Protein AF-A0A933G389-F1 (afdb_monomer)

Solvent-accessible surface area (backbone atoms only — not comparable to full-atom values): 40658 Å² total; per-residue (Å²): 133,81,90,82,90,87,88,85,88,89,84,88,90,89,75,87,87,78,83,89,74,92,72,95,72,83,91,70,92,76,85,82,88,78,95,64,100,68,88,75,91,66,86,73,88,53,104,41,64,61,39,32,35,48,42,64,64,62,65,82,58,52,45,58,38,74,41,59,24,79,37,99,69,60,72,39,26,31,33,21,84,17,33,44,44,40,86,39,92,82,59,18,8,39,34,32,70,53,48,78,32,38,23,35,37,29,73,51,33,32,95,42,89,76,48,58,38,71,46,37,22,26,40,37,32,34,39,28,34,70,34,56,62,51,63,57,20,13,56,30,23,35,29,12,31,73,92,70,70,45,53,47,37,37,37,23,34,22,90,50,95,34,32,31,31,40,37,30,49,73,49,74,43,75,46,81,34,52,49,64,74,57,65,57,30,49,85,30,75,55,78,38,42,40,38,42,34,35,42,48,94,73,27,31,42,34,30,31,52,58,27,41,72,48,28,79,43,72,48,98,57,64,54,44,37,63,69,83,66,64,40,19,31,39,15,42,34,7,36,78,82,2,74,31,35,27,31,24,33,40,26,43,37,40,34,26,66,33,71,85,69,93,64,71,50,77,62,74,95,64,88,62,74,77,88,63,52,44,75,41,65,63,40,44,50,66,44,72,62,62,89,59,52,65,46,76,44,67,57,46,82,46,79,45,57,56,51,63,57,94,62,60,50,41,49,32,70,72,54,50,82,92,39,69,32,38,60,47,22,33,32,63,48,71,40,77,93,78,50,37,26,39,36,45,34,26,37,30,45,56,80,46,62,83,49,53,24,27,35,33,33,44,35,40,18,74,76,74,52,63,69,43,70,52,68,65,48,76,47,78,56,94,94,37,36,88,35,30,50,53,45,29,14,72,80,63,43,34,40,66,49,33,28,27,59,44,75,59,53,94,80,25,95,48,57,66,50,16,19,36,37,53,44,24,41,61,56,67,87,44,92,78,48,29,21,43,28,44,31,29,8,58,77,74,53,62,68,46,70,49,89,75,51,39,53,41,64,38,44,56,58,90,77,69,45,93,59,18,68,64,18,56,48,69,25,37,27,46,47,75,39,78,90,82,58,28,34,39,38,25,25,18,26,36,46,44,69,74,77,74,70,73,56,78,87,63,67,42,73,68,52,75,75,71,48,80,51,71,67,21,50,44,39,22,33,30,36,35,39,17,77,77,78,54,61,64,53,76,74,39,77,46,51,73,89,52,73,88,45,62,88,66,56,27,34,57,41,48,44,74,46,75,47,48,68,36,36,43,32,39,38,31,38,28,30,65,63,38,64,64,92,35,30,5,31,27,25,26,24,40,25,39,24,73,80,86,61,61,59,52,75,43,86,60,77,35,41,69,38,42,88,53,86,88,29,61,29,34,18,21,45,50,64,31,67,66,42,78,56,91,71,26,34,36,35,42,22,40,18,16,38,43,11,75,79,40,66,65,25,28,35,34,43,24,38,37,56,43,77,48,55,19,25,43,30,14,69,67,92,54,68,10,37,40,27,36,39,56,22,24,47,78,46,45,87,51,20,32,45,25,30,24,35,41,29,44,94,93,26,29,38,33,44,24,35,22,36,84,83,70,44,66,39,90,74,32,34,56,88,37,22,51,70,36,67,50,74,42,71,68,39,72,56,37,23,76,91,41,75,55,50,28,92,47,36,74,39,54,28,24,51,36,39,39,26,27,33,21,32,42,18,30,41,30,38,44,69,67,129

Foldseek 3Di:
DDDDDDDDDDDDDDDDDDDDDDDDDDDDDDDDDDPDDDPPPFPDPPPWFQFKFQLQPDQPQDAQDWRFTPDPNTQTWGAHPQWGWDQDLQHIWIFGNQDFIFGTKGWQCPPPPNQDFLFKKKKKWKKFAQAAAAAFFFQKWKAADPPRPHWIFGKTAHHDAQWIWGDAVVFPDTDIFGHDGPRRHNPGRDIWMKMWIADSVQRWIWIDIQQATGGTDRTPDTTGGHPRPSTMMMGGQGRRRRHRGRRMIIGMIIMTRHPPDDHGDHDDSHPDTPPPAAAFFFFWDFPQDCQFFPDWDQWDKDFAAFFWDQDFLFFLCNQDHPFNKFWAAKAWDADVVQLKIKMWTKIARRVDDPPQRIFIFIWIDNPVRHIDGAQDQCDQDPNDRRGRTQGTCVRAQFDAHYHFKDQCPPVPPDLQQRIKGKGAGPCCPDQPQAAIWMWGGNPVRHIDTDPPPPLGHADDLVVVDPCQQQGFDRYKHWDADPVVLKIKIKGKGWFHQPPADADPVLPDPCVVPPDPCLSGGAIFIWMWIGNPVRHIDGIATADDDDNVDRSQKHFHYWYWDDGRQKIKIKTWIKNQQDDDPRNIATFIWIWIDRPVRYIDTDPPGRGGFDCDQQRQQNGGWAWHHWDDDPQKIKTWTWGHRHHNHDHTIGIIITMDGVLQRMWIFNEDDDKIKTKTGWHAYAAAPQKFKFFQKAADVVKWKFKFKAAPVRHTDPQRDRVQWDTFHHHGGGTGTAGPVGRHDNVRHGGTMMMMMIIHRMITGTMGIDGDD

Nearest PDB structures (foldseek):
  6er4-assembly1_B  TM=7.076E-01  e=1.497E-05  Mediterraneibacter gnavus ATCC 29149
  6er2-assembly1_B  TM=7.429E-01  e=6.134E-05  Mediterraneibacter gnavus ATCC 29149
  6er3-assembly1_B  TM=6.971E-01  e=3.422E-05  Mediterraneibacter gnavus ATCC 29149
  6er3-assembly1_A  TM=6.963E-01  e=3.422E-05  Mediterraneibacter gnavus ATCC 29149
  4yw5-assembly1_A  TM=2.944E-01  e=2.214E-08  Streptococcus pneumoniae TIGR4

Radius of gyration: 30.18 Å; Cα contacts (8 Å, |Δi|>4): 1996; chains: 1; bounding box: 72×68×94 Å

pLDDT: mean 82.84, std 18.57, range [21.31, 98.69]

Structure (mmCIF, N/CA/C/O backbone):
data_AF-A0A933G389-F1
#
_entry.id   AF-A0A933G389-F1
#
loop_
_atom_site.group_PDB
_atom_site.id
_atom_site.type_symbol
_atom_site.label_atom_id
_atom_site.label_alt_id
_atom_site.label_comp_id
_atom_site.label_asym_id
_atom_site.label_entity_id
_atom_site.label_seq_id
_atom_site.pdbx_PDB_ins_code
_atom_site.Cartn_x
_atom_site.Cartn_y
_atom_site.Cartn_z
_atom_site.occupancy
_atom_site.B_iso_or_equiv
_atom_site.auth_seq_id
_atom_site.auth_comp_id
_atom_site.auth_asym_id
_atom_site.auth_atom_id
_atom_site.pdbx_PDB_model_num
ATOM 1 N N . MET A 1 1 ? -36.309 31.238 -51.021 1.00 30.86 1 MET A N 1
ATOM 2 C CA . MET A 1 1 ? -37.409 30.848 -51.928 1.00 30.86 1 MET A CA 1
ATOM 3 C C . MET A 1 1 ? -37.224 29.379 -52.294 1.00 30.86 1 MET A C 1
ATOM 5 O O . MET A 1 1 ? -36.113 29.039 -52.668 1.00 30.86 1 MET A O 1
ATOM 9 N N . THR A 1 2 ? -38.283 28.572 -52.104 1.00 27.52 2 THR A N 1
ATOM 10 C CA . THR A 1 2 ? -38.640 27.297 -52.793 1.00 27.52 2 THR A CA 1
ATOM 11 C C . THR A 1 2 ? -37.604 26.144 -52.838 1.00 27.52 2 THR A C 1
ATOM 13 O O . THR A 1 2 ? -36.559 26.283 -53.451 1.00 27.52 2 THR A O 1
ATOM 16 N N . GLN A 1 3 ? -37.767 25.005 -52.128 1.00 23.98 3 GLN A N 1
ATOM 17 C CA . GLN A 1 3 ? -38.638 23.824 -52.421 1.00 23.98 3 GLN A CA 1
ATOM 18 C C . GLN A 1 3 ? -38.520 23.371 -53.905 1.00 23.98 3 GLN A C 1
ATOM 20 O O . GLN A 1 3 ? -38.711 24.203 -54.778 1.00 23.98 3 GLN A O 1
ATOM 25 N N . VAL A 1 4 ? -38.185 22.129 -54.306 1.00 25.48 4 VAL A N 1
ATOM 26 C CA . VAL A 1 4 ? -38.896 20.842 -54.111 1.00 25.48 4 VAL A CA 1
ATOM 27 C C . VAL A 1 4 ? -38.033 19.645 -54.605 1.00 25.48 4 VAL A C 1
ATOM 29 O O . VAL A 1 4 ? -37.611 19.609 -55.752 1.00 25.48 4 VAL A O 1
ATOM 32 N N . ALA A 1 5 ? -37.820 18.662 -53.724 1.00 26.64 5 ALA A N 1
ATOM 33 C CA . ALA A 1 5 ? -38.012 17.201 -53.848 1.00 26.64 5 ALA A CA 1
ATOM 34 C C . ALA A 1 5 ? -37.908 16.434 -55.197 1.00 26.64 5 ALA A C 1
ATOM 36 O O . ALA A 1 5 ? -38.628 16.706 -56.151 1.00 26.64 5 ALA A O 1
ATOM 37 N N . SER A 1 6 ? -37.262 15.255 -55.146 1.00 22.75 6 SER A N 1
ATOM 38 C CA . SER A 1 6 ? -37.888 14.010 -55.630 1.00 22.75 6 SER A CA 1
ATOM 39 C C . SER A 1 6 ? -37.426 12.786 -54.818 1.00 22.75 6 SER A C 1
ATOM 41 O O . SER A 1 6 ? -36.254 12.617 -54.499 1.00 22.75 6 SER A O 1
ATOM 43 N N . ARG A 1 7 ? -38.407 11.966 -54.419 1.00 23.56 7 ARG A N 1
ATOM 44 C CA . ARG A 1 7 ? -38.285 10.687 -53.702 1.00 23.56 7 ARG A CA 1
ATOM 45 C C . ARG A 1 7 ? -38.210 9.537 -54.710 1.00 23.56 7 ARG A C 1
ATOM 47 O O . ARG A 1 7 ? -38.975 9.560 -55.669 1.00 23.56 7 ARG A O 1
ATOM 54 N N . ARG A 1 8 ? -37.524 8.442 -54.362 1.00 22.92 8 ARG A N 1
ATOM 55 C CA . ARG A 1 8 ? -38.041 7.070 -54.559 1.00 22.92 8 ARG A CA 1
ATOM 56 C C . ARG A 1 8 ? -37.573 6.153 -53.421 1.00 22.92 8 ARG A C 1
ATOM 58 O O . ARG A 1 8 ? -36.399 6.128 -53.080 1.00 22.92 8 ARG A O 1
ATOM 65 N N . LYS A 1 9 ? -38.548 5.463 -52.818 1.00 22.97 9 LYS A N 1
ATOM 66 C CA . LYS A 1 9 ? -38.440 4.457 -51.747 1.00 22.97 9 LYS A CA 1
ATOM 67 C C . LYS A 1 9 ? -38.218 3.064 -52.345 1.00 22.97 9 LYS A C 1
ATOM 69 O O . LYS A 1 9 ? -38.838 2.775 -53.362 1.00 22.97 9 LYS A O 1
ATOM 74 N N . LEU A 1 10 ? -37.522 2.195 -51.610 1.00 23.16 10 LEU A N 1
ATOM 75 C CA . LEU A 1 10 ? -37.810 0.758 -51.457 1.00 23.16 10 LEU A CA 1
ATOM 76 C C . LEU A 1 10 ? -37.422 0.353 -50.014 1.00 23.16 10 LEU A C 1
ATOM 78 O O . LEU A 1 10 ? -36.453 0.868 -49.468 1.00 23.16 10 LEU A O 1
ATOM 82 N N . VAL A 1 11 ? -38.253 -0.473 -49.378 1.00 25.75 11 VAL A N 1
ATOM 83 C CA . VAL A 1 11 ? -38.311 -0.886 -47.950 1.00 25.75 11 VAL A CA 1
ATOM 84 C C . VAL A 1 11 ? -38.812 -2.355 -47.967 1.00 25.75 11 VAL A C 1
ATOM 86 O O . VAL A 1 11 ? -39.546 -2.650 -48.914 1.00 25.75 11 VAL A O 1
ATOM 89 N N . PRO A 1 12 ? -38.690 -3.226 -46.932 1.00 42.78 12 PRO A N 1
ATOM 90 C CA . PRO A 1 12 ? -37.591 -3.700 -46.053 1.00 42.78 12 PRO A CA 1
ATOM 91 C C . PRO A 1 12 ? -37.501 -5.278 -46.133 1.00 42.78 12 PRO A C 1
ATOM 93 O O . PRO A 1 12 ? -37.944 -5.770 -47.172 1.00 42.78 12 PRO A O 1
ATOM 96 N N . PRO A 1 13 ? -36.996 -6.120 -45.174 1.00 27.61 13 PRO A N 1
ATOM 97 C CA . PRO A 1 13 ? -37.514 -6.263 -43.788 1.00 27.61 13 PRO A CA 1
ATOM 98 C C . PRO A 1 13 ? -36.494 -6.653 -42.685 1.00 27.61 13 PRO A C 1
ATOM 100 O O . PRO A 1 13 ? -35.494 -7.314 -42.935 1.00 27.61 13 PRO A O 1
ATOM 103 N N . GLY A 1 14 ? -36.824 -6.328 -41.427 1.00 26.42 14 GLY A N 1
ATOM 104 C CA . GLY A 1 14 ? -36.270 -7.033 -40.259 1.00 26.42 14 GLY A CA 1
ATOM 105 C C . GLY A 1 14 ? -35.747 -6.161 -39.118 1.00 26.42 14 GLY A C 1
ATOM 106 O O . GLY A 1 14 ? -34.617 -6.344 -38.692 1.00 26.42 14 GLY A O 1
ATOM 107 N N . GLY A 1 15 ? -36.550 -5.229 -38.604 1.00 26.48 15 GLY A N 1
ATOM 108 C CA . GLY A 1 15 ? -36.229 -4.500 -37.376 1.00 26.48 15 GLY A CA 1
ATOM 109 C C . GLY A 1 15 ? -37.506 -4.000 -36.717 1.00 26.48 15 GLY A C 1
ATOM 110 O O . GLY A 1 15 ? -38.201 -3.151 -37.272 1.00 26.48 15 GLY A O 1
ATOM 111 N N . VAL A 1 16 ? -37.846 -4.583 -35.570 1.00 26.97 16 VAL A N 1
ATOM 112 C CA . VAL A 1 16 ? -38.925 -4.123 -34.687 1.00 26.97 16 VAL A CA 1
ATOM 113 C C . VAL A 1 16 ? -38.569 -2.709 -34.192 1.00 26.97 16 VAL A C 1
ATOM 115 O O . VAL A 1 16 ? -37.411 -2.478 -33.844 1.00 26.97 16 VAL A O 1
ATOM 118 N N . PRO A 1 17 ? -39.504 -1.742 -34.182 1.00 22.28 17 PRO A N 1
ATOM 119 C CA . PRO A 1 17 ? -39.198 -0.362 -33.832 1.00 22.28 17 PRO A CA 1
ATOM 120 C C . PRO A 1 17 ? -39.175 -0.190 -32.310 1.00 22.28 17 PRO A C 1
ATOM 122 O O . PRO A 1 17 ? -40.122 -0.585 -31.632 1.00 22.28 17 PRO A O 1
ATOM 125 N N . VAL A 1 18 ? -38.148 0.473 -31.779 1.00 24.19 18 VAL A N 1
ATOM 126 C CA . VAL A 1 18 ? -38.246 1.128 -30.469 1.00 24.19 18 VAL A CA 1
ATOM 127 C C . VAL A 1 18 ? -38.058 2.624 -30.675 1.00 24.19 18 VAL A C 1
ATOM 129 O O . VAL A 1 18 ? -37.029 3.104 -31.144 1.00 24.19 18 VAL A O 1
ATOM 132 N N . THR A 1 19 ? -39.132 3.340 -30.374 1.00 22.20 19 THR A N 1
ATOM 133 C CA . THR A 1 19 ? -39.267 4.790 -30.362 1.00 22.20 19 THR A CA 1
ATOM 134 C C . THR A 1 19 ? -38.269 5.405 -29.379 1.00 22.20 19 THR A C 1
ATOM 136 O O . THR A 1 19 ? -38.311 5.103 -28.190 1.00 22.20 19 THR A O 1
ATOM 139 N N . ILE A 1 20 ? -37.403 6.303 -29.857 1.00 23.69 20 ILE A N 1
ATOM 140 C CA . ILE A 1 20 ? -36.607 7.185 -28.994 1.00 23.69 20 ILE A CA 1
ATOM 141 C C . ILE A 1 20 ? -37.563 8.227 -28.408 1.00 23.69 20 ILE A C 1
ATOM 143 O O . ILE A 1 20 ? -37.988 9.153 -29.099 1.00 23.69 20 ILE A O 1
ATOM 147 N N . ALA A 1 21 ? -37.918 8.052 -27.138 1.00 22.69 21 ALA A N 1
ATOM 148 C CA . ALA A 1 21 ? -38.519 9.087 -26.315 1.00 22.69 21 ALA A CA 1
ATOM 149 C C . ALA A 1 21 ? -37.416 9.685 -25.434 1.00 22.69 21 ALA A C 1
ATOM 151 O O . ALA A 1 21 ? -36.861 9.012 -24.570 1.00 22.69 21 ALA A O 1
ATOM 152 N N . ILE A 1 22 ? -37.089 10.951 -25.684 1.00 25.12 22 ILE A N 1
ATOM 153 C CA . ILE A 1 22 ? -36.250 11.765 -24.806 1.00 25.12 22 ILE A CA 1
ATOM 154 C C . ILE A 1 22 ? -37.084 12.060 -23.555 1.00 25.12 22 ILE A C 1
ATOM 156 O O . ILE A 1 22 ? -38.080 12.775 -23.641 1.00 25.12 22 ILE A O 1
ATOM 160 N N . TRP A 1 23 ? -36.684 11.502 -22.412 1.00 21.31 23 TRP A N 1
ATOM 161 C CA . TRP A 1 23 ? -37.209 11.858 -21.096 1.00 21.31 23 TRP A CA 1
ATOM 162 C C . TRP A 1 23 ? -36.062 12.298 -20.188 1.00 21.31 23 TRP A C 1
ATOM 164 O O . TRP A 1 23 ? -35.153 11.533 -19.882 1.00 21.31 23 TRP A O 1
ATOM 174 N N . LEU A 1 24 ? -36.138 13.559 -19.765 1.00 28.59 24 LEU A N 1
ATOM 175 C CA . LEU A 1 24 ? -35.509 14.065 -18.553 1.00 28.59 24 LEU A CA 1
ATOM 176 C C . LEU A 1 24 ? -36.215 13.409 -17.355 1.00 28.59 24 LEU A C 1
ATOM 178 O O . LEU A 1 24 ? -37.414 13.612 -17.177 1.00 28.59 24 LEU A O 1
ATOM 182 N N . ALA A 1 25 ? -35.488 12.634 -16.551 1.00 22.27 25 ALA A N 1
ATOM 183 C CA . ALA A 1 25 ? -35.925 12.150 -15.238 1.00 22.27 25 ALA A CA 1
ATOM 184 C C . ALA A 1 25 ? -34.671 11.955 -14.362 1.00 22.27 25 ALA A C 1
ATOM 186 O O . ALA A 1 25 ? -33.777 11.196 -14.719 1.00 22.27 25 ALA A O 1
ATOM 187 N N . SER A 1 26 ? -34.437 12.807 -13.357 1.00 25.47 26 SER A N 1
ATOM 188 C CA . SER A 1 26 ? -34.757 12.539 -11.942 1.00 25.47 26 SER A CA 1
ATOM 189 C C . SER A 1 26 ? -34.383 11.116 -11.509 1.00 25.47 26 SER A C 1
ATOM 191 O O . SER A 1 26 ? -35.158 10.178 -11.694 1.00 25.47 26 SER A O 1
ATOM 193 N N . ALA A 1 27 ? -33.191 10.977 -10.924 1.00 23.53 27 ALA A N 1
ATOM 194 C CA . ALA A 1 27 ? -32.689 9.730 -10.365 1.00 23.53 27 ALA A CA 1
ATOM 195 C C . ALA A 1 27 ? -33.583 9.269 -9.201 1.00 23.53 27 ALA A C 1
ATOM 197 O O . ALA A 1 27 ? -33.601 9.875 -8.134 1.00 23.53 27 ALA A O 1
ATOM 198 N N . SER A 1 28 ? -34.341 8.201 -9.438 1.00 23.08 28 SER A N 1
ATOM 199 C CA . SER A 1 28 ? -34.958 7.369 -8.407 1.00 23.08 28 SER A CA 1
ATOM 200 C C . SER A 1 28 ? -34.190 6.051 -8.383 1.00 23.08 28 SER A C 1
ATOM 202 O O . SER A 1 28 ? -34.003 5.425 -9.425 1.00 23.08 28 SER A O 1
ATOM 204 N N . VAL A 1 29 ? -33.708 5.668 -7.205 1.00 25.23 29 VAL A N 1
ATOM 205 C CA . VAL A 1 29 ? -32.978 4.422 -6.947 1.00 25.23 29 VAL A CA 1
ATOM 206 C C . VAL A 1 29 ? -33.900 3.231 -7.223 1.00 25.23 29 VAL A C 1
ATOM 208 O O . VAL A 1 29 ? -34.951 3.109 -6.597 1.00 25.23 29 VAL A O 1
ATOM 211 N N . ALA A 1 30 ? -33.512 2.351 -8.147 1.00 23.80 30 ALA A N 1
ATOM 212 C CA . ALA A 1 30 ? -34.154 1.058 -8.363 1.00 23.80 30 ALA A CA 1
ATOM 213 C C . ALA A 1 30 ? -33.174 -0.058 -7.979 1.00 23.80 30 ALA A C 1
ATOM 215 O O . ALA A 1 30 ? -32.105 -0.197 -8.572 1.00 23.80 30 ALA A O 1
ATOM 216 N N . LEU A 1 31 ? -33.556 -0.829 -6.960 1.00 26.34 31 LEU A N 1
ATOM 217 C CA . LEU A 1 31 ? -32.895 -2.051 -6.511 1.00 26.34 31 LEU A CA 1
ATOM 218 C C . LEU A 1 31 ? -33.036 -3.136 -7.590 1.00 26.34 31 LEU A C 1
ATOM 220 O O . LEU A 1 31 ? -34.153 -3.497 -7.960 1.00 26.34 31 LEU A O 1
ATOM 224 N N . ALA A 1 32 ? -31.915 -3.676 -8.067 1.00 25.97 32 ALA A N 1
ATOM 225 C CA . ALA A 1 32 ? -31.894 -4.922 -8.823 1.00 25.97 32 ALA A CA 1
ATOM 226 C C . ALA A 1 32 ? -31.962 -6.104 -7.838 1.00 25.97 32 ALA A C 1
ATOM 228 O O . ALA A 1 32 ? -31.141 -6.203 -6.929 1.00 25.97 32 ALA A O 1
ATOM 229 N N . GLN A 1 33 ? -32.954 -6.983 -8.001 1.00 25.03 33 GLN A N 1
ATOM 230 C CA . GLN A 1 33 ? -33.014 -8.274 -7.313 1.00 25.03 33 GLN A CA 1
ATOM 231 C C . GLN A 1 33 ? -32.144 -9.284 -8.076 1.00 25.03 33 GLN A C 1
ATOM 233 O O . GLN A 1 33 ? -32.407 -9.555 -9.246 1.00 25.03 33 GLN A O 1
ATOM 238 N N . ASP A 1 34 ? -31.116 -9.825 -7.418 1.00 27.39 34 ASP A N 1
ATOM 239 C CA . ASP A 1 34 ? -30.319 -10.964 -7.893 1.00 27.39 34 ASP A CA 1
ATOM 240 C C . ASP A 1 34 ? -30.934 -12.269 -7.353 1.00 27.39 34 ASP A C 1
ATOM 242 O O . ASP A 1 34 ? -31.047 -12.470 -6.142 1.00 27.39 34 ASP A O 1
ATOM 246 N N . GLU A 1 35 ? -31.358 -13.157 -8.253 1.00 28.14 35 GLU A N 1
ATOM 247 C CA . GLU A 1 35 ? -31.820 -14.513 -7.945 1.00 28.14 35 GLU A CA 1
ATOM 248 C C . GLU A 1 35 ? -30.630 -15.482 -7.865 1.00 28.14 35 GLU A C 1
ATOM 250 O O . GLU A 1 35 ? -30.496 -16.388 -8.686 1.00 28.14 35 GLU A O 1
ATOM 255 N N . ARG A 1 36 ? -29.760 -15.342 -6.860 1.00 27.62 36 ARG A N 1
ATOM 256 C CA . ARG A 1 36 ? -28.819 -16.404 -6.460 1.00 27.62 36 ARG A CA 1
ATOM 257 C C . ARG A 1 36 ? -28.670 -16.427 -4.943 1.00 27.62 36 ARG A C 1
ATOM 259 O O . ARG A 1 36 ? -28.145 -15.505 -4.335 1.00 27.62 36 ARG A O 1
ATOM 266 N N . GLY A 1 37 ? -29.159 -17.507 -4.333 1.00 30.00 37 GLY A N 1
ATOM 267 C CA . GLY A 1 37 ? -29.123 -17.743 -2.891 1.00 30.00 37 GLY A CA 1
ATOM 268 C C . GLY A 1 37 ? -27.705 -17.880 -2.337 1.00 30.00 37 GLY A C 1
ATOM 269 O O . GLY A 1 37 ? -27.200 -18.989 -2.184 1.00 30.00 37 GLY A O 1
ATOM 270 N N . LEU A 1 38 ? -27.106 -16.745 -1.988 1.00 25.92 38 LEU A N 1
ATOM 271 C CA . LEU A 1 38 ? -25.975 -16.604 -1.078 1.00 25.92 38 LEU A CA 1
ATOM 272 C C . LEU A 1 38 ? -26.425 -15.646 0.026 1.00 25.92 38 LEU A C 1
ATOM 274 O O . LEU A 1 38 ? -26.501 -14.437 -0.167 1.00 25.92 38 LEU A O 1
ATOM 278 N N . THR A 1 39 ? -26.790 -16.189 1.184 1.00 24.17 39 THR A N 1
ATOM 279 C CA . THR A 1 39 ? -27.093 -15.382 2.366 1.00 24.17 39 THR A CA 1
ATOM 280 C C . THR A 1 39 ? -25.786 -14.806 2.903 1.00 24.17 39 THR A C 1
ATOM 282 O O . THR A 1 39 ? -25.076 -15.477 3.651 1.00 24.17 39 THR A O 1
ATOM 285 N N . SER A 1 40 ? -25.455 -13.578 2.503 1.00 26.89 40 SER A N 1
ATOM 286 C CA . SER A 1 40 ? -24.414 -12.780 3.145 1.00 26.89 40 SER A CA 1
ATOM 287 C C . SER A 1 40 ? -24.868 -12.440 4.564 1.00 26.89 40 SER A C 1
ATOM 289 O O . SER A 1 40 ? -25.805 -11.662 4.756 1.00 26.89 40 SER A O 1
ATOM 291 N N . SER A 1 41 ? -24.227 -13.015 5.574 1.00 27.02 41 SER A N 1
ATOM 292 C CA . SER A 1 41 ? -24.379 -12.568 6.955 1.00 27.02 41 SER A CA 1
ATOM 293 C C . SER A 1 41 ? -23.462 -11.369 7.202 1.00 27.02 41 SER A C 1
ATOM 295 O O . SER A 1 41 ? -22.427 -11.506 7.837 1.00 27.02 41 SER A O 1
ATOM 297 N N . ALA A 1 42 ? -23.840 -10.202 6.683 1.00 26.03 42 ALA A N 1
ATOM 298 C CA . ALA A 1 42 ? -23.311 -8.921 7.141 1.00 26.03 42 ALA A CA 1
ATOM 299 C C . ALA A 1 42 ? -24.324 -8.314 8.128 1.00 26.03 42 ALA A C 1
ATOM 301 O O . ALA A 1 42 ? -25.514 -8.264 7.796 1.00 26.03 42 ALA A O 1
ATOM 302 N N . PRO A 1 43 ? -23.931 -7.830 9.320 1.00 28.28 43 PRO A N 1
ATOM 303 C CA . PRO A 1 43 ? -24.773 -6.884 10.025 1.00 28.28 43 PRO A CA 1
ATOM 304 C C . PRO A 1 43 ? -24.749 -5.568 9.239 1.00 28.28 43 PRO A C 1
ATOM 306 O O . PRO A 1 43 ? -23.699 -4.996 8.963 1.00 28.28 43 PRO A O 1
ATOM 309 N N . ALA A 1 44 ? -25.934 -5.145 8.815 1.00 30.17 44 ALA A N 1
ATOM 310 C CA . ALA A 1 44 ? -26.161 -4.024 7.924 1.00 30.17 44 ALA A CA 1
ATOM 311 C C . ALA A 1 44 ? -25.647 -2.691 8.497 1.00 30.17 44 ALA A C 1
ATOM 313 O O . ALA A 1 44 ? -26.170 -2.200 9.499 1.00 30.17 44 ALA A O 1
ATOM 314 N N . ALA A 1 45 ? -24.746 -2.025 7.771 1.00 38.34 45 ALA A N 1
ATOM 315 C CA . ALA A 1 45 ? -24.832 -0.575 7.644 1.00 38.34 45 ALA A CA 1
ATOM 316 C C . ALA A 1 45 ? -26.148 -0.286 6.901 1.00 38.34 45 ALA A C 1
ATOM 318 O O . ALA A 1 45 ? -26.225 -0.342 5.674 1.00 38.34 45 ALA A O 1
ATOM 319 N N . GLY A 1 46 ? -27.238 -0.126 7.653 1.00 30.98 46 GLY A N 1
ATOM 320 C CA . GLY A 1 46 ? -28.525 0.254 7.083 1.00 30.98 46 GLY A CA 1
ATOM 321 C C . GLY A 1 46 ? -28.450 1.649 6.436 1.00 30.98 46 GLY A C 1
ATOM 322 O O . GLY A 1 46 ? -27.524 2.403 6.733 1.00 30.98 46 GLY A O 1
ATOM 323 N N . PRO A 1 47 ? -29.440 2.039 5.613 1.00 43.91 47 PRO A N 1
ATOM 324 C CA . PRO A 1 47 ? -29.528 3.333 4.906 1.00 43.91 47 PRO A CA 1
ATOM 325 C C . PRO A 1 47 ? -29.673 4.581 5.818 1.00 43.91 47 PRO A C 1
ATOM 327 O O . PRO A 1 47 ? -30.237 5.592 5.415 1.00 43.91 47 PRO A O 1
ATOM 330 N N . VAL A 1 48 ? -29.202 4.501 7.065 1.00 76.25 48 VAL A N 1
ATOM 331 C CA . VAL A 1 48 ? -29.426 5.442 8.169 1.00 76.25 48 VAL A CA 1
ATOM 332 C C . VAL A 1 48 ? -28.119 6.075 8.670 1.00 76.25 48 VAL A C 1
ATOM 334 O O . VAL A 1 48 ? -28.155 7.186 9.192 1.00 76.25 48 VAL A O 1
ATOM 337 N N . THR A 1 49 ? -26.967 5.409 8.515 1.00 84.88 49 THR A N 1
ATOM 338 C CA . THR A 1 49 ? -25.658 5.941 8.934 1.00 84.88 49 THR A CA 1
ATOM 339 C C . THR A 1 49 ? -25.049 6.811 7.836 1.00 84.88 49 THR A C 1
ATOM 341 O O . THR A 1 49 ? -24.883 6.368 6.704 1.00 84.88 49 THR A O 1
ATOM 344 N N . VAL A 1 50 ? -24.722 8.053 8.188 1.00 88.19 50 VAL A N 1
ATOM 345 C CA . VAL A 1 50 ? -24.169 9.072 7.284 1.00 88.19 50 VAL A CA 1
ATOM 346 C C . VAL A 1 50 ? -22.652 9.128 7.342 1.00 88.19 50 VAL A C 1
ATOM 348 O O . VAL A 1 50 ? -22.033 9.352 6.311 1.00 88.19 50 VAL A O 1
ATOM 351 N N . ALA A 1 51 ? -22.073 8.948 8.526 1.00 90.25 51 ALA A N 1
ATOM 352 C CA . ALA A 1 51 ? -20.630 8.886 8.708 1.00 90.25 51 ALA A CA 1
ATOM 353 C C . ALA A 1 51 ? -20.283 7.911 9.834 1.00 90.25 51 ALA A C 1
ATOM 355 O O . ALA A 1 51 ? -21.014 7.829 10.832 1.00 90.25 51 ALA A O 1
ATOM 356 N N . LEU A 1 52 ? -19.175 7.195 9.668 1.00 92.44 52 LEU A N 1
ATOM 357 C CA . LEU A 1 52 ? -18.624 6.262 10.642 1.00 92.44 52 LEU A CA 1
ATOM 358 C C . LEU A 1 52 ? -17.097 6.371 10.650 1.00 92.44 52 LEU A C 1
ATOM 360 O O . LEU A 1 52 ? -16.445 5.894 9.733 1.00 92.44 52 LEU A O 1
ATOM 364 N N . TRP A 1 53 ? -16.526 6.936 11.708 1.00 95.25 53 TRP A N 1
ATOM 365 C CA . TRP A 1 53 ? -15.075 7.004 11.893 1.00 95.25 53 TRP A CA 1
ATOM 366 C C . TRP A 1 53 ? -14.655 6.006 12.961 1.00 95.25 53 TRP A C 1
ATOM 368 O O . TRP A 1 53 ? -15.009 6.179 14.123 1.00 95.25 53 TRP A O 1
ATOM 378 N N . LEU A 1 54 ? -13.913 4.964 12.587 1.00 90.12 54 LEU A N 1
ATOM 379 C CA . LEU A 1 54 ? -13.413 3.974 13.550 1.00 90.12 54 LEU A CA 1
ATOM 380 C C . LEU A 1 54 ? -12.145 4.445 14.275 1.00 90.12 54 LEU A C 1
ATOM 382 O O . LEU A 1 54 ? -11.894 3.990 15.381 1.00 90.12 54 LEU A O 1
ATOM 386 N N . PHE A 1 55 ? -11.392 5.383 13.683 1.00 93.12 55 PHE A N 1
ATOM 387 C CA . PHE A 1 55 ? -10.072 5.833 14.159 1.00 93.12 55 PHE A CA 1
ATOM 388 C C . PHE A 1 55 ? -9.018 4.718 14.202 1.00 93.12 55 PHE A C 1
ATOM 390 O O . PHE A 1 55 ? -8.114 4.742 15.036 1.00 93.12 55 PHE A O 1
ATOM 397 N N . ASP A 1 56 ? -9.157 3.739 13.306 1.00 83.94 56 ASP A N 1
ATOM 398 C CA . ASP A 1 56 ? -8.368 2.507 13.243 1.00 83.94 56 ASP A CA 1
ATOM 399 C C . ASP A 1 56 ? -7.125 2.614 12.336 1.00 83.94 56 ASP A C 1
ATOM 401 O O . ASP A 1 56 ? -6.448 1.616 12.075 1.00 83.94 56 ASP A O 1
ATOM 405 N N . GLU A 1 57 ? -6.786 3.814 11.859 1.00 80.56 57 GLU A N 1
ATOM 406 C CA . GLU A 1 57 ? -5.579 4.039 11.064 1.00 80.56 57 GLU A CA 1
ATOM 407 C C . GLU A 1 57 ? -4.308 3.759 11.900 1.00 80.56 57 GLU A C 1
ATOM 409 O O . GLU A 1 57 ? -4.355 3.763 13.135 1.00 80.56 57 GLU A O 1
ATOM 414 N N . PRO A 1 58 ? -3.144 3.494 11.275 1.00 75.69 58 PRO A N 1
ATOM 415 C CA . PRO A 1 58 ? -1.907 3.166 11.989 1.00 75.69 58 PRO A CA 1
ATOM 416 C C . PRO A 1 58 ? -1.517 4.182 13.074 1.00 75.69 58 PRO A C 1
ATOM 418 O O . PRO A 1 58 ? -1.734 5.384 12.937 1.00 75.69 58 PRO A O 1
ATOM 421 N N . LEU A 1 59 ? -0.879 3.725 14.155 1.00 67.94 59 LEU A N 1
ATOM 422 C CA . LEU A 1 59 ? -0.511 4.586 15.292 1.00 67.94 59 LEU A CA 1
ATOM 423 C C . LEU A 1 59 ? 0.494 5.697 14.943 1.00 67.94 59 LEU A C 1
ATOM 425 O O . LEU A 1 59 ? 0.594 6.692 15.658 1.00 67.94 59 LEU A O 1
ATOM 429 N N . ASP A 1 60 ? 1.243 5.532 13.856 1.00 62.94 60 ASP A N 1
ATOM 430 C CA . ASP A 1 60 ? 2.175 6.516 13.309 1.00 62.94 60 ASP A CA 1
ATOM 431 C C . ASP A 1 60 ? 1.529 7.448 12.265 1.00 62.94 60 ASP A C 1
ATOM 433 O O . ASP A 1 60 ? 2.236 8.211 11.599 1.00 62.94 60 ASP A O 1
ATOM 437 N N . THR A 1 61 ? 0.194 7.433 12.148 1.00 65.75 61 THR A N 1
ATOM 438 C CA . THR A 1 61 ? -0.572 8.332 11.276 1.00 65.75 61 THR A CA 1
ATOM 439 C C . THR A 1 61 ? -0.242 9.799 11.597 1.00 65.75 61 THR A C 1
ATOM 441 O O . THR A 1 61 ? -0.471 10.263 12.720 1.00 65.75 61 THR A O 1
ATOM 444 N N . PRO A 1 62 ? 0.313 10.559 10.636 1.00 60.66 62 PRO A N 1
ATOM 445 C CA . PRO A 1 62 ? 0.785 11.916 10.876 1.00 60.66 62 PRO A CA 1
ATOM 446 C C . PRO A 1 62 ? -0.355 12.941 10.869 1.00 60.66 62 PRO A C 1
ATOM 448 O O . PRO A 1 62 ? -1.441 12.720 10.336 1.00 60.66 62 PRO A O 1
ATOM 451 N N . SER A 1 63 ? -0.074 14.135 11.396 1.00 69.50 63 SER A N 1
ATOM 452 C CA . SER A 1 63 ? -0.947 15.298 11.203 1.00 69.50 63 SER A CA 1
ATOM 453 C C . SER A 1 63 ? -1.178 15.559 9.705 1.00 69.50 63 SER A C 1
ATOM 455 O O . SER A 1 63 ? -0.269 15.460 8.886 1.00 69.50 63 SER A O 1
ATOM 457 N N . ARG A 1 64 ? -2.400 15.965 9.379 1.00 64.69 64 ARG A N 1
ATOM 458 C CA . ARG A 1 64 ? -3.033 16.121 8.060 1.00 64.69 64 ARG A CA 1
ATOM 459 C C . ARG A 1 64 ? -3.336 14.842 7.285 1.00 64.69 64 ARG A C 1
ATOM 461 O O . ARG A 1 64 ? -3.858 14.948 6.178 1.00 64.69 64 ARG A O 1
ATOM 468 N N . ALA A 1 65 ? -3.090 13.667 7.856 1.00 59.78 65 ALA A N 1
ATOM 469 C CA . ALA A 1 65 ? -3.654 12.441 7.312 1.00 59.78 65 ALA A CA 1
ATOM 470 C C . ALA A 1 65 ? -5.187 12.445 7.411 1.00 59.78 65 ALA A C 1
ATOM 472 O O . ALA A 1 65 ? -5.772 13.139 8.250 1.00 59.78 65 ALA A O 1
ATOM 473 N N . LEU A 1 66 ? -5.823 11.668 6.539 1.00 76.88 66 LEU A N 1
ATOM 474 C CA . LEU A 1 66 ? -7.256 11.420 6.592 1.00 76.88 66 LEU A CA 1
ATOM 475 C C . LEU A 1 66 ? -7.541 10.311 7.614 1.00 76.88 66 LEU A C 1
ATOM 477 O O . LEU A 1 66 ? -6.843 9.301 7.629 1.00 76.88 66 LEU A O 1
ATOM 481 N N . LEU A 1 67 ? -8.539 10.539 8.462 1.00 81.25 67 LEU A N 1
ATOM 482 C CA . LEU A 1 67 ? -9.206 9.544 9.291 1.00 81.25 67 LEU A CA 1
ATOM 483 C C . LEU A 1 67 ? -10.489 9.168 8.553 1.00 81.25 67 LEU A C 1
ATOM 485 O O . LEU A 1 67 ? -11.336 10.033 8.294 1.00 81.25 67 LEU A O 1
ATOM 489 N N . GLU A 1 68 ? -10.579 7.908 8.170 1.00 78.81 68 GLU A N 1
ATOM 490 C CA . GLU A 1 68 ? -11.482 7.407 7.146 1.00 78.81 68 GLU A CA 1
ATOM 491 C C . GLU A 1 68 ? -12.928 7.347 7.641 1.00 78.81 68 GLU A C 1
ATOM 493 O O . GLU A 1 68 ? -13.220 6.863 8.741 1.00 78.81 68 GLU A O 1
ATOM 498 N N . ASP A 1 69 ? -13.847 7.828 6.805 1.00 82.12 69 ASP A N 1
ATOM 499 C CA . ASP A 1 69 ? -15.265 7.517 6.930 1.00 82.12 69 ASP A CA 1
ATOM 500 C C . ASP A 1 69 ? -15.562 6.162 6.273 1.00 82.12 69 ASP A C 1
ATOM 502 O O . ASP A 1 69 ? -15.545 6.025 5.055 1.00 82.12 69 ASP A O 1
ATOM 506 N N . TRP A 1 70 ? -15.915 5.170 7.087 1.00 79.44 70 TRP A N 1
ATOM 507 C CA . TRP A 1 70 ? -16.246 3.803 6.673 1.00 79.44 70 TRP A CA 1
ATOM 508 C C . TRP A 1 70 ? -17.591 3.669 5.941 1.00 79.44 70 TRP A C 1
ATOM 510 O O . TRP A 1 70 ? -18.042 2.557 5.645 1.00 79.44 70 TRP A O 1
ATOM 520 N N . THR A 1 71 ? -18.276 4.778 5.664 1.00 71.38 71 THR A N 1
ATOM 521 C CA . THR A 1 71 ? -19.460 4.788 4.803 1.00 71.38 71 THR A CA 1
ATOM 522 C C . THR A 1 71 ? -19.100 5.095 3.351 1.00 71.38 71 THR A C 1
ATOM 524 O O . THR A 1 71 ? -18.059 5.657 3.034 1.00 71.38 71 THR A O 1
ATOM 527 N N . ILE A 1 72 ? -20.026 4.810 2.432 1.00 62.28 72 ILE A N 1
ATOM 528 C CA . ILE A 1 72 ? -19.876 5.162 1.010 1.00 62.28 72 ILE A CA 1
ATOM 529 C C . ILE A 1 72 ? -19.804 6.682 0.756 1.00 62.28 72 ILE A C 1
ATOM 531 O O . ILE A 1 72 ? -19.555 7.106 -0.372 1.00 62.28 72 ILE A O 1
ATOM 535 N N . ASN A 1 73 ? -20.059 7.513 1.772 1.00 64.19 73 ASN A N 1
ATOM 536 C CA . ASN A 1 73 ? -20.117 8.961 1.617 1.00 64.19 73 ASN A CA 1
ATOM 537 C C . ASN A 1 73 ? -18.736 9.637 1.658 1.00 64.19 73 ASN A C 1
ATOM 539 O O . ASN A 1 73 ? -18.615 10.750 1.138 1.00 64.19 73 ASN A O 1
ATOM 543 N N . GLY A 1 74 ? -17.715 8.986 2.233 1.00 68.56 74 GLY A N 1
ATOM 544 C CA . GLY A 1 74 ? -16.327 9.462 2.226 1.00 68.56 74 GLY A CA 1
ATOM 545 C C . GLY A 1 74 ? -16.126 10.804 2.938 1.00 68.56 74 GLY A C 1
ATOM 546 O O . GLY A 1 74 ? -15.419 11.685 2.441 1.00 68.56 74 GLY A O 1
ATOM 547 N N . TYR A 1 75 ? -16.794 11.022 4.073 1.00 81.44 75 TYR A N 1
ATOM 548 C CA . TYR A 1 75 ? -16.652 12.239 4.874 1.00 81.44 75 TYR A CA 1
ATOM 549 C C . TYR A 1 75 ? -15.429 12.213 5.799 1.00 81.44 75 TYR A C 1
ATOM 551 O O . TYR A 1 75 ? -15.537 12.479 6.995 1.00 81.44 75 TYR A O 1
ATOM 559 N N . ASP A 1 76 ? -14.252 11.949 5.242 1.00 82.75 76 ASP A N 1
ATOM 560 C CA . ASP A 1 76 ? -13.015 11.793 6.009 1.00 82.75 76 ASP A CA 1
ATOM 561 C C . ASP A 1 76 ? -12.679 13.027 6.860 1.00 82.75 76 ASP A C 1
ATOM 563 O O . ASP A 1 76 ? -12.755 14.180 6.408 1.00 82.75 76 ASP A O 1
ATOM 567 N N . LEU A 1 77 ? -12.250 12.792 8.099 1.00 87.75 77 LEU A N 1
ATOM 568 C CA . LEU A 1 77 ? -11.704 13.841 8.956 1.00 87.75 77 LEU A CA 1
ATOM 569 C C . LEU A 1 77 ? -10.221 14.022 8.639 1.00 87.75 77 LEU A C 1
ATOM 571 O O . LEU A 1 77 ? -9.494 13.072 8.419 1.00 87.75 77 LEU A O 1
ATOM 575 N N . THR A 1 78 ? -9.721 15.245 8.664 1.00 84.12 78 THR A N 1
ATOM 576 C CA . THR A 1 78 ? -8.284 15.521 8.644 1.00 84.12 78 THR A CA 1
ATOM 577 C C . THR A 1 78 ? -7.767 15.527 10.079 1.00 84.12 78 THR A C 1
ATOM 579 O O . THR A 1 78 ? -8.204 16.352 10.884 1.00 84.12 78 THR A O 1
ATOM 582 N N . LEU A 1 79 ? -6.840 14.630 10.415 1.00 84.94 79 LEU A N 1
ATOM 583 C CA . LEU A 1 79 ? -6.117 14.661 11.686 1.00 84.94 79 LEU A CA 1
ATOM 584 C C . LEU A 1 79 ? -5.239 15.920 11.741 1.00 84.94 79 LEU A C 1
ATOM 586 O O . LEU A 1 79 ? -4.637 16.303 10.749 1.00 84.94 79 LEU A O 1
ATOM 590 N N . HIS A 1 80 ? -5.111 16.579 12.882 1.00 86.81 80 HIS A N 1
ATOM 591 C CA . HIS A 1 80 ? -4.239 17.738 13.077 1.00 86.81 80 HIS A CA 1
ATOM 592 C C . HIS A 1 80 ? -3.440 17.597 14.376 1.00 86.81 80 HIS A C 1
ATOM 594 O O . HIS A 1 80 ? -3.753 16.777 15.232 1.00 86.81 80 HIS A O 1
ATOM 600 N N . ALA A 1 81 ? -2.413 18.434 14.539 1.00 84.62 81 ALA A N 1
ATOM 601 C CA . ALA A 1 81 ? -1.425 18.353 15.620 1.00 84.62 81 ALA A CA 1
ATOM 602 C C . ALA A 1 81 ? -1.972 18.422 17.064 1.00 84.62 81 ALA A C 1
ATOM 604 O O . ALA A 1 81 ? -1.235 18.123 18.001 1.00 84.62 81 ALA A O 1
ATOM 605 N N . GLY A 1 82 ? -3.227 18.829 17.274 1.00 90.56 82 GLY A N 1
ATOM 606 C CA . GLY A 1 82 ? -3.899 18.778 18.577 1.00 90.56 82 GLY A CA 1
ATOM 607 C C . GLY A 1 82 ? -4.389 17.379 18.970 1.00 90.56 82 GLY A C 1
ATOM 608 O O . GLY A 1 82 ? -4.837 17.194 20.104 1.00 90.56 82 GLY A O 1
ATOM 609 N N . ALA A 1 83 ? -4.295 16.399 18.070 1.00 95.19 83 ALA A N 1
ATOM 610 C CA . ALA A 1 83 ? -4.689 15.017 18.299 1.00 95.19 83 ALA A CA 1
ATOM 611 C C . ALA A 1 83 ? -3.690 14.017 17.688 1.00 95.19 83 ALA A C 1
ATOM 613 O O . ALA A 1 83 ? -2.826 14.381 16.890 1.00 95.19 83 ALA A O 1
ATOM 614 N N . ARG A 1 84 ? -3.800 12.745 18.080 1.00 91.38 84 ARG A N 1
ATOM 615 C CA . ARG A 1 84 ? -3.059 11.613 17.494 1.00 91.38 84 ARG A CA 1
ATOM 616 C C . ARG A 1 84 ? -3.826 10.307 17.681 1.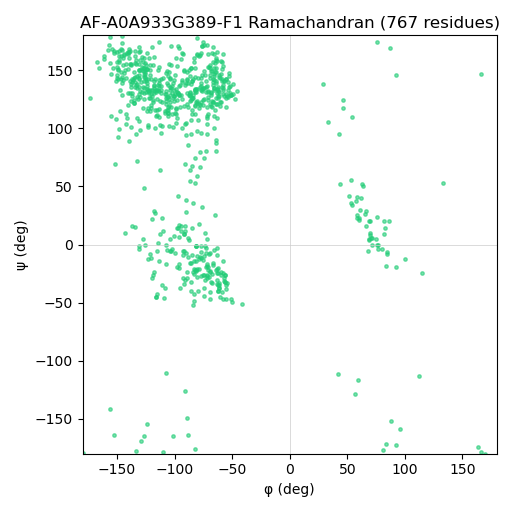00 91.38 84 ARG A C 1
ATOM 618 O O . ARG A 1 84 ? -4.746 10.266 18.494 1.00 91.38 84 ARG A O 1
ATOM 625 N N . LEU A 1 85 ? -3.402 9.242 17.008 1.00 91.19 85 LEU A N 1
ATOM 626 C CA . LEU A 1 85 ? -3.936 7.902 17.245 1.00 91.19 85 LEU A CA 1
ATOM 627 C C . LEU A 1 85 ? -3.157 7.168 18.342 1.00 91.19 85 LEU A C 1
ATOM 629 O O . LEU A 1 85 ? -1.940 7.307 18.474 1.00 91.19 85 LEU A O 1
ATOM 633 N N . VAL A 1 86 ? -3.880 6.409 19.158 1.00 89.06 86 VAL A N 1
ATOM 634 C CA . VAL A 1 86 ? -3.359 5.544 20.228 1.00 89.06 86 VAL A CA 1
ATOM 635 C C . VAL A 1 86 ? -4.159 4.244 20.279 1.00 89.06 86 VAL A C 1
ATOM 637 O O . VAL A 1 86 ? -5.261 4.218 19.748 1.00 89.06 86 VAL A O 1
ATOM 640 N N . PRO A 1 87 ? -3.687 3.185 20.958 1.00 85.69 87 PRO A N 1
ATOM 641 C CA . PRO A 1 87 ? -4.525 2.018 21.217 1.00 85.69 87 PRO A CA 1
ATOM 642 C C . PRO A 1 87 ? -5.828 2.400 21.940 1.00 85.69 87 PRO A C 1
ATOM 644 O O . PRO A 1 87 ? -5.809 3.061 22.986 1.00 85.69 87 PRO A O 1
ATOM 647 N N . GLY A 1 88 ? -6.946 1.984 21.358 1.00 87.31 88 GLY A N 1
ATOM 648 C CA . GLY A 1 88 ? -8.312 2.289 21.761 1.00 87.31 88 GLY A CA 1
ATOM 649 C C . GLY A 1 88 ? -9.006 1.163 22.522 1.00 87.31 88 GLY A C 1
ATOM 650 O O . GLY A 1 88 ? -8.387 0.226 23.031 1.00 87.31 88 GLY A O 1
ATOM 651 N N . ARG A 1 89 ? -10.330 1.272 22.621 1.00 85.94 89 ARG A N 1
ATOM 652 C CA . ARG A 1 89 ? -11.229 0.200 23.058 1.00 85.94 89 ARG A CA 1
ATOM 653 C C . ARG A 1 89 ? -11.409 -0.857 21.965 1.00 85.94 89 ARG A C 1
ATOM 655 O O . ARG A 1 89 ? -11.482 -2.038 22.302 1.00 85.94 89 ARG A O 1
ATOM 662 N N . PHE A 1 90 ? -11.468 -0.444 20.699 1.00 81.00 90 PHE A N 1
ATOM 663 C CA . PHE A 1 90 ? -11.780 -1.279 19.539 1.00 81.00 90 PHE A CA 1
ATOM 664 C C . PHE A 1 90 ? -10.731 -1.186 18.431 1.00 81.00 90 PHE A C 1
ATOM 666 O O . PHE A 1 90 ? -11.053 -1.146 17.255 1.00 81.00 90 PHE A O 1
ATOM 673 N N . GLY A 1 91 ? -9.454 -1.310 18.786 1.00 80.94 91 GLY A N 1
ATOM 674 C CA . GLY A 1 91 ? -8.342 -1.122 17.855 1.00 80.94 91 GLY A CA 1
ATOM 675 C C . GLY A 1 91 ? -7.582 0.128 18.248 1.00 80.94 91 GLY A C 1
ATOM 676 O O . GLY A 1 91 ? -6.986 0.116 19.326 1.00 80.94 91 GLY A O 1
ATOM 677 N N . ASN A 1 92 ? -7.614 1.173 17.427 1.00 89.56 92 ASN A N 1
ATOM 678 C CA . ASN A 1 92 ? -7.038 2.475 17.758 1.00 89.56 92 ASN A CA 1
ATOM 679 C C . ASN A 1 92 ? -8.131 3.486 18.152 1.00 89.56 92 ASN A C 1
ATOM 681 O O . ASN A 1 92 ? -9.316 3.195 18.129 1.00 89.56 92 ASN A O 1
ATOM 685 N N . ALA A 1 93 ? -7.717 4.644 18.652 1.00 94.56 93 ALA A N 1
ATOM 686 C CA . ALA A 1 93 ? -8.575 5.709 19.145 1.00 94.56 93 ALA A CA 1
ATOM 687 C C . ALA A 1 93 ? -7.908 7.066 18.925 1.00 94.56 93 ALA A C 1
ATOM 689 O O . ALA A 1 93 ? -6.683 7.200 19.005 1.00 94.56 93 ALA A O 1
ATOM 690 N N . LEU A 1 94 ? -8.725 8.097 18.743 1.00 97.56 94 LEU A N 1
ATOM 691 C CA . LEU A 1 94 ? -8.303 9.485 18.651 1.00 97.56 94 LEU A CA 1
ATOM 692 C C . LEU A 1 94 ? -8.040 10.059 20.051 1.00 97.56 94 LEU A C 1
ATOM 694 O O . LEU A 1 94 ? -8.965 10.355 20.807 1.00 97.56 94 LEU A O 1
ATOM 698 N N . GLU A 1 95 ? -6.772 10.258 20.402 1.00 96.56 95 GLU A N 1
ATOM 699 C CA . GLU A 1 95 ? -6.357 10.997 21.595 1.00 96.56 95 GLU A CA 1
ATOM 700 C C . GLU A 1 95 ? -6.321 12.499 21.325 1.00 96.56 95 GLU A C 1
ATOM 702 O O . GLU A 1 95 ? -5.604 12.960 20.437 1.00 96.56 95 GLU A O 1
ATOM 707 N N . ILE A 1 96 ? -6.979 13.277 22.182 1.00 96.19 96 ILE A N 1
ATOM 708 C CA . ILE A 1 96 ? -6.858 14.734 22.209 1.00 96.19 96 ILE A CA 1
ATOM 709 C C . ILE A 1 96 ? -5.780 15.150 23.218 1.00 96.19 96 ILE A C 1
ATOM 711 O O . ILE A 1 96 ? -5.818 14.795 24.400 1.00 96.19 96 ILE A O 1
ATOM 715 N N . LEU A 1 97 ? -4.796 15.934 22.769 1.00 87.75 97 LEU A N 1
ATOM 716 C CA . LEU A 1 97 ? -3.582 16.221 23.542 1.00 87.75 97 LEU A CA 1
ATOM 717 C C . LEU A 1 97 ? -3.756 17.320 24.612 1.00 87.75 97 LEU A C 1
ATOM 719 O O . LEU A 1 97 ? -2.885 17.476 25.466 1.00 87.75 97 LEU A O 1
ATOM 723 N N . GLY A 1 98 ? -4.883 18.041 24.615 1.00 74.94 98 GLY A N 1
ATOM 724 C CA . GLY A 1 98 ? -5.265 19.015 25.653 1.00 74.94 98 GLY A CA 1
ATOM 725 C C . GLY A 1 98 ? -4.615 20.407 25.547 1.00 74.94 98 GLY A C 1
ATOM 726 O O . GLY A 1 98 ? -4.947 21.292 26.335 1.00 74.94 98 GLY A O 1
ATOM 727 N N . GLY A 1 99 ? -3.707 20.623 24.586 1.00 76.12 99 GLY A N 1
ATOM 728 C CA . GLY A 1 99 ? -3.129 21.934 24.246 1.00 76.12 99 GLY A CA 1
ATOM 729 C C . GLY A 1 99 ? -3.885 22.649 23.117 1.00 76.12 99 GLY A C 1
ATOM 730 O O . GLY A 1 99 ? -4.660 22.018 22.406 1.00 76.12 99 GLY A O 1
ATOM 731 N N . SER A 1 100 ? -3.650 23.956 22.925 1.00 72.94 100 SER A N 1
ATOM 732 C CA . SER A 1 100 ? -4.273 24.710 21.825 1.00 72.94 100 SER A CA 1
ATOM 733 C C . SER A 1 100 ? -3.804 24.181 20.465 1.00 72.94 100 SER A C 1
ATOM 735 O O . SER A 1 100 ? -2.608 24.221 20.169 1.00 72.94 100 SER A O 1
ATOM 737 N N . GLY A 1 101 ? -4.733 23.724 19.634 1.00 80.88 101 GLY A N 1
ATOM 738 C CA . GLY A 1 101 ? -4.459 23.184 18.308 1.00 80.88 101 GLY A CA 1
ATOM 739 C C . GLY A 1 101 ? -5.667 22.442 17.753 1.00 80.88 101 GLY A C 1
ATOM 740 O O . GLY A 1 101 ? -6.431 21.838 18.501 1.00 80.88 101 GLY A O 1
ATOM 741 N N . ARG A 1 102 ? -5.856 22.497 16.431 1.00 87.00 102 ARG A N 1
ATOM 742 C CA . ARG A 1 102 ? -6.910 21.721 15.762 1.00 87.00 102 ARG A CA 1
ATOM 743 C C . ARG A 1 102 ? -6.695 20.230 16.001 1.00 87.00 102 ARG A C 1
ATOM 745 O O . ARG A 1 102 ? -5.551 19.784 16.064 1.00 87.00 102 ARG A O 1
ATOM 752 N N . THR A 1 103 ? -7.786 19.485 16.094 1.00 91.75 103 THR A N 1
ATOM 753 C CA . THR A 1 103 ? -7.823 18.052 16.418 1.00 91.75 103 THR A CA 1
ATOM 754 C C . THR A 1 103 ? -8.173 17.237 15.172 1.00 91.75 103 THR A C 1
ATOM 756 O O . THR A 1 103 ? -7.370 17.199 14.255 1.00 91.75 103 THR A O 1
ATOM 759 N N . ALA A 1 104 ? -9.345 16.614 15.075 1.00 89.31 104 ALA A N 1
ATOM 760 C CA . ALA A 1 104 ? -9.843 16.039 13.827 1.00 89.31 104 ALA A CA 1
ATOM 761 C C . ALA A 1 104 ? -10.851 17.012 13.197 1.00 89.31 104 ALA A C 1
ATOM 763 O O . ALA A 1 104 ? -11.739 17.505 13.900 1.00 89.31 104 ALA A O 1
ATOM 764 N N . LEU A 1 105 ? -10.691 17.336 11.909 1.00 91.25 105 LEU A N 1
ATOM 765 C CA . LEU A 1 105 ? -11.468 18.372 11.220 1.00 91.25 105 LEU A CA 1
ATOM 766 C C . LEU A 1 105 ? -11.914 17.937 9.820 1.00 91.25 105 LEU A C 1
ATOM 768 O O . LEU A 1 105 ? -11.087 17.589 8.988 1.00 91.25 105 LEU A O 1
ATOM 772 N N . ARG A 1 106 ? -13.193 18.098 9.491 1.00 86.44 106 ARG A N 1
ATOM 773 C CA . ARG A 1 106 ? -13.714 18.028 8.118 1.00 86.44 106 ARG A CA 1
ATOM 774 C C . ARG A 1 106 ? -14.114 19.426 7.655 1.00 86.44 106 ARG A C 1
ATOM 776 O O . ARG A 1 106 ? -14.873 20.107 8.337 1.00 86.44 106 ARG A O 1
ATOM 783 N N . ARG A 1 107 ? -13.648 19.847 6.477 1.00 84.12 107 ARG A N 1
ATOM 784 C CA . ARG A 1 107 ? -14.158 21.043 5.779 1.00 84.12 107 ARG A CA 1
ATOM 785 C C . ARG A 1 107 ? -15.242 20.660 4.781 1.00 84.12 107 ARG A C 1
ATOM 787 O O . ARG A 1 107 ? -15.267 19.524 4.319 1.00 84.12 107 ARG A O 1
ATOM 794 N N . TYR A 1 108 ? -16.072 21.625 4.398 1.00 80.44 108 TYR A N 1
ATOM 795 C CA . TYR A 1 108 ? -17.096 21.465 3.364 1.00 80.44 108 TYR A CA 1
ATOM 796 C C . TYR A 1 108 ? -18.173 20.439 3.752 1.00 80.44 108 TYR A C 1
ATOM 798 O O . TYR A 1 108 ? -18.475 19.512 3.000 1.00 80.44 108 TYR A O 1
ATOM 806 N N . ILE A 1 109 ? -18.738 20.587 4.957 1.00 83.75 109 ILE A N 1
ATOM 807 C CA . ILE A 1 109 ? -19.846 19.738 5.441 1.00 83.75 109 ILE A CA 1
ATOM 808 C C . ILE A 1 109 ? -21.219 20.179 4.917 1.00 83.75 109 ILE A C 1
ATOM 810 O O . ILE A 1 109 ? -22.230 19.563 5.226 1.00 83.75 109 ILE A O 1
ATOM 814 N N . ASP A 1 110 ? -21.291 21.249 4.131 1.00 80.56 110 ASP A N 1
ATOM 815 C CA . ASP A 1 110 ? -22.498 21.677 3.437 1.00 80.56 110 ASP A CA 1
ATOM 816 C C . ASP A 1 110 ? -22.267 21.632 1.915 1.00 80.56 110 ASP A C 1
ATOM 818 O O . ASP A 1 110 ? -21.192 22.016 1.452 1.00 80.56 110 ASP A O 1
ATOM 822 N N . PRO A 1 111 ? -23.233 21.135 1.120 1.00 70.00 111 PRO A N 1
ATOM 823 C CA . PRO A 1 111 ? -24.612 20.766 1.468 1.00 70.00 111 PRO A CA 1
ATOM 824 C C . PRO A 1 111 ? -24.789 19.293 1.911 1.00 70.00 111 PRO A C 1
ATOM 826 O O . PRO A 1 111 ? -25.774 18.657 1.535 1.00 70.00 111 PRO A O 1
ATOM 829 N N . THR A 1 112 ? -23.848 18.707 2.660 1.00 83.62 112 THR A N 1
ATOM 830 C CA . THR A 1 112 ? -23.914 17.283 3.028 1.00 83.62 112 THR A CA 1
ATOM 831 C C . THR A 1 112 ? -24.881 17.020 4.196 1.00 83.62 112 THR A C 1
ATOM 833 O O . THR A 1 112 ? -25.211 17.943 4.948 1.00 83.62 112 THR A O 1
ATOM 836 N N . PRO A 1 113 ? -25.322 15.763 4.407 1.00 85.62 113 PRO A N 1
ATOM 837 C CA . PRO A 1 113 ? -26.161 15.396 5.550 1.00 85.62 113 PRO A CA 1
ATOM 838 C C . PRO A 1 113 ? -25.465 15.529 6.917 1.00 85.62 113 PRO A C 1
ATOM 840 O O . PRO A 1 113 ? -26.119 15.351 7.941 1.00 85.62 113 PRO A O 1
ATOM 843 N N . LEU A 1 114 ? -24.165 15.858 6.961 1.00 88.38 114 LEU A N 1
ATOM 844 C CA . LEU A 1 114 ? -23.482 16.218 8.207 1.00 88.38 114 LEU A CA 1
ATOM 845 C C . LEU A 1 114 ? -23.889 17.604 8.723 1.00 88.38 114 LEU A C 1
ATOM 847 O O . LEU A 1 114 ? -23.707 17.867 9.904 1.00 88.38 114 LEU A O 1
ATOM 851 N N . ASN A 1 115 ? -24.454 18.492 7.898 1.00 90.81 115 ASN A N 1
ATOM 852 C CA . ASN A 1 115 ? -24.990 19.771 8.371 1.00 90.81 115 ASN A CA 1
ATOM 853 C C . ASN A 1 115 ? -26.364 19.570 9.045 1.00 90.81 115 ASN A C 1
ATOM 855 O O . ASN A 1 115 ? -27.412 19.779 8.429 1.00 90.81 115 ASN A O 1
ATOM 859 N N . LEU A 1 116 ? -26.343 19.119 10.303 1.00 92.81 116 LEU A N 1
ATOM 860 C CA . LEU A 1 116 ? -27.527 18.727 11.078 1.00 92.81 116 LEU A CA 1
ATOM 861 C C . LEU A 1 116 ? -28.516 19.886 11.271 1.00 92.81 116 LEU A C 1
ATOM 863 O O . LEU A 1 116 ? -28.119 21.027 11.487 1.00 92.81 116 LEU A O 1
ATOM 867 N N . GLY A 1 117 ? -29.818 19.591 11.251 1.00 92.56 117 GLY A N 1
ATOM 868 C CA . GLY A 1 117 ? -30.880 20.597 11.327 1.00 92.56 117 GLY A CA 1
ATOM 869 C C . GLY A 1 117 ? -32.203 20.045 11.854 1.00 92.56 117 GLY A C 1
ATOM 870 O O . GLY A 1 117 ? -32.210 19.231 12.777 1.00 92.56 117 GLY A O 1
ATOM 871 N N . ASP A 1 118 ? -33.319 20.504 11.276 1.00 95.75 118 ASP A N 1
ATOM 872 C CA . ASP A 1 118 ? -34.682 20.065 11.627 1.00 95.75 118 ASP A CA 1
ATOM 873 C C . ASP A 1 118 ? -35.051 18.725 10.969 1.00 95.75 118 ASP A C 1
ATOM 875 O O . ASP A 1 118 ? -35.970 18.624 10.158 1.00 95.75 118 ASP A O 1
ATOM 879 N N . SER A 1 119 ? -34.273 17.695 11.269 1.00 94.06 119 SER A N 1
ATOM 880 C CA . SER A 1 119 ? -34.531 16.315 10.866 1.00 94.06 119 SER A CA 1
ATOM 881 C C . SER A 1 119 ? -34.167 15.393 12.014 1.00 94.06 119 SER A C 1
ATOM 883 O O . SER A 1 119 ? -33.443 15.794 12.923 1.00 94.06 119 SER A O 1
ATOM 885 N N . ASP A 1 120 ? -34.625 14.150 11.967 1.00 95.88 120 ASP A N 1
ATOM 886 C CA . ASP A 1 120 ? -34.187 13.170 12.951 1.00 95.88 120 ASP A CA 1
ATOM 887 C C . ASP A 1 120 ? -32.696 12.872 12.770 1.00 95.88 120 ASP A C 1
ATOM 889 O O . ASP A 1 120 ? -32.208 12.730 11.645 1.00 95.88 120 ASP A O 1
ATOM 893 N N . TRP A 1 121 ? -31.962 12.786 13.876 1.00 96.12 121 TRP A N 1
ATOM 894 C CA . TRP A 1 121 ? -30.563 12.371 13.850 1.00 96.12 121 TRP A CA 1
ATOM 895 C C . TRP A 1 121 ? -30.105 11.791 15.184 1.00 96.12 121 TRP A C 1
ATOM 897 O O . TRP A 1 121 ? -30.650 12.108 16.241 1.00 96.12 121 TRP A O 1
ATOM 907 N N . THR A 1 122 ? -29.066 10.959 15.120 1.00 97.06 122 THR A N 1
ATOM 908 C CA . THR A 1 122 ? -28.337 10.430 16.278 1.00 97.06 122 THR A CA 1
ATOM 909 C C . THR A 1 122 ? -26.839 10.569 16.043 1.00 97.06 122 THR A C 1
ATOM 911 O O . THR A 1 122 ? -26.344 10.212 14.976 1.00 97.06 122 THR A O 1
ATOM 914 N N . TRP A 1 123 ? -26.119 11.044 17.052 1.00 96.75 123 TRP A N 1
ATOM 915 C CA . TRP A 1 123 ? -24.664 11.078 17.101 1.00 96.75 123 TRP A CA 1
ATOM 916 C C . TRP A 1 123 ? -24.187 10.318 18.327 1.00 96.75 123 TRP A C 1
ATOM 9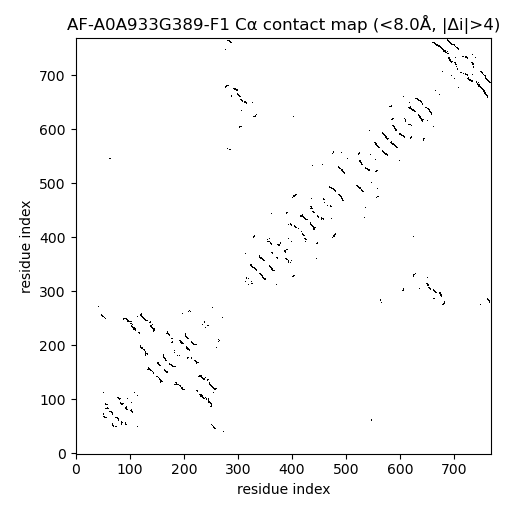18 O O . TRP A 1 123 ? -24.613 10.608 19.445 1.00 96.75 123 TRP A O 1
ATOM 928 N N . GLU A 1 124 ? -23.307 9.349 18.128 1.00 96.88 124 GLU A N 1
ATOM 929 C CA . GLU A 1 124 ? -22.770 8.531 19.206 1.00 96.88 124 GLU A CA 1
ATOM 930 C C . GLU A 1 124 ? -21.291 8.197 19.018 1.00 96.88 124 GLU A C 1
ATOM 932 O O . GLU A 1 124 ? -20.773 8.232 17.902 1.00 96.88 124 GLU A O 1
ATOM 937 N N . PHE A 1 125 ? -20.609 7.925 20.127 1.00 97.38 125 PHE A N 1
ATOM 938 C CA . PHE A 1 125 ? -19.185 7.594 20.170 1.00 97.38 125 PHE A CA 1
ATOM 939 C C . PHE A 1 125 ? -18.818 6.899 21.486 1.00 97.38 125 PHE A C 1
ATOM 941 O O . PHE A 1 125 ? -19.545 7.002 22.483 1.00 97.38 125 PHE A O 1
ATOM 948 N N . TRP A 1 126 ? -17.667 6.229 21.510 1.00 96.50 126 TRP A N 1
ATOM 949 C CA . TRP A 1 126 ? -17.014 5.829 22.753 1.00 96.50 126 TRP A CA 1
ATOM 950 C C . TRP A 1 126 ? -16.046 6.905 23.219 1.00 96.50 126 TRP A C 1
ATOM 952 O O . TRP A 1 126 ? -15.288 7.466 22.433 1.00 96.50 126 TRP A O 1
ATOM 962 N N . LEU A 1 127 ? -16.060 7.186 24.520 1.00 94.25 127 LEU A N 1
ATOM 963 C CA . LEU A 1 127 ? -15.201 8.189 25.134 1.00 94.25 127 LEU A CA 1
ATOM 964 C C . LEU A 1 127 ? -14.535 7.639 26.394 1.00 94.25 127 LEU A C 1
ATOM 966 O O . LEU A 1 127 ? -15.194 7.005 27.218 1.00 94.25 127 LEU A O 1
ATOM 970 N N . ARG A 1 128 ? -13.253 7.939 26.590 1.00 92.94 128 ARG A N 1
ATOM 971 C CA . ARG A 1 128 ? -12.551 7.743 27.866 1.00 92.94 128 ARG A CA 1
ATOM 972 C C . ARG A 1 128 ? -11.811 9.011 28.255 1.00 92.94 128 ARG A C 1
ATOM 974 O O . ARG A 1 128 ? -11.076 9.573 27.447 1.00 92.94 128 ARG A O 1
ATOM 981 N N . MET A 1 129 ? -11.953 9.445 29.502 1.00 91.06 129 MET A N 1
ATOM 982 C CA . MET A 1 129 ? -11.294 10.660 29.978 1.00 91.06 129 MET A CA 1
ATOM 983 C C . MET A 1 129 ? -9.811 10.415 30.268 1.00 91.06 129 MET A C 1
ATOM 985 O O . MET A 1 129 ? -9.437 9.458 30.946 1.00 91.06 129 MET A O 1
ATOM 989 N N . LYS A 1 130 ? -8.948 11.314 29.790 1.00 88.38 130 LYS A N 1
ATOM 990 C CA . LYS A 1 130 ? -7.514 11.328 30.123 1.00 88.38 130 LYS A CA 1
ATOM 991 C C . LYS A 1 130 ? -7.233 12.222 31.331 1.00 88.38 130 LYS A C 1
ATOM 993 O O . LYS A 1 130 ? -6.345 11.936 32.129 1.00 88.38 130 LYS A O 1
ATOM 998 N N . ALA A 1 131 ? -7.991 13.305 31.461 1.00 87.56 131 ALA A N 1
ATOM 999 C CA . ALA A 1 131 ? -7.972 14.209 32.603 1.00 87.56 131 ALA A CA 1
ATOM 1000 C C . ALA A 1 131 ? -9.384 14.753 32.860 1.00 87.56 131 ALA A C 1
ATOM 1002 O O . ALA A 1 131 ? -10.300 14.506 32.081 1.00 87.56 131 ALA A O 1
ATOM 1003 N N . ALA A 1 132 ? -9.569 15.492 33.957 1.00 86.62 132 ALA A N 1
ATOM 1004 C CA . ALA A 1 132 ? -10.848 16.138 34.233 1.00 86.62 132 ALA A CA 1
ATOM 1005 C C . ALA A 1 132 ? -11.169 17.157 33.134 1.00 86.62 132 ALA A C 1
ATOM 1007 O O . ALA A 1 132 ? -10.324 17.991 32.801 1.00 86.62 132 ALA A O 1
ATOM 1008 N N . ALA A 1 133 ? -12.393 17.096 32.620 1.00 88.88 133 ALA A N 1
ATOM 1009 C CA . ALA A 1 133 ? -12.895 18.095 31.694 1.00 88.88 133 ALA A CA 1
ATOM 1010 C C . ALA A 1 133 ? -13.097 19.450 32.387 1.00 88.88 133 ALA A C 1
ATOM 1012 O O . ALA A 1 133 ? -13.435 19.519 33.574 1.00 88.88 133 ALA A O 1
ATOM 1013 N N . ARG A 1 134 ? -12.928 20.535 31.633 1.00 90.75 134 ARG A N 1
ATOM 1014 C CA . ARG A 1 134 ? -13.246 21.903 32.056 1.00 90.75 134 ARG A CA 1
ATOM 1015 C C . ARG A 1 134 ? -14.550 22.350 31.408 1.00 90.75 134 ARG A C 1
ATOM 1017 O O . ARG A 1 134 ? -14.896 21.876 30.328 1.00 90.75 134 ARG A O 1
ATOM 1024 N N . SER A 1 135 ? -15.242 23.297 32.044 1.00 92.12 135 SER A N 1
ATOM 1025 C CA . SER A 1 135 ? -16.380 23.958 31.393 1.00 92.12 135 SER A CA 1
ATOM 1026 C C . SER A 1 135 ? -15.944 24.522 30.038 1.00 92.12 135 SER A C 1
ATOM 1028 O O . SER A 1 135 ? -14.890 25.156 29.932 1.00 92.12 135 SER A O 1
ATOM 1030 N N . GLY A 1 136 ? -16.753 24.258 29.013 1.00 92.94 136 GLY A N 1
ATOM 1031 C CA . GLY A 1 136 ? -16.518 24.711 27.649 1.00 92.94 136 GLY A CA 1
ATOM 1032 C C . GLY A 1 136 ? -15.596 23.826 26.812 1.00 92.94 136 GLY A C 1
ATOM 1033 O O . GLY A 1 136 ? -15.537 24.056 25.609 1.00 92.94 136 GLY A O 1
ATOM 1034 N N . ASP A 1 137 ? -14.925 22.812 27.378 1.00 94.88 137 ASP A N 1
ATOM 1035 C CA . ASP A 1 137 ? -14.198 21.828 26.564 1.00 94.88 137 ASP A CA 1
ATOM 1036 C C . ASP A 1 137 ? -15.189 21.133 25.601 1.00 94.88 137 ASP A C 1
ATOM 1038 O O . ASP A 1 137 ? -16.309 20.780 25.982 1.00 94.88 137 ASP A O 1
ATOM 1042 N N . VAL A 1 138 ? -14.806 20.970 24.334 1.00 96.44 138 VAL A N 1
ATOM 1043 C CA . VAL A 1 138 ? -15.738 20.618 23.250 1.00 96.44 138 VAL A CA 1
ATOM 1044 C C . VAL A 1 138 ? -15.669 19.133 22.900 1.00 96.44 138 VAL A C 1
ATOM 1046 O O . VAL A 1 138 ? -14.590 18.586 22.684 1.00 96.44 138 VAL A O 1
ATOM 1049 N N . LEU A 1 139 ? -16.834 18.486 22.788 1.00 96.19 139 LEU A N 1
ATOM 1050 C CA . LEU A 1 139 ? -16.949 17.117 22.278 1.00 96.19 139 LEU A CA 1
ATOM 1051 C C . LEU A 1 139 ? -16.973 17.127 20.746 1.00 96.19 139 LEU A C 1
ATOM 1053 O O . LEU A 1 139 ? -16.215 16.398 20.112 1.00 96.19 139 LEU A O 1
ATOM 1057 N N . PHE A 1 140 ? -17.810 17.982 20.155 1.00 97.12 140 PHE A N 1
ATOM 1058 C CA . PHE A 1 140 ? -17.785 18.298 18.728 1.00 97.12 140 PHE A CA 1
ATOM 1059 C C . PHE A 1 140 ? -18.345 19.701 18.467 1.00 97.12 140 PHE A C 1
ATOM 1061 O O . PHE A 1 140 ? -19.221 20.183 19.194 1.00 97.12 140 PHE A O 1
ATOM 1068 N N . GLU A 1 141 ? -17.883 20.330 17.390 1.00 97.12 141 GLU A N 1
ATOM 1069 C CA . GLU A 1 141 ? -18.403 21.604 16.896 1.00 97.12 141 GLU A CA 1
ATOM 1070 C C . GLU A 1 141 ? -18.501 21.591 15.371 1.00 97.12 141 GLU A C 1
ATOM 1072 O O . GLU A 1 141 ? -17.535 21.306 14.671 1.00 97.12 141 GLU A O 1
ATOM 1077 N N . MET A 1 142 ? -19.656 21.992 14.855 1.00 95.94 142 MET A N 1
ATOM 1078 C CA . MET A 1 142 ? -19.826 22.472 13.494 1.00 95.94 142 MET A CA 1
ATOM 1079 C C . MET A 1 142 ? -19.835 24.000 13.499 1.00 95.94 142 MET A C 1
ATOM 1081 O O . MET A 1 142 ? -20.530 24.630 14.304 1.00 95.94 142 MET A O 1
ATOM 1085 N N . ARG A 1 143 ? -19.092 24.607 12.576 1.00 94.44 143 ARG A N 1
ATOM 1086 C CA . ARG A 1 143 ? -18.948 26.059 12.453 1.00 94.44 143 ARG A CA 1
ATOM 1087 C C . ARG A 1 143 ? -19.289 26.507 11.040 1.00 94.44 143 ARG A C 1
ATOM 1089 O O . ARG A 1 143 ? -18.791 25.941 10.066 1.00 94.44 143 ARG A O 1
ATOM 1096 N N . GLY A 1 144 ? -20.143 27.523 10.942 1.00 89.12 144 GLY A N 1
ATOM 1097 C CA . GLY A 1 144 ? -20.562 28.085 9.664 1.00 89.12 144 GLY A CA 1
ATOM 1098 C C . GLY A 1 144 ? -19.567 29.090 9.081 1.00 89.12 144 GLY A C 1
ATOM 1099 O O . GLY A 1 144 ? -18.907 29.815 9.826 1.00 89.12 144 GLY A O 1
ATOM 1100 N N . GLY A 1 145 ? -19.549 29.214 7.754 1.00 78.25 145 GLY A N 1
ATOM 1101 C CA . GLY A 1 145 ? -18.919 30.332 7.051 1.00 78.25 145 GLY A CA 1
ATOM 1102 C C . GLY A 1 145 ? -17.384 30.313 6.961 1.00 78.25 145 GLY A C 1
ATOM 1103 O O . GLY A 1 145 ? -16.709 29.478 7.563 1.00 78.25 145 GLY A O 1
ATOM 1104 N N . PRO A 1 146 ? -16.817 31.277 6.213 1.00 66.44 146 PRO A N 1
ATOM 1105 C CA . PRO A 1 146 ? -15.389 31.340 5.942 1.00 66.44 146 PRO A CA 1
ATOM 1106 C C . PRO A 1 146 ? -14.580 31.626 7.210 1.00 66.44 146 PRO A C 1
ATOM 1108 O O . PRO A 1 146 ? -14.958 32.454 8.046 1.00 66.44 146 PRO A O 1
ATOM 1111 N N . TRP A 1 147 ? -13.414 30.986 7.313 1.00 62.75 147 TRP A N 1
ATOM 1112 C CA . TRP A 1 147 ? -12.440 31.182 8.400 1.00 62.75 147 TRP A CA 1
ATOM 1113 C C . TRP A 1 147 ? -12.969 30.899 9.810 1.00 62.75 147 TRP A C 1
ATOM 1115 O O . TRP A 1 147 ? -12.442 31.455 10.774 1.00 62.75 147 TRP A O 1
ATOM 1125 N N . ASP A 1 148 ? -13.986 30.047 9.936 1.00 68.50 148 ASP A N 1
ATOM 1126 C CA . ASP A 1 148 ? -14.468 29.535 11.222 1.00 68.50 148 ASP A CA 1
ATOM 1127 C C . ASP A 1 148 ? -15.098 30.627 12.123 1.00 68.50 148 ASP A C 1
ATOM 1129 O O . ASP A 1 148 ? -15.059 30.544 13.350 1.00 68.50 148 ASP A O 1
ATOM 1133 N N . ARG A 1 149 ? -15.679 31.679 11.519 1.00 75.62 149 ARG A N 1
ATOM 1134 C CA . ARG A 1 149 ? -16.242 32.855 12.228 1.00 75.62 149 ARG A CA 1
ATOM 1135 C C . ARG A 1 149 ? -17.767 32.951 12.250 1.00 75.62 149 ARG A C 1
ATOM 1137 O O . ARG A 1 149 ? -18.300 33.933 12.765 1.00 75.62 149 ARG A O 1
ATOM 1144 N N . GLY A 1 150 ? -18.471 32.008 11.640 1.00 86.88 150 GLY A N 1
ATOM 1145 C CA . GLY A 1 150 ? -19.929 32.013 11.605 1.00 86.88 150 GLY A CA 1
ATOM 1146 C C . GLY A 1 150 ? -20.565 31.293 12.796 1.00 86.88 150 GLY A C 1
ATOM 1147 O O . GLY A 1 150 ? -19.908 31.061 13.818 1.00 86.88 150 GLY A O 1
ATOM 1148 N N . PRO A 1 151 ? -21.862 30.962 12.678 1.00 94.44 151 PRO A N 1
ATOM 1149 C CA . PRO A 1 151 ? -22.610 30.400 13.786 1.00 94.44 151 PRO A CA 1
ATOM 1150 C C . PRO A 1 151 ? -22.099 29.013 14.191 1.00 94.44 151 PRO A C 1
ATOM 1152 O O . PRO A 1 151 ? -21.571 28.277 13.355 1.00 94.44 151 PRO A O 1
ATOM 1155 N N . SER A 1 152 ? -22.268 28.662 15.465 1.00 95.31 152 SER A N 1
ATOM 1156 C CA . SER A 1 152 ? -21.915 27.351 16.023 1.00 95.31 152 SER A CA 1
ATOM 1157 C C . SER A 1 152 ? -23.116 26.409 16.163 1.00 95.31 152 SER A C 1
ATOM 1159 O O . SER A 1 152 ? -24.246 26.813 16.468 1.00 95.31 152 SER A O 1
ATOM 1161 N N . PHE A 1 153 ? -22.850 25.122 15.959 1.00 97.44 153 PHE A N 1
ATOM 1162 C CA . PHE A 1 153 ? -23.718 24.003 16.307 1.00 97.44 153 PHE A CA 1
ATOM 1163 C C . PHE A 1 153 ? -22.840 22.942 16.972 1.00 97.44 153 PHE A C 1
ATOM 1165 O O . PHE A 1 153 ? -21.883 22.485 16.358 1.00 97.44 153 PHE A O 1
ATOM 1172 N N . GLY A 1 154 ? -23.107 22.530 18.207 1.00 97.06 154 GLY A N 1
ATOM 1173 C CA . GLY A 1 154 ? -22.183 21.620 18.881 1.00 97.06 154 GLY A CA 1
ATOM 1174 C C . GLY A 1 154 ? -22.576 21.201 20.284 1.00 97.06 154 GLY A C 1
ATOM 1175 O O . GLY A 1 154 ? -23.607 21.611 20.824 1.00 97.06 154 GLY A O 1
ATOM 1176 N N . LEU A 1 155 ? -21.706 20.384 20.870 1.00 97.56 155 LEU A N 1
ATOM 1177 C CA . LEU A 1 155 ? -21.837 19.848 22.216 1.00 97.56 155 LEU A CA 1
ATOM 1178 C C . LEU A 1 155 ? -20.530 20.064 22.981 1.00 97.56 155 LEU A C 1
ATOM 1180 O O . LEU A 1 155 ? -19.457 19.663 22.528 1.00 97.56 155 LEU A O 1
ATOM 1184 N N . ALA A 1 156 ? -20.633 20.674 24.154 1.00 97.12 156 ALA A N 1
ATOM 1185 C CA . ALA A 1 156 ? -19.509 20.961 25.035 1.00 97.12 156 ALA A CA 1
ATOM 1186 C C . ALA A 1 156 ? -19.805 20.516 26.470 1.00 97.12 156 ALA A C 1
ATOM 1188 O O . ALA A 1 156 ? -20.936 20.174 26.820 1.00 97.12 156 ALA A O 1
ATOM 1189 N N . ILE A 1 157 ? -18.783 20.538 27.311 1.00 94.88 157 ILE A N 1
ATOM 1190 C CA . ILE A 1 157 ? -18.900 20.313 28.748 1.00 94.88 157 ILE A CA 1
ATOM 1191 C C . ILE A 1 157 ? -19.597 21.521 29.382 1.00 94.88 157 ILE A C 1
ATOM 1193 O O . ILE A 1 157 ? -19.264 22.670 29.080 1.00 94.88 157 ILE A O 1
ATOM 1197 N N . GLY A 1 158 ? -20.594 21.258 30.229 1.00 92.19 158 GLY A N 1
ATOM 1198 C CA . GLY A 1 158 ? -21.363 22.294 30.913 1.00 92.19 158 GLY A CA 1
ATOM 1199 C C . GLY A 1 158 ? -20.582 23.009 32.018 1.00 92.19 158 GLY A C 1
ATOM 1200 O O . GLY A 1 158 ? -19.487 22.605 32.407 1.00 92.19 158 GLY A O 1
ATOM 1201 N N . ASP A 1 159 ? -21.182 24.073 32.551 1.00 87.75 159 ASP A N 1
ATOM 1202 C CA . ASP A 1 159 ? -20.587 24.880 33.622 1.00 87.75 159 ASP A CA 1
ATOM 1203 C C . ASP A 1 159 ? -20.539 24.143 34.969 1.00 87.75 159 ASP A C 1
ATOM 1205 O O . ASP A 1 159 ? -19.648 24.393 35.786 1.00 87.75 159 ASP A O 1
ATOM 1209 N N . THR A 1 160 ? -21.471 23.212 35.193 1.00 84.69 160 THR A N 1
ATOM 1210 C CA . THR A 1 160 ? -21.550 22.402 36.413 1.00 84.69 160 THR A CA 1
ATOM 1211 C C . THR A 1 160 ? -21.046 20.977 36.154 1.00 84.69 160 THR A C 1
ATOM 1213 O O . THR A 1 160 ? -21.332 20.398 35.102 1.00 84.69 160 THR A O 1
ATOM 1216 N N . PRO A 1 161 ? -20.339 20.342 37.111 1.00 80.69 161 PRO A N 1
ATOM 1217 C CA . PRO A 1 161 ? -19.978 18.933 36.999 1.00 80.69 161 PRO A CA 1
ATOM 1218 C C . PRO A 1 161 ? -21.200 18.041 36.753 1.00 80.69 161 PRO A C 1
ATOM 1220 O O . PRO A 1 161 ? -22.164 18.072 37.515 1.00 80.69 161 PRO A O 1
ATOM 1223 N N . GLY A 1 162 ? -21.132 17.200 35.720 1.00 83.25 162 GLY A N 1
ATOM 1224 C CA . GLY A 1 162 ? -22.247 16.327 35.343 1.00 83.25 162 GLY A CA 1
ATOM 1225 C C . GLY A 1 162 ? -23.266 16.977 34.400 1.00 83.25 162 GLY A C 1
ATOM 1226 O O . GLY A 1 162 ? -24.385 16.480 34.284 1.00 83.25 162 GLY A O 1
ATOM 1227 N N . GLU A 1 163 ? -22.885 18.042 33.697 1.00 91.31 163 GLU A N 1
ATOM 1228 C CA . GLU A 1 163 ? -23.703 18.664 32.657 1.00 91.31 163 GLU A CA 1
ATOM 1229 C C . GLU A 1 163 ? -22.986 18.683 31.304 1.00 91.31 163 GLU A C 1
ATOM 1231 O O . GLU A 1 163 ? -21.758 18.767 31.222 1.00 91.31 163 GLU A O 1
ATOM 1236 N N . LEU A 1 164 ? -23.775 18.632 30.234 1.00 95.44 164 LEU A N 1
ATOM 1237 C CA . LEU A 1 164 ? -23.359 18.964 28.876 1.00 95.44 164 LEU A CA 1
ATOM 1238 C C . LEU A 1 164 ? -24.114 20.205 28.405 1.00 95.44 164 LEU A C 1
ATOM 1240 O O . LEU A 1 164 ? -25.258 20.440 28.792 1.00 95.44 164 LEU A O 1
ATOM 1244 N N . LEU A 1 165 ? -23.483 20.981 27.538 1.00 97.19 165 LEU A N 1
ATOM 1245 C CA . LEU A 1 165 ? -24.042 22.169 26.922 1.00 97.19 165 LEU A CA 1
ATOM 1246 C C . LEU A 1 165 ? -24.213 21.932 25.423 1.00 97.19 165 LEU A C 1
ATOM 1248 O O . LEU A 1 165 ? -23.238 21.887 24.676 1.00 97.19 165 LEU A O 1
ATOM 1252 N N . PHE A 1 166 ? -25.460 21.824 24.979 1.00 98.19 166 PHE A N 1
ATOM 1253 C CA . PHE A 1 166 ? -25.798 21.802 23.563 1.00 98.19 166 PHE A CA 1
ATOM 1254 C C . PHE A 1 166 ? -26.038 23.226 23.054 1.00 98.19 166 PHE A C 1
ATOM 1256 O O . PHE A 1 166 ? -26.813 23.980 23.647 1.00 98.19 166 PHE A O 1
ATOM 1263 N N . THR A 1 167 ? -25.403 23.593 21.942 1.00 98.12 167 THR A N 1
ATOM 1264 C CA . THR A 1 167 ? -25.553 24.909 21.306 1.00 98.12 167 THR A CA 1
ATOM 1265 C C . THR A 1 167 ? -25.988 24.748 19.853 1.00 98.12 167 THR A C 1
ATOM 1267 O O . THR A 1 167 ? -25.415 23.956 19.115 1.00 98.12 167 THR A O 1
ATOM 1270 N N . CYS A 1 168 ? -26.987 25.522 19.433 1.00 98.12 168 CYS A N 1
ATOM 1271 C CA . CYS A 1 168 ? -27.388 25.698 18.038 1.00 98.12 168 CYS A CA 1
ATOM 1272 C C . CYS A 1 168 ? -27.729 27.179 17.825 1.00 98.12 168 CYS A C 1
ATOM 1274 O O . CYS A 1 168 ? -28.871 27.619 18.004 1.00 98.12 168 CYS A O 1
ATOM 1276 N N . GLU A 1 169 ? -26.721 27.968 17.455 1.00 97.62 169 GLU A N 1
ATOM 1277 C CA . GLU A 1 169 ? -26.855 29.412 17.242 1.00 97.62 169 GLU A CA 1
ATOM 1278 C C . GLU A 1 169 ? -27.843 29.795 16.130 1.00 97.62 169 GLU A C 1
ATOM 1280 O O . GLU A 1 169 ? -28.598 30.745 16.348 1.00 97.62 169 GLU A O 1
ATOM 1285 N N . PRO A 1 170 ? -27.957 29.067 14.994 1.00 96.62 170 PRO A N 1
ATOM 1286 C CA . PRO A 1 170 ? -28.978 29.363 13.983 1.00 96.62 170 PRO A CA 1
ATOM 1287 C C . PRO A 1 170 ? -30.415 29.356 14.530 1.00 96.62 170 PRO A C 1
ATOM 1289 O O . PRO A 1 170 ? -31.294 30.037 13.994 1.00 96.62 170 PRO A O 1
ATOM 1292 N N . SER A 1 171 ? -30.651 28.610 15.612 1.00 97.44 171 SER A N 1
ATOM 1293 C CA . SER A 1 171 ? -31.952 28.494 16.285 1.00 97.44 171 SER A CA 1
ATOM 1294 C C . SER A 1 171 ? -32.054 29.328 17.561 1.00 97.44 171 SER A C 1
ATOM 1296 O O . SER A 1 171 ? -33.118 29.349 18.181 1.00 97.44 171 SER A O 1
ATOM 1298 N N . GLY A 1 172 ? -30.967 29.992 17.972 1.00 97.12 172 GLY A N 1
ATOM 1299 C CA . GLY A 1 172 ? -30.868 30.682 19.259 1.00 97.12 172 GLY A CA 1
ATOM 1300 C C . GLY A 1 172 ? -30.935 29.741 20.467 1.00 97.12 172 GLY A C 1
ATOM 1301 O O . GLY A 1 172 ? -31.379 30.158 21.535 1.00 97.12 172 GLY A O 1
ATOM 1302 N N . ILE A 1 173 ? -30.547 28.471 20.307 1.00 97.88 173 ILE A N 1
ATOM 1303 C CA . ILE A 1 173 ? -30.645 27.453 21.359 1.00 97.88 173 ILE A CA 1
ATOM 1304 C C . ILE A 1 173 ? -29.306 27.304 22.076 1.00 97.88 173 ILE A C 1
ATOM 1306 O O . ILE A 1 173 ? -28.265 27.096 21.455 1.00 97.88 173 ILE A O 1
ATOM 1310 N N . ARG A 1 174 ? -29.372 27.342 23.406 1.00 97.25 174 ARG A N 1
ATOM 1311 C CA . ARG A 1 174 ? -28.298 26.974 24.327 1.00 97.25 174 ARG A CA 1
ATOM 1312 C C . ARG A 1 174 ? -28.934 26.180 25.468 1.00 97.25 174 ARG A C 1
ATOM 1314 O O . ARG A 1 174 ? -29.601 26.762 26.318 1.00 97.25 174 ARG A O 1
ATOM 1321 N N . GLN A 1 175 ? -28.805 24.858 25.428 1.00 97.44 175 GLN A N 1
ATOM 1322 C CA . GLN A 1 175 ? -29.529 23.927 26.292 1.00 97.44 175 GLN A CA 1
ATOM 1323 C C . GLN A 1 175 ? -28.560 23.121 27.156 1.00 97.44 175 GLN A C 1
ATOM 1325 O O . GLN A 1 175 ? -27.713 22.395 26.639 1.00 97.44 175 GLN A O 1
ATOM 1330 N N . THR A 1 176 ? -28.732 23.198 28.474 1.00 96.56 176 THR A N 1
ATOM 1331 C CA . THR A 1 176 ? -28.021 22.334 29.424 1.00 96.56 176 THR A CA 1
ATOM 1332 C C . THR A 1 176 ? -28.705 20.972 29.506 1.00 96.56 176 THR A C 1
ATOM 1334 O O . THR A 1 176 ? -29.931 20.888 29.622 1.00 96.56 176 THR A O 1
ATOM 1337 N N . LEU A 1 177 ? -27.916 19.904 29.450 1.00 96.00 177 LEU A N 1
ATOM 1338 C CA . LEU A 1 177 ? -28.351 18.518 29.543 1.00 96.00 177 LEU A CA 1
ATOM 1339 C C . LEU A 1 177 ? -27.702 17.877 30.767 1.00 96.00 177 LEU A C 1
ATOM 1341 O O . LEU A 1 177 ? -26.478 17.867 30.892 1.00 96.00 177 LEU A O 1
ATOM 1345 N N . ALA A 1 178 ? -28.522 17.319 31.657 1.00 93.25 178 ALA A N 1
ATOM 1346 C CA . ALA A 1 178 ? -28.016 16.507 32.753 1.00 93.25 178 ALA A CA 1
ATOM 1347 C C . ALA A 1 178 ? -27.340 15.245 32.199 1.00 93.25 178 ALA A C 1
ATOM 1349 O O . ALA A 1 178 ? -27.826 14.628 31.248 1.00 93.25 178 ALA A O 1
ATOM 1350 N N . THR A 1 179 ? -26.232 14.845 32.814 1.00 91.12 179 THR A N 1
ATOM 1351 C CA . THR A 1 179 ? -25.532 13.600 32.493 1.00 91.12 179 THR A CA 1
ATOM 1352 C C . THR A 1 179 ? -25.263 12.779 33.758 1.00 91.12 179 THR A C 1
ATOM 1354 O O . THR A 1 179 ? -25.790 13.068 34.833 1.00 91.12 179 THR A O 1
ATOM 1357 N N . ARG A 1 180 ? -24.441 11.732 33.654 1.00 84.00 180 ARG A N 1
ATOM 1358 C CA . ARG A 1 180 ? -24.006 10.936 34.804 1.00 84.00 180 ARG A CA 1
ATOM 1359 C C . ARG A 1 180 ? -22.906 11.677 35.591 1.00 84.00 180 ARG A C 1
ATOM 1361 O O . ARG A 1 180 ? -21.848 11.961 35.027 1.00 84.00 180 ARG A O 1
ATOM 1368 N N . PRO A 1 181 ? -23.097 11.952 36.895 1.00 76.75 181 PRO A N 1
ATOM 1369 C CA . PRO A 1 181 ? -22.052 12.549 37.724 1.00 76.75 181 PRO A CA 1
ATOM 1370 C C . PRO A 1 181 ? -20.785 11.685 37.740 1.00 76.75 181 PRO A C 1
ATOM 1372 O O . PRO A 1 181 ? -20.864 10.470 37.913 1.00 76.75 181 PRO A O 1
ATOM 1375 N N . GLY A 1 182 ? -19.621 12.318 37.580 1.00 76.44 182 GLY A N 1
ATOM 1376 C CA . GLY A 1 182 ? -18.313 11.655 37.640 1.00 76.44 182 GLY A CA 1
ATOM 1377 C C . GLY A 1 182 ? -17.744 11.171 36.302 1.00 76.44 182 GLY A C 1
ATOM 1378 O O . GLY A 1 182 ? -16.529 11.057 36.217 1.00 76.44 182 GLY A O 1
ATOM 1379 N N . VAL A 1 183 ? -18.561 11.009 35.253 1.00 79.44 183 VAL A N 1
ATOM 1380 C CA . VAL A 1 183 ? -18.110 10.486 33.938 1.00 79.44 183 VAL A CA 1
ATOM 1381 C C . VAL A 1 183 ? -17.079 11.384 33.246 1.00 79.44 183 VAL A C 1
ATOM 1383 O O . VAL A 1 183 ? -16.265 10.918 32.458 1.00 79.44 183 VAL A O 1
ATOM 1386 N N . TRP A 1 184 ? -17.062 12.676 33.577 1.00 81.75 184 TRP A N 1
ATOM 1387 C CA . TRP A 1 184 ? -16.095 13.643 33.039 1.00 81.75 184 TRP A CA 1
ATOM 1388 C C . TRP A 1 184 ? -14.938 13.958 34.003 1.00 81.75 184 TRP A C 1
ATOM 1390 O O . TRP A 1 184 ? -14.170 14.897 33.774 1.00 81.75 184 TRP A O 1
ATOM 1400 N N . ALA A 1 185 ? -14.835 13.244 35.129 1.00 74.69 185 ALA A N 1
ATOM 1401 C CA . ALA A 1 185 ? -13.822 13.494 36.150 1.00 74.69 185 ALA A CA 1
ATOM 1402 C C . ALA A 1 185 ? -12.509 12.760 35.838 1.00 74.69 185 ALA A C 1
ATOM 1404 O O . ALA A 1 185 ? -12.509 11.672 35.276 1.00 74.69 185 ALA A O 1
ATOM 1405 N N . ALA A 1 186 ? -11.374 13.306 36.292 1.00 62.03 186 ALA A N 1
ATOM 1406 C CA . ALA A 1 186 ? -10.046 12.722 36.044 1.00 62.03 186 ALA A CA 1
ATOM 1407 C C . ALA A 1 186 ? -9.893 11.265 36.528 1.00 62.03 186 ALA A C 1
ATOM 1409 O O . ALA A 1 186 ? -9.087 10.515 35.984 1.00 62.03 186 ALA A O 1
ATOM 1410 N N . GLY A 1 187 ? -10.634 10.878 37.572 1.00 63.62 187 GLY A N 1
ATOM 1411 C CA . GLY A 1 187 ? -10.562 9.542 38.167 1.00 63.62 187 GLY A CA 1
ATOM 1412 C C . GLY A 1 187 ? -11.322 8.460 37.399 1.00 63.62 187 GLY A C 1
ATOM 1413 O O . GLY A 1 187 ? -11.124 7.284 37.696 1.00 63.62 187 GLY A O 1
ATOM 1414 N N . ASP A 1 188 ? -12.169 8.833 36.436 1.00 71.50 188 ASP A N 1
ATOM 1415 C CA . ASP A 1 188 ? -12.930 7.877 35.636 1.00 71.50 188 ASP A CA 1
ATOM 1416 C C . ASP A 1 188 ? -12.130 7.483 34.390 1.00 71.50 188 ASP A C 1
ATOM 1418 O O . ASP A 1 188 ? -12.091 8.184 33.382 1.00 71.50 188 ASP A O 1
ATOM 1422 N N . GLN A 1 189 ? -11.403 6.373 34.508 1.00 75.81 189 GLN A N 1
ATOM 1423 C CA . GLN A 1 189 ? -10.588 5.802 33.433 1.00 75.81 189 GLN A CA 1
ATOM 1424 C C . GLN A 1 189 ? -11.359 4.728 32.649 1.00 75.81 189 GLN A C 1
ATOM 1426 O O . GLN A 1 189 ? -10.752 3.917 31.947 1.00 75.81 189 GLN A O 1
ATOM 1431 N N . ALA A 1 190 ? -12.687 4.672 32.786 1.00 88.19 190 ALA A N 1
ATOM 1432 C CA . ALA A 1 190 ? -13.522 3.761 32.022 1.00 88.19 190 ALA A CA 1
ATOM 1433 C C . ALA A 1 190 ? -13.905 4.358 30.661 1.00 88.19 190 ALA A C 1
ATOM 1435 O O . ALA A 1 190 ? -13.984 5.567 30.460 1.00 88.19 190 ALA A O 1
ATOM 1436 N N . TRP A 1 191 ? -14.136 3.468 29.702 1.00 92.44 191 TRP A N 1
ATOM 1437 C CA . TRP A 1 191 ? -14.736 3.821 28.425 1.00 92.44 191 TRP A CA 1
ATOM 1438 C C . TRP A 1 191 ? -16.258 3.848 28.559 1.00 92.44 191 TRP A C 1
ATOM 1440 O O . TRP A 1 191 ? -16.849 2.827 28.926 1.00 92.44 191 TRP A O 1
ATOM 1450 N N . HIS A 1 192 ? -16.866 4.962 28.170 1.00 94.31 192 HIS A N 1
ATOM 1451 C CA . HIS A 1 192 ? -18.305 5.184 28.186 1.00 94.31 192 HIS A CA 1
ATOM 1452 C C . HIS A 1 192 ? -18.866 5.318 26.778 1.00 94.31 192 HIS A C 1
ATOM 1454 O O . HIS A 1 192 ? -18.250 5.946 25.917 1.00 94.31 192 HIS A O 1
ATOM 1460 N N . HIS A 1 193 ? -20.053 4.761 26.556 1.00 95.94 193 HIS A N 1
ATOM 1461 C CA . HIS A 1 193 ? -20.829 5.040 25.347 1.00 95.94 193 HIS A CA 1
ATOM 1462 C C . HIS A 1 193 ? -21.634 6.318 25.566 1.00 95.94 193 HIS A C 1
ATOM 1464 O O . HIS A 1 193 ? -22.361 6.428 26.555 1.00 95.94 193 HIS A O 1
ATOM 1470 N N . VAL A 1 194 ? -21.495 7.286 24.665 1.00 96.25 194 VAL A N 1
ATOM 1471 C CA . VAL A 1 194 ? -22.195 8.571 24.720 1.00 96.25 194 VAL A CA 1
ATOM 1472 C C . VAL A 1 194 ? -23.030 8.716 23.459 1.00 96.25 194 VAL A C 1
ATOM 1474 O O . VAL A 1 194 ? -22.510 8.559 22.359 1.00 96.25 194 VAL A O 1
ATOM 1477 N N . ALA A 1 195 ? -24.313 9.048 23.614 1.00 97.06 195 ALA A N 1
ATOM 1478 C CA . ALA A 1 195 ? -25.203 9.328 22.489 1.00 97.06 195 ALA A CA 1
ATOM 1479 C C . ALA A 1 195 ? -26.003 10.617 22.705 1.00 97.06 195 ALA A C 1
ATOM 1481 O O . ALA A 1 195 ? -26.402 10.932 23.831 1.00 97.06 195 ALA A O 1
ATOM 1482 N N . LEU A 1 196 ? -26.255 11.339 21.615 1.00 97.69 196 LEU A N 1
ATOM 1483 C CA . LEU A 1 196 ? -27.126 12.506 21.514 1.00 97.69 196 LEU A CA 1
ATOM 1484 C C . LEU A 1 196 ? -28.056 12.304 20.312 1.00 97.69 196 LEU A C 1
ATOM 1486 O O . LEU A 1 196 ? -27.580 12.006 19.222 1.00 97.69 196 LEU A O 1
ATOM 1490 N N . ALA A 1 197 ? -29.361 12.483 20.487 1.00 97.25 197 ALA A N 1
ATOM 1491 C CA . ALA A 1 197 ? -30.326 12.370 19.397 1.00 97.25 197 ALA A CA 1
ATOM 1492 C C . ALA A 1 197 ? -31.341 13.508 19.426 1.00 97.25 197 ALA A C 1
ATOM 1494 O O . ALA A 1 197 ? -31.718 13.981 20.500 1.00 97.25 197 ALA A O 1
ATOM 1495 N N . TYR A 1 198 ? -31.813 13.913 18.252 1.00 97.88 198 TYR A N 1
ATOM 1496 C CA . TYR A 1 198 ? -32.889 14.883 18.098 1.00 97.88 198 TYR A CA 1
ATOM 1497 C C . TYR A 1 198 ? -34.041 14.268 17.316 1.00 97.88 198 TYR A C 1
ATOM 1499 O O . TYR A 1 198 ? -33.836 13.758 16.218 1.00 97.88 198 TYR A O 1
ATOM 1507 N N . ALA A 1 199 ? -35.242 14.332 17.887 1.00 97.38 199 ALA A N 1
ATOM 1508 C CA . ALA A 1 199 ? -36.489 13.988 17.221 1.00 97.38 199 ALA A CA 1
ATOM 1509 C C . ALA A 1 199 ? -37.158 15.277 16.734 1.00 97.38 199 ALA A C 1
ATOM 1511 O O . ALA A 1 199 ? -37.608 16.108 17.532 1.00 97.38 199 ALA A O 1
ATOM 1512 N N . SER A 1 200 ? -37.226 15.444 15.418 1.00 96.69 200 SER A N 1
ATOM 1513 C CA . SER A 1 200 ? -37.802 16.629 14.774 1.00 96.69 200 SER A CA 1
ATOM 1514 C C . SER A 1 200 ? -39.313 16.735 15.001 1.00 96.69 200 SER A C 1
ATOM 1516 O O . SER A 1 200 ? -39.838 17.832 15.197 1.00 96.69 200 SER A O 1
ATOM 1518 N N . SER A 1 201 ? -40.009 15.595 15.086 1.00 95.56 201 SER A N 1
ATOM 1519 C CA . SER A 1 201 ? -41.471 15.515 15.222 1.00 95.56 201 SER A CA 1
ATOM 1520 C C . SER A 1 201 ? -42.040 16.307 16.400 1.00 95.56 201 SER A C 1
ATOM 1522 O O . SER A 1 201 ? -43.155 16.822 16.325 1.00 95.56 201 SER A O 1
ATOM 1524 N N . ASP A 1 202 ? -41.291 16.398 17.497 1.00 96.25 202 ASP A N 1
ATOM 1525 C CA . ASP A 1 202 ? -41.699 17.110 18.707 1.00 96.25 202 ASP A CA 1
ATOM 1526 C C . ASP A 1 202 ? -40.578 17.964 19.323 1.00 96.25 202 ASP A C 1
ATOM 1528 O O . ASP A 1 202 ? -40.715 18.461 20.443 1.00 96.25 202 ASP A O 1
ATOM 1532 N N . ARG A 1 203 ? -39.515 18.217 18.547 1.00 97.69 203 ARG A N 1
ATOM 1533 C CA . ARG A 1 203 ? -38.357 19.055 18.893 1.00 97.69 203 ARG A CA 1
ATOM 1534 C C . ARG A 1 203 ? -37.627 18.574 20.142 1.00 97.69 203 ARG A C 1
ATOM 1536 O O . ARG A 1 203 ? -37.230 19.375 20.990 1.00 97.69 203 ARG A O 1
ATOM 1543 N N . ARG A 1 204 ? -37.467 17.267 20.278 1.00 97.56 204 ARG A N 1
ATOM 1544 C CA . ARG A 1 204 ? -36.956 16.643 21.495 1.00 97.56 204 ARG A CA 1
ATOM 1545 C C . ARG A 1 204 ? -35.489 16.274 21.349 1.00 97.56 204 ARG A C 1
ATOM 1547 O O . ARG A 1 204 ? -35.129 15.527 20.450 1.00 97.56 204 ARG A O 1
ATOM 1554 N N . LEU A 1 205 ? -34.656 16.774 22.254 1.00 98.00 205 LEU A N 1
ATOM 1555 C CA . LEU A 1 205 ? -33.238 16.445 22.364 1.00 98.00 205 LEU A CA 1
ATOM 1556 C C . LEU A 1 205 ? -33.034 15.441 23.502 1.00 98.00 205 LEU A C 1
ATOM 1558 O O . LEU A 1 205 ? -33.457 15.676 24.637 1.00 98.00 205 LEU A O 1
ATOM 1562 N N . MET A 1 206 ? -32.385 14.325 23.202 1.00 97.94 206 MET A N 1
ATOM 1563 C CA . MET A 1 206 ? -32.171 13.216 24.125 1.00 97.94 206 MET A CA 1
ATOM 1564 C C . MET A 1 206 ? -30.687 12.884 24.223 1.00 97.94 206 MET A C 1
ATOM 1566 O O . MET A 1 206 ? -29.966 12.966 23.233 1.00 97.94 206 MET A O 1
ATOM 1570 N N . HIS A 1 207 ? -30.228 12.508 25.414 1.00 97.31 207 HIS A N 1
ATOM 1571 C CA . HIS A 1 207 ? -28.834 12.155 25.672 1.00 97.31 207 HIS A CA 1
ATOM 1572 C C . HIS A 1 207 ? -28.741 10.928 26.577 1.00 97.31 207 HIS A C 1
ATOM 1574 O O . HIS A 1 207 ? -29.465 10.832 27.572 1.00 97.31 207 HIS A O 1
ATOM 1580 N N . TRP A 1 208 ? -27.815 10.026 26.254 1.00 97.38 208 TRP A N 1
ATOM 1581 C CA . TRP A 1 208 ? -27.539 8.800 26.996 1.00 97.38 208 TRP A CA 1
ATOM 1582 C C . TRP A 1 208 ? -26.067 8.683 27.374 1.00 97.38 208 TRP A C 1
ATOM 1584 O O . TRP A 1 208 ? -25.186 9.150 26.647 1.00 97.38 208 TRP A O 1
ATOM 1594 N N . VAL A 1 209 ? -25.826 7.985 28.485 1.00 96.06 209 VAL A N 1
ATOM 1595 C CA . VAL A 1 209 ? -24.503 7.487 28.877 1.00 96.06 209 VAL A CA 1
ATOM 1596 C C . VAL A 1 209 ? -24.625 6.022 29.260 1.00 96.06 209 VAL A C 1
ATOM 1598 O O . VAL A 1 209 ? -25.438 5.682 30.123 1.00 96.06 209 VAL A O 1
ATOM 1601 N N . ASP A 1 210 ? -23.818 5.172 28.630 1.00 94.75 210 ASP A N 1
ATOM 1602 C CA . ASP A 1 210 ? -23.832 3.714 28.780 1.00 94.75 210 ASP A CA 1
ATOM 1603 C C . ASP A 1 210 ? -25.224 3.108 28.544 1.00 94.75 210 ASP A C 1
ATOM 1605 O O . ASP A 1 210 ? -25.631 2.149 29.197 1.00 94.75 210 ASP A O 1
ATOM 1609 N N . GLY A 1 211 ? -25.965 3.693 27.598 1.00 92.62 211 GLY A N 1
ATOM 1610 C CA . GLY A 1 211 ? -27.308 3.259 27.223 1.00 92.62 211 GLY A CA 1
ATOM 1611 C C . GLY A 1 211 ? -28.414 3.671 28.196 1.00 92.62 211 GLY A C 1
ATOM 1612 O O . GLY A 1 211 ? -29.589 3.469 27.896 1.00 92.62 211 GLY A O 1
ATOM 1613 N N . GLU A 1 212 ? -28.088 4.314 29.320 1.00 96.81 212 GLU A N 1
ATOM 1614 C CA . GLU A 1 212 ? -29.073 4.913 30.224 1.00 96.81 212 GLU A CA 1
ATOM 1615 C C . GLU A 1 212 ? -29.426 6.338 29.786 1.00 96.81 212 GLU A C 1
ATOM 1617 O O . GLU A 1 212 ? -28.544 7.184 29.623 1.00 96.81 212 GLU A O 1
ATOM 1622 N N . LEU A 1 213 ? -30.724 6.619 29.637 1.00 96.50 213 LEU A N 1
ATOM 1623 C CA . LEU A 1 213 ? -31.226 7.948 29.285 1.00 96.50 213 LEU A CA 1
ATOM 1624 C C . LEU A 1 213 ? -30.947 8.940 30.425 1.00 96.50 213 LEU A C 1
ATOM 1626 O O . LEU A 1 213 ? -31.381 8.731 31.559 1.00 96.50 213 LEU A O 1
ATOM 1630 N N . ARG A 1 214 ? -30.227 10.025 30.127 1.00 96.50 214 ARG A N 1
ATOM 1631 C CA . ARG A 1 214 ? -29.829 11.060 31.097 1.00 96.50 214 ARG A CA 1
ATOM 1632 C C . ARG A 1 214 ? -30.563 12.378 30.917 1.00 96.50 214 ARG A C 1
ATOM 1634 O O . ARG A 1 214 ? -30.925 13.005 31.909 1.00 96.50 214 ARG A O 1
ATOM 1641 N N . ALA A 1 215 ? -30.825 12.770 29.675 1.00 96.12 215 ALA A N 1
ATOM 1642 C CA . ALA A 1 215 ? -31.620 13.951 29.372 1.00 96.12 215 ALA A CA 1
ATOM 1643 C C . ALA A 1 215 ? -32.647 13.645 28.285 1.00 96.12 215 ALA A C 1
ATOM 1645 O O . ALA A 1 215 ? -32.378 12.881 27.362 1.00 96.12 215 ALA A O 1
ATOM 1646 N N . ASN A 1 216 ? -33.821 14.256 28.410 1.00 97.12 216 ASN A N 1
ATOM 1647 C CA . ASN A 1 216 ? -34.914 14.178 27.451 1.00 97.12 216 ASN A CA 1
ATOM 1648 C C . ASN A 1 216 ? -35.685 15.501 27.518 1.00 97.12 216 ASN A C 1
ATOM 1650 O O . ASN A 1 216 ? -36.523 15.695 28.400 1.00 97.12 216 ASN A O 1
ATOM 1654 N N . VAL A 1 217 ? -35.307 16.452 26.666 1.00 97.50 217 VAL A N 1
ATOM 1655 C CA . VAL A 1 217 ? -35.722 17.855 26.761 1.00 97.50 217 VAL A CA 1
ATOM 1656 C C . VAL A 1 217 ? -36.426 18.277 25.480 1.00 97.50 217 VAL A C 1
ATOM 1658 O O . VAL A 1 217 ? -35.897 18.100 24.388 1.00 97.50 217 VAL A O 1
ATOM 1661 N N . VAL A 1 218 ? -37.602 18.889 25.609 1.00 98.06 218 VAL A N 1
ATOM 1662 C CA . VAL A 1 218 ? -38.285 19.544 24.486 1.00 98.06 218 VAL A CA 1
ATOM 1663 C C . VAL A 1 218 ? -37.691 20.937 24.296 1.00 98.06 218 VAL A C 1
ATOM 1665 O O . VAL A 1 218 ? -37.745 21.769 25.203 1.00 98.06 218 VAL A O 1
ATOM 1668 N N . LEU A 1 219 ? -37.125 21.194 23.120 1.00 97.75 219 LEU A N 1
ATOM 1669 C CA . LEU A 1 219 ? -36.509 22.469 22.776 1.00 97.75 219 LEU A CA 1
ATOM 1670 C C . LEU A 1 219 ? -37.574 23.551 22.511 1.00 97.75 219 LEU A C 1
ATOM 1672 O O . LEU A 1 219 ? -38.670 23.260 22.015 1.00 97.75 219 LEU A O 1
ATOM 1676 N N . PRO A 1 220 ? -37.267 24.828 22.806 1.00 96.00 220 PRO A N 1
ATOM 1677 C CA . PRO A 1 220 ? -38.220 25.927 22.644 1.00 96.00 220 PRO A CA 1
ATOM 1678 C C . PRO A 1 220 ? -38.570 26.210 21.175 1.00 96.00 220 PRO A C 1
ATOM 1680 O O . PRO A 1 220 ? -39.665 26.699 20.888 1.00 96.00 220 PRO A O 1
ATOM 1683 N N . THR A 1 221 ? -37.677 25.874 20.243 1.00 97.12 221 THR A N 1
ATOM 1684 C CA . THR A 1 221 ? -37.804 26.051 18.788 1.00 97.12 221 THR A CA 1
ATOM 1685 C C . THR A 1 221 ? -37.244 24.825 18.058 1.00 97.12 221 THR A C 1
ATOM 1687 O O . THR A 1 221 ? -36.521 24.025 18.652 1.00 97.12 221 THR A O 1
ATOM 1690 N N . SER A 1 222 ? -37.631 24.630 16.793 1.00 97.75 222 SER A N 1
ATOM 1691 C CA . SER A 1 222 ? -37.001 23.613 15.941 1.00 97.75 222 SER A CA 1
ATOM 1692 C C . SER A 1 222 ? -35.540 23.965 15.680 1.00 97.75 222 SER A C 1
ATOM 1694 O O . SER A 1 222 ? -35.201 25.153 15.617 1.00 97.75 222 SER A O 1
ATOM 1696 N N . LEU A 1 223 ? -34.694 22.947 15.512 1.00 97.88 223 LEU A N 1
ATOM 1697 C CA . LEU A 1 223 ? -33.306 23.162 15.113 1.00 97.88 223 LEU A CA 1
ATOM 1698 C C . LEU A 1 223 ? -33.235 23.719 13.689 1.00 97.88 223 LEU A C 1
ATOM 1700 O O . LEU A 1 223 ? -34.144 23.566 12.884 1.00 97.88 223 LEU A O 1
ATOM 1704 N N . LYS A 1 224 ? -32.133 24.381 13.362 1.00 96.81 224 LYS A N 1
ATOM 1705 C CA . LYS A 1 224 ? -31.831 24.882 12.026 1.00 96.81 224 LYS A CA 1
ATOM 1706 C C . LYS A 1 224 ? -30.394 24.506 11.702 1.00 96.81 224 LYS A C 1
ATOM 1708 O O . LYS A 1 224 ? -29.539 24.672 12.578 1.00 96.81 224 LYS A O 1
ATOM 1713 N N . PRO A 1 225 ? -30.128 24.047 10.470 1.00 95.19 225 PRO A N 1
ATOM 1714 C CA . PRO A 1 225 ? -28.767 23.798 10.040 1.00 95.19 225 PRO A CA 1
ATOM 1715 C C . PRO A 1 225 ? -27.975 25.098 9.958 1.00 95.19 225 PRO A C 1
ATOM 1717 O O . PRO A 1 225 ? -28.537 26.202 9.931 1.00 95.19 225 PRO A O 1
ATOM 1720 N N . LEU A 1 226 ? -26.652 24.967 9.895 1.00 94.75 226 LEU A N 1
ATOM 1721 C CA . LEU A 1 226 ? -25.792 26.100 9.587 1.00 94.75 226 LEU A CA 1
ATOM 1722 C C . LEU A 1 226 ? -26.133 26.629 8.182 1.00 94.75 226 LEU A C 1
ATOM 1724 O O . LEU A 1 226 ? -26.443 25.829 7.292 1.00 94.75 226 LEU A O 1
ATOM 1728 N N . PRO A 1 227 ? -26.068 27.955 7.949 1.00 91.19 227 PRO A N 1
ATOM 1729 C CA . PRO A 1 227 ? -26.256 28.521 6.616 1.00 91.19 227 PRO A CA 1
ATOM 1730 C C . PRO A 1 227 ? -25.333 27.849 5.594 1.00 91.19 227 PRO A C 1
ATOM 1732 O O . PRO A 1 227 ? -24.154 27.644 5.876 1.00 91.19 227 PRO A O 1
ATOM 1735 N N . ALA A 1 228 ? -25.863 27.505 4.420 1.00 85.75 228 ALA A N 1
ATOM 1736 C CA . ALA A 1 228 ? -25.087 26.850 3.371 1.00 85.75 228 ALA A CA 1
ATOM 1737 C C . ALA A 1 228 ? -24.187 27.873 2.659 1.00 85.75 228 ALA A C 1
ATOM 1739 O O . ALA A 1 228 ? -24.650 28.614 1.788 1.00 85.75 228 ALA A O 1
ATOM 1740 N N . THR A 1 229 ? -22.924 27.964 3.073 1.00 79.88 229 THR A N 1
ATOM 1741 C CA . THR A 1 229 ? -21.927 28.870 2.481 1.00 79.88 229 THR A CA 1
ATOM 1742 C C . THR A 1 229 ? -20.934 28.151 1.571 1.00 79.88 229 THR A C 1
ATOM 1744 O O . THR A 1 229 ? -20.104 28.812 0.957 1.00 79.88 229 THR A O 1
ATOM 1747 N N . GLY A 1 230 ? -20.991 26.820 1.500 1.00 76.94 230 GLY A N 1
ATOM 1748 C CA . GLY A 1 230 ? -20.006 25.967 0.845 1.00 76.94 230 GLY A CA 1
ATOM 1749 C C . GLY A 1 230 ? -18.662 25.929 1.570 1.00 76.94 230 GLY A C 1
ATOM 1750 O O . GLY A 1 230 ? -17.661 25.622 0.939 1.00 76.94 230 GLY A O 1
ATOM 1751 N N . GLU A 1 231 ? -18.612 26.292 2.857 1.00 78.44 231 GLU A N 1
ATOM 1752 C CA . GLU A 1 231 ? -17.370 26.401 3.646 1.00 78.44 231 GLU A CA 1
ATOM 1753 C C . GLU A 1 231 ? -17.535 25.940 5.106 1.00 78.44 231 GLU A C 1
ATOM 1755 O O . GLU A 1 231 ? -16.628 26.120 5.921 1.00 78.44 231 GLU A O 1
ATOM 1760 N N . ASN A 1 232 ? -18.667 25.326 5.463 1.00 86.00 232 ASN A N 1
ATOM 1761 C CA . ASN A 1 232 ? -18.898 24.893 6.837 1.00 86.00 232 ASN A CA 1
ATOM 1762 C C . ASN A 1 232 ? -17.917 23.780 7.219 1.00 86.00 232 ASN A C 1
ATOM 1764 O O . ASN A 1 232 ? -17.544 22.944 6.389 1.00 86.00 232 ASN A O 1
ATOM 1768 N N . SER A 1 233 ? -17.516 23.751 8.487 1.00 91.00 233 SER A N 1
ATOM 1769 C CA . SER A 1 233 ? -16.536 22.789 9.000 1.00 91.00 233 SER A CA 1
ATOM 1770 C C . SER A 1 233 ? -17.054 22.057 10.233 1.00 91.00 233 SER A C 1
ATOM 1772 O O . SER A 1 233 ? -17.844 22.615 10.987 1.00 91.00 233 SER A O 1
ATOM 1774 N N . LEU A 1 234 ? -16.586 20.829 10.444 1.00 94.38 234 LEU A N 1
ATOM 1775 C CA . LEU A 1 234 ? -16.827 19.986 11.614 1.00 94.38 234 LEU A CA 1
ATOM 1776 C C . LEU A 1 234 ? -15.493 19.695 12.304 1.00 94.38 234 LEU A C 1
ATOM 1778 O O . LEU A 1 234 ? -14.571 19.240 11.63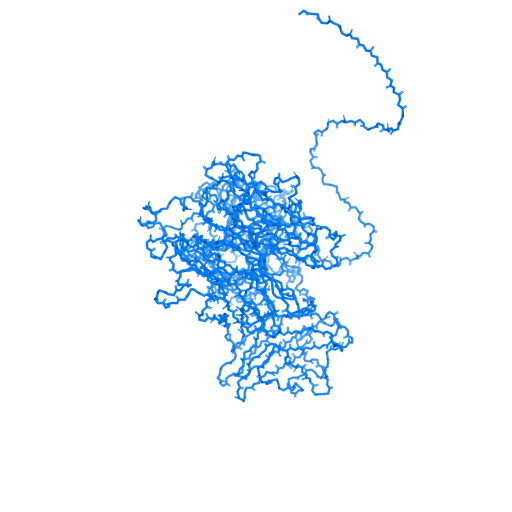6 1.00 94.38 234 LEU A O 1
ATOM 1782 N N . SER A 1 235 ? -15.406 19.885 13.620 1.00 95.88 235 SER A N 1
ATOM 1783 C CA . SER A 1 235 ? -14.301 19.424 14.461 1.00 95.88 235 SER A CA 1
ATOM 1784 C C . SER A 1 235 ? -14.771 18.492 15.579 1.00 95.88 235 SER A C 1
ATOM 1786 O O . SER A 1 235 ? -15.866 18.659 16.117 1.00 95.88 235 SER A O 1
ATOM 1788 N N . VAL A 1 236 ? -13.928 17.517 15.928 1.00 97.06 236 VAL A N 1
ATOM 1789 C CA . VAL A 1 236 ? -14.149 16.541 17.005 1.00 97.06 236 VAL A CA 1
ATOM 1790 C C . VAL A 1 236 ? -13.097 16.718 18.099 1.00 97.06 236 VAL A C 1
ATOM 1792 O O . VAL A 1 236 ? -11.904 16.806 17.812 1.00 97.06 236 VAL A O 1
ATOM 1795 N N . GLY A 1 237 ? -13.524 16.752 19.361 1.00 95.19 237 GLY A N 1
ATOM 1796 C CA . GLY A 1 237 ? -12.655 16.839 20.539 1.00 95.19 237 GLY A CA 1
ATOM 1797 C C . GLY A 1 237 ? -12.070 18.225 20.833 1.00 95.19 237 GLY A C 1
ATOM 1798 O O . GLY A 1 237 ? -11.330 18.372 21.802 1.00 95.19 237 GLY A O 1
ATOM 1799 N N . ALA A 1 238 ? -12.379 19.232 20.015 1.00 95.81 238 ALA A N 1
ATOM 1800 C CA . ALA A 1 238 ? -12.100 20.645 20.251 1.00 95.81 238 ALA A CA 1
ATOM 1801 C C . ALA A 1 238 ? -13.067 21.510 19.423 1.00 95.81 238 ALA A C 1
ATOM 1803 O O . ALA A 1 238 ? -13.800 20.999 18.573 1.00 95.81 238 ALA A O 1
ATOM 1804 N N . ASP A 1 239 ? -13.059 22.824 19.656 1.00 93.94 239 ASP A N 1
ATOM 1805 C CA . ASP A 1 239 ? -13.665 23.760 18.707 1.00 93.94 239 ASP A CA 1
ATOM 1806 C C . ASP A 1 239 ? -12.868 23.808 17.389 1.00 93.94 239 ASP A C 1
ATOM 1808 O O . ASP A 1 239 ? -11.707 23.393 17.320 1.00 93.94 239 ASP A O 1
ATOM 1812 N N . VAL A 1 240 ? -13.464 24.366 16.332 1.00 90.25 240 VAL A N 1
ATOM 1813 C CA . VAL A 1 240 ? -12.834 24.414 14.997 1.00 90.25 240 VAL A CA 1
ATOM 1814 C C . VAL A 1 240 ? -11.524 25.235 14.983 1.00 90.25 240 VAL A C 1
ATOM 1816 O O . VAL A 1 240 ? -10.655 25.062 14.117 1.00 90.25 240 VAL A O 1
ATOM 1819 N N . SER A 1 241 ? -11.333 26.112 15.972 1.00 87.50 241 SER A N 1
ATOM 1820 C CA . SER A 1 241 ? -10.104 26.892 16.151 1.00 87.50 241 SER A CA 1
ATOM 1821 C C . SER A 1 241 ? -9.013 26.149 16.938 1.00 87.50 241 SER A C 1
ATOM 1823 O O . SER A 1 241 ? -7.849 26.544 16.871 1.00 87.50 241 SER A O 1
ATOM 1825 N N . GLY A 1 242 ? -9.358 25.070 17.642 1.00 88.44 242 GLY A N 1
ATOM 1826 C CA . GLY A 1 242 ? -8.483 24.292 18.510 1.00 88.44 242 GLY A CA 1
ATOM 1827 C C . GLY A 1 242 ? -8.292 24.835 19.933 1.00 88.44 242 GLY A C 1
ATOM 1828 O O . GLY A 1 242 ? -7.342 24.417 20.591 1.00 88.44 242 GLY A O 1
ATOM 1829 N N . TRP A 1 243 ? -9.102 25.780 20.425 1.00 88.12 243 TRP A N 1
ATOM 1830 C CA . TRP A 1 243 ? -8.852 26.441 21.724 1.00 88.12 243 TRP A CA 1
ATOM 1831 C C . TRP A 1 243 ? -9.403 25.697 22.939 1.00 88.12 243 TRP A C 1
ATOM 1833 O O . TRP A 1 243 ? -8.793 25.763 24.008 1.00 88.12 243 TRP A O 1
ATOM 1843 N N . HIS A 1 244 ? -10.519 24.986 22.781 1.00 93.38 244 HIS A N 1
ATOM 1844 C CA . HIS A 1 244 ? -11.212 24.292 23.871 1.00 93.38 244 HIS A CA 1
ATOM 1845 C C . HIS A 1 244 ? -11.141 22.758 23.719 1.00 93.38 244 HIS A C 1
ATOM 1847 O O . HIS A 1 244 ? -12.171 22.116 23.493 1.00 93.38 244 HIS A O 1
ATOM 1853 N N . PRO A 1 245 ? -9.938 22.150 23.782 1.00 95.62 245 PRO A N 1
ATOM 1854 C CA . PRO A 1 245 ? -9.772 20.714 23.614 1.00 95.62 245 PRO A CA 1
ATOM 1855 C C . PRO A 1 245 ? -10.274 19.947 24.839 1.00 95.62 245 PRO A C 1
ATOM 1857 O O . PRO A 1 245 ? -9.925 20.278 25.973 1.00 95.62 245 PRO A O 1
ATOM 1860 N N . LEU A 1 246 ? -11.013 18.867 24.606 1.00 93.88 246 LEU A N 1
ATOM 1861 C CA . LEU A 1 246 ? -11.401 17.920 25.643 1.00 93.88 246 LEU A CA 1
ATOM 1862 C C . LEU A 1 246 ? -10.286 16.884 25.844 1.00 93.88 246 LEU A C 1
ATOM 1864 O O . LEU A 1 246 ? -10.041 16.113 24.922 1.00 93.88 246 LEU A O 1
ATOM 1868 N N . PRO A 1 247 ? -9.619 16.800 27.011 1.00 92.25 247 PRO A N 1
ATOM 1869 C CA . PRO A 1 247 ? -8.550 15.828 27.249 1.00 92.25 247 PRO A CA 1
ATOM 1870 C C . PRO A 1 247 ? -9.118 14.407 27.403 1.00 92.25 247 PRO A C 1
ATOM 1872 O O . PRO A 1 247 ? -9.291 13.894 28.514 1.00 92.25 247 PRO A O 1
ATOM 1875 N N . ALA A 1 248 ? -9.412 13.770 26.274 1.00 93.19 248 ALA A N 1
ATOM 1876 C CA . ALA A 1 248 ? -10.066 12.475 26.188 1.00 93.19 248 ALA A CA 1
ATOM 1877 C C . ALA A 1 248 ? -9.563 11.654 24.994 1.00 93.19 248 ALA A C 1
ATOM 1879 O O . ALA A 1 248 ? -8.888 12.158 24.093 1.00 93.19 248 ALA A O 1
ATOM 1880 N N . TRP A 1 249 ? -9.918 10.376 25.018 1.00 95.06 249 TRP A N 1
ATOM 1881 C CA . TRP A 1 249 ? -9.831 9.461 23.894 1.00 95.06 249 TRP A CA 1
ATOM 1882 C C . TRP A 1 249 ? -11.228 9.246 23.321 1.00 95.06 249 TRP A C 1
ATOM 1884 O O . TRP A 1 249 ? -12.140 8.911 24.078 1.00 95.06 249 TRP A O 1
ATOM 1894 N N . PHE A 1 250 ? -11.375 9.424 22.012 1.00 96.94 250 PHE A N 1
ATOM 1895 C CA . PHE A 1 250 ? -12.563 9.049 21.252 1.00 96.94 250 PHE A CA 1
ATOM 1896 C C . PHE A 1 250 ? -12.269 7.768 20.485 1.00 96.94 250 PHE A C 1
ATOM 1898 O O . PHE A 1 250 ? -11.217 7.649 19.866 1.00 96.94 250 PHE A O 1
ATOM 1905 N N . ASP A 1 251 ? -13.194 6.827 20.513 1.00 95.06 251 ASP A N 1
ATOM 1906 C CA . ASP A 1 251 ? -13.116 5.594 19.739 1.00 95.06 251 ASP A CA 1
ATOM 1907 C C . ASP A 1 251 ? -14.476 5.348 19.095 1.00 95.06 251 ASP A C 1
ATOM 1909 O O . ASP A 1 251 ? -15.487 5.706 19.699 1.00 95.06 251 ASP A O 1
ATOM 1913 N N . GLU A 1 252 ? -14.470 4.824 17.871 1.00 94.06 252 GLU A N 1
ATOM 1914 C CA . GLU A 1 252 ? -15.610 4.628 16.972 1.00 94.06 252 GLU A CA 1
ATOM 1915 C C . GLU A 1 252 ? -16.712 5.704 17.098 1.00 94.06 252 GLU A C 1
ATOM 1917 O O . GLU A 1 252 ? -17.519 5.697 18.022 1.00 94.06 252 GLU A O 1
ATOM 1922 N N . MET A 1 253 ? -16.822 6.626 16.146 1.00 97.00 253 MET A N 1
ATOM 1923 C CA . MET A 1 253 ? -17.840 7.679 16.125 1.00 97.00 253 MET A CA 1
ATOM 1924 C C . MET A 1 253 ? -18.807 7.492 14.960 1.00 97.00 253 MET A C 1
ATOM 1926 O O . MET A 1 253 ? -18.386 7.335 13.818 1.00 97.00 253 MET A O 1
ATOM 1930 N N . ARG A 1 254 ? -20.113 7.581 15.230 1.00 95.19 254 ARG A N 1
ATOM 1931 C CA . ARG A 1 254 ? -21.176 7.399 14.238 1.00 95.19 254 ARG A CA 1
ATOM 1932 C C . ARG A 1 254 ? -22.163 8.562 14.230 1.00 95.19 254 ARG A C 1
ATOM 1934 O O . ARG A 1 254 ? -22.657 8.969 15.281 1.00 95.19 254 ARG A O 1
ATOM 1941 N N . VAL A 1 255 ? -22.520 9.026 13.032 1.00 96.12 255 VAL A N 1
ATOM 1942 C CA . VAL A 1 255 ? -23.609 9.987 12.789 1.00 96.12 255 VAL A CA 1
ATOM 1943 C C . VAL A 1 255 ? -24.670 9.335 11.912 1.00 96.12 255 VAL A C 1
ATOM 1945 O O . VAL A 1 255 ? -24.357 8.727 10.890 1.00 96.12 255 VAL A O 1
ATOM 1948 N N . SER A 1 256 ? -25.935 9.450 12.306 1.00 94.06 256 SER A N 1
ATOM 1949 C CA . SER A 1 256 ? -27.082 8.854 11.619 1.00 94.06 256 SER A CA 1
ATOM 1950 C C . SER A 1 256 ? -28.199 9.872 11.399 1.00 94.06 256 SER A C 1
ATOM 1952 O O . SER A 1 256 ? -28.445 10.699 12.271 1.00 94.06 256 SER A O 1
ATOM 1954 N N . THR A 1 257 ? -28.927 9.773 10.285 1.00 91.19 257 THR A N 1
ATOM 1955 C CA . THR A 1 257 ? -30.100 10.614 9.942 1.00 91.19 257 THR A CA 1
ATOM 1956 C C . THR A 1 257 ? -31.424 10.032 10.437 1.00 91.19 257 THR A C 1
ATOM 1958 O O . THR A 1 257 ? -32.472 10.214 9.820 1.00 91.19 257 THR A O 1
ATOM 1961 N N . ALA A 1 258 ? -31.383 9.266 11.524 1.00 90.38 258 ALA A N 1
ATOM 1962 C CA . ALA A 1 258 ? -32.575 8.776 12.197 1.00 90.38 258 ALA A CA 1
ATOM 1963 C C . ALA A 1 258 ? -32.337 8.676 13.703 1.00 90.38 258 ALA A C 1
ATOM 1965 O O . ALA A 1 258 ? -31.197 8.730 14.183 1.00 90.38 258 ALA A O 1
ATOM 1966 N N . LEU A 1 259 ? -33.427 8.474 14.438 1.00 92.81 259 LEU A N 1
ATOM 1967 C CA . LEU A 1 259 ? -33.392 8.055 15.831 1.00 92.81 259 LEU A CA 1
ATOM 1968 C C . LEU A 1 259 ? -32.960 6.587 15.902 1.00 92.81 259 LEU A C 1
ATOM 1970 O O . LEU A 1 259 ? -33.694 5.692 15.491 1.00 92.81 259 LEU A O 1
ATOM 1974 N N . VAL A 1 260 ? -31.756 6.335 16.413 1.00 90.12 260 VAL A N 1
ATOM 1975 C CA . VAL A 1 260 ? -31.264 4.966 16.655 1.00 90.12 260 VAL A CA 1
ATOM 1976 C C . VAL A 1 260 ? -31.839 4.416 17.965 1.00 90.12 260 VAL A C 1
ATOM 1978 O O . VAL A 1 260 ? -32.034 3.209 18.107 1.00 90.12 260 VAL A O 1
ATOM 1981 N N . TYR A 1 261 ? -32.144 5.306 18.915 1.00 90.44 261 TYR A N 1
ATOM 1982 C CA . TYR A 1 261 ? -32.626 4.968 20.250 1.00 90.44 261 TYR A CA 1
ATOM 1983 C C . TYR A 1 261 ? -33.787 5.878 20.663 1.00 90.44 261 TYR A C 1
ATOM 1985 O O . TYR A 1 261 ? -33.751 7.086 20.438 1.00 90.44 261 TYR A O 1
ATOM 1993 N N . GLU A 1 262 ? -34.783 5.305 21.340 1.00 85.69 262 GLU A N 1
ATOM 1994 C CA . GLU A 1 262 ? -35.939 6.041 21.887 1.00 85.69 262 GLU A CA 1
ATOM 1995 C C . GLU A 1 262 ? -36.073 5.895 23.418 1.00 85.69 262 GLU A C 1
ATOM 1997 O O . GLU A 1 262 ? -36.831 6.618 24.064 1.00 85.69 262 GLU A O 1
ATOM 2002 N N . GLY A 1 263 ? -35.319 4.975 24.028 1.00 89.88 263 GLY A N 1
ATOM 2003 C CA . GLY A 1 263 ? -35.359 4.660 25.459 1.00 89.88 263 GLY A CA 1
ATOM 2004 C C . GLY A 1 263 ? -34.020 4.126 25.960 1.00 89.88 263 GLY A C 1
ATOM 2005 O O . GLY A 1 263 ? -33.006 4.295 25.293 1.00 89.88 263 GLY A O 1
ATOM 2006 N N . THR A 1 264 ? -33.986 3.503 27.138 1.00 92.44 264 THR A N 1
ATOM 2007 C CA . THR A 1 264 ? -32.769 2.840 27.643 1.00 92.44 264 THR A CA 1
ATOM 2008 C C . THR A 1 264 ? -32.420 1.629 26.778 1.00 92.44 264 THR A C 1
ATOM 2010 O O . THR A 1 264 ? -33.304 0.859 26.401 1.00 92.44 264 THR A O 1
ATOM 2013 N N . PHE A 1 265 ? -31.136 1.428 26.500 1.00 91.62 265 PHE A N 1
ATOM 2014 C CA . PHE A 1 265 ? -30.633 0.325 25.684 1.00 91.62 265 PHE A CA 1
ATOM 2015 C C . PHE A 1 265 ? -29.351 -0.258 26.278 1.00 91.62 265 PHE A C 1
ATOM 2017 O O . PHE A 1 265 ? -28.746 0.303 27.187 1.00 91.62 265 PHE A O 1
ATOM 2024 N N . LYS A 1 266 ? -28.928 -1.412 25.762 1.00 87.25 266 LYS A N 1
ATOM 2025 C CA . LYS A 1 266 ? -27.578 -1.919 26.003 1.00 87.25 266 LYS A CA 1
ATOM 2026 C C . LYS A 1 266 ? -26.663 -1.302 24.946 1.00 87.25 266 LYS A C 1
ATOM 2028 O O . LYS A 1 266 ? -26.962 -1.512 23.768 1.00 87.25 266 LYS A O 1
ATOM 2033 N N . PRO A 1 267 ? -25.578 -0.597 25.321 1.00 86.81 267 PRO A N 1
ATOM 2034 C CA . PRO A 1 267 ? -24.628 -0.081 24.346 1.00 86.81 267 PRO A CA 1
ATOM 2035 C C . PRO A 1 267 ? -24.201 -1.170 23.355 1.00 86.81 267 PRO A C 1
ATOM 2037 O O . PRO A 1 267 ? -23.985 -2.316 23.781 1.00 86.81 267 PRO A O 1
ATOM 2040 N N . PRO A 1 268 ? -24.100 -0.850 22.053 1.00 77.19 268 PRO A N 1
ATOM 2041 C CA . PRO A 1 268 ? -23.586 -1.798 21.070 1.00 77.19 268 PRO A CA 1
ATOM 2042 C C . PRO A 1 268 ? -22.169 -2.225 21.452 1.00 77.19 268 PRO A C 1
ATOM 2044 O O . PRO A 1 268 ? -21.499 -1.537 22.202 1.00 77.19 268 PRO A O 1
ATOM 2047 N N . SER A 1 269 ? -21.696 -3.383 20.998 1.00 74.56 269 SER A N 1
ATOM 2048 C CA . SER A 1 269 ? -20.329 -3.806 21.326 1.00 74.56 269 SER A CA 1
ATOM 2049 C C . SER A 1 269 ? -19.269 -3.084 20.505 1.00 74.56 269 SER A C 1
ATOM 2051 O O . SER A 1 269 ? -18.157 -3.015 20.982 1.00 74.56 269 SER A O 1
ATOM 2053 N N . SER A 1 270 ? -19.596 -2.624 19.299 1.00 83.25 270 SER A N 1
ATOM 2054 C CA . SER A 1 270 ? -18.783 -1.825 18.371 1.00 83.25 270 SER A CA 1
ATOM 2055 C C . SER A 1 270 ? -19.750 -1.274 17.305 1.00 83.25 270 SER A C 1
ATOM 2057 O O . SER A 1 270 ? -20.816 -1.865 17.084 1.00 83.25 270 SER A O 1
ATOM 2059 N N . PHE A 1 271 ? -19.449 -0.120 16.714 1.00 83.69 271 PHE A N 1
ATOM 2060 C CA . PHE A 1 271 ? -20.144 0.437 15.549 1.00 83.69 271 PHE A CA 1
ATOM 2061 C C . PHE A 1 271 ? -19.543 -0.034 14.232 1.00 83.69 271 PHE A C 1
ATOM 2063 O O . PHE A 1 271 ? -20.236 -0.005 13.213 1.00 83.69 271 PHE A O 1
ATOM 2070 N N . GLY A 1 272 ? -18.275 -0.443 14.257 1.00 68.62 272 GLY A N 1
ATOM 2071 C CA . GLY A 1 272 ? -17.655 -1.122 13.139 1.00 68.62 272 GLY A CA 1
ATOM 2072 C C . GLY A 1 272 ? -18.330 -2.469 12.880 1.00 68.62 272 GLY A C 1
ATOM 2073 O O . GLY A 1 272 ? -19.012 -3.024 13.754 1.00 68.62 272 GLY A O 1
ATOM 2074 N N . PRO A 1 273 ? -18.156 -3.038 11.677 1.00 58.22 273 PRO A N 1
ATOM 2075 C CA . PRO A 1 273 ? -18.435 -4.455 11.508 1.00 58.22 273 PRO A CA 1
ATOM 2076 C C . PRO A 1 273 ? -17.659 -5.228 12.591 1.00 58.22 273 PRO A C 1
ATOM 2078 O O . PRO A 1 273 ? -16.545 -4.818 12.938 1.00 58.22 273 PRO A O 1
ATOM 2081 N N . PRO A 1 274 ? -18.202 -6.334 13.147 1.00 53.12 274 PRO A N 1
ATOM 2082 C CA . PRO A 1 274 ? -17.396 -7.226 13.971 1.00 53.12 274 PRO A CA 1
ATOM 2083 C C . PRO A 1 274 ? -16.077 -7.451 13.238 1.00 53.12 274 PRO A C 1
ATOM 2085 O O . PRO A 1 274 ? -16.123 -7.705 12.033 1.00 53.12 274 PRO A O 1
ATOM 2088 N N . LYS A 1 275 ? -14.927 -7.325 13.919 1.00 61.72 275 LYS A N 1
ATOM 2089 C CA . LYS A 1 275 ? -13.633 -7.719 13.343 1.00 61.72 275 LYS A CA 1
ATOM 2090 C C . LYS A 1 275 ? -13.701 -9.224 13.122 1.00 61.72 275 LYS A C 1
ATOM 2092 O O . LYS A 1 275 ? -13.311 -10.016 13.982 1.00 61.72 275 LYS A O 1
ATOM 2097 N N . GLU A 1 276 ? -14.342 -9.612 12.025 1.00 65.88 276 GLU A N 1
ATOM 2098 C CA . GLU A 1 276 ? -14.470 -10.990 11.631 1.00 65.88 276 GLU A CA 1
ATOM 2099 C C . GLU A 1 276 ? -13.052 -11.534 11.521 1.00 65.88 276 GLU A C 1
ATOM 2101 O O . GLU A 1 276 ? -12.147 -10.816 11.083 1.00 65.88 276 GLU A O 1
ATOM 2106 N N . PRO A 1 277 ? -12.829 -12.778 11.960 1.00 79.69 277 PRO A N 1
ATOM 2107 C CA . PRO A 1 277 ? -11.557 -13.425 11.736 1.00 79.69 277 PRO A CA 1
ATOM 2108 C C . PRO A 1 277 ? -11.153 -13.257 10.275 1.00 79.69 277 PRO A C 1
ATOM 2110 O O . PRO A 1 277 ? -11.928 -13.603 9.386 1.00 79.69 277 PRO A O 1
ATOM 2113 N N . LEU A 1 278 ? -9.957 -12.722 10.045 1.00 84.38 278 LEU A N 1
ATOM 2114 C CA . LEU A 1 278 ? -9.448 -12.510 8.703 1.00 84.38 278 LEU A CA 1
ATOM 2115 C C . LEU A 1 278 ? -9.350 -13.862 7.993 1.00 84.38 278 LEU A C 1
ATOM 2117 O O . LEU A 1 278 ? -8.627 -14.752 8.445 1.00 84.38 278 LEU A O 1
ATOM 2121 N N . ASP A 1 279 ? -10.071 -14.023 6.889 1.00 85.50 279 ASP A N 1
ATOM 2122 C CA . ASP A 1 279 ? -9.877 -15.168 6.008 1.00 85.50 279 ASP A CA 1
ATOM 2123 C C . ASP A 1 279 ? -8.556 -14.985 5.266 1.00 85.50 279 ASP A C 1
ATOM 2125 O O . ASP A 1 279 ? -8.427 -14.107 4.414 1.00 85.50 279 ASP A O 1
ATOM 2129 N N . LEU A 1 280 ? -7.557 -15.792 5.622 1.00 86.69 280 LEU A N 1
ATOM 2130 C CA . LEU A 1 280 ? -6.275 -15.773 4.933 1.00 86.69 280 LEU A CA 1
ATOM 2131 C C . LEU A 1 280 ? -6.401 -16.484 3.588 1.00 86.69 280 LEU A C 1
ATOM 2133 O O . LEU A 1 280 ? -6.909 -17.603 3.525 1.00 86.69 280 LEU A O 1
ATOM 2137 N N . GLY A 1 281 ? -5.897 -15.871 2.521 1.00 84.94 281 GLY A N 1
ATOM 2138 C CA . GLY A 1 281 ? -5.635 -16.550 1.258 1.00 84.94 281 GLY A CA 1
ATOM 2139 C C . GLY A 1 281 ? -4.389 -17.448 1.322 1.00 84.94 281 GLY A C 1
ATOM 2140 O O . GLY A 1 281 ? -3.653 -17.436 2.307 1.00 84.94 281 GLY A O 1
ATOM 2141 N N . PRO A 1 282 ? -4.125 -18.265 0.287 1.00 87.81 282 PRO A N 1
ATOM 2142 C CA . PRO A 1 282 ? -2.827 -18.915 0.130 1.00 87.81 282 PRO A CA 1
ATOM 2143 C C . PRO A 1 282 ? -1.663 -17.936 0.005 1.00 87.81 282 PRO A C 1
ATOM 2145 O O . PRO A 1 282 ? -1.795 -16.841 -0.543 1.00 87.81 282 PRO A O 1
ATOM 2148 N N . GLY A 1 283 ? -0.476 -18.447 0.318 1.00 92.00 283 GLY A N 1
ATOM 2149 C CA . GLY A 1 283 ? 0.791 -17.809 0.006 1.00 92.00 283 GLY A CA 1
ATOM 2150 C C . GLY A 1 283 ? 1.341 -16.995 1.175 1.00 92.00 283 GLY A C 1
ATOM 2151 O O . GLY A 1 283 ? 1.032 -17.281 2.335 1.00 92.00 283 GLY A O 1
ATOM 2152 N N . PRO A 1 284 ? 2.237 -16.036 0.892 1.00 94.88 284 PRO A N 1
ATOM 2153 C CA . PRO A 1 284 ? 2.949 -15.316 1.934 1.00 94.88 284 PRO A CA 1
ATOM 2154 C C . PRO A 1 284 ? 2.077 -14.232 2.581 1.00 94.88 284 PRO A C 1
ATOM 2156 O O . PRO A 1 284 ? 1.455 -13.418 1.900 1.00 94.88 284 PRO A O 1
ATOM 2159 N N . HIS A 1 285 ? 2.122 -14.164 3.908 1.00 95.19 285 HIS A N 1
ATOM 2160 C CA . HIS A 1 285 ? 1.555 -13.110 4.743 1.00 95.19 285 HIS A CA 1
ATOM 2161 C C . HIS A 1 285 ? 2.698 -12.319 5.382 1.00 95.19 285 HIS A C 1
ATOM 2163 O O . HIS A 1 285 ? 3.363 -12.772 6.320 1.00 95.19 285 HIS A O 1
ATOM 2169 N N . LEU A 1 286 ? 2.965 -11.145 4.811 1.00 96.31 286 LEU A N 1
ATOM 2170 C CA . LEU A 1 286 ? 4.124 -10.323 5.154 1.00 96.31 286 LEU A CA 1
ATOM 2171 C C . LEU A 1 286 ? 3.831 -9.409 6.344 1.00 96.31 286 LEU A C 1
ATOM 2173 O O . LEU A 1 286 ? 2.735 -8.864 6.456 1.00 96.31 286 LEU A O 1
ATOM 2177 N N . LEU A 1 287 ? 4.839 -9.185 7.187 1.00 94.75 287 LEU A N 1
ATOM 2178 C CA . LEU A 1 287 ? 4.763 -8.305 8.360 1.00 94.75 287 LEU A CA 1
ATOM 2179 C C . LEU A 1 287 ? 5.316 -6.902 8.048 1.00 94.75 287 LEU A C 1
ATOM 2181 O O . LEU A 1 287 ? 6.074 -6.324 8.830 1.00 94.75 287 LEU A O 1
ATOM 2185 N N . ILE A 1 288 ? 4.992 -6.362 6.869 1.00 94.38 288 ILE A N 1
ATOM 2186 C CA . ILE A 1 288 ? 5.428 -5.013 6.463 1.00 94.38 288 ILE A CA 1
ATOM 2187 C C . ILE A 1 288 ? 4.719 -3.950 7.308 1.00 94.38 288 ILE A C 1
ATOM 2189 O O . ILE A 1 288 ? 5.378 -3.070 7.872 1.00 94.38 288 ILE A O 1
ATOM 2193 N N . ASP A 1 289 ? 3.404 -4.092 7.457 1.00 85.31 289 ASP A N 1
ATOM 2194 C CA . ASP A 1 289 ? 2.551 -3.293 8.336 1.00 85.31 289 ASP A CA 1
ATOM 2195 C C . ASP A 1 289 ? 2.040 -4.115 9.532 1.00 85.31 289 ASP A C 1
ATOM 2197 O O . ASP A 1 289 ? 2.402 -5.282 9.709 1.00 85.31 289 ASP A O 1
ATOM 2201 N N . ASP A 1 290 ? 1.222 -3.477 10.367 1.00 83.50 290 ASP A N 1
ATOM 2202 C CA . ASP A 1 290 ? 0.699 -4.059 11.602 1.00 83.50 290 ASP A CA 1
ATOM 2203 C C . ASP A 1 290 ? -0.704 -4.665 11.437 1.00 83.50 290 ASP A C 1
ATOM 2205 O O . ASP A 1 290 ? -1.279 -5.147 12.406 1.00 83.50 290 ASP A O 1
ATOM 2209 N N . SER A 1 291 ? -1.254 -4.729 10.218 1.00 79.75 291 SER A N 1
ATOM 2210 C CA . SER A 1 291 ? -2.634 -5.194 9.983 1.00 79.75 291 SER A CA 1
ATOM 2211 C C . SER A 1 291 ? -2.887 -6.648 10.402 1.00 79.75 291 SER A C 1
ATOM 2213 O O . SER A 1 291 ? -4.020 -7.031 10.684 1.00 79.75 291 SER A O 1
ATOM 2215 N N . LEU A 1 292 ? -1.836 -7.474 10.448 1.00 86.38 292 LEU A N 1
ATOM 2216 C CA . LEU A 1 292 ? -1.910 -8.853 10.937 1.00 86.38 292 LEU A CA 1
ATOM 2217 C C . LEU A 1 292 ? -1.586 -8.982 12.421 1.00 86.38 292 LEU A C 1
ATOM 2219 O O . LEU A 1 292 ? -1.688 -10.090 12.937 1.00 86.38 292 LEU A O 1
ATOM 2223 N N . ILE A 1 293 ? -1.171 -7.915 13.102 1.00 87.19 293 ILE A N 1
ATOM 2224 C CA . ILE A 1 293 ? -0.594 -7.948 14.446 1.00 87.19 293 ILE A CA 1
ATOM 2225 C C . ILE A 1 293 ? -1.621 -7.406 15.443 1.00 87.19 293 ILE A C 1
ATOM 2227 O O . ILE A 1 293 ? -1.978 -6.237 15.409 1.00 87.19 293 ILE A O 1
ATOM 2231 N N . ALA A 1 294 ? -2.075 -8.255 16.363 1.00 83.31 294 ALA A N 1
ATOM 2232 C CA . ALA A 1 294 ? -2.930 -7.836 17.473 1.00 83.31 294 ALA A CA 1
ATOM 2233 C C . ALA A 1 294 ? -2.113 -7.328 18.668 1.00 83.31 294 ALA A C 1
ATOM 2235 O O . ALA A 1 294 ? -2.491 -6.363 19.321 1.00 83.31 294 ALA A O 1
ATOM 2236 N N . GLU A 1 295 ? -0.990 -7.986 18.968 1.00 84.00 295 GLU A N 1
ATOM 2237 C CA . GLU A 1 295 ? -0.090 -7.598 20.056 1.00 84.00 295 GLU A CA 1
ATOM 2238 C C . GLU A 1 295 ? 1.361 -7.815 19.626 1.00 84.00 295 GLU A C 1
ATOM 2240 O O . GLU A 1 295 ? 1.688 -8.814 18.979 1.00 84.00 295 GLU A O 1
ATOM 2245 N N . SER A 1 296 ? 2.260 -6.928 20.050 1.00 90.50 296 SER A N 1
ATOM 2246 C CA . SER A 1 296 ? 3.700 -7.165 19.952 1.00 90.50 296 SER A CA 1
ATOM 2247 C C . SER A 1 296 ? 4.448 -6.586 21.153 1.00 90.50 296 SER A C 1
ATOM 2249 O O . SER A 1 296 ? 4.031 -5.584 21.734 1.00 90.50 296 SER A O 1
ATOM 2251 N N . SER A 1 297 ? 5.544 -7.231 21.554 1.00 90.31 297 SER A N 1
ATOM 2252 C CA . SER A 1 297 ? 6.432 -6.750 22.616 1.00 90.31 297 SER A CA 1
ATOM 2253 C C . SER A 1 297 ? 7.872 -7.202 22.381 1.00 90.31 297 SER A C 1
ATOM 2255 O O . SER A 1 297 ? 8.109 -8.292 21.862 1.00 90.31 297 SER A O 1
ATOM 2257 N N . HIS A 1 298 ? 8.838 -6.362 22.769 1.00 93.50 298 HIS A N 1
ATOM 2258 C CA . HIS A 1 298 ? 10.284 -6.604 22.603 1.00 93.50 298 HIS A CA 1
ATOM 2259 C C . HIS A 1 298 ? 10.700 -6.936 21.156 1.00 93.50 298 HIS A C 1
ATOM 2261 O O . HIS A 1 298 ? 11.613 -7.727 20.922 1.00 93.50 298 HIS A O 1
ATOM 2267 N N . LEU A 1 299 ? 10.019 -6.333 20.178 1.00 94.75 299 LEU A N 1
ATOM 2268 C CA . LEU A 1 299 ? 10.334 -6.453 18.758 1.00 94.75 299 LEU A CA 1
ATOM 2269 C C . LEU A 1 299 ? 10.546 -5.069 18.152 1.00 94.75 299 LEU A C 1
ATOM 2271 O O . LEU A 1 299 ? 9.755 -4.159 18.393 1.00 94.75 299 LEU A O 1
ATOM 2275 N N . SER A 1 300 ? 11.580 -4.921 17.328 1.00 93.81 300 SER A N 1
ATOM 2276 C CA . SER A 1 300 ? 11.762 -3.741 16.481 1.00 93.81 300 SER A CA 1
ATOM 2277 C C . SER A 1 300 ? 11.332 -4.035 15.047 1.00 93.81 300 SER A C 1
ATOM 2279 O O . SER A 1 300 ? 11.583 -5.118 14.523 1.00 93.81 300 SER A O 1
ATOM 2281 N N . ARG A 1 301 ? 10.705 -3.062 14.385 1.00 94.06 301 ARG A N 1
ATOM 2282 C CA . ARG A 1 301 ? 10.450 -3.101 12.940 1.00 94.06 301 ARG A CA 1
ATOM 2283 C C . ARG A 1 301 ? 11.704 -2.638 12.198 1.00 94.06 301 ARG A C 1
ATOM 2285 O O . ARG A 1 301 ? 12.297 -1.633 12.576 1.00 94.06 301 ARG A O 1
ATOM 2292 N N . THR A 1 302 ? 12.130 -3.357 11.163 1.00 94.94 302 THR A N 1
ATOM 2293 C CA . THR A 1 302 ? 13.309 -2.983 10.361 1.00 94.94 302 THR A CA 1
ATOM 2294 C C . THR A 1 302 ? 13.020 -3.131 8.877 1.00 94.94 302 THR A C 1
ATOM 2296 O O . THR A 1 302 ? 12.631 -4.205 8.428 1.00 94.94 302 THR A O 1
ATOM 2299 N N . THR A 1 303 ? 13.215 -2.044 8.130 1.00 95.69 303 THR A N 1
ATOM 2300 C CA . THR A 1 303 ? 13.112 -1.995 6.666 1.00 95.69 303 THR A CA 1
ATOM 2301 C C . THR A 1 303 ? 14.457 -2.377 6.049 1.00 95.69 303 THR A C 1
ATOM 2303 O O . THR A 1 303 ? 15.494 -1.847 6.448 1.00 95.69 303 THR A O 1
ATOM 2306 N N . HIS A 1 304 ? 14.454 -3.291 5.077 1.00 95.19 304 HIS A N 1
ATOM 2307 C CA . HIS A 1 304 ? 15.674 -3.810 4.452 1.00 95.19 304 HIS A CA 1
ATOM 2308 C C . HIS A 1 304 ? 15.794 -3.330 3.015 1.00 95.19 304 HIS A C 1
ATOM 2310 O O . HIS A 1 304 ? 14.937 -3.611 2.180 1.00 95.19 304 HIS A O 1
ATOM 2316 N N . ALA A 1 305 ? 16.896 -2.651 2.713 1.00 91.50 305 ALA A N 1
ATOM 2317 C CA . ALA A 1 305 ? 17.178 -2.204 1.360 1.00 91.50 305 ALA A CA 1
ATOM 2318 C C . ALA A 1 305 ? 17.688 -3.341 0.470 1.00 91.50 305 ALA A C 1
ATOM 2320 O O . ALA A 1 305 ? 18.493 -4.177 0.892 1.00 91.50 305 ALA A O 1
ATOM 2321 N N . ALA A 1 306 ? 17.280 -3.323 -0.800 1.00 92.44 306 ALA A N 1
ATOM 2322 C CA . ALA A 1 306 ? 17.863 -4.199 -1.808 1.00 92.44 306 ALA A CA 1
ATOM 2323 C C . ALA A 1 306 ? 19.352 -3.874 -2.028 1.00 92.44 306 ALA A C 1
ATOM 2325 O O . ALA A 1 306 ? 19.769 -2.713 -2.088 1.00 92.44 306 ALA A O 1
ATOM 2326 N N . GLN A 1 307 ? 20.170 -4.913 -2.179 1.00 95.00 307 GLN A N 1
ATOM 2327 C CA . GLN A 1 307 ? 21.604 -4.791 -2.409 1.00 95.00 307 GLN A CA 1
ATOM 2328 C C . GLN A 1 307 ? 21.877 -4.595 -3.899 1.00 95.00 307 GLN A C 1
ATOM 2330 O O . GLN A 1 307 ? 21.648 -5.494 -4.708 1.00 95.00 307 GLN A O 1
ATOM 2335 N N . ARG A 1 308 ? 22.360 -3.405 -4.270 1.00 95.81 308 ARG A N 1
ATOM 2336 C CA . ARG A 1 308 ? 22.714 -3.073 -5.657 1.00 95.81 308 ARG A CA 1
ATOM 2337 C C . ARG A 1 308 ? 24.009 -3.749 -6.098 1.00 95.81 308 ARG A C 1
ATOM 2339 O O . ARG A 1 308 ? 24.956 -3.846 -5.315 1.00 95.81 308 ARG A O 1
ATOM 2346 N N . LEU A 1 309 ? 24.084 -4.127 -7.371 1.00 96.50 309 LEU A N 1
ATOM 2347 C CA . LEU A 1 309 ? 25.360 -4.439 -8.007 1.00 96.50 309 LEU A CA 1
ATOM 2348 C C . LEU A 1 309 ? 26.184 -3.161 -8.225 1.00 96.50 309 LEU A C 1
ATOM 2350 O O . LEU A 1 309 ? 25.647 -2.061 -8.348 1.00 96.50 309 LEU A O 1
ATOM 2354 N N . ALA A 1 310 ? 27.510 -3.309 -8.251 1.00 93.12 310 ALA A N 1
ATOM 2355 C CA . ALA A 1 310 ? 28.425 -2.177 -8.394 1.00 93.12 310 ALA A CA 1
ATOM 2356 C C . ALA A 1 310 ? 28.356 -1.533 -9.790 1.00 93.12 310 ALA A C 1
ATOM 2358 O O . ALA A 1 310 ? 28.390 -0.306 -9.917 1.00 93.12 310 ALA A O 1
ATOM 2359 N N . ASP A 1 311 ? 28.255 -2.365 -10.825 1.00 94.88 311 ASP A N 1
ATOM 2360 C CA . ASP A 1 311 ? 28.209 -1.946 -12.220 1.00 94.88 311 ASP A CA 1
ATOM 2361 C C . ASP A 1 311 ? 26.788 -2.050 -12.792 1.00 94.88 311 ASP A C 1
ATOM 2363 O O . ASP A 1 311 ? 26.037 -2.953 -12.410 1.00 94.88 311 ASP A O 1
ATOM 2367 N N . PRO A 1 312 ? 26.419 -1.171 -13.743 1.00 95.31 312 PRO A N 1
ATOM 2368 C CA . PRO A 1 312 ? 25.186 -1.334 -14.500 1.00 95.31 312 PRO A CA 1
ATOM 2369 C C . PRO A 1 312 ? 25.183 -2.634 -15.305 1.00 95.31 312 PRO A C 1
ATOM 2371 O O . PRO A 1 312 ? 26.212 -3.012 -15.868 1.00 95.31 312 PRO A O 1
ATOM 2374 N N . VAL A 1 313 ? 24.005 -3.247 -15.436 1.00 96.19 313 VAL A N 1
ATOM 2375 C CA . VAL A 1 313 ? 23.773 -4.423 -16.294 1.00 96.19 313 VAL A CA 1
ATOM 2376 C C . VAL A 1 313 ? 23.540 -4.044 -17.759 1.00 96.19 313 VAL A C 1
ATOM 2378 O O . VAL A 1 313 ? 23.768 -4.861 -18.643 1.00 96.19 313 VAL A O 1
ATOM 2381 N N . ILE A 1 314 ? 23.120 -2.800 -18.029 1.00 92.75 314 ILE A N 1
ATOM 2382 C CA . ILE A 1 314 ? 23.123 -2.198 -19.371 1.00 92.75 314 ILE A CA 1
ATOM 2383 C C . ILE A 1 314 ? 23.611 -0.759 -19.240 1.00 92.75 314 ILE A C 1
ATOM 2385 O O . ILE A 1 314 ? 23.032 0.047 -18.503 1.00 92.75 314 ILE A O 1
ATOM 2389 N N . ARG A 1 315 ? 24.676 -0.403 -19.961 1.00 89.69 315 ARG A N 1
ATOM 2390 C CA . ARG A 1 315 ? 25.171 0.981 -19.990 1.00 89.69 315 ARG A CA 1
ATOM 2391 C C . ARG A 1 315 ? 24.544 1.757 -21.138 1.00 89.69 315 ARG A C 1
ATOM 2393 O O . ARG A 1 315 ? 24.345 1.208 -22.210 1.00 89.69 315 ARG A O 1
ATOM 2400 N N . GLU A 1 316 ? 24.369 3.064 -20.947 1.00 84.88 316 GLU A N 1
ATOM 2401 C CA . GLU A 1 316 ? 23.918 4.003 -21.984 1.00 84.88 316 GLU A CA 1
ATOM 2402 C C . GLU A 1 316 ? 24.566 3.742 -23.360 1.00 84.88 316 GLU A C 1
ATOM 2404 O O . GLU A 1 316 ? 23.879 3.539 -24.352 1.00 84.88 316 GLU A O 1
ATOM 2409 N N . ARG A 1 317 ? 25.901 3.637 -23.405 1.00 79.31 317 ARG A N 1
ATOM 2410 C CA . ARG A 1 317 ? 26.680 3.404 -24.637 1.00 79.31 317 ARG A CA 1
ATOM 2411 C C . ARG A 1 317 ? 26.425 2.063 -25.338 1.00 79.31 317 ARG A C 1
ATOM 2413 O O . ARG A 1 317 ? 26.777 1.914 -26.504 1.00 79.31 317 ARG A O 1
ATOM 2420 N N . GLU A 1 318 ? 25.909 1.070 -24.618 1.00 80.06 318 GLU A N 1
ATOM 2421 C CA . GLU A 1 318 ? 25.564 -0.245 -25.178 1.00 80.06 318 GLU A CA 1
ATOM 2422 C C . GLU A 1 318 ? 24.226 -0.181 -25.919 1.00 80.06 318 GLU A C 1
ATOM 2424 O O . GLU A 1 318 ? 23.976 -0.968 -26.833 1.00 80.06 318 GLU A O 1
ATOM 2429 N N . ILE A 1 319 ? 23.408 0.828 -25.607 1.00 73.94 319 ILE A N 1
ATOM 2430 C CA . ILE A 1 319 ? 22.219 1.211 -26.356 1.00 73.94 319 ILE A CA 1
ATOM 2431 C C . ILE A 1 319 ? 22.692 1.920 -27.646 1.00 73.94 319 ILE A C 1
ATOM 2433 O O . ILE A 1 319 ? 22.686 3.137 -27.761 1.00 73.94 319 ILE A O 1
ATOM 2437 N N . ARG A 1 320 ? 23.194 1.114 -28.594 1.00 69.06 320 ARG A N 1
ATOM 2438 C CA . ARG A 1 320 ? 23.840 1.432 -29.892 1.00 69.06 320 ARG A CA 1
ATOM 2439 C C . ARG A 1 320 ? 24.924 2.536 -29.908 1.00 69.06 320 ARG A C 1
ATOM 2441 O O . ARG A 1 320 ? 24.615 3.718 -29.780 1.00 69.06 320 ARG A O 1
ATOM 2448 N N . PRO A 1 321 ? 26.177 2.190 -30.266 1.00 55.81 321 PRO A N 1
ATOM 2449 C CA . PRO A 1 321 ? 27.253 3.164 -30.458 1.00 55.81 321 PRO A CA 1
ATOM 2450 C C . PRO A 1 321 ? 26.934 4.233 -31.519 1.00 55.81 321 PRO A C 1
ATOM 2452 O O . PRO A 1 321 ? 26.582 3.900 -32.650 1.00 55.81 321 PRO A O 1
ATOM 2455 N N . GLY A 1 322 ? 27.118 5.511 -31.169 1.00 57.97 322 GLY A N 1
ATOM 2456 C CA . GLY A 1 322 ? 26.944 6.663 -32.070 1.00 57.97 322 GLY A CA 1
ATOM 2457 C C . GLY A 1 322 ? 25.613 7.405 -31.921 1.00 57.97 322 GLY A C 1
ATOM 2458 O O . GLY A 1 322 ? 25.494 8.524 -32.410 1.00 57.97 322 GLY A O 1
ATOM 2459 N N . TRP A 1 323 ? 24.643 6.829 -31.211 1.00 64.81 323 TRP A N 1
ATOM 2460 C CA . TRP A 1 323 ? 23.431 7.529 -30.785 1.00 64.81 323 TRP A CA 1
ATOM 2461 C C . TRP A 1 323 ? 23.647 8.082 -29.367 1.00 64.81 323 TRP A C 1
ATOM 2463 O O . TRP A 1 323 ? 24.263 7.427 -28.528 1.00 64.81 323 TRP A O 1
ATOM 2473 N N . THR A 1 324 ? 23.145 9.280 -29.069 1.00 56.84 324 THR A N 1
ATOM 2474 C CA . THR A 1 324 ? 23.183 9.877 -27.719 1.00 56.84 324 THR A CA 1
ATOM 2475 C C . THR A 1 324 ? 21.974 9.408 -26.897 1.00 56.84 324 THR A C 1
ATOM 2477 O O . THR A 1 324 ? 21.180 10.214 -26.408 1.00 56.84 324 THR A O 1
ATOM 2480 N N . GLN A 1 325 ? 21.790 8.085 -26.789 1.00 62.84 325 GLN A N 1
ATOM 2481 C CA . GLN A 1 325 ? 20.552 7.499 -26.266 1.00 62.84 325 GLN A CA 1
ATOM 2482 C C . GLN A 1 325 ? 20.429 7.626 -24.755 1.00 62.84 325 GLN A C 1
ATOM 2484 O O . GLN A 1 325 ? 21.231 7.077 -24.015 1.00 62.84 325 GLN A O 1
ATOM 2489 N N . GLN A 1 326 ? 19.337 8.221 -24.288 1.00 70.19 326 GLN A N 1
ATOM 2490 C CA . GLN A 1 326 ? 18.956 8.166 -22.881 1.00 70.19 326 GLN A CA 1
ATOM 2491 C C . GLN A 1 326 ? 17.906 7.067 -22.677 1.00 70.19 326 GLN A C 1
ATOM 2493 O O . GLN A 1 326 ? 16.842 7.104 -23.297 1.00 70.19 326 GLN A O 1
ATOM 2498 N N . CYS A 1 327 ? 18.175 6.116 -21.777 1.00 67.81 327 CYS A N 1
ATOM 2499 C CA . CYS A 1 327 ? 17.186 5.126 -21.340 1.00 67.81 327 CYS A CA 1
ATOM 2500 C C . CYS A 1 327 ? 15.983 5.809 -20.644 1.00 67.81 327 CYS A C 1
ATOM 2502 O O . CYS A 1 327 ? 16.131 6.668 -19.768 1.00 67.81 327 CYS A O 1
ATOM 2504 N N . GLY A 1 328 ? 14.772 5.492 -21.093 1.00 73.44 328 GLY A N 1
ATOM 2505 C CA . GLY A 1 328 ? 13.508 5.927 -20.505 1.00 73.44 328 GLY A CA 1
ATOM 2506 C C . GLY A 1 328 ? 13.009 4.960 -19.428 1.00 73.44 328 GLY A C 1
ATOM 2507 O O . GLY A 1 328 ? 13.796 4.324 -18.734 1.00 73.44 328 GLY A O 1
ATOM 2508 N N . GLY A 1 329 ? 11.684 4.865 -19.284 1.00 81.06 329 GLY A N 1
ATOM 2509 C CA . GLY A 1 329 ? 11.062 3.770 -18.534 1.00 81.06 329 GLY A CA 1
ATOM 2510 C C . GLY A 1 329 ? 11.212 2.438 -19.274 1.00 81.06 329 GLY A C 1
ATOM 2511 O O . GLY A 1 329 ? 11.370 2.415 -20.500 1.00 81.06 329 GLY A O 1
ATOM 2512 N N . PHE A 1 330 ? 11.182 1.336 -18.530 1.00 89.19 330 PHE A N 1
ATOM 2513 C CA . PHE A 1 330 ? 11.290 -0.009 -19.083 1.00 89.19 330 PHE A CA 1
ATOM 2514 C C . PHE A 1 330 ? 10.504 -1.021 -18.249 1.00 89.19 330 PHE A C 1
ATOM 2516 O O . PHE A 1 330 ? 10.275 -0.810 -17.059 1.00 89.19 330 PHE A O 1
ATOM 2523 N N . SER A 1 331 ? 10.146 -2.130 -18.889 1.00 91.62 331 SER A N 1
ATOM 2524 C CA . SER A 1 331 ? 9.484 -3.283 -18.282 1.00 91.62 331 SER A CA 1
ATOM 2525 C C . SER A 1 331 ? 10.412 -4.485 -18.331 1.00 91.62 331 SER A C 1
ATOM 2527 O O . SER A 1 331 ? 10.975 -4.780 -19.389 1.00 91.62 331 SER A O 1
ATOM 2529 N N . VAL A 1 332 ? 10.549 -5.200 -17.212 1.00 93.56 332 VAL A N 1
ATOM 2530 C CA . VAL A 1 332 ? 11.325 -6.447 -17.141 1.00 93.56 332 VAL A CA 1
ATOM 2531 C C . VAL A 1 332 ? 10.398 -7.621 -16.875 1.00 93.56 332 VAL A C 1
ATOM 2533 O O . VAL A 1 332 ? 9.518 -7.552 -16.019 1.00 93.56 332 VAL A O 1
ATOM 2536 N N . ARG A 1 333 ? 10.609 -8.724 -17.592 1.00 92.75 333 ARG A N 1
ATOM 2537 C CA . ARG A 1 333 ? 9.928 -9.995 -17.339 1.00 92.75 333 ARG A CA 1
ATOM 2538 C C . ARG A 1 333 ? 10.944 -11.109 -17.173 1.00 92.75 333 ARG A C 1
ATOM 2540 O O . ARG A 1 333 ? 11.935 -11.156 -17.894 1.00 92.75 333 ARG A O 1
ATOM 2547 N N . TYR A 1 334 ? 10.656 -11.999 -16.234 1.00 94.06 334 TYR A N 1
ATOM 2548 C CA . TYR A 1 334 ? 11.336 -13.272 -16.061 1.00 94.06 334 TYR A CA 1
ATOM 2549 C C . TYR A 1 334 ? 10.322 -14.380 -16.319 1.00 94.06 334 TYR A C 1
ATOM 2551 O O . TYR A 1 334 ? 9.197 -14.310 -15.827 1.00 94.06 334 TYR A O 1
ATOM 2559 N N . ASP A 1 335 ? 10.721 -15.359 -17.117 1.00 90.88 335 ASP A N 1
ATOM 2560 C CA . ASP A 1 335 ? 9.918 -16.506 -17.518 1.00 90.88 335 ASP A CA 1
ATOM 2561 C C . ASP A 1 335 ? 10.523 -17.764 -16.874 1.00 90.88 335 ASP A C 1
ATOM 2563 O O . ASP A 1 335 ? 11.498 -18.309 -17.402 1.00 90.88 335 ASP A O 1
ATOM 2567 N N . PRO A 1 336 ? 10.014 -18.212 -15.708 1.00 88.31 336 PRO A N 1
ATOM 2568 C CA . PRO A 1 336 ? 10.645 -19.287 -14.946 1.00 88.31 336 PRO A CA 1
ATOM 2569 C C . PRO A 1 336 ? 10.791 -20.616 -15.708 1.00 88.31 336 PRO A C 1
ATOM 2571 O O . PRO A 1 336 ? 11.861 -21.214 -15.606 1.00 88.31 336 PRO A O 1
ATOM 2574 N N . PRO A 1 337 ? 9.800 -21.083 -16.503 1.00 88.69 337 PRO A N 1
ATOM 2575 C CA . PRO A 1 337 ? 9.949 -22.286 -17.326 1.00 88.69 337 PRO A CA 1
ATOM 2576 C C . PRO A 1 337 ? 11.141 -22.269 -18.288 1.00 88.69 337 PRO A C 1
ATOM 2578 O O . PRO A 1 337 ? 11.768 -23.306 -18.491 1.00 88.69 337 PRO A O 1
ATOM 2581 N N . SER A 1 338 ? 11.447 -21.121 -18.901 1.00 89.50 338 SER A N 1
ATOM 2582 C CA . SER A 1 338 ? 12.557 -21.007 -19.857 1.00 89.50 338 SER A CA 1
ATOM 2583 C C . SER A 1 338 ? 13.850 -20.496 -19.224 1.00 89.50 338 SER A C 1
ATOM 2585 O O . SER A 1 338 ? 14.914 -20.610 -19.828 1.00 89.50 338 SER A O 1
ATOM 2587 N N . GLY A 1 339 ? 13.765 -19.905 -18.029 1.00 91.88 339 GLY A N 1
ATOM 2588 C CA . GLY A 1 339 ? 14.860 -19.185 -17.385 1.00 91.88 339 GLY A CA 1
ATOM 2589 C C . GLY A 1 339 ? 15.218 -17.863 -18.074 1.00 91.88 339 GLY A C 1
ATOM 2590 O O . GLY A 1 339 ? 16.220 -17.248 -17.716 1.00 91.88 339 GLY A O 1
ATOM 2591 N N . MET A 1 340 ? 14.431 -17.419 -19.059 1.00 95.12 340 MET A N 1
ATOM 2592 C CA . MET A 1 340 ? 14.746 -16.240 -19.860 1.00 95.12 340 MET A CA 1
ATOM 2593 C C . MET A 1 340 ? 14.216 -14.958 -19.227 1.00 95.12 340 MET A C 1
ATOM 2595 O O . MET A 1 340 ? 13.077 -14.875 -18.762 1.00 95.12 340 MET A O 1
ATOM 2599 N N . PHE A 1 341 ? 15.037 -13.919 -19.299 1.00 97.38 341 PHE A N 1
ATOM 2600 C CA . PHE A 1 341 ? 14.680 -12.550 -18.983 1.00 97.38 341 PHE A CA 1
ATOM 2601 C C . PHE A 1 341 ? 14.493 -11.742 -20.267 1.00 97.38 341 PHE A C 1
ATOM 2603 O O . PHE A 1 341 ? 15.224 -11.922 -21.246 1.00 97.38 341 PHE A O 1
ATOM 2610 N N . ARG A 1 342 ? 13.525 -10.826 -20.251 1.00 95.56 342 ARG A N 1
ATOM 2611 C CA . ARG A 1 342 ? 13.203 -9.929 -21.367 1.00 95.56 342 ARG A CA 1
ATOM 2612 C C . ARG A 1 342 ? 13.022 -8.503 -20.865 1.00 95.56 342 ARG A C 1
ATOM 2614 O O . ARG A 1 342 ? 12.418 -8.302 -19.810 1.00 95.56 342 ARG A O 1
ATOM 2621 N N . ILE A 1 343 ? 13.523 -7.532 -21.624 1.00 93.88 343 ILE A N 1
ATOM 2622 C CA . ILE A 1 343 ? 13.326 -6.102 -21.365 1.00 93.88 343 ILE A CA 1
ATOM 2623 C C . ILE A 1 343 ? 12.693 -5.437 -22.581 1.00 93.88 343 ILE A C 1
ATOM 2625 O O . ILE A 1 343 ? 13.196 -5.562 -23.698 1.00 93.88 343 ILE A O 1
ATOM 2629 N N . TRP A 1 344 ? 11.645 -4.658 -22.322 1.00 92.88 344 TRP A N 1
ATOM 2630 C CA . TRP A 1 344 ? 11.091 -3.676 -23.248 1.00 92.88 344 TRP A CA 1
ATOM 2631 C C . TRP A 1 344 ? 11.438 -2.295 -22.723 1.00 92.88 344 TRP A C 1
ATOM 2633 O O . TRP A 1 344 ? 11.007 -1.915 -21.636 1.00 92.88 344 TRP A O 1
ATOM 2643 N N . MET A 1 345 ? 12.255 -1.561 -23.466 1.00 89.00 345 MET A N 1
ATOM 2644 C CA . MET A 1 345 ? 12.855 -0.319 -22.995 1.00 89.00 345 MET A CA 1
ATOM 2645 C C . MET A 1 345 ? 12.576 0.813 -23.964 1.00 89.00 345 MET A C 1
ATOM 2647 O O . MET A 1 345 ? 12.941 0.735 -25.142 1.00 89.00 345 MET A O 1
ATOM 2651 N N . CYS A 1 346 ? 11.993 1.892 -23.445 1.00 86.38 346 CYS A N 1
ATOM 2652 C CA . CYS A 1 346 ? 11.934 3.142 -24.177 1.00 86.38 346 CYS A CA 1
ATOM 2653 C C . CYS A 1 346 ? 13.320 3.778 -24.223 1.00 86.38 346 CYS A C 1
ATOM 2655 O O . CYS A 1 346 ? 14.012 3.888 -23.213 1.00 86.38 346 CYS A O 1
ATOM 2657 N N . VAL A 1 347 ? 13.687 4.277 -25.390 1.00 84.25 347 VAL A N 1
ATOM 2658 C CA . VAL A 1 347 ? 14.900 5.047 -25.633 1.00 84.25 347 VAL A CA 1
ATOM 2659 C C . VAL A 1 347 ? 14.516 6.375 -26.271 1.00 84.25 347 VAL A C 1
ATOM 2661 O O . VAL A 1 347 ? 13.569 6.451 -27.057 1.00 84.25 347 VAL A O 1
ATOM 2664 N N . LYS A 1 348 ? 15.224 7.440 -25.900 1.00 80.56 348 LYS A N 1
ATOM 2665 C CA . LYS A 1 348 ? 15.028 8.777 -26.469 1.00 80.56 348 LYS A CA 1
ATOM 2666 C C . LYS A 1 348 ? 16.351 9.383 -26.913 1.00 80.56 348 LYS A C 1
ATOM 2668 O O . LYS A 1 348 ? 17.407 8.923 -26.475 1.00 80.56 348 LYS A O 1
ATOM 2673 N N . ASN A 1 349 ? 16.272 10.465 -27.688 1.00 75.94 349 ASN A N 1
ATOM 2674 C CA . ASN A 1 349 ? 17.431 11.191 -28.206 1.00 75.94 349 ASN A CA 1
ATOM 2675 C C . ASN A 1 349 ? 18.286 10.315 -29.139 1.00 75.94 349 ASN A C 1
ATOM 2677 O O . ASN A 1 349 ? 19.493 10.167 -28.976 1.00 75.94 349 ASN A O 1
ATOM 2681 N N . LEU A 1 350 ? 17.636 9.711 -30.137 1.00 75.00 350 LEU A N 1
ATOM 2682 C CA . LEU A 1 350 ? 18.275 8.811 -31.107 1.00 75.00 350 LEU A CA 1
ATOM 2683 C C . LEU A 1 350 ? 19.146 9.547 -32.146 1.00 75.00 350 LEU A C 1
ATOM 2685 O O . LEU A 1 350 ? 19.575 8.939 -33.118 1.00 75.00 350 LEU A O 1
ATOM 2689 N N . GLY A 1 351 ? 19.409 10.846 -31.955 1.00 76.25 351 GLY A N 1
ATOM 2690 C CA . GLY A 1 351 ? 20.096 11.701 -32.929 1.00 76.25 351 GLY A CA 1
ATOM 2691 C C . GLY A 1 351 ? 19.191 12.255 -34.037 1.00 76.25 351 GLY A C 1
ATOM 2692 O O . GLY A 1 351 ? 19.699 12.855 -34.980 1.00 76.25 351 GLY A O 1
ATOM 2693 N N . PHE A 1 352 ? 17.872 12.083 -33.914 1.00 80.75 352 PHE A N 1
ATOM 2694 C CA . PHE A 1 352 ? 16.860 12.556 -34.861 1.00 80.75 352 PHE A CA 1
ATOM 2695 C C . PHE A 1 352 ? 15.866 13.506 -34.177 1.00 80.75 352 PHE A C 1
ATOM 2697 O O . PHE A 1 352 ? 15.656 13.427 -32.964 1.00 80.75 352 PHE A O 1
ATOM 2704 N N . GLU A 1 353 ? 15.249 14.395 -34.956 1.00 82.19 353 GLU A N 1
ATOM 2705 C CA . GLU A 1 353 ? 14.102 15.192 -34.508 1.00 82.19 353 GLU A CA 1
ATOM 2706 C C . GLU A 1 353 ? 12.817 14.349 -34.473 1.00 82.19 353 GLU A C 1
ATOM 2708 O O . GLU A 1 353 ? 12.768 13.210 -34.948 1.00 82.19 353 GLU A O 1
ATOM 2713 N N . GLU A 1 354 ? 11.751 14.916 -33.909 1.00 78.44 354 GLU A N 1
ATOM 2714 C CA . GLU A 1 354 ? 10.429 14.298 -33.971 1.00 78.44 354 GLU A CA 1
ATOM 2715 C C . GLU A 1 354 ? 10.004 14.058 -35.431 1.00 78.44 354 GLU A C 1
ATOM 2717 O O . GLU A 1 354 ? 10.253 14.902 -36.296 1.00 78.44 354 GLU A O 1
ATOM 2722 N N . PRO A 1 355 ? 9.350 12.925 -35.745 1.00 77.94 355 PRO A N 1
ATOM 2723 C CA . PRO A 1 355 ? 8.813 11.907 -34.832 1.00 77.94 355 PRO A CA 1
ATOM 2724 C C . PRO A 1 355 ? 9.773 10.742 -34.504 1.00 77.94 355 PRO A C 1
ATOM 2726 O O . PRO A 1 355 ? 9.344 9.743 -33.932 1.00 77.94 355 PRO A O 1
ATOM 2729 N N . ASP A 1 356 ? 11.051 10.803 -34.885 1.00 81.06 356 ASP A N 1
ATOM 2730 C CA . ASP A 1 356 ? 12.022 9.711 -34.670 1.00 81.06 356 ASP A CA 1
ATOM 2731 C C . ASP A 1 356 ? 12.888 9.919 -33.413 1.00 81.06 356 ASP A C 1
ATOM 2733 O O . ASP A 1 356 ? 13.890 9.234 -33.206 1.00 81.06 356 ASP A O 1
ATOM 2737 N N . TYR A 1 357 ? 12.487 10.842 -32.536 1.00 80.69 357 TYR A N 1
ATOM 2738 C CA . TYR A 1 357 ? 13.188 11.126 -31.285 1.00 80.69 357 TYR A CA 1
ATOM 2739 C C . TYR A 1 357 ? 13.031 10.001 -30.241 1.00 80.69 357 TYR A C 1
ATOM 2741 O O . TYR A 1 357 ? 13.919 9.828 -29.400 1.00 80.69 357 TYR A O 1
ATOM 2749 N N . TYR A 1 358 ? 11.937 9.226 -30.304 1.00 84.12 358 TYR A N 1
ATOM 2750 C CA . TYR A 1 358 ? 11.596 8.132 -29.383 1.00 84.12 358 TYR A CA 1
ATOM 2751 C C . TYR A 1 358 ? 11.461 6.774 -30.094 1.00 84.12 358 TYR A C 1
ATOM 2753 O O . TYR A 1 358 ? 10.862 6.669 -31.170 1.00 84.12 358 TYR A O 1
ATOM 2761 N N . ALA A 1 359 ? 11.916 5.708 -29.431 1.00 87.56 359 ALA A N 1
ATOM 2762 C CA . ALA A 1 359 ? 11.655 4.326 -29.834 1.00 87.56 359 ALA A CA 1
ATOM 2763 C C . ALA A 1 359 ? 11.497 3.386 -28.630 1.00 87.56 359 ALA A C 1
ATOM 2765 O O . ALA A 1 359 ? 11.953 3.681 -27.529 1.00 87.56 359 ALA A O 1
ATOM 2766 N N . SER A 1 360 ? 10.873 2.231 -28.856 1.00 89.50 360 SER A N 1
ATOM 2767 C CA . SER A 1 360 ? 10.885 1.091 -27.936 1.00 89.50 360 SER A CA 1
ATOM 2768 C C . SER A 1 360 ? 11.795 -0.003 -28.487 1.00 89.50 360 SER A C 1
ATOM 2770 O O . SER A 1 360 ? 11.776 -0.291 -29.689 1.00 89.50 360 SER A O 1
ATOM 2772 N N . THR A 1 361 ? 12.595 -0.603 -27.611 1.00 89.69 361 THR A N 1
ATOM 2773 C CA . THR A 1 361 ? 13.584 -1.636 -27.935 1.00 89.69 361 THR A CA 1
ATOM 2774 C C . THR A 1 361 ? 13.356 -2.900 -27.120 1.00 89.69 361 THR A C 1
ATOM 2776 O O . THR A 1 361 ? 12.879 -2.829 -25.989 1.00 89.69 361 THR A O 1
ATOM 2779 N N . TYR A 1 362 ? 13.735 -4.046 -27.683 1.00 93.31 362 TYR A N 1
ATOM 2780 C CA . TYR A 1 362 ? 13.627 -5.357 -27.044 1.00 93.31 362 TYR A CA 1
ATOM 2781 C C . TYR A 1 362 ? 15.007 -5.962 -26.753 1.00 93.31 362 TYR A C 1
ATOM 2783 O O . TYR A 1 362 ? 15.926 -5.855 -27.571 1.00 93.31 362 TYR A O 1
ATOM 2791 N N . TRP A 1 363 ? 15.161 -6.586 -25.587 1.00 94.25 363 TRP A N 1
ATOM 2792 C CA . TRP A 1 363 ? 16.413 -7.188 -25.121 1.00 94.25 363 TRP A CA 1
ATOM 2793 C C . TRP A 1 363 ? 16.150 -8.510 -24.408 1.00 94.25 363 TRP A C 1
ATOM 2795 O O . TRP A 1 363 ? 15.110 -8.680 -23.774 1.00 94.25 363 TRP A O 1
ATOM 2805 N N . GLU A 1 364 ? 17.122 -9.418 -24.464 1.00 96.44 364 GLU A N 1
ATOM 2806 C CA . GLU A 1 364 ? 17.034 -10.753 -23.868 1.00 96.44 364 GLU A CA 1
ATOM 2807 C C . GLU A 1 364 ? 18.262 -11.071 -23.021 1.00 96.44 364 GLU A C 1
ATOM 2809 O O . GLU A 1 364 ? 19.372 -10.619 -23.317 1.00 96.44 364 GLU A O 1
ATOM 2814 N N . SER A 1 365 ? 18.071 -11.892 -21.992 1.00 97.81 365 SER A N 1
ATOM 2815 C CA . SER A 1 365 ? 19.153 -12.434 -21.177 1.00 97.81 365 SER A CA 1
ATOM 2816 C C . SER A 1 365 ? 18.783 -13.810 -20.627 1.00 97.81 365 SER A C 1
ATOM 2818 O O . SER A 1 365 ? 17.633 -14.048 -20.271 1.00 97.81 365 SER A O 1
ATOM 2820 N N . SER A 1 366 ? 19.751 -14.722 -20.547 1.00 97.00 366 SER A N 1
ATOM 2821 C CA . SER A 1 366 ? 19.579 -16.051 -19.938 1.00 97.00 366 SER A CA 1
ATOM 2822 C C . SER A 1 366 ? 19.966 -16.096 -18.457 1.00 97.00 366 SER A C 1
ATOM 2824 O O . SER A 1 366 ? 19.772 -17.115 -17.804 1.00 97.00 366 SER A O 1
ATOM 2826 N N . ASP A 1 367 ? 20.569 -15.027 -17.934 1.00 96.06 367 ASP A N 1
ATOM 2827 C CA . ASP A 1 367 ? 21.036 -14.928 -16.544 1.00 96.06 367 ASP A CA 1
ATOM 2828 C C . ASP A 1 367 ? 20.577 -13.638 -15.838 1.00 96.06 367 ASP A C 1
ATOM 2830 O O . ASP A 1 367 ? 20.844 -13.440 -14.652 1.00 96.06 367 ASP A O 1
ATOM 2834 N N . GLY A 1 368 ? 19.902 -12.750 -16.573 1.00 96.31 368 GLY A N 1
ATOM 2835 C CA . GLY A 1 368 ? 19.428 -11.449 -16.116 1.00 96.31 368 GLY A CA 1
ATOM 2836 C C . GLY A 1 368 ? 20.544 -10.432 -15.846 1.00 96.31 368 GLY A C 1
ATOM 2837 O O . GLY A 1 368 ? 20.261 -9.324 -15.380 1.00 96.31 368 GLY A O 1
ATOM 2838 N N . LEU A 1 369 ? 21.800 -10.778 -16.128 1.00 96.06 369 LEU A N 1
ATOM 2839 C CA . LEU A 1 369 ? 22.986 -9.953 -15.903 1.00 96.06 369 LEU A CA 1
ATOM 2840 C C . LEU A 1 369 ? 23.578 -9.457 -17.217 1.00 96.06 369 LEU A C 1
ATOM 2842 O O . LEU A 1 369 ? 23.893 -8.276 -17.341 1.00 96.06 369 LEU A O 1
ATOM 2846 N N . HIS A 1 370 ? 23.706 -10.351 -18.193 1.00 95.44 370 HIS A N 1
ATOM 2847 C CA . HIS A 1 370 ? 24.284 -10.060 -19.494 1.00 95.44 370 HIS A CA 1
ATOM 2848 C C . HIS A 1 370 ? 23.171 -9.990 -20.532 1.00 95.44 370 HIS A C 1
ATOM 2850 O O . HIS A 1 370 ? 22.486 -10.980 -20.800 1.00 95.44 370 HIS A O 1
ATOM 2856 N N . TRP A 1 371 ? 22.989 -8.809 -21.115 1.00 95.25 371 TRP A N 1
ATOM 2857 C CA . TRP A 1 371 ? 21.871 -8.519 -22.005 1.00 95.25 371 TRP A CA 1
ATOM 2858 C C . TRP A 1 371 ? 22.306 -8.441 -23.463 1.00 95.25 371 TRP A C 1
ATOM 2860 O O . TRP A 1 371 ? 23.333 -7.854 -23.803 1.00 95.25 371 TRP A O 1
ATOM 2870 N N . ARG A 1 372 ? 21.483 -9.009 -24.344 1.00 92.94 372 ARG A N 1
ATOM 2871 C CA . ARG A 1 372 ? 21.667 -8.978 -25.794 1.00 92.94 372 ARG A CA 1
ATOM 2872 C C . ARG A 1 372 ? 20.499 -8.255 -26.458 1.00 92.94 372 ARG A C 1
ATOM 2874 O O . ARG A 1 372 ? 19.342 -8.552 -26.180 1.00 92.94 372 ARG A O 1
ATOM 2881 N N . ALA A 1 373 ? 20.817 -7.367 -27.396 1.00 90.62 373 ALA A N 1
ATOM 2882 C CA . ALA A 1 373 ? 19.866 -6.773 -28.332 1.00 90.62 373 ALA A CA 1
ATOM 2883 C C . ALA A 1 373 ? 19.788 -7.627 -29.616 1.00 90.62 373 ALA A C 1
ATOM 2885 O O . ALA A 1 373 ? 20.716 -7.567 -30.428 1.00 90.62 373 ALA A O 1
ATOM 2886 N N . PRO A 1 374 ? 18.738 -8.441 -29.826 1.00 92.31 374 PRO A N 1
ATOM 2887 C CA . PRO A 1 374 ? 18.597 -9.228 -31.051 1.00 92.31 374 PRO A CA 1
ATOM 2888 C C . PRO A 1 374 ? 18.300 -8.344 -32.275 1.00 92.31 374 PRO A C 1
ATOM 2890 O O . PRO A 1 374 ? 17.598 -7.343 -32.188 1.00 92.31 374 PRO A O 1
ATOM 2893 N N . GLU A 1 375 ? 18.802 -8.719 -33.452 1.00 91.88 375 GLU A N 1
ATOM 2894 C CA . GLU A 1 375 ? 18.447 -8.049 -34.709 1.00 91.88 375 GLU A CA 1
ATOM 2895 C C . GLU A 1 375 ? 17.092 -8.575 -35.204 1.00 91.88 375 GLU A C 1
ATOM 2897 O O . GLU A 1 375 ? 17.022 -9.648 -35.796 1.00 91.88 375 GLU A O 1
ATOM 2902 N N . LEU A 1 376 ? 16.011 -7.845 -34.918 1.00 92.44 376 LEU A N 1
ATOM 2903 C CA . LEU A 1 376 ? 14.638 -8.313 -35.136 1.00 92.44 376 LEU A CA 1
ATOM 2904 C C . LEU A 1 376 ? 14.081 -7.990 -36.529 1.00 92.44 376 LEU A C 1
ATOM 2906 O O . LEU A 1 376 ? 13.220 -8.711 -37.018 1.00 92.44 376 LEU A O 1
ATOM 2910 N N . GLY A 1 377 ? 14.520 -6.906 -37.178 1.00 90.25 377 GLY A N 1
ATOM 2911 C CA . GLY A 1 377 ? 14.076 -6.585 -38.544 1.00 90.25 377 GLY A CA 1
ATOM 2912 C C . GLY A 1 377 ? 12.634 -6.097 -38.708 1.00 90.25 377 GLY A C 1
ATOM 2913 O O . GLY A 1 377 ? 12.210 -5.895 -39.849 1.00 90.25 377 GLY A O 1
ATOM 2914 N N . VAL A 1 378 ? 11.905 -5.886 -37.604 1.00 91.62 378 VAL A N 1
ATOM 2915 C CA . VAL A 1 378 ? 10.460 -5.573 -37.584 1.00 91.62 378 VAL A CA 1
ATOM 2916 C C . VAL A 1 378 ? 10.137 -4.309 -38.381 1.00 91.62 378 VAL A C 1
ATOM 2918 O O . VAL A 1 378 ? 9.232 -4.297 -39.212 1.00 91.62 378 VAL A O 1
ATOM 2921 N N . LEU A 1 379 ? 10.908 -3.247 -38.159 1.00 89.81 379 LEU A N 1
ATOM 2922 C CA . LEU A 1 379 ? 10.725 -1.940 -38.786 1.00 89.81 379 LEU A CA 1
ATOM 2923 C C . LEU A 1 379 ? 11.990 -1.546 -39.548 1.00 89.81 379 LEU A C 1
ATOM 2925 O O . LEU A 1 379 ? 13.060 -2.098 -39.311 1.00 89.81 379 LEU A O 1
ATOM 2929 N N . GLU A 1 380 ? 11.855 -0.604 -40.475 1.00 88.31 380 GLU A N 1
ATOM 2930 C CA . GLU A 1 380 ? 13.000 0.092 -41.056 1.00 88.31 380 GLU A CA 1
ATOM 2931 C C . GLU A 1 380 ? 13.229 1.394 -40.287 1.00 88.31 380 GLU A C 1
ATOM 2933 O O . GLU A 1 380 ? 12.295 2.176 -40.103 1.00 88.31 380 GLU A O 1
ATOM 2938 N N . PHE A 1 381 ? 14.460 1.619 -39.834 1.00 85.19 381 PHE A N 1
ATOM 2939 C CA . PHE A 1 381 ? 14.869 2.819 -39.112 1.00 85.19 381 PHE A CA 1
ATOM 2940 C C . PHE A 1 381 ? 16.263 3.244 -39.577 1.00 85.19 381 PHE A C 1
ATOM 2942 O O . PHE A 1 381 ? 17.168 2.412 -39.647 1.00 85.19 381 PHE A O 1
ATOM 2949 N N . ASP A 1 382 ? 16.432 4.523 -39.928 1.00 83.62 382 ASP A N 1
ATOM 2950 C CA . ASP A 1 382 ? 17.685 5.062 -40.487 1.00 83.62 382 ASP A CA 1
ATOM 2951 C C . ASP A 1 382 ? 18.214 4.242 -41.692 1.00 83.62 382 ASP A C 1
ATOM 2953 O O . ASP A 1 382 ? 19.393 3.900 -41.796 1.00 83.62 382 ASP A O 1
ATOM 2957 N N . GLY A 1 383 ? 17.300 3.824 -42.581 1.00 85.62 383 GLY A N 1
ATOM 2958 C CA . GLY A 1 383 ? 17.607 3.013 -43.768 1.00 85.62 383 GLY A CA 1
ATOM 2959 C C . GLY A 1 383 ? 18.106 1.591 -43.470 1.00 85.62 383 GLY A C 1
ATOM 2960 O O . GLY A 1 383 ? 18.702 0.949 -44.337 1.00 85.62 383 GLY A O 1
ATOM 2961 N N . ARG A 1 384 ? 17.913 1.092 -42.243 1.00 85.62 384 ARG A N 1
ATOM 2962 C CA . ARG A 1 384 ? 18.389 -0.220 -41.782 1.00 85.62 384 ARG A CA 1
ATOM 2963 C C . ARG A 1 384 ? 17.273 -1.019 -41.119 1.00 85.62 384 ARG A C 1
ATOM 2965 O O . ARG A 1 384 ? 16.301 -0.462 -40.628 1.00 85.62 384 ARG A O 1
ATOM 2972 N N . ARG A 1 385 ? 17.453 -2.342 -41.072 1.00 89.44 385 ARG A N 1
ATOM 2973 C CA . ARG A 1 385 ? 16.564 -3.291 -40.369 1.00 89.44 385 ARG A CA 1
ATOM 2974 C C . ARG A 1 385 ? 17.285 -4.138 -39.321 1.00 89.44 385 ARG A C 1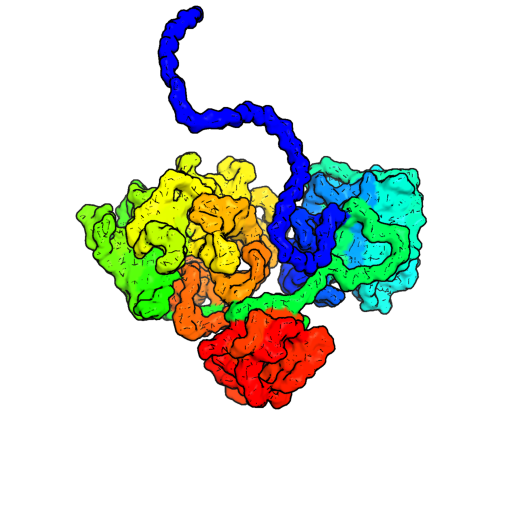
ATOM 2976 O O . ARG A 1 385 ? 16.652 -4.780 -38.494 1.00 89.44 385 ARG A O 1
ATOM 2983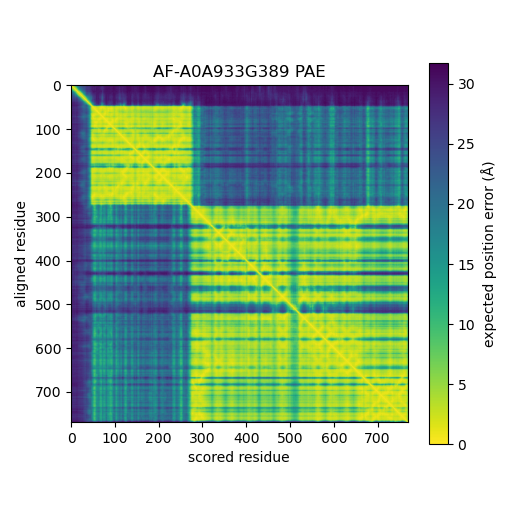 N N . ASN A 1 386 ? 18.615 -4.148 -39.315 1.00 88.12 386 ASN A N 1
ATOM 2984 C CA . ASN A 1 386 ? 19.410 -4.938 -38.377 1.00 88.12 386 ASN A CA 1
ATOM 2985 C C . ASN A 1 386 ? 19.456 -4.270 -36.991 1.00 88.12 386 ASN A C 1
ATOM 2987 O O . ASN A 1 386 ? 20.489 -3.755 -36.561 1.00 88.12 386 ASN A O 1
ATOM 2991 N N . HIS A 1 387 ? 18.307 -4.219 -36.314 1.00 87.69 387 HIS A N 1
ATOM 2992 C CA . HIS A 1 387 ? 18.111 -3.587 -35.011 1.00 87.69 387 HIS A CA 1
ATOM 2993 C C . HIS A 1 387 ? 17.015 -4.255 -34.178 1.00 87.69 387 HIS A C 1
ATOM 2995 O O . HIS A 1 387 ? 16.185 -4.996 -34.697 1.00 87.69 387 HIS A O 1
ATOM 3001 N N . ASN A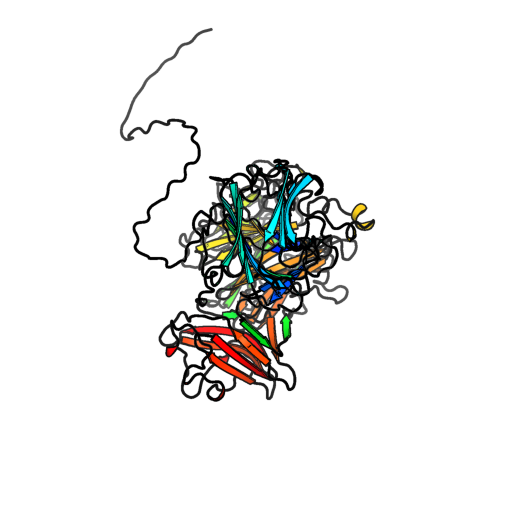 1 388 ? 16.990 -3.933 -32.886 1.00 90.81 388 ASN A N 1
ATOM 3002 C CA . ASN A 1 388 ? 16.032 -4.431 -31.899 1.00 90.81 388 ASN A CA 1
ATOM 3003 C C . ASN A 1 388 ? 14.862 -3.464 -31.624 1.00 90.81 388 ASN A C 1
ATOM 3005 O O . ASN A 1 388 ? 14.180 -3.603 -30.610 1.00 90.81 388 ASN A O 1
ATOM 3009 N N . ILE A 1 389 ? 14.660 -2.457 -32.479 1.00 90.12 389 ILE A N 1
ATOM 3010 C CA . ILE A 1 389 ? 13.532 -1.521 -32.384 1.00 90.12 389 ILE A CA 1
ATOM 3011 C C . ILE A 1 389 ? 12.240 -2.223 -32.809 1.00 90.12 389 ILE A C 1
ATOM 3013 O O . ILE A 1 389 ? 12.192 -2.834 -33.878 1.00 90.12 389 ILE A O 1
ATOM 3017 N N . ILE A 1 390 ? 11.207 -2.083 -31.980 1.00 92.38 390 ILE A N 1
ATOM 3018 C CA . ILE A 1 390 ? 9.889 -2.714 -32.159 1.00 92.38 390 ILE A CA 1
ATOM 3019 C C . ILE A 1 390 ? 8.752 -1.697 -32.330 1.00 92.38 390 ILE A C 1
ATOM 3021 O O . ILE A 1 390 ? 7.732 -2.010 -32.931 1.00 92.38 390 ILE A O 1
ATOM 3025 N N . MET A 1 391 ? 8.926 -0.464 -31.843 1.00 90.56 391 MET A N 1
ATOM 3026 C CA . MET A 1 391 ? 7.975 0.642 -32.011 1.00 90.56 391 MET A CA 1
ATOM 3027 C C . MET A 1 391 ? 8.745 1.961 -32.114 1.00 90.56 391 MET A C 1
ATOM 3029 O O . MET A 1 391 ? 9.782 2.115 -31.469 1.00 90.56 391 MET A O 1
ATOM 3033 N N . THR A 1 392 ? 8.236 2.935 -32.870 1.00 88.81 392 THR A N 1
ATOM 3034 C CA . THR A 1 392 ? 8.816 4.288 -32.954 1.00 88.81 392 THR A CA 1
ATOM 3035 C C . THR A 1 392 ? 7.749 5.359 -32.849 1.00 88.81 392 THR A C 1
ATOM 3037 O O . THR A 1 392 ? 6.566 5.099 -33.088 1.00 88.81 392 THR A O 1
ATOM 3040 N N . GLY A 1 393 ? 8.181 6.584 -32.552 1.00 84.81 393 GLY A N 1
ATOM 3041 C CA . GLY A 1 393 ? 7.326 7.757 -32.633 1.00 84.81 393 GLY A CA 1
ATOM 3042 C C . GLY A 1 393 ? 6.606 7.864 -33.986 1.00 84.81 393 GLY A C 1
ATOM 3043 O O . GLY A 1 393 ? 5.384 7.976 -34.032 1.00 84.81 393 GLY A O 1
ATOM 3044 N N . ARG A 1 394 ? 7.330 7.683 -35.095 1.00 85.62 394 ARG A N 1
ATOM 3045 C CA . ARG A 1 394 ? 6.782 7.713 -36.463 1.00 85.62 394 ARG A CA 1
ATOM 3046 C C . ARG A 1 394 ? 5.741 6.634 -36.763 1.00 85.62 394 ARG A C 1
ATOM 3048 O O . ARG A 1 394 ? 4.784 6.899 -37.481 1.00 85.62 394 ARG A O 1
ATOM 3055 N N . THR A 1 395 ? 5.957 5.414 -36.282 1.00 83.56 395 THR A N 1
ATOM 3056 C CA . THR A 1 395 ? 5.144 4.245 -36.671 1.00 83.56 395 THR A CA 1
ATOM 3057 C C . THR A 1 395 ? 3.973 3.993 -35.728 1.00 83.56 395 THR A C 1
ATOM 3059 O O . THR A 1 395 ? 2.954 3.467 -36.157 1.00 83.56 395 THR A O 1
ATOM 3062 N N . HIS A 1 396 ? 4.109 4.377 -34.458 1.00 87.50 396 HIS A N 1
ATOM 3063 C CA . HIS A 1 396 ? 3.144 4.051 -33.406 1.00 87.50 396 HIS A CA 1
ATOM 3064 C C . HIS A 1 396 ? 2.662 5.280 -32.622 1.00 87.50 396 HIS A C 1
ATOM 3066 O O . HIS A 1 396 ? 1.907 5.120 -31.662 1.00 87.50 396 HIS A O 1
ATOM 3072 N N . ASN A 1 397 ? 3.078 6.492 -33.019 1.00 83.94 397 ASN A N 1
ATOM 3073 C CA . ASN A 1 397 ? 2.824 7.738 -32.291 1.00 83.94 397 ASN A CA 1
ATOM 3074 C C . ASN A 1 397 ? 3.286 7.618 -30.832 1.00 83.94 397 ASN A C 1
ATOM 3076 O O . ASN A 1 397 ? 2.489 7.740 -29.919 1.00 83.94 397 ASN A O 1
ATOM 3080 N N . LEU A 1 398 ? 4.552 7.266 -30.621 1.00 81.06 398 LEU A N 1
ATOM 3081 C CA . LEU A 1 398 ? 5.115 6.825 -29.344 1.00 81.06 398 LEU A CA 1
ATOM 3082 C C . LEU A 1 398 ? 5.904 7.903 -28.578 1.00 81.06 398 LEU A C 1
ATOM 3084 O O . LEU A 1 398 ? 6.894 8.403 -29.098 1.00 81.06 398 LEU A O 1
ATOM 3088 N N . ARG A 1 399 ? 5.575 8.138 -27.301 1.00 76.38 399 ARG A N 1
ATOM 3089 C CA . ARG A 1 399 ? 6.345 8.943 -26.335 1.00 76.38 399 ARG A CA 1
ATOM 3090 C C . ARG A 1 399 ? 6.276 8.303 -24.940 1.00 76.38 399 ARG A C 1
ATOM 3092 O O . ARG A 1 399 ? 5.256 8.381 -24.265 1.00 76.38 399 ARG A O 1
ATOM 3099 N N . PHE A 1 400 ? 7.338 7.632 -24.496 1.00 68.69 400 PHE A N 1
ATOM 3100 C CA . PHE A 1 400 ? 7.283 6.784 -23.293 1.00 68.69 400 PHE A CA 1
ATOM 3101 C C . PHE A 1 400 ? 8.140 7.284 -22.124 1.00 68.69 400 PHE A C 1
ATOM 3103 O O . PHE A 1 400 ? 9.312 7.623 -22.298 1.00 68.69 400 PHE A O 1
ATOM 3110 N N . HIS A 1 401 ? 7.582 7.217 -20.907 1.00 63.22 401 HIS A N 1
ATOM 3111 C CA . HIS A 1 401 ? 8.295 7.497 -19.656 1.00 63.22 401 HIS A CA 1
ATOM 3112 C C . HIS A 1 401 ? 8.068 6.469 -18.521 1.00 63.22 401 HIS A C 1
ATOM 3114 O O . HIS A 1 401 ? 8.459 6.753 -17.389 1.00 63.22 401 HIS A O 1
ATOM 3120 N N . SER A 1 402 ? 7.527 5.262 -18.772 1.00 61.59 402 SER A N 1
ATOM 3121 C CA . SER A 1 402 ? 7.183 4.336 -17.670 1.00 61.59 402 SER A CA 1
ATOM 3122 C C . SER A 1 402 ? 7.101 2.822 -17.993 1.00 61.59 402 SER A C 1
ATOM 3124 O O . SER A 1 402 ? 7.353 2.424 -19.129 1.00 61.59 402 SER A O 1
ATOM 3126 N N . ASP A 1 403 ? 6.820 1.995 -16.966 1.00 66.06 403 ASP A N 1
ATOM 3127 C CA . ASP A 1 403 ? 6.711 0.517 -16.986 1.00 66.06 403 ASP A CA 1
ATOM 3128 C C . ASP A 1 403 ? 5.271 0.093 -17.334 1.00 66.06 403 ASP A C 1
ATOM 3130 O O . ASP A 1 403 ? 4.410 -0.078 -16.468 1.00 66.06 403 ASP A O 1
ATOM 3134 N N . GLY A 1 404 ? 4.990 0.024 -18.636 1.00 78.62 404 GLY A N 1
ATOM 3135 C CA . GLY A 1 404 ? 3.628 -0.070 -19.161 1.00 78.62 404 GLY A CA 1
ATOM 3136 C C . GLY A 1 404 ? 3.245 -1.410 -19.784 1.00 78.62 404 GLY A C 1
ATOM 3137 O O . GLY A 1 404 ? 2.231 -1.443 -20.473 1.00 78.62 404 GLY A O 1
ATOM 3138 N N . LEU A 1 405 ? 4.033 -2.484 -19.634 1.00 90.06 405 LEU A N 1
ATOM 3139 C CA . LEU A 1 405 ? 3.794 -3.757 -20.331 1.00 90.06 405 LEU A CA 1
ATOM 3140 C C . LEU A 1 405 ? 3.190 -4.843 -19.434 1.00 90.06 405 LEU A C 1
ATOM 3142 O O . LEU A 1 405 ? 3.715 -5.157 -18.364 1.00 90.06 405 LEU A O 1
ATOM 3146 N N . ILE A 1 406 ? 2.153 -5.511 -19.938 1.00 92.06 406 ILE A N 1
ATOM 3147 C CA . ILE A 1 406 ? 1.529 -6.703 -19.353 1.00 92.06 406 ILE A CA 1
ATOM 3148 C C . ILE A 1 406 ? 1.676 -7.886 -20.321 1.00 92.06 406 ILE A C 1
ATOM 3150 O O . ILE A 1 406 ? 1.561 -7.715 -21.533 1.00 92.06 406 ILE A O 1
ATOM 3154 N N . ASP A 1 407 ? 1.949 -9.069 -19.771 1.00 91.75 407 ASP A N 1
ATOM 3155 C CA . ASP A 1 407 ? 1.859 -10.365 -20.454 1.00 91.75 407 ASP A CA 1
ATOM 3156 C C . ASP A 1 407 ? 0.752 -11.158 -19.748 1.00 91.75 407 ASP A C 1
ATOM 3158 O O . ASP A 1 407 ? 0.923 -11.523 -18.584 1.00 91.75 407 ASP A O 1
ATOM 3162 N N . ASP A 1 408 ? -0.372 -11.383 -20.430 1.00 89.75 408 ASP A N 1
ATOM 3163 C CA . ASP A 1 408 ? -1.512 -12.167 -19.929 1.00 89.75 408 ASP A CA 1
ATOM 3164 C C . ASP A 1 408 ? -1.217 -13.687 -19.920 1.00 89.75 408 ASP A C 1
ATOM 3166 O O . ASP A 1 408 ? -2.052 -14.491 -19.510 1.00 89.75 408 ASP A O 1
ATOM 3170 N N . GLY A 1 409 ? -0.026 -14.100 -20.368 1.00 87.81 409 GLY A N 1
ATOM 3171 C CA . GLY A 1 409 ? 0.400 -15.492 -20.422 1.00 87.81 409 GLY A CA 1
ATOM 3172 C C . GLY A 1 409 ? -0.138 -16.250 -21.637 1.00 87.81 409 GLY A C 1
ATOM 3173 O O . GLY A 1 409 ? -0.776 -15.700 -22.533 1.00 87.81 409 GLY A O 1
ATOM 3174 N N . LEU A 1 410 ? 0.161 -17.549 -21.696 1.00 85.81 410 LEU A N 1
ATOM 3175 C CA . LEU A 1 410 ? -0.266 -18.412 -22.808 1.00 85.81 410 LEU A CA 1
ATOM 3176 C C . LEU A 1 410 ? -1.779 -18.668 -22.823 1.00 85.81 410 LEU A C 1
ATOM 3178 O O . LEU A 1 410 ? -2.329 -18.947 -23.884 1.00 85.81 410 LEU A O 1
ATOM 3182 N N . ASP A 1 411 ? -2.435 -18.514 -21.673 1.00 84.88 411 ASP A N 1
ATOM 3183 C CA . ASP A 1 411 ? -3.880 -18.689 -21.503 1.00 84.88 411 ASP A CA 1
ATOM 3184 C C . ASP A 1 411 ? -4.662 -17.378 -21.704 1.00 84.88 411 ASP A C 1
ATOM 3186 O O . ASP A 1 411 ? -5.826 -17.272 -21.310 1.00 84.88 411 ASP A O 1
ATOM 3190 N N . ALA A 1 412 ? -4.031 -16.366 -22.315 1.00 87.25 412 ALA A N 1
ATOM 3191 C CA . ALA A 1 412 ? -4.678 -15.103 -22.642 1.00 87.25 412 ALA A CA 1
ATOM 3192 C C . ALA A 1 412 ? -5.992 -15.349 -23.419 1.00 87.25 412 ALA A C 1
ATOM 3194 O O . ALA A 1 412 ? -5.972 -16.060 -24.429 1.00 87.25 412 ALA A O 1
ATOM 3195 N N . PRO A 1 413 ? -7.128 -14.735 -23.016 1.00 87.62 413 PRO A N 1
ATOM 3196 C CA . PRO A 1 413 ? -8.422 -14.958 -23.673 1.00 87.62 413 PRO A CA 1
ATOM 3197 C C . PRO A 1 413 ? -8.417 -14.651 -25.175 1.00 87.62 413 PRO A C 1
ATOM 3199 O O . PRO A 1 413 ? -9.146 -15.271 -25.946 1.00 87.62 413 PRO A O 1
ATOM 3202 N N . ASP A 1 414 ? -7.589 -13.688 -25.579 1.00 92.94 414 ASP A N 1
ATOM 3203 C CA . ASP A 1 414 ? -7.304 -13.355 -26.968 1.00 92.94 414 ASP A CA 1
ATOM 3204 C C . ASP A 1 414 ? -5.786 -13.460 -27.194 1.00 92.94 414 ASP A C 1
ATOM 3206 O O . ASP A 1 414 ? -5.048 -12.551 -26.801 1.00 92.94 414 ASP A O 1
ATOM 3210 N N . PRO A 1 415 ? -5.294 -14.540 -27.833 1.00 93.69 415 PRO A N 1
ATOM 3211 C CA . PRO A 1 415 ? -3.869 -14.719 -28.099 1.00 93.69 415 PRO A CA 1
ATOM 3212 C C . PRO A 1 415 ? -3.253 -13.606 -28.954 1.00 93.69 415 PRO A C 1
ATOM 3214 O O . PRO A 1 415 ? -2.052 -13.367 -28.859 1.00 93.69 415 PRO A O 1
ATOM 3217 N N . ALA A 1 416 ? -4.047 -12.888 -29.762 1.00 94.44 416 ALA A N 1
ATOM 3218 C CA . ALA A 1 416 ? -3.560 -11.734 -30.522 1.00 94.44 416 ALA A CA 1
ATOM 3219 C C . ALA A 1 416 ? -3.277 -10.512 -29.627 1.00 94.44 416 ALA A C 1
ATOM 3221 O O . ALA A 1 416 ? -2.576 -9.589 -30.043 1.00 94.44 416 ALA A O 1
ATOM 3222 N N . LYS A 1 417 ? -3.807 -10.515 -28.397 1.00 94.56 417 LYS A N 1
ATOM 3223 C CA . LYS A 1 417 ? -3.656 -9.466 -27.381 1.00 94.56 417 LYS A CA 1
ATOM 3224 C C . LYS A 1 417 ? -2.993 -9.969 -26.100 1.00 94.56 417 LYS A C 1
ATOM 3226 O O . LYS A 1 417 ? -3.157 -9.343 -25.055 1.00 94.56 417 LYS A O 1
ATOM 3231 N N . ARG A 1 418 ? -2.246 -11.077 -26.179 1.00 94.25 418 ARG A N 1
ATOM 3232 C CA . ARG A 1 418 ? -1.494 -11.638 -25.049 1.00 94.25 418 ARG A CA 1
ATOM 3233 C C . ARG A 1 418 ? -0.647 -10.575 -24.354 1.00 94.25 418 ARG A C 1
ATOM 3235 O O . ARG A 1 418 ? -0.674 -10.450 -23.134 1.00 94.25 418 ARG A O 1
ATOM 3242 N N . TYR A 1 419 ? 0.118 -9.827 -25.139 1.00 95.31 419 TYR A N 1
ATOM 3243 C CA . TYR A 1 419 ? 0.896 -8.704 -24.655 1.00 95.31 419 TYR A CA 1
ATOM 3244 C C . TYR A 1 419 ? 0.113 -7.416 -24.844 1.00 95.31 419 TYR A C 1
ATOM 3246 O O . TYR A 1 419 ? -0.486 -7.167 -25.896 1.00 95.31 419 TYR A O 1
ATOM 3254 N N . ARG A 1 420 ? 0.164 -6.565 -23.824 1.00 94.44 420 ARG A N 1
ATOM 3255 C CA . ARG A 1 420 ? -0.489 -5.259 -23.809 1.00 94.44 420 ARG A CA 1
ATOM 3256 C C . ARG A 1 420 ? 0.503 -4.219 -23.356 1.00 94.44 420 ARG A C 1
ATOM 3258 O O . ARG A 1 420 ? 1.313 -4.488 -22.471 1.00 94.44 420 ARG A O 1
ATOM 3265 N N . ILE A 1 421 ? 0.428 -3.035 -23.943 1.00 92.00 421 ILE A N 1
ATOM 3266 C CA . ILE A 1 421 ? 1.258 -1.921 -23.517 1.00 92.00 421 ILE A CA 1
ATOM 3267 C C . ILE A 1 421 ? 0.448 -0.633 -23.472 1.00 92.00 421 ILE A C 1
ATOM 3269 O O . ILE A 1 421 ? -0.330 -0.357 -24.385 1.00 92.00 421 ILE A O 1
ATOM 3273 N N . GLY A 1 422 ? 0.621 0.139 -22.405 1.00 90.00 422 GLY A N 1
ATOM 3274 C CA . GLY A 1 422 ? 0.047 1.473 -22.248 1.00 90.00 422 GLY A CA 1
ATOM 3275 C C . GLY A 1 422 ? 1.096 2.561 -22.449 1.00 90.00 422 GLY A C 1
ATOM 3276 O O . GLY A 1 422 ? 2.195 2.419 -21.930 1.00 90.00 422 GLY A O 1
ATOM 3277 N N . TYR A 1 423 ? 0.796 3.629 -23.192 1.00 87.12 423 TYR A N 1
ATOM 3278 C CA . TYR A 1 423 ? 1.777 4.643 -23.602 1.00 87.12 423 TYR A CA 1
ATOM 3279 C C . TYR A 1 423 ? 1.173 6.026 -23.836 1.00 87.12 423 TYR A C 1
ATOM 3281 O O . TYR A 1 423 ? -0.039 6.170 -23.934 1.00 87.12 423 TYR A O 1
ATOM 3289 N N . PHE A 1 424 ? 2.016 7.055 -23.946 1.00 83.06 424 PHE A N 1
ATOM 3290 C CA . PHE A 1 424 ? 1.582 8.409 -24.307 1.00 83.06 424 PHE A CA 1
ATOM 3291 C C . PHE A 1 424 ? 2.006 8.764 -25.737 1.00 83.06 424 PHE A C 1
ATOM 3293 O O . PHE A 1 424 ? 3.052 8.290 -26.188 1.00 83.06 424 PHE A O 1
ATOM 3300 N N . PRO A 1 425 ? 1.224 9.574 -26.474 1.00 78.81 425 PRO A N 1
ATOM 3301 C CA . PRO A 1 425 ? 1.559 9.926 -27.842 1.00 78.81 425 PRO A CA 1
ATOM 3302 C C . PRO A 1 425 ? 2.555 11.077 -27.993 1.00 78.81 425 PRO A C 1
ATOM 3304 O O . PRO A 1 425 ? 2.745 11.881 -27.077 1.00 78.81 425 PRO A O 1
ATOM 3307 N N . LEU A 1 426 ? 3.183 11.165 -29.174 1.00 68.12 426 LEU A N 1
ATOM 3308 C CA . LEU A 1 426 ? 4.115 12.244 -29.530 1.00 68.12 426 LEU A CA 1
ATOM 3309 C C . LEU A 1 426 ? 3.442 13.615 -29.487 1.00 68.12 426 LEU A C 1
ATOM 3311 O O . LEU A 1 426 ? 3.998 14.563 -28.935 1.00 68.12 426 LEU A O 1
ATOM 3315 N N . ASP A 1 427 ? 2.241 13.716 -30.058 1.00 64.50 427 ASP A N 1
ATOM 3316 C CA . ASP A 1 427 ? 1.544 14.987 -30.239 1.00 64.50 427 ASP A CA 1
ATOM 3317 C C . ASP A 1 427 ? 0.627 15.302 -29.045 1.00 64.50 427 ASP A C 1
ATOM 3319 O O . ASP A 1 427 ? -0.602 15.254 -29.103 1.00 64.50 427 ASP A O 1
ATOM 3323 N N . TRP A 1 428 ? 1.255 15.592 -27.904 1.00 58.69 428 TRP A N 1
ATOM 3324 C CA . TRP A 1 428 ? 0.583 15.943 -26.644 1.00 58.69 428 TRP A CA 1
ATOM 3325 C C . TRP A 1 428 ? -0.037 17.354 -26.649 1.00 58.69 428 TRP A C 1
ATOM 3327 O O . TRP A 1 428 ? -0.673 17.756 -25.674 1.00 58.69 428 TRP A O 1
ATOM 3337 N N . ARG A 1 429 ? 0.142 18.122 -27.733 1.00 49.66 429 ARG A N 1
ATOM 3338 C CA . ARG A 1 429 ? -0.389 19.485 -27.907 1.00 49.66 429 ARG A CA 1
ATOM 3339 C C . ARG A 1 429 ? -1.616 19.565 -28.826 1.00 49.66 429 ARG A C 1
ATOM 3341 O O . ARG A 1 429 ? -2.188 20.643 -28.922 1.00 49.66 429 ARG A O 1
ATOM 3348 N N . GLN A 1 430 ? -2.029 18.471 -29.473 1.00 48.00 430 GLN A N 1
ATOM 3349 C CA . GLN A 1 430 ? -3.227 18.440 -30.326 1.00 48.00 430 GLN A CA 1
ATOM 3350 C C . GLN A 1 430 ? -4.421 17.767 -29.624 1.00 48.00 430 GLN A C 1
ATOM 3352 O O . GLN A 1 430 ? -4.290 16.711 -29.004 1.00 48.00 430 GLN A O 1
ATOM 3357 N N . ASP A 1 431 ? -5.609 18.367 -29.746 1.00 53.47 431 ASP A N 1
ATOM 3358 C CA . ASP A 1 431 ? -6.796 18.071 -28.921 1.00 53.47 431 ASP A CA 1
ATOM 3359 C C . ASP A 1 431 ? -7.413 16.671 -29.098 1.00 53.47 431 ASP A C 1
ATOM 3361 O O . ASP A 1 431 ? -8.212 16.234 -28.267 1.00 53.47 431 ASP A O 1
ATOM 3365 N N . HIS A 1 432 ? -7.082 15.941 -30.165 1.00 48.06 432 HIS A N 1
ATOM 3366 C CA . HIS A 1 432 ? -7.741 14.665 -30.489 1.00 48.06 432 HIS A CA 1
ATOM 3367 C C . HIS A 1 432 ? -6.948 13.437 -30.016 1.00 48.06 432 HIS A C 1
ATOM 3369 O O . HIS A 1 432 ? -7.527 12.366 -29.865 1.00 48.06 432 HIS A O 1
ATOM 3375 N N . THR A 1 433 ? -5.647 13.596 -29.748 1.00 56.28 433 THR A N 1
ATOM 3376 C CA . THR A 1 433 ? -4.726 12.520 -29.337 1.00 56.28 433 THR A CA 1
ATOM 3377 C C . THR A 1 433 ? -4.201 12.688 -27.911 1.00 56.28 433 THR A C 1
ATOM 3379 O O . THR A 1 433 ? -3.401 11.878 -27.461 1.00 56.28 433 THR A O 1
ATOM 3382 N N . ARG A 1 434 ? -4.621 13.723 -27.172 1.00 73.88 434 ARG A N 1
ATOM 3383 C CA . ARG A 1 434 ? -4.194 13.976 -25.784 1.00 73.88 434 ARG A CA 1
ATOM 3384 C C . ARG A 1 434 ? -4.689 12.871 -24.841 1.00 73.88 434 ARG A C 1
ATOM 3386 O O . ARG A 1 434 ? -5.844 12.898 -24.414 1.00 73.88 434 ARG A O 1
ATOM 3393 N N . GLY A 1 435 ? -3.825 11.921 -24.477 1.00 81.44 435 GLY A N 1
ATOM 3394 C CA . GLY A 1 435 ? -4.206 10.889 -23.517 1.00 81.44 435 GLY A CA 1
ATOM 3395 C C . GLY A 1 435 ? -3.323 9.651 -23.440 1.00 81.44 435 GLY A C 1
ATOM 3396 O O . GLY A 1 435 ? -2.280 9.560 -24.079 1.00 81.44 435 GLY A O 1
ATOM 3397 N N . PHE A 1 436 ? -3.782 8.700 -22.635 1.00 87.88 436 PHE A N 1
ATOM 3398 C CA . PHE A 1 436 ? -3.204 7.372 -22.507 1.00 87.88 436 PHE A CA 1
ATOM 3399 C C . PHE A 1 436 ? -3.701 6.484 -23.653 1.00 87.88 436 PHE A C 1
ATOM 3401 O O . PHE A 1 436 ? -4.907 6.307 -23.835 1.00 87.88 436 PHE A O 1
ATOM 3408 N N . ASN A 1 437 ? -2.761 5.945 -24.421 1.00 89.62 437 ASN A N 1
ATOM 3409 C CA . ASN A 1 437 ? -2.981 5.041 -25.541 1.00 89.62 437 ASN A CA 1
ATOM 3410 C C . ASN A 1 437 ? -2.626 3.610 -25.149 1.00 89.62 437 ASN A C 1
ATOM 3412 O O . ASN A 1 437 ? -1.771 3.386 -24.295 1.00 89.62 437 ASN A O 1
ATOM 3416 N N . VAL A 1 438 ? -3.218 2.641 -25.841 1.00 92.81 438 VAL A N 1
ATOM 3417 C CA . VAL A 1 438 ? -2.867 1.226 -25.702 1.00 92.81 438 VAL A CA 1
ATOM 3418 C C . VAL A 1 438 ? -2.533 0.584 -27.045 1.00 92.81 438 VAL A C 1
ATOM 3420 O O . VAL A 1 438 ? -3.056 0.971 -28.096 1.00 92.81 438 VAL A O 1
ATOM 3423 N N . ALA A 1 439 ? -1.645 -0.404 -27.013 1.00 93.50 439 ALA A N 1
ATOM 3424 C CA . ALA A 1 439 ? -1.346 -1.289 -28.132 1.00 93.50 439 ALA A CA 1
ATOM 3425 C C . ALA A 1 439 ? -1.286 -2.744 -27.655 1.00 93.50 439 ALA A C 1
ATOM 3427 O O . ALA A 1 439 ? -1.035 -3.025 -26.481 1.00 93.50 439 ALA A O 1
ATOM 3428 N N . PHE A 1 440 ? -1.505 -3.659 -28.592 1.00 95.94 440 PHE A N 1
ATOM 3429 C CA . PHE A 1 440 ? -1.573 -5.094 -28.340 1.00 95.94 440 PHE A CA 1
ATOM 3430 C C . PHE A 1 440 ? -0.574 -5.849 -29.209 1.00 95.94 440 PHE A C 1
ATOM 3432 O O . PHE A 1 440 ? -0.241 -5.398 -30.308 1.00 95.94 440 PHE A O 1
ATOM 3439 N N . SER A 1 441 ? -0.102 -6.992 -28.725 1.00 96.25 441 SER A N 1
ATOM 3440 C CA . SER A 1 441 ? 0.818 -7.851 -29.460 1.00 96.25 441 SER A CA 1
ATOM 3441 C C . SER A 1 441 ? 0.622 -9.331 -29.102 1.00 96.25 441 SER A C 1
ATOM 3443 O O . SER A 1 441 ? 0.396 -9.651 -27.934 1.00 96.25 441 SER A O 1
ATOM 3445 N N . PRO A 1 442 ? 0.742 -10.258 -30.069 1.00 96.50 442 PRO A N 1
ATOM 3446 C CA . PRO A 1 442 ? 0.742 -11.693 -29.785 1.00 96.50 442 PRO A CA 1
ATOM 3447 C C . PRO A 1 442 ? 2.058 -12.195 -29.171 1.00 96.50 442 PRO A C 1
ATOM 3449 O O . PRO A 1 442 ? 2.069 -13.207 -28.472 1.00 96.50 442 PRO A O 1
ATOM 3452 N N . ASP A 1 443 ? 3.173 -11.509 -29.432 1.00 94.00 443 ASP A N 1
ATOM 3453 C CA . ASP A 1 443 ? 4.531 -11.988 -29.139 1.00 94.00 443 ASP A CA 1
ATOM 3454 C C . ASP A 1 443 ? 5.413 -10.968 -28.399 1.00 94.00 443 ASP A C 1
ATOM 3456 O O . ASP A 1 443 ? 6.568 -11.252 -28.083 1.00 94.00 443 ASP A O 1
ATOM 3460 N N . GLY A 1 444 ? 4.884 -9.775 -28.122 1.00 93.69 444 GLY A N 1
ATOM 3461 C CA . GLY A 1 444 ? 5.612 -8.679 -27.491 1.00 93.69 444 GLY A CA 1
ATOM 3462 C C . GLY A 1 444 ? 6.592 -7.979 -28.438 1.00 93.69 444 GLY A C 1
ATOM 3463 O O . GLY A 1 444 ? 7.325 -7.089 -28.006 1.00 93.69 444 GLY A O 1
ATOM 3464 N N . ILE A 1 445 ? 6.617 -8.341 -29.722 1.00 94.94 445 ILE A N 1
ATOM 3465 C CA . ILE A 1 445 ? 7.538 -7.813 -30.736 1.00 94.94 445 ILE A CA 1
ATOM 3466 C C . ILE A 1 445 ? 6.760 -7.059 -31.820 1.00 94.94 445 ILE A C 1
ATOM 3468 O O . ILE A 1 445 ? 7.143 -5.949 -32.188 1.00 94.94 445 ILE A O 1
ATOM 3472 N N . HIS A 1 446 ? 5.653 -7.624 -32.302 1.00 95.38 446 HIS A N 1
ATOM 3473 C CA . HIS A 1 446 ? 4.804 -7.026 -33.330 1.00 95.38 446 HIS A CA 1
ATOM 3474 C C . HIS A 1 446 ? 3.599 -6.348 -32.681 1.00 95.38 446 HIS A C 1
ATOM 3476 O O . HIS A 1 446 ? 2.665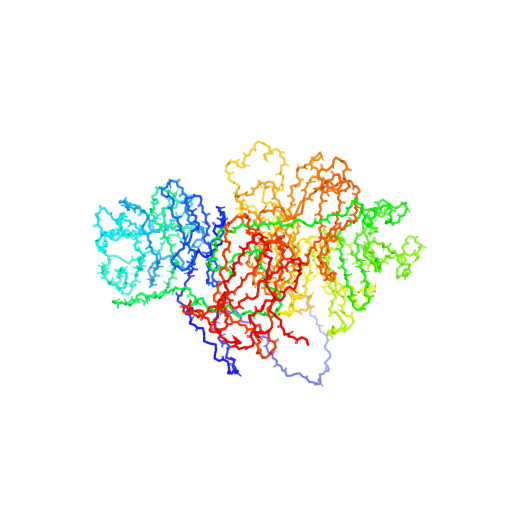 -7.019 -32.239 1.00 95.38 446 HIS A O 1
ATOM 3482 N N . TRP A 1 447 ? 3.623 -5.019 -32.608 1.00 94.50 447 TRP A N 1
ATOM 3483 C CA . TRP A 1 447 ? 2.619 -4.229 -31.898 1.00 94.50 447 TRP A CA 1
ATOM 3484 C C . TRP A 1 447 ? 1.602 -3.601 -32.846 1.00 94.50 447 TRP A C 1
ATOM 3486 O O . TRP A 1 447 ? 1.950 -3.079 -33.900 1.00 94.50 447 TRP A O 1
ATOM 3496 N N . THR A 1 448 ? 0.332 -3.625 -32.445 1.00 94.94 448 THR A N 1
ATOM 3497 C CA . THR A 1 448 ? -0.773 -2.972 -33.156 1.00 94.94 448 THR A CA 1
ATOM 3498 C C . THR A 1 448 ? -1.453 -1.969 -32.220 1.00 94.94 448 THR A C 1
ATOM 3500 O O . THR A 1 448 ? -2.030 -2.389 -31.210 1.00 94.94 448 THR A O 1
ATOM 3503 N N . PRO A 1 449 ? -1.393 -0.653 -32.505 1.00 92.62 449 PRO A N 1
ATOM 3504 C CA . PRO A 1 449 ? -2.143 0.354 -31.758 1.00 92.62 449 PRO A CA 1
ATOM 3505 C C . PRO A 1 449 ? -3.650 0.102 -31.814 1.00 92.62 449 PRO A C 1
ATOM 3507 O O . PRO A 1 449 ? -4.184 -0.286 -32.852 1.00 92.62 449 PRO A O 1
ATOM 3510 N N . PHE A 1 450 ? -4.350 0.360 -30.712 1.00 93.62 450 PHE A N 1
ATOM 3511 C CA . PHE A 1 450 ? -5.808 0.337 -30.709 1.00 93.62 450 PHE A CA 1
ATOM 3512 C C . PHE A 1 450 ? -6.376 1.502 -31.534 1.00 93.62 450 PHE A C 1
ATOM 3514 O O . PHE A 1 450 ? -5.988 2.654 -31.343 1.00 93.62 450 PHE A O 1
ATOM 3521 N N . GLU A 1 451 ? -7.314 1.210 -32.438 1.00 91.31 451 GLU A N 1
ATOM 3522 C CA . GLU A 1 451 ? -7.923 2.213 -33.325 1.00 91.31 451 GLU A CA 1
ATOM 3523 C C . GLU A 1 451 ? -8.699 3.293 -32.548 1.00 91.31 451 GLU A C 1
ATOM 3525 O O . GLU A 1 451 ? -8.734 4.446 -32.965 1.00 91.31 451 GLU A O 1
ATOM 3530 N N . GLY A 1 452 ? -9.265 2.946 -31.384 1.00 90.56 452 GLY A N 1
ATOM 3531 C CA . GLY A 1 452 ? -10.031 3.864 -30.532 1.00 90.56 452 GLY A CA 1
ATOM 3532 C C . GLY A 1 452 ? -9.200 4.714 -29.564 1.00 90.56 452 GLY A C 1
ATOM 3533 O O . GLY A 1 452 ? -9.762 5.263 -28.621 1.00 90.56 452 GLY A O 1
ATOM 3534 N N . ASN A 1 453 ? -7.880 4.796 -29.740 1.00 90.25 453 ASN A N 1
ATOM 3535 C CA . ASN A 1 453 ? -7.020 5.627 -28.893 1.00 90.25 453 ASN A CA 1
ATOM 3536 C C . ASN A 1 453 ? -7.334 7.141 -29.021 1.00 90.25 453 ASN A C 1
ATOM 3538 O O . ASN A 1 453 ? -7.669 7.597 -30.117 1.00 90.25 453 ASN A O 1
ATOM 3542 N N . PRO A 1 454 ? -7.144 7.947 -27.951 1.00 88.44 454 PRO A N 1
ATOM 3543 C CA . PRO A 1 454 ? -6.724 7.544 -26.603 1.00 88.44 454 PRO A CA 1
ATOM 3544 C C . PRO A 1 454 ? -7.858 6.899 -25.793 1.00 88.44 454 PRO A C 1
ATOM 3546 O O . PRO A 1 454 ? -9.011 7.314 -25.891 1.00 88.44 454 PRO A O 1
ATOM 3549 N N . VAL A 1 455 ? -7.517 5.929 -24.938 1.00 90.19 455 VAL A N 1
ATOM 3550 C CA . VAL A 1 455 ? -8.479 5.245 -24.049 1.00 90.19 455 VAL A CA 1
ATOM 3551 C C . VAL A 1 455 ? -8.792 6.035 -22.773 1.00 90.19 455 VAL A C 1
ATOM 3553 O O . VAL A 1 455 ? -9.854 5.866 -22.182 1.00 90.19 455 VAL A O 1
ATOM 3556 N N . MET A 1 456 ? -7.908 6.951 -22.368 1.00 85.50 456 MET A N 1
ATOM 3557 C CA . MET A 1 456 ? -8.179 7.959 -21.334 1.00 85.50 456 MET A CA 1
ATOM 3558 C C . MET A 1 456 ? -7.623 9.307 -21.766 1.00 85.50 456 MET A C 1
ATOM 3560 O O . MET A 1 456 ? -6.519 9.376 -22.299 1.00 85.50 456 MET A O 1
ATOM 3564 N N . ARG A 1 457 ? -8.361 10.391 -21.514 1.00 78.19 457 ARG A N 1
ATOM 3565 C CA . ARG A 1 457 ? -7.957 11.744 -21.924 1.00 78.19 457 ARG A CA 1
ATOM 3566 C C . ARG A 1 457 ? -6.981 12.375 -20.934 1.00 78.19 457 ARG A C 1
ATOM 3568 O O . ARG A 1 457 ? -7.119 12.220 -19.724 1.00 78.19 457 ARG A O 1
ATOM 3575 N N . HIS A 1 458 ? -6.041 13.145 -21.468 1.00 76.69 458 HIS A N 1
ATOM 3576 C CA . HIS A 1 458 ? -5.192 14.045 -20.695 1.00 76.69 458 HIS A CA 1
ATOM 3577 C C . HIS A 1 458 ? -5.773 15.462 -20.730 1.00 76.69 458 HIS A C 1
ATOM 3579 O O . HIS A 1 458 ? -6.024 16.005 -21.806 1.00 76.69 458 HIS A O 1
ATOM 3585 N N . TRP A 1 459 ? -5.937 16.068 -19.557 1.00 70.62 459 TRP A N 1
ATOM 3586 C CA . TRP A 1 459 ? -6.272 17.482 -19.390 1.00 70.62 459 TRP A CA 1
ATOM 3587 C C . TRP A 1 459 ? -5.044 18.224 -18.867 1.00 70.62 459 TRP A C 1
ATOM 3589 O O . TRP A 1 459 ? -4.504 17.846 -17.824 1.00 70.62 459 TRP A O 1
ATOM 3599 N N . ASP A 1 460 ? -4.588 19.256 -19.574 1.00 62.28 460 ASP A N 1
ATOM 3600 C CA . ASP A 1 460 ? -3.458 20.049 -19.094 1.00 62.28 460 ASP A CA 1
ATOM 3601 C C . ASP A 1 460 ? -3.904 20.884 -17.887 1.00 62.28 460 ASP A C 1
ATOM 3603 O O . ASP A 1 460 ? -4.910 21.598 -17.923 1.00 62.28 460 ASP A O 1
ATOM 3607 N N . VAL A 1 461 ? -3.156 20.766 -16.794 1.00 59.34 461 VAL A N 1
ATOM 3608 C CA . VAL A 1 461 ? -3.420 21.504 -15.558 1.00 59.34 461 VAL A CA 1
ATOM 3609 C C . VAL A 1 461 ? -3.060 22.981 -15.740 1.00 59.34 461 VAL A C 1
ATOM 3611 O O . VAL A 1 461 ? -3.702 23.842 -15.143 1.00 59.34 461 VAL A O 1
ATOM 3614 N N . MET A 1 462 ? -2.094 23.281 -16.615 1.00 56.31 462 MET A N 1
ATOM 3615 C CA . MET A 1 462 ? -1.656 24.646 -16.924 1.00 56.31 462 MET A CA 1
ATOM 3616 C C . MET A 1 462 ? -2.694 25.436 -17.730 1.00 56.31 462 MET A C 1
ATOM 3618 O O . MET A 1 462 ? -2.706 26.664 -17.671 1.00 56.31 462 MET A O 1
ATOM 3622 N N . ASP A 1 463 ? -3.600 24.742 -18.423 1.00 55.94 463 ASP A N 1
ATOM 3623 C CA . ASP A 1 463 ? -4.686 25.355 -19.195 1.00 55.94 463 ASP A CA 1
ATOM 3624 C C . ASP A 1 463 ? -5.891 25.742 -18.300 1.00 55.94 463 ASP A C 1
ATOM 3626 O O . ASP A 1 463 ? -6.880 26.293 -18.785 1.00 55.94 463 ASP A O 1
ATOM 3630 N N . GLY A 1 464 ? -5.836 25.463 -16.986 1.00 53.91 464 GLY A N 1
ATOM 3631 C CA . GLY A 1 464 ? -6.892 25.812 -16.025 1.00 53.91 464 GLY A CA 1
ATOM 3632 C C . GLY A 1 464 ? -8.187 25.007 -16.193 1.00 53.91 464 GLY A C 1
ATOM 3633 O O . GLY A 1 464 ? -9.252 25.442 -15.752 1.00 53.91 464 GLY A O 1
ATOM 3634 N N . HIS A 1 465 ? -8.118 23.847 -16.851 1.00 58.62 465 HIS A N 1
ATOM 3635 C CA . HIS A 1 465 ? -9.291 23.038 -17.161 1.00 58.62 465 HIS A CA 1
ATOM 3636 C C . HIS A 1 465 ? -9.949 22.479 -15.878 1.00 58.62 465 HIS A C 1
ATOM 3638 O O . HIS A 1 465 ? -9.248 21.901 -15.046 1.00 58.62 465 HIS A O 1
ATOM 3644 N N . PRO A 1 466 ? -11.289 22.535 -15.716 1.00 54.06 466 PRO A N 1
ATOM 3645 C CA . PRO A 1 466 ? -11.973 22.035 -14.512 1.00 54.06 466 PRO A CA 1
ATOM 3646 C C . PRO A 1 466 ? -11.723 20.546 -14.209 1.00 54.06 466 PRO A C 1
ATOM 3648 O O . PRO A 1 466 ? -11.821 20.117 -13.066 1.00 54.06 466 PRO A O 1
ATOM 3651 N N . GLY A 1 467 ? -11.383 19.752 -15.232 1.00 56.88 467 GLY A N 1
ATOM 3652 C CA . GLY A 1 467 ? -11.035 18.327 -15.114 1.00 56.88 467 GLY A CA 1
ATOM 3653 C C . GLY A 1 467 ? -9.556 18.028 -14.826 1.00 56.88 467 GLY A C 1
ATOM 3654 O O . GLY A 1 467 ? -9.168 16.864 -14.810 1.00 56.88 467 GLY A O 1
ATOM 3655 N N . ALA A 1 468 ? -8.714 19.045 -14.628 1.00 59.88 468 ALA A N 1
ATOM 3656 C CA . ALA A 1 468 ? -7.265 18.895 -14.485 1.00 59.88 468 ALA A CA 1
ATOM 3657 C C . ALA A 1 468 ? -6.832 18.035 -13.281 1.00 59.88 468 ALA A C 1
ATOM 3659 O O . ALA A 1 468 ? -5.882 17.262 -13.390 1.00 59.88 468 ALA A O 1
ATOM 3660 N N . GLY A 1 469 ? -7.566 18.099 -12.164 1.00 58.12 469 GLY A N 1
ATOM 3661 C CA . GLY A 1 469 ? -7.296 17.295 -10.963 1.00 58.12 469 GLY A CA 1
ATOM 3662 C C . GLY A 1 469 ? -7.566 15.794 -11.134 1.00 58.12 469 GLY A C 1
ATOM 3663 O O . GLY A 1 469 ? -7.240 15.016 -10.238 1.00 58.12 469 GLY A O 1
ATOM 3664 N N . LEU A 1 470 ? -8.150 15.407 -12.275 1.00 60.50 470 LEU A N 1
ATOM 3665 C CA . LEU A 1 470 ? -8.463 14.038 -12.688 1.00 60.50 470 LEU A CA 1
ATOM 3666 C C . LEU A 1 470 ? -7.616 13.601 -13.900 1.00 60.50 470 LEU A C 1
ATOM 3668 O O . LEU A 1 470 ? -7.888 12.574 -14.507 1.00 60.50 470 LEU A O 1
ATOM 3672 N N . SER A 1 471 ? -6.611 14.384 -14.298 1.00 70.75 471 SER A N 1
ATOM 3673 C CA . SER A 1 471 ? -5.824 14.121 -15.505 1.00 70.75 471 SER A CA 1
ATOM 3674 C C . SER A 1 471 ? -4.821 12.976 -15.315 1.00 70.75 471 SER A C 1
ATOM 3676 O O . SER A 1 471 ? -4.089 12.945 -14.319 1.00 70.75 471 SER A O 1
ATOM 3678 N N . VAL A 1 472 ? -4.747 12.070 -16.296 1.00 78.38 472 VAL A N 1
ATOM 3679 C CA . VAL A 1 472 ? -3.681 11.058 -16.418 1.00 78.38 472 VAL A CA 1
ATOM 3680 C C . VAL A 1 472 ? -2.456 11.697 -17.068 1.00 78.38 472 VAL A C 1
ATOM 3682 O O . VAL A 1 472 ? -2.598 12.369 -18.088 1.00 78.38 472 VAL A O 1
ATOM 3685 N N . ALA A 1 473 ? -1.252 11.485 -16.529 1.00 77.88 473 ALA A N 1
ATOM 3686 C CA . ALA A 1 473 ? -0.005 11.997 -17.108 1.00 77.88 473 ALA A CA 1
ATOM 3687 C C . ALA A 1 473 ? 0.933 10.888 -17.624 1.00 77.88 473 ALA A C 1
ATOM 3689 O O . ALA A 1 473 ? 0.713 9.698 -17.417 1.00 77.88 473 ALA A O 1
ATOM 3690 N N . ASP A 1 474 ? 2.022 11.308 -18.271 1.00 76.12 474 ASP A N 1
ATOM 3691 C CA . ASP A 1 474 ? 2.988 10.504 -19.036 1.00 76.12 474 ASP A CA 1
ATOM 3692 C C . ASP A 1 474 ? 3.790 9.453 -18.244 1.00 76.12 474 ASP A C 1
ATOM 3694 O O . ASP A 1 474 ? 4.551 8.687 -18.835 1.00 76.12 474 ASP A O 1
ATOM 3698 N N . VAL A 1 475 ? 3.611 9.382 -16.922 1.00 83.94 475 VAL A N 1
ATOM 3699 C CA . VAL A 1 475 ? 4.263 8.401 -16.044 1.00 83.94 475 VAL A CA 1
ATOM 3700 C C . VAL A 1 475 ? 3.197 7.495 -15.440 1.00 83.94 475 VAL A C 1
ATOM 3702 O O . VAL A 1 475 ? 2.335 7.977 -14.705 1.00 83.94 475 VAL A O 1
ATOM 3705 N N . ASN A 1 476 ? 3.248 6.204 -15.769 1.00 85.62 476 ASN A N 1
ATOM 3706 C CA . ASN A 1 476 ? 2.267 5.207 -15.345 1.00 85.62 476 ASN A CA 1
ATOM 3707 C C . ASN A 1 476 ? 2.877 3.814 -15.110 1.00 85.62 476 ASN A C 1
ATOM 3709 O O . ASN A 1 476 ? 3.735 3.379 -15.870 1.00 85.62 476 ASN A O 1
ATOM 3713 N N . ASP A 1 477 ? 2.419 3.088 -14.099 1.00 89.75 477 ASP A N 1
ATOM 3714 C CA . ASP A 1 477 ? 2.758 1.677 -13.906 1.00 89.75 477 ASP A CA 1
ATOM 3715 C C . ASP A 1 477 ? 1.502 0.822 -14.132 1.00 89.75 477 ASP A C 1
ATOM 3717 O O . ASP A 1 477 ? 0.392 1.213 -13.762 1.00 89.75 477 ASP A O 1
ATOM 3721 N N . LEU A 1 478 ? 1.672 -0.349 -14.750 1.00 91.12 478 LEU A N 1
ATOM 3722 C CA . LEU A 1 478 ? 0.578 -1.257 -15.096 1.00 91.12 478 LEU A CA 1
ATOM 3723 C C . LEU A 1 478 ? 0.792 -2.659 -14.515 1.00 91.12 478 LEU A C 1
ATOM 3725 O O . LEU A 1 478 ? 1.896 -3.206 -14.549 1.00 91.12 478 LEU A O 1
ATOM 3729 N N . PHE A 1 479 ? -0.280 -3.286 -14.031 1.00 91.56 479 PHE A N 1
ATOM 3730 C CA . PHE A 1 479 ? -0.290 -4.720 -13.730 1.00 91.56 479 PHE A CA 1
ATOM 3731 C C . PHE A 1 479 ? -1.696 -5.318 -13.837 1.00 91.56 479 PHE A C 1
ATOM 3733 O O . PHE A 1 479 ? -2.687 -4.594 -13.870 1.00 91.56 479 PHE A O 1
ATOM 3740 N N . TYR A 1 480 ? -1.777 -6.647 -13.898 1.00 91.62 480 TYR A N 1
ATOM 3741 C CA . TYR A 1 480 ? -3.040 -7.379 -13.818 1.00 91.62 480 TYR A CA 1
ATOM 3742 C C . TYR A 1 480 ? -3.228 -7.942 -12.408 1.00 91.62 480 TYR A C 1
ATOM 3744 O O . TYR A 1 480 ? -2.330 -8.596 -11.871 1.00 91.62 480 TYR A O 1
ATOM 3752 N N . ASP A 1 481 ? -4.376 -7.667 -11.797 1.00 91.12 481 ASP A N 1
ATOM 3753 C CA . ASP A 1 481 ? -4.776 -8.237 -10.517 1.00 91.12 481 ASP A CA 1
ATOM 3754 C C . ASP A 1 481 ? -5.618 -9.488 -10.749 1.00 91.12 481 ASP A C 1
ATOM 3756 O O . ASP A 1 481 ? -6.815 -9.408 -11.019 1.00 91.12 481 ASP A O 1
ATOM 3760 N N . GLU A 1 482 ? -4.996 -10.654 -10.610 1.00 86.12 482 GLU A N 1
ATOM 3761 C CA . GLU A 1 482 ? -5.635 -11.945 -10.878 1.00 86.12 482 GLU A CA 1
ATOM 3762 C C . GLU A 1 482 ? -6.845 -12.230 -9.975 1.00 86.12 482 GLU A C 1
ATOM 3764 O O . GLU A 1 482 ? -7.809 -12.849 -10.420 1.00 86.12 482 GLU A O 1
ATOM 3769 N N . GLN A 1 483 ? -6.839 -11.758 -8.721 1.00 81.50 483 GLN A N 1
ATOM 3770 C CA . GLN A 1 483 ? -7.938 -12.023 -7.780 1.00 81.50 483 GLN A CA 1
ATOM 3771 C C . GLN A 1 483 ? -9.167 -11.183 -8.120 1.00 81.50 483 GLN A C 1
ATOM 3773 O O . GLN A 1 483 ? -10.289 -11.683 -8.095 1.00 81.50 483 GLN A O 1
ATOM 3778 N N . ARG A 1 484 ? -8.949 -9.899 -8.420 1.00 85.69 484 ARG A N 1
ATOM 3779 C CA . ARG A 1 484 ? -10.023 -8.977 -8.813 1.00 85.69 484 ARG A CA 1
ATOM 3780 C C . ARG A 1 484 ? -10.387 -9.115 -10.292 1.00 85.69 484 ARG A C 1
ATOM 3782 O O . ARG A 1 484 ? -11.444 -8.649 -10.693 1.00 85.69 484 ARG A O 1
ATOM 3789 N N . ARG A 1 485 ? -9.537 -9.785 -11.078 1.00 89.50 485 ARG A N 1
ATOM 3790 C CA . ARG A 1 485 ? -9.637 -9.977 -12.530 1.00 89.50 485 ARG A CA 1
ATOM 3791 C C . ARG A 1 485 ? -9.698 -8.667 -13.314 1.00 89.50 485 ARG A C 1
ATOM 3793 O O . ARG A 1 485 ? -10.378 -8.587 -14.333 1.00 89.50 485 ARG A O 1
ATOM 3800 N N . VAL A 1 486 ? -8.948 -7.668 -12.859 1.00 92.44 486 VAL A N 1
ATOM 3801 C CA . VAL A 1 486 ? -8.879 -6.338 -13.478 1.00 92.44 486 VAL A CA 1
ATOM 3802 C C . VAL A 1 486 ? -7.438 -5.947 -13.772 1.00 92.44 486 VAL A C 1
ATOM 3804 O O . VAL A 1 486 ? -6.514 -6.261 -13.023 1.00 92.44 486 VAL A O 1
ATOM 3807 N N . TYR A 1 487 ? -7.246 -5.215 -14.859 1.00 94.56 487 TYR A N 1
ATOM 3808 C CA . TYR A 1 487 ? -6.053 -4.422 -15.097 1.00 94.56 487 TYR A CA 1
ATOM 3809 C C . TYR A 1 487 ? -6.065 -3.205 -14.181 1.00 94.56 487 TYR A C 1
ATOM 3811 O O . TYR A 1 487 ? -7.102 -2.576 -13.977 1.00 94.56 487 TYR A O 1
ATOM 3819 N N . VAL A 1 488 ? -4.903 -2.858 -13.650 1.00 93.94 488 VAL A N 1
ATOM 3820 C CA . VAL A 1 488 ? -4.716 -1.718 -12.760 1.00 93.94 488 VAL A CA 1
ATOM 3821 C C . VAL A 1 488 ? -3.658 -0.812 -13.357 1.00 93.94 488 VAL A C 1
ATOM 3823 O O . VAL A 1 488 ? -2.581 -1.275 -13.745 1.00 93.94 488 VAL A O 1
ATOM 3826 N N . GLN A 1 489 ? -3.963 0.480 -13.390 1.00 92.62 489 GLN A N 1
ATOM 3827 C CA . GLN A 1 489 ? -3.013 1.526 -13.711 1.00 92.62 489 GLN A CA 1
ATOM 3828 C C . GLN A 1 489 ? -2.838 2.426 -12.502 1.00 92.62 489 GLN A C 1
ATOM 3830 O O . GLN A 1 489 ? -3.811 2.929 -11.944 1.00 92.62 489 GLN A O 1
ATOM 3835 N N . THR A 1 490 ? -1.588 2.694 -12.157 1.00 92.25 490 THR A N 1
ATOM 3836 C CA . THR A 1 490 ? -1.233 3.859 -11.354 1.00 92.25 490 THR A CA 1
ATOM 3837 C C . THR A 1 490 ? -0.575 4.881 -12.252 1.00 92.25 490 THR A C 1
ATOM 3839 O O . THR A 1 490 ? 0.117 4.540 -13.211 1.00 92.25 490 THR A O 1
ATOM 3842 N N . TYR A 1 491 ? -0.816 6.154 -11.988 1.00 87.81 491 TYR A N 1
ATOM 3843 C CA . TYR A 1 491 ? -0.298 7.219 -12.830 1.00 87.81 491 TYR A CA 1
ATOM 3844 C C . TYR A 1 491 ? -0.024 8.470 -12.016 1.00 87.81 491 TYR A C 1
ATOM 3846 O O . TYR A 1 491 ? -0.670 8.762 -11.008 1.00 87.81 491 TYR A O 1
ATOM 3854 N N . LYS A 1 492 ? 0.945 9.241 -12.492 1.00 86.12 492 LYS A N 1
ATOM 3855 C CA . LYS A 1 492 ? 1.205 10.583 -11.993 1.00 86.12 492 LYS A CA 1
ATOM 3856 C C . LYS A 1 492 ? 0.017 11.485 -12.325 1.00 86.12 492 LYS A C 1
ATOM 3858 O O . LYS A 1 492 ? -0.417 11.552 -13.473 1.00 86.12 492 LYS A O 1
ATOM 3863 N N . THR A 1 493 ? -0.443 12.240 -11.340 1.00 80.31 493 THR A N 1
ATOM 3864 C CA . THR A 1 493 ? -1.385 13.352 -11.508 1.00 80.31 493 THR A CA 1
ATOM 3865 C C . THR A 1 493 ? -0.896 14.564 -10.712 1.00 80.31 493 THR A C 1
ATOM 3867 O O . THR A 1 493 ? 0.190 14.519 -10.129 1.00 80.31 493 THR A O 1
ATOM 3870 N N . TYR A 1 494 ? -1.644 15.663 -10.708 1.00 76.00 494 TYR A N 1
ATOM 3871 C CA . TYR A 1 494 ? -1.261 16.895 -10.018 1.00 76.00 494 TYR A CA 1
ATOM 3872 C C . TYR A 1 494 ? -2.361 17.340 -9.057 1.00 76.00 494 TYR A C 1
ATOM 3874 O O . TYR A 1 494 ? -3.548 17.159 -9.333 1.00 76.00 494 TYR A O 1
ATOM 3882 N N . ALA A 1 495 ? -1.964 17.943 -7.938 1.00 70.31 495 ALA A N 1
ATOM 3883 C CA . ALA A 1 495 ? -2.901 18.697 -7.115 1.00 70.31 495 ALA A CA 1
ATOM 3884 C C . ALA A 1 495 ? -3.437 19.923 -7.884 1.00 70.31 495 ALA A C 1
ATOM 3886 O O . ALA A 1 495 ? -2.778 20.476 -8.769 1.00 70.31 495 ALA A O 1
ATOM 3887 N N . LEU A 1 496 ? -4.653 20.351 -7.550 1.00 63.25 496 LEU A N 1
ATOM 3888 C CA . LEU A 1 496 ? -5.176 21.644 -7.982 1.00 63.25 496 LEU A CA 1
ATOM 3889 C C . LEU A 1 496 ? -4.680 22.757 -7.043 1.00 63.25 496 LEU A C 1
ATOM 3891 O O . LEU A 1 496 ? -4.363 22.498 -5.873 1.00 63.25 496 LEU A O 1
ATOM 3895 N N . PRO A 1 497 ? -4.640 24.020 -7.511 1.00 53.00 497 PRO A N 1
ATOM 3896 C CA . PRO A 1 497 ? -4.390 25.159 -6.637 1.00 53.00 497 PRO A CA 1
ATOM 3897 C C . PRO A 1 497 ? -5.337 25.133 -5.424 1.00 53.00 497 PRO A C 1
ATOM 3899 O O . PRO A 1 497 ? -6.550 25.034 -5.588 1.00 53.00 497 PRO A O 1
ATOM 3902 N N . ASN A 1 498 ? -4.780 25.251 -4.214 1.00 56.09 498 ASN A N 1
ATOM 3903 C CA . ASN A 1 498 ? -5.479 25.260 -2.915 1.00 56.09 498 ASN A CA 1
ATOM 3904 C C . ASN A 1 498 ? -5.994 23.917 -2.360 1.00 56.09 498 ASN A C 1
ATOM 3906 O O . ASN A 1 498 ? -6.524 23.928 -1.253 1.00 56.09 498 ASN A O 1
ATOM 3910 N N . GLU A 1 499 ? -5.819 22.775 -3.034 1.00 55.75 499 GLU A N 1
ATOM 3911 C CA . GLU A 1 499 ? -6.201 21.474 -2.439 1.00 55.75 499 GLU A CA 1
ATOM 3912 C C . GLU A 1 499 ? -5.302 21.082 -1.257 1.00 55.75 499 GLU A C 1
ATOM 3914 O O . GLU A 1 499 ? -5.767 20.480 -0.293 1.00 55.75 499 GLU A O 1
ATOM 3919 N N . TYR A 1 500 ? -4.027 21.478 -1.300 1.00 59.91 500 TYR A N 1
ATOM 3920 C CA . TYR A 1 500 ? -3.044 21.210 -0.246 1.00 59.91 500 TYR A CA 1
ATOM 3921 C C . TYR A 1 500 ? -2.271 22.490 0.092 1.00 59.91 500 TYR A C 1
ATOM 3923 O O . TYR A 1 500 ? -1.108 22.636 -0.297 1.00 59.91 500 TYR A O 1
ATOM 3931 N N . PRO A 1 501 ? -2.907 23.470 0.763 1.00 52.69 501 PRO A N 1
ATOM 3932 C CA . PRO A 1 501 ? -2.225 24.695 1.143 1.00 52.69 501 PRO A CA 1
ATOM 3933 C C . PRO A 1 501 ? -1.082 24.352 2.104 1.00 52.69 501 PRO A C 1
ATOM 3935 O O . PRO A 1 501 ? -1.280 23.679 3.118 1.00 52.69 501 PRO A O 1
ATOM 3938 N N . LEU A 1 502 ? 0.128 24.799 1.766 1.00 51.91 502 LEU A N 1
ATOM 3939 C CA . LEU A 1 502 ? 1.304 24.589 2.603 1.00 51.91 502 LEU A CA 1
ATOM 3940 C C . LEU A 1 502 ? 1.162 25.343 3.927 1.00 51.91 502 LEU A C 1
ATOM 3942 O O . LEU A 1 502 ? 0.609 26.445 3.981 1.00 51.91 502 LEU A O 1
ATOM 3946 N N . SER A 1 503 ? 1.690 24.754 5.001 1.00 49.62 503 SER A N 1
ATOM 3947 C CA . SER A 1 503 ? 1.759 25.430 6.296 1.00 49.62 503 SER A CA 1
ATOM 3948 C C . SER A 1 503 ? 2.569 26.736 6.170 1.00 49.62 503 SER A C 1
ATOM 3950 O O . SER A 1 503 ? 3.499 26.807 5.362 1.00 49.62 503 SER A O 1
ATOM 3952 N N . PRO A 1 504 ? 2.298 27.770 6.989 1.00 52.97 504 PRO A N 1
ATOM 3953 C CA . PRO A 1 504 ? 3.100 28.995 6.985 1.00 52.97 504 PRO A CA 1
ATOM 3954 C C . PRO A 1 504 ? 4.599 28.761 7.225 1.00 52.97 504 PRO A C 1
ATOM 3956 O O . PRO A 1 504 ? 5.422 29.539 6.756 1.00 52.97 504 PRO A O 1
ATOM 3959 N N . GLN A 1 505 ? 4.958 27.673 7.916 1.00 48.19 505 GLN A N 1
ATOM 3960 C CA . GLN A 1 505 ? 6.346 27.273 8.180 1.00 48.19 505 GLN A CA 1
ATOM 3961 C C . GLN A 1 505 ? 7.067 26.805 6.905 1.00 48.19 505 GLN A C 1
ATOM 3963 O O . GLN A 1 505 ? 8.287 26.892 6.813 1.00 48.19 505 GLN A O 1
ATOM 3968 N N . HIS A 1 506 ? 6.308 26.356 5.906 1.00 52.03 506 HIS A N 1
ATOM 3969 C CA . HIS A 1 506 ? 6.801 25.902 4.609 1.00 52.03 506 HIS A CA 1
ATOM 3970 C C . HIS A 1 506 ? 6.840 27.024 3.550 1.00 52.03 506 HIS A C 1
ATOM 3972 O O . HIS A 1 506 ? 7.388 26.829 2.466 1.00 52.03 506 HIS A O 1
ATOM 3978 N N . LEU A 1 507 ? 6.330 28.224 3.863 1.00 57.53 507 LEU A N 1
ATOM 3979 C CA . LEU A 1 507 ? 6.376 29.414 2.999 1.00 57.53 507 LEU A CA 1
ATOM 3980 C C . LEU A 1 507 ? 7.688 30.200 3.189 1.00 57.53 507 LEU A C 1
ATOM 3982 O O . LEU A 1 507 ? 7.685 31.342 3.650 1.00 57.53 507 LEU A O 1
ATOM 3986 N N . THR A 1 508 ? 8.819 29.579 2.849 1.00 56.31 508 THR A N 1
ATOM 3987 C CA . THR A 1 508 ? 10.154 30.205 2.933 1.00 56.31 508 THR A CA 1
ATOM 3988 C C . THR A 1 508 ? 10.418 31.181 1.775 1.00 56.31 508 THR A C 1
ATOM 3990 O O . THR A 1 508 ? 9.739 31.145 0.749 1.00 56.31 508 THR A O 1
ATOM 3993 N N . ASP A 1 509 ? 11.432 32.045 1.880 1.00 54.44 509 ASP A N 1
ATOM 3994 C CA . ASP A 1 509 ? 11.811 32.930 0.761 1.00 54.44 509 ASP A CA 1
ATOM 3995 C C . ASP A 1 509 ? 12.297 32.129 -0.462 1.00 54.44 509 ASP A C 1
ATOM 3997 O O . ASP A 1 509 ? 11.941 32.443 -1.596 1.00 54.44 509 ASP A O 1
ATOM 4001 N N . ARG A 1 510 ? 12.965 30.990 -0.227 1.00 50.28 510 ARG A N 1
ATOM 4002 C CA . ARG A 1 510 ? 13.321 30.009 -1.266 1.00 50.28 510 ARG A CA 1
ATOM 4003 C C . ARG A 1 510 ? 12.089 29.420 -1.965 1.00 50.28 510 ARG A C 1
ATOM 4005 O O . ARG A 1 510 ? 12.118 29.207 -3.173 1.00 50.28 510 ARG A O 1
ATOM 4012 N N . TRP A 1 511 ? 10.993 29.183 -1.240 1.00 51.28 511 TRP A N 1
ATOM 4013 C CA . TRP A 1 511 ? 9.725 28.732 -1.829 1.00 51.28 511 TRP A CA 1
ATOM 4014 C C . TRP A 1 511 ? 9.148 29.768 -2.808 1.00 51.28 511 TRP A C 1
ATOM 4016 O O . TRP A 1 511 ? 8.654 29.404 -3.875 1.00 51.28 511 TRP A O 1
ATOM 4026 N N . ARG A 1 512 ? 9.253 31.060 -2.466 1.00 52.91 512 ARG A N 1
ATOM 4027 C CA . ARG A 1 512 ? 8.740 32.181 -3.274 1.00 52.91 512 ARG A CA 1
ATOM 4028 C C . ARG A 1 512 ? 9.579 32.463 -4.521 1.00 52.91 512 ARG A C 1
ATOM 4030 O O . ARG A 1 512 ? 9.022 32.914 -5.518 1.00 52.91 512 ARG A O 1
ATOM 4037 N N . GLU A 1 513 ? 10.884 32.204 -4.472 1.00 49.69 513 GLU A N 1
ATOM 4038 C CA . GLU A 1 513 ? 11.812 32.463 -5.583 1.00 49.69 513 GLU A CA 1
ATOM 4039 C C . GLU A 1 513 ? 11.846 31.351 -6.647 1.00 49.69 513 GLU A C 1
ATOM 4041 O O . GLU A 1 513 ? 12.181 31.634 -7.796 1.00 49.69 513 GLU A O 1
ATOM 4046 N N . VAL A 1 514 ? 11.513 30.098 -6.300 1.00 48.66 514 VAL A N 1
ATOM 4047 C CA . VAL A 1 514 ? 11.959 28.927 -7.090 1.00 48.66 514 VAL A CA 1
ATOM 4048 C C . VAL A 1 514 ? 10.843 28.135 -7.801 1.00 48.66 514 VAL A C 1
ATOM 4050 O O . VAL A 1 514 ? 11.156 27.351 -8.694 1.00 48.66 514 VAL A O 1
ATOM 4053 N N . ASN A 1 515 ? 9.546 28.296 -7.492 1.00 47.88 515 ASN A N 1
ATOM 4054 C CA . ASN A 1 515 ? 8.555 27.283 -7.905 1.00 47.88 515 ASN A CA 1
ATOM 4055 C C . ASN A 1 515 ? 7.252 27.786 -8.563 1.00 47.88 515 ASN A C 1
ATOM 4057 O O . ASN A 1 515 ? 6.315 28.201 -7.883 1.00 47.88 515 ASN A O 1
ATOM 4061 N N . ASP A 1 516 ? 7.116 27.549 -9.875 1.00 46.88 516 ASP A N 1
ATOM 4062 C CA . ASP A 1 516 ? 5.808 27.436 -10.556 1.00 46.88 516 ASP A CA 1
ATOM 4063 C C . ASP A 1 516 ? 5.113 26.090 -10.250 1.00 46.88 516 ASP A C 1
ATOM 4065 O O . ASP A 1 516 ? 3.887 26.012 -10.213 1.00 46.88 516 ASP A O 1
ATOM 4069 N N . VAL A 1 517 ? 5.876 25.036 -9.922 1.00 48.84 517 VAL A N 1
ATOM 4070 C CA . VAL A 1 517 ? 5.357 23.679 -9.632 1.00 48.84 517 VAL A CA 1
ATOM 4071 C C . VAL A 1 517 ? 4.621 23.603 -8.282 1.00 48.84 517 VAL A C 1
ATOM 4073 O O . VAL A 1 517 ? 3.809 22.714 -8.059 1.00 48.84 517 VAL A O 1
ATOM 4076 N N . VAL A 1 518 ? 4.833 24.564 -7.377 1.00 49.69 518 VAL A N 1
ATOM 4077 C CA . VAL A 1 518 ? 4.242 24.549 -6.021 1.00 49.69 518 VAL A CA 1
ATOM 4078 C C . VAL A 1 518 ? 3.061 25.526 -5.879 1.00 49.69 518 VAL A C 1
ATOM 4080 O O . VAL A 1 518 ? 2.413 25.590 -4.838 1.00 49.69 518 VAL A O 1
ATOM 4083 N N . ARG A 1 519 ? 2.644 26.185 -6.970 1.00 50.28 519 ARG A N 1
ATOM 4084 C CA . ARG A 1 519 ? 1.347 26.889 -7.067 1.00 50.28 519 ARG A CA 1
ATOM 4085 C C . ARG A 1 519 ? 0.156 25.924 -7.250 1.00 50.28 519 ARG A C 1
ATOM 4087 O O . ARG A 1 519 ? -0.803 26.252 -7.939 1.00 50.28 519 ARG A O 1
ATOM 4094 N N . GLY A 1 520 ? 0.234 24.723 -6.672 1.00 51.25 520 GLY A N 1
ATOM 4095 C CA . GLY A 1 520 ? -0.752 23.644 -6.815 1.00 51.25 520 GLY A CA 1
ATOM 4096 C C . GLY A 1 520 ? -0.232 22.388 -7.522 1.00 51.25 520 GLY A C 1
ATOM 4097 O O . GLY A 1 520 ? -0.703 21.312 -7.216 1.00 51.25 520 GLY A O 1
ATOM 4098 N N . TYR A 1 521 ? 0.801 22.454 -8.364 1.00 57.03 521 TYR A N 1
ATOM 4099 C CA . TYR A 1 521 ? 1.205 21.350 -9.261 1.00 57.03 521 TYR A CA 1
ATOM 4100 C C . TYR A 1 521 ? 2.118 20.273 -8.637 1.00 57.03 521 TYR A C 1
ATOM 4102 O O . TYR A 1 521 ? 2.992 19.713 -9.307 1.00 57.03 521 TYR A O 1
ATOM 4110 N N . ARG A 1 522 ? 1.932 19.942 -7.355 1.00 74.88 522 ARG A N 1
ATOM 4111 C CA . ARG A 1 522 ? 2.656 18.833 -6.712 1.00 74.88 522 ARG A CA 1
ATOM 4112 C C . ARG A 1 522 ? 2.271 17.518 -7.397 1.00 74.88 522 ARG A C 1
ATOM 4114 O O . ARG A 1 522 ? 1.081 17.256 -7.563 1.00 74.88 522 ARG A O 1
ATOM 4121 N N . ARG A 1 523 ? 3.252 16.697 -7.798 1.00 81.56 523 ARG A N 1
ATOM 4122 C CA . ARG A 1 523 ? 2.982 15.377 -8.400 1.00 81.56 523 ARG A CA 1
ATOM 4123 C C . ARG A 1 523 ? 2.452 14.416 -7.333 1.00 81.56 523 ARG A C 1
ATOM 4125 O O . ARG A 1 523 ? 3.102 14.225 -6.303 1.00 81.56 523 ARG A O 1
ATOM 4132 N N . LEU A 1 524 ? 1.284 13.845 -7.605 1.00 83.06 524 LEU A N 1
ATOM 4133 C CA . LEU A 1 524 ? 0.548 12.887 -6.780 1.00 83.06 524 LEU A CA 1
ATOM 4134 C C . LEU A 1 524 ? 0.355 11.574 -7.544 1.00 83.06 524 LEU A C 1
ATOM 4136 O O . LEU A 1 524 ? 0.570 11.523 -8.757 1.00 83.06 524 LEU A O 1
ATOM 4140 N N . ILE A 1 525 ? -0.122 10.539 -6.853 1.00 88.81 525 ILE A N 1
ATOM 4141 C CA . ILE A 1 525 ? -0.429 9.243 -7.462 1.00 88.81 525 ILE A CA 1
ATOM 4142 C C . ILE A 1 525 ? -1.939 9.036 -7.546 1.00 88.81 525 ILE A C 1
ATOM 4144 O O . ILE A 1 525 ? -2.639 9.028 -6.530 1.00 88.81 525 ILE A O 1
ATOM 4148 N N . GLY A 1 526 ? -2.416 8.841 -8.773 1.00 86.12 526 GLY A N 1
ATOM 4149 C CA . GLY A 1 526 ? -3.746 8.338 -9.081 1.00 86.12 526 GLY A CA 1
ATOM 4150 C C . GLY A 1 526 ? -3.739 6.843 -9.407 1.00 86.12 526 GLY A C 1
ATOM 4151 O O . GLY A 1 526 ? -2.699 6.280 -9.755 1.00 86.12 526 GLY A O 1
ATOM 4152 N N . LEU A 1 527 ? -4.910 6.221 -9.311 1.00 90.06 527 LEU A N 1
ATOM 4153 C CA . LEU A 1 527 ? -5.196 4.839 -9.664 1.00 90.06 527 LEU A CA 1
ATOM 4154 C C . LEU A 1 527 ? -6.525 4.755 -10.424 1.00 90.06 527 LEU A C 1
ATOM 4156 O O . LEU A 1 527 ? -7.485 5.461 -10.107 1.00 90.06 527 LEU A O 1
ATOM 4160 N N . CYS A 1 528 ? -6.574 3.874 -11.419 1.00 88.38 528 CYS A N 1
ATOM 4161 C CA . CYS A 1 528 ? -7.797 3.426 -12.077 1.00 88.38 528 CYS A CA 1
ATOM 4162 C C . CYS A 1 528 ? -7.682 1.940 -12.454 1.00 88.38 528 CYS A C 1
ATOM 4164 O O . CYS A 1 528 ? -6.591 1.360 -12.466 1.00 88.38 528 CYS A O 1
ATOM 4166 N N . THR A 1 529 ? -8.819 1.311 -12.746 1.00 92.50 529 THR A N 1
ATOM 4167 C CA . THR A 1 529 ? -8.888 -0.107 -13.121 1.00 92.50 529 THR A CA 1
ATOM 4168 C C . THR A 1 529 ? -9.659 -0.303 -14.422 1.00 92.50 529 THR A C 1
ATOM 4170 O O . THR A 1 529 ? -10.383 0.590 -14.860 1.00 92.50 529 THR A O 1
ATOM 4173 N N . SER A 1 530 ? -9.480 -1.452 -15.068 1.00 93.62 530 SER A N 1
ATOM 4174 C CA . SER A 1 530 ? -10.173 -1.824 -16.302 1.00 93.62 530 SER A CA 1
ATOM 4175 C C . SER A 1 530 ? -10.336 -3.338 -16.392 1.00 93.62 530 SER A C 1
ATOM 4177 O O . SER A 1 530 ? -9.413 -4.078 -16.071 1.00 93.62 530 SER A O 1
ATOM 4179 N N . GLU A 1 531 ? -11.479 -3.822 -16.869 1.00 93.62 531 GLU A N 1
ATOM 4180 C CA . GLU A 1 531 ? -11.691 -5.257 -17.118 1.00 93.62 531 GLU A CA 1
ATOM 4181 C C . GLU A 1 531 ? -11.150 -5.707 -18.487 1.00 93.62 531 GLU A C 1
ATOM 4183 O O . GLU A 1 531 ? -10.830 -6.879 -18.674 1.00 93.62 531 GLU A O 1
ATOM 4188 N N . ASP A 1 532 ? -11.020 -4.788 -19.450 1.00 91.50 532 ASP A N 1
ATOM 4189 C CA . ASP A 1 532 ? -10.713 -5.103 -20.854 1.00 91.50 532 ASP A CA 1
ATOM 4190 C C . ASP A 1 532 ? -9.490 -4.361 -21.425 1.00 91.50 532 ASP A C 1
ATOM 4192 O O . ASP A 1 532 ? -9.104 -4.596 -22.576 1.00 91.50 532 ASP A O 1
ATOM 4196 N N . PHE A 1 533 ? -8.851 -3.520 -20.605 1.00 94.19 533 PHE A N 1
ATOM 4197 C CA . PHE A 1 533 ? -7.719 -2.648 -20.936 1.00 94.19 533 PHE A CA 1
ATOM 4198 C C . PHE A 1 533 ? -8.070 -1.455 -21.847 1.00 94.19 533 PHE A C 1
ATOM 4200 O O . PHE A 1 533 ? -7.181 -0.718 -22.277 1.00 94.19 533 PHE A O 1
ATOM 4207 N N . ILE A 1 534 ? -9.355 -1.252 -22.150 1.00 93.75 534 ILE A N 1
ATOM 4208 C CA . ILE A 1 534 ? -9.862 -0.213 -23.056 1.00 93.75 534 ILE A CA 1
ATOM 4209 C C . ILE A 1 534 ? -10.745 0.773 -22.289 1.00 93.75 534 ILE A C 1
ATOM 4211 O O . ILE A 1 534 ? -10.586 1.981 -22.439 1.00 93.75 534 ILE A O 1
ATOM 4215 N N . HIS A 1 535 ? -11.648 0.283 -21.444 1.00 90.38 535 HIS A N 1
ATOM 4216 C CA . HIS A 1 535 ? -12.546 1.109 -20.646 1.00 90.38 535 HIS A CA 1
ATOM 4217 C C . HIS A 1 535 ? -12.048 1.159 -19.206 1.00 90.38 535 HIS A C 1
ATOM 4219 O O . HIS A 1 535 ? -11.956 0.129 -18.539 1.00 90.38 535 HIS A O 1
ATOM 4225 N N . TRP A 1 536 ? -11.717 2.358 -18.736 1.00 88.31 536 TRP A N 1
ATOM 4226 C CA . TRP A 1 536 ? -11.113 2.575 -17.424 1.00 88.31 536 TRP A CA 1
ATOM 4227 C C . TRP A 1 536 ? -12.089 3.268 -16.471 1.00 88.31 536 TRP A C 1
ATOM 4229 O O . TRP A 1 536 ? -12.875 4.124 -16.883 1.00 88.31 536 TRP A O 1
ATOM 4239 N N . THR A 1 537 ? -12.042 2.890 -15.194 1.00 82.50 537 THR A N 1
ATOM 4240 C CA . THR A 1 537 ? -12.852 3.494 -14.128 1.00 82.50 537 THR A CA 1
ATOM 4241 C C . THR A 1 537 ? -12.462 4.949 -13.863 1.00 82.50 537 THR A C 1
ATOM 4243 O O . THR A 1 537 ? -11.428 5.437 -14.323 1.00 82.50 537 THR A O 1
ATOM 4246 N N . HIS A 1 538 ? -13.271 5.641 -13.056 1.00 72.69 538 HIS A N 1
ATOM 4247 C CA . HIS A 1 538 ? -12.933 6.973 -12.561 1.00 72.69 538 HIS A CA 1
ATOM 4248 C C . HIS A 1 538 ? -11.608 6.996 -11.780 1.00 72.69 538 HIS A C 1
ATOM 4250 O O . HIS A 1 538 ? -11.182 6.000 -11.195 1.00 72.69 538 HIS A O 1
ATOM 4256 N N . HIS A 1 539 ? -10.982 8.171 -11.793 1.00 74.25 539 HIS A N 1
ATOM 4257 C CA . HIS A 1 539 ? -9.689 8.469 -11.190 1.00 74.25 539 HIS A CA 1
ATOM 4258 C C . HIS A 1 539 ? -9.786 8.566 -9.664 1.00 74.25 539 HIS A C 1
ATOM 4260 O O . HIS A 1 539 ? -10.542 9.393 -9.155 1.00 74.25 539 HIS A O 1
ATOM 4266 N N . GLN A 1 540 ? -8.969 7.796 -8.944 1.00 75.94 540 GLN A N 1
ATOM 4267 C CA . GLN A 1 540 ? -8.851 7.878 -7.486 1.00 75.94 540 GLN A CA 1
ATOM 4268 C C . GLN A 1 540 ? -7.424 8.235 -7.082 1.00 75.94 540 GLN A C 1
ATOM 4270 O O . GLN A 1 540 ? -6.474 7.641 -7.577 1.00 75.94 540 GLN A O 1
ATOM 4275 N N . ARG A 1 541 ? -7.243 9.197 -6.174 1.00 80.50 541 ARG A N 1
ATOM 4276 C CA . ARG A 1 541 ? -5.926 9.480 -5.583 1.00 80.50 541 ARG A CA 1
ATOM 4277 C C . ARG A 1 541 ? -5.663 8.479 -4.467 1.00 80.50 541 ARG A C 1
ATOM 4279 O O . ARG A 1 541 ? -6.531 8.291 -3.625 1.00 80.50 541 ARG A O 1
ATOM 4286 N N . ILE A 1 542 ? -4.483 7.865 -4.471 1.00 80.88 542 ILE A N 1
ATOM 4287 C CA . ILE A 1 542 ? -4.161 6.774 -3.536 1.00 80.88 542 ILE A CA 1
ATOM 4288 C C . ILE A 1 542 ? -2.977 7.078 -2.619 1.00 80.88 542 ILE A C 1
ATOM 4290 O O . ILE A 1 542 ? -2.931 6.587 -1.500 1.00 80.88 542 ILE A O 1
ATOM 4294 N N . VAL A 1 543 ? -2.029 7.910 -3.059 1.00 81.81 543 VAL A N 1
ATOM 4295 C CA . VAL A 1 543 ? -0.897 8.345 -2.232 1.00 81.81 543 VAL A CA 1
ATOM 4296 C C . VAL A 1 543 ? -0.625 9.816 -2.514 1.00 81.81 543 VAL A C 1
ATOM 4298 O O . VAL A 1 543 ? -0.331 10.209 -3.650 1.00 81.81 543 VAL A O 1
ATOM 4301 N N . VAL A 1 544 ? -0.733 10.633 -1.467 1.00 80.50 544 VAL A N 1
ATOM 4302 C CA . VAL A 1 544 ? -0.522 12.083 -1.512 1.00 80.50 544 VAL A CA 1
ATOM 4303 C C . VAL A 1 544 ? 0.422 12.501 -0.388 1.00 80.50 544 VAL A C 1
ATOM 4305 O O . VAL A 1 544 ? 0.383 11.898 0.684 1.00 80.50 544 VAL A O 1
ATOM 4308 N N . PRO A 1 545 ? 1.318 13.469 -0.618 1.00 76.00 545 PRO A N 1
ATOM 4309 C CA . PRO A 1 545 ? 2.175 13.952 0.451 1.00 76.00 545 PRO A CA 1
ATOM 4310 C C . PRO A 1 545 ? 1.393 14.749 1.505 1.00 76.00 545 PRO A C 1
ATOM 4312 O O . PRO A 1 545 ? 0.413 15.418 1.168 1.00 76.00 545 PRO A O 1
ATOM 4315 N N . ASP A 1 546 ? 1.878 14.759 2.743 1.00 69.56 546 ASP A N 1
ATOM 4316 C CA . ASP A 1 546 ? 1.254 15.457 3.873 1.00 69.56 546 ASP A CA 1
ATOM 4317 C C . ASP A 1 546 ? 2.225 16.411 4.592 1.00 69.56 546 ASP A C 1
ATOM 4319 O O . ASP A 1 546 ? 3.253 16.813 4.045 1.00 69.56 546 ASP A O 1
ATOM 4323 N N . ASP A 1 547 ? 1.862 16.857 5.797 1.00 62.47 547 ASP A N 1
ATOM 4324 C CA . ASP A 1 547 ? 2.642 17.821 6.581 1.00 62.47 547 ASP A CA 1
ATOM 4325 C C . ASP A 1 547 ? 3.941 17.264 7.153 1.00 62.47 547 ASP A C 1
ATOM 4327 O O . ASP A 1 547 ? 4.816 18.047 7.524 1.00 62.47 547 ASP A O 1
ATOM 4331 N N . ALA A 1 548 ? 4.063 15.939 7.253 1.00 70.38 548 ALA A N 1
ATOM 4332 C CA . ALA A 1 548 ? 5.307 15.311 7.671 1.00 70.38 548 ALA A CA 1
ATOM 4333 C C . ALA A 1 548 ? 6.342 15.293 6.535 1.00 70.38 548 ALA A C 1
ATOM 4335 O O . ALA A 1 548 ? 7.512 14.996 6.777 1.00 70.38 548 ALA A O 1
ATOM 4336 N N . ASP A 1 549 ? 5.929 15.605 5.305 1.00 78.31 549 ASP A N 1
ATOM 4337 C CA . ASP A 1 549 ? 6.805 15.643 4.146 1.00 78.31 549 ASP A CA 1
ATOM 4338 C C . ASP A 1 549 ? 7.442 17.011 3.930 1.00 78.31 549 ASP A C 1
ATOM 4340 O O . ASP A 1 549 ? 6.833 18.063 4.141 1.00 78.31 549 ASP A O 1
ATOM 4344 N N . ALA A 1 550 ? 8.662 16.989 3.388 1.00 77.44 550 ALA A N 1
ATOM 4345 C CA . ALA A 1 550 ? 9.290 18.197 2.878 1.00 77.44 550 ALA A CA 1
ATOM 4346 C C . ALA A 1 550 ? 8.379 18.870 1.825 1.00 77.44 550 ALA A C 1
ATOM 4348 O O . ALA A 1 550 ? 7.761 18.166 1.012 1.00 77.44 550 ALA A O 1
ATOM 4349 N N . PRO A 1 551 ? 8.303 20.212 1.786 1.00 72.12 551 PRO A N 1
ATOM 4350 C CA . PRO A 1 551 ? 7.450 20.939 0.840 1.00 72.12 551 PRO A CA 1
ATOM 4351 C C . PRO A 1 551 ? 7.722 20.598 -0.629 1.00 72.12 551 PRO A C 1
ATOM 4353 O O . PRO A 1 551 ? 6.811 20.611 -1.456 1.00 72.12 551 PRO A O 1
ATOM 4356 N N . GLU A 1 552 ? 8.977 20.289 -0.949 1.00 75.44 552 GLU A N 1
ATOM 4357 C CA . GLU A 1 552 ? 9.463 19.994 -2.294 1.00 75.44 552 GLU A CA 1
ATOM 4358 C C . GLU A 1 552 ? 9.235 18.534 -2.717 1.00 75.44 552 GLU A C 1
ATOM 4360 O O . GLU A 1 552 ? 9.335 18.231 -3.912 1.00 75.44 552 GLU A O 1
ATOM 4365 N N . LEU A 1 553 ? 8.907 17.640 -1.768 1.00 84.94 553 LEU A N 1
ATOM 4366 C CA . LEU A 1 553 ? 8.729 16.213 -2.036 1.00 84.94 553 LEU A CA 1
ATOM 4367 C C . LEU A 1 553 ? 7.564 15.989 -2.995 1.00 84.94 553 LEU A C 1
ATOM 4369 O O . LEU A 1 553 ? 6.469 16.507 -2.806 1.00 84.94 553 LEU A O 1
ATOM 4373 N N . GLN A 1 554 ? 7.772 15.158 -3.998 1.00 87.44 554 GLN A N 1
ATOM 4374 C CA . GLN A 1 554 ? 6.797 14.796 -5.013 1.00 87.44 554 GLN A CA 1
ATOM 4375 C C . GLN A 1 554 ? 6.793 13.283 -5.205 1.00 87.44 554 GLN A C 1
ATOM 4377 O O . GLN A 1 554 ? 7.809 12.624 -4.988 1.00 87.44 554 GLN A O 1
ATOM 4382 N N . PHE A 1 555 ? 5.676 12.733 -5.679 1.00 90.31 555 PHE A N 1
ATOM 4383 C CA . PHE A 1 555 ? 5.597 11.322 -6.049 1.00 90.31 555 PHE A CA 1
ATOM 4384 C C . PHE A 1 555 ? 5.592 11.188 -7.568 1.00 90.31 555 PHE A C 1
ATOM 4386 O O . PHE A 1 555 ? 4.663 11.616 -8.250 1.00 90.31 555 PHE A O 1
ATOM 4393 N N . TYR A 1 556 ? 6.685 10.649 -8.108 1.00 89.00 556 TYR A N 1
ATOM 4394 C CA . TYR A 1 556 ? 6.914 10.570 -9.548 1.00 89.00 556 TYR A CA 1
ATOM 4395 C C . TYR A 1 556 ? 6.158 9.405 -10.199 1.00 89.00 556 TYR A C 1
ATOM 4397 O O . TYR A 1 556 ? 5.635 9.564 -11.297 1.00 89.00 556 TYR A O 1
ATOM 4405 N N . SER A 1 557 ? 6.116 8.250 -9.528 1.00 89.38 557 SER A N 1
ATOM 4406 C CA . SER A 1 557 ? 5.487 6.998 -9.980 1.00 89.38 557 SER A CA 1
ATOM 4407 C C . SER A 1 557 ? 5.175 6.112 -8.775 1.00 89.38 557 SER A C 1
ATOM 4409 O O . SER A 1 557 ? 5.706 6.351 -7.684 1.00 89.38 557 SER A O 1
ATOM 4411 N N . PHE A 1 558 ? 4.377 5.062 -8.975 1.00 92.81 558 PHE A N 1
ATOM 4412 C CA . PHE A 1 558 ? 3.993 4.149 -7.903 1.00 92.81 558 PHE A CA 1
ATOM 4413 C C . PHE A 1 558 ? 3.795 2.728 -8.423 1.00 92.81 558 PHE A C 1
ATOM 4415 O O . PHE A 1 558 ? 2.746 2.386 -8.967 1.00 92.81 558 PHE A O 1
ATOM 4422 N N . THR A 1 559 ? 4.798 1.877 -8.234 1.00 92.56 559 THR A N 1
ATOM 4423 C CA . THR A 1 559 ? 4.744 0.496 -8.718 1.00 92.56 559 THR A CA 1
ATOM 4424 C C . THR A 1 559 ? 4.127 -0.415 -7.663 1.00 92.56 559 THR A C 1
ATOM 4426 O O . THR A 1 559 ? 4.681 -0.566 -6.574 1.00 92.56 559 THR A O 1
ATOM 4429 N N . ILE A 1 560 ? 3.026 -1.084 -7.996 1.00 93.56 560 ILE A N 1
ATOM 4430 C CA . ILE A 1 560 ? 2.352 -2.036 -7.104 1.00 93.56 560 ILE A CA 1
ATOM 4431 C C . ILE A 1 560 ? 2.805 -3.454 -7.426 1.00 93.56 560 ILE A C 1
ATOM 4433 O O . ILE A 1 560 ? 2.822 -3.834 -8.591 1.00 93.56 560 ILE A O 1
ATOM 4437 N N . VAL A 1 561 ? 3.096 -4.266 -6.411 1.00 92.94 561 VAL A N 1
ATOM 4438 C CA . VAL A 1 561 ? 3.172 -5.730 -6.513 1.00 92.94 561 VAL A CA 1
ATOM 4439 C C . VAL A 1 561 ? 2.263 -6.375 -5.484 1.00 92.94 561 VAL A C 1
ATOM 4441 O O . VAL A 1 561 ? 2.070 -5.836 -4.403 1.00 92.94 561 VAL A O 1
ATOM 4444 N N . LYS A 1 562 ? 1.709 -7.540 -5.808 1.00 91.31 562 LYS A N 1
ATOM 4445 C CA . LYS A 1 562 ? 0.847 -8.286 -4.894 1.00 91.31 562 LYS A CA 1
ATOM 4446 C C . LYS A 1 562 ? 1.581 -9.512 -4.368 1.00 91.31 562 LYS A C 1
ATOM 4448 O O . LYS A 1 562 ? 2.155 -10.260 -5.162 1.00 91.31 562 LYS A O 1
ATOM 4453 N N . ARG A 1 563 ? 1.581 -9.696 -3.048 1.00 92.44 563 ARG A N 1
ATOM 4454 C CA . ARG A 1 563 ? 2.195 -10.818 -2.325 1.00 92.44 563 ARG A CA 1
ATOM 4455 C C . ARG A 1 563 ? 1.160 -11.374 -1.345 1.00 92.44 563 ARG A C 1
ATOM 4457 O O . ARG A 1 563 ? 0.839 -10.715 -0.360 1.00 92.44 563 ARG A O 1
ATOM 4464 N N . GLY A 1 564 ? 0.601 -12.545 -1.661 1.00 89.00 564 GLY A N 1
ATOM 4465 C CA . GLY A 1 564 ? -0.588 -13.055 -0.968 1.00 89.00 564 GLY A CA 1
ATOM 4466 C C . GLY A 1 564 ? -1.737 -12.045 -1.058 1.00 89.00 564 GLY A C 1
ATOM 4467 O O . GLY A 1 564 ? -2.025 -11.520 -2.137 1.00 89.00 564 GLY A O 1
ATOM 4468 N N . ASP A 1 565 ? -2.322 -11.709 0.088 1.00 84.81 565 ASP A N 1
ATOM 4469 C CA . ASP A 1 565 ? -3.410 -10.724 0.201 1.00 84.81 565 ASP A CA 1
ATOM 4470 C C . ASP A 1 565 ? -2.921 -9.275 0.389 1.00 84.81 565 ASP A C 1
ATOM 4472 O O . ASP A 1 565 ? -3.725 -8.376 0.635 1.00 84.81 565 ASP A O 1
ATOM 4476 N N . LEU A 1 566 ? -1.606 -9.031 0.324 1.00 91.50 566 LEU A N 1
ATOM 4477 C CA . LEU A 1 566 ? -1.016 -7.710 0.529 1.00 91.50 566 LEU A CA 1
ATOM 4478 C C . LEU A 1 566 ? -0.556 -7.101 -0.798 1.00 91.50 566 LEU A C 1
ATOM 4480 O O . LEU A 1 566 ? 0.243 -7.690 -1.533 1.00 91.50 566 LEU A O 1
ATOM 4484 N N . TYR A 1 567 ? -1.001 -5.881 -1.077 1.00 94.19 567 TYR A N 1
ATOM 4485 C CA . TYR A 1 567 ? -0.385 -5.022 -2.078 1.00 94.19 567 TYR A CA 1
ATOM 4486 C C . TYR A 1 567 ? 0.779 -4.271 -1.440 1.00 94.19 567 TYR A C 1
ATOM 4488 O O . TYR A 1 567 ? 0.618 -3.586 -0.434 1.00 94.19 567 TYR A O 1
ATOM 4496 N N . VAL A 1 568 ? 1.953 -4.388 -2.051 1.00 96.38 568 VAL A N 1
ATOM 4497 C CA . VAL A 1 568 ? 3.167 -3.655 -1.701 1.00 96.38 568 VAL A CA 1
ATOM 4498 C C . VAL A 1 568 ? 3.427 -2.637 -2.805 1.00 96.38 568 VAL A C 1
ATOM 4500 O O . VAL A 1 568 ? 3.691 -2.983 -3.957 1.00 96.38 568 VAL A O 1
ATOM 4503 N N . GLY A 1 569 ? 3.304 -1.368 -2.453 1.00 95.69 569 GLY A N 1
ATOM 4504 C CA . GLY A 1 569 ? 3.560 -0.222 -3.304 1.00 95.69 569 GLY A CA 1
ATOM 4505 C C . GLY A 1 569 ? 4.991 0.259 -3.124 1.00 95.69 569 GLY A C 1
ATOM 4506 O O . GLY A 1 569 ? 5.498 0.311 -2.008 1.00 95.69 569 GLY A O 1
ATOM 4507 N N . HIS A 1 570 ? 5.634 0.630 -4.221 1.00 95.12 570 HIS A N 1
ATOM 4508 C CA . HIS A 1 570 ? 6.946 1.262 -4.221 1.00 95.12 570 HIS A CA 1
ATOM 4509 C C . HIS A 1 570 ? 6.777 2.696 -4.711 1.00 95.12 570 HIS A C 1
ATOM 4511 O O . HIS A 1 570 ? 6.590 2.943 -5.908 1.00 95.12 570 HIS A O 1
ATOM 4517 N N . VAL A 1 571 ? 6.798 3.634 -3.769 1.00 95.00 571 VAL A N 1
ATOM 4518 C CA . VAL A 1 571 ? 6.644 5.065 -4.033 1.00 95.00 571 VAL A CA 1
ATOM 4519 C C . VAL A 1 571 ? 7.966 5.591 -4.573 1.00 95.00 571 VAL A C 1
ATOM 4521 O O . VAL A 1 571 ? 8.980 5.517 -3.883 1.00 95.00 571 VAL A O 1
ATOM 4524 N N . ARG A 1 572 ? 7.978 6.143 -5.792 1.00 93.75 572 ARG A N 1
ATOM 4525 C CA . ARG A 1 572 ? 9.157 6.844 -6.325 1.00 93.75 572 ARG A CA 1
ATOM 4526 C C . ARG A 1 572 ? 9.125 8.299 -5.861 1.00 93.75 572 ARG A C 1
ATOM 4528 O O . ARG A 1 572 ? 8.467 9.139 -6.480 1.00 93.75 572 ARG A O 1
ATOM 4535 N N . CYS A 1 573 ? 9.816 8.573 -4.763 1.00 94.44 573 CYS A N 1
ATOM 4536 C CA . CYS A 1 573 ? 9.949 9.896 -4.167 1.00 94.44 573 CYS A CA 1
ATOM 4537 C C . CYS A 1 573 ? 10.932 10.752 -4.971 1.00 94.44 573 CYS A C 1
ATOM 4539 O O . CYS A 1 573 ? 12.016 10.292 -5.330 1.00 94.44 573 CYS A O 1
ATOM 4541 N N . LEU A 1 574 ? 10.555 11.998 -5.249 1.00 91.69 574 LEU A N 1
ATOM 4542 C CA . LEU A 1 574 ? 11.331 12.955 -6.032 1.00 91.69 574 LEU A CA 1
ATOM 4543 C C . LEU A 1 574 ? 11.373 14.301 -5.313 1.00 91.69 574 LEU A C 1
ATOM 4545 O O . LEU A 1 574 ? 10.334 14.892 -5.036 1.00 91.69 574 LEU A O 1
ATOM 4549 N N . ASP A 1 575 ? 12.573 14.821 -5.108 1.00 89.38 575 ASP A N 1
ATOM 4550 C CA . ASP A 1 575 ? 12.790 16.249 -4.903 1.00 89.38 575 ASP A CA 1
ATOM 4551 C C . ASP A 1 575 ? 13.378 16.801 -6.204 1.00 89.38 575 ASP A C 1
ATOM 4553 O O . ASP A 1 575 ? 14.548 16.583 -6.514 1.00 89.38 575 ASP A O 1
ATOM 4557 N N . ASP A 1 576 ? 12.539 17.465 -7.001 1.00 83.19 576 ASP A N 1
ATOM 4558 C CA . ASP A 1 576 ? 12.873 17.928 -8.358 1.00 83.19 576 ASP A CA 1
ATOM 4559 C C . ASP A 1 576 ? 13.761 19.189 -8.369 1.00 83.19 576 ASP A C 1
ATOM 4561 O O . ASP A 1 576 ? 14.093 19.680 -9.445 1.00 83.19 576 ASP A O 1
ATOM 4565 N N . GLN A 1 577 ? 14.111 19.730 -7.193 1.00 76.38 577 GLN A N 1
ATOM 4566 C CA . GLN A 1 577 ? 14.905 20.958 -7.027 1.00 76.38 577 GLN A CA 1
ATOM 4567 C C . GLN A 1 577 ? 16.201 20.732 -6.233 1.00 76.38 577 GLN A C 1
ATOM 4569 O O . GLN A 1 577 ? 17.039 21.631 -6.118 1.00 76.38 577 GLN A O 1
ATOM 4574 N N . ALA A 1 578 ? 16.379 19.549 -5.652 1.00 80.56 578 ALA A N 1
ATOM 4575 C CA . ALA A 1 578 ? 17.617 19.150 -5.000 1.00 80.56 578 ALA A CA 1
ATOM 4576 C C . ALA A 1 578 ? 18.683 18.672 -6.004 1.00 80.56 578 ALA A C 1
ATOM 4578 O O . ALA A 1 578 ? 18.475 18.610 -7.214 1.00 80.56 578 ALA A O 1
ATOM 4579 N N . GLY A 1 579 ? 19.864 18.325 -5.488 1.00 76.62 579 GLY A N 1
ATOM 4580 C CA . GLY A 1 579 ? 20.968 17.797 -6.290 1.00 76.62 579 GLY A CA 1
ATOM 4581 C C . GLY A 1 579 ? 21.826 18.870 -6.965 1.00 76.62 579 GLY A C 1
ATOM 4582 O O . GLY A 1 579 ? 21.731 20.065 -6.678 1.00 76.62 579 GLY A O 1
ATOM 4583 N N . LYS A 1 580 ? 22.733 18.427 -7.842 1.00 71.44 580 LYS A N 1
ATOM 4584 C CA . LYS A 1 580 ? 23.693 19.304 -8.527 1.00 71.44 580 LYS A CA 1
ATOM 4585 C C . LYS A 1 580 ? 22.939 20.213 -9.503 1.00 71.44 580 LYS A C 1
ATOM 4587 O O . LYS A 1 580 ? 22.268 19.723 -10.399 1.00 71.44 580 LYS A O 1
ATOM 4592 N N . GLY A 1 581 ? 23.030 21.529 -9.308 1.00 73.06 581 GLY A N 1
ATOM 4593 C CA . GLY A 1 581 ? 22.380 22.513 -10.185 1.00 73.06 581 GLY A CA 1
ATOM 4594 C C . GLY A 1 581 ? 20.848 22.561 -10.104 1.00 73.06 581 GLY A C 1
ATOM 4595 O O . GLY A 1 581 ? 20.245 23.236 -10.928 1.00 73.06 581 GLY A O 1
ATOM 4596 N N . GLY A 1 582 ? 20.225 21.883 -9.130 1.00 76.56 582 GLY A N 1
ATOM 4597 C CA . GLY A 1 582 ? 18.763 21.787 -9.035 1.00 76.56 582 GLY A CA 1
ATOM 4598 C C . GLY A 1 582 ? 18.133 20.813 -10.035 1.00 76.56 582 GLY A C 1
ATOM 4599 O O . GLY A 1 582 ? 16.963 20.948 -10.378 1.00 76.56 582 GLY A O 1
ATOM 4600 N N . ASP A 1 583 ? 18.903 19.834 -10.519 1.00 82.19 583 ASP A N 1
ATOM 4601 C CA . ASP A 1 583 ? 18.440 18.876 -11.528 1.00 82.19 583 ASP A CA 1
ATOM 4602 C C . ASP A 1 583 ? 17.604 17.715 -10.967 1.00 82.19 583 ASP A C 1
ATOM 4604 O O . ASP A 1 583 ? 17.147 16.883 -11.749 1.00 82.19 583 ASP A O 1
ATOM 4608 N N . GLY A 1 584 ? 17.394 17.647 -9.652 1.00 88.44 584 GLY A N 1
ATOM 4609 C CA . GLY A 1 584 ? 16.508 16.714 -8.961 1.00 88.44 584 GLY A CA 1
ATOM 4610 C C . GLY A 1 584 ? 17.171 15.415 -8.488 1.00 88.44 584 GLY A C 1
ATOM 4611 O O . GLY A 1 584 ? 18.050 14.863 -9.156 1.00 88.44 584 GLY A O 1
ATOM 4612 N N . VAL A 1 585 ? 16.717 14.900 -7.340 1.00 92.69 585 VAL A N 1
ATOM 4613 C CA . VAL A 1 585 ? 17.155 13.626 -6.736 1.00 92.69 585 VAL A CA 1
ATOM 4614 C C . VAL A 1 585 ? 15.968 12.755 -6.340 1.00 92.69 585 VAL A C 1
ATOM 4616 O O . VAL A 1 585 ? 14.878 13.258 -6.072 1.00 92.69 585 VAL A O 1
ATOM 4619 N N . GLY A 1 586 ? 16.178 11.442 -6.265 1.00 94.44 586 GLY A N 1
ATOM 4620 C CA . GLY A 1 586 ? 15.082 10.499 -6.092 1.00 94.44 586 GLY A CA 1
ATOM 4621 C C . GLY A 1 586 ? 15.470 9.182 -5.445 1.00 94.44 586 GLY A C 1
ATOM 4622 O O . GLY A 1 586 ? 16.588 8.699 -5.626 1.00 94.44 586 GLY A O 1
ATOM 4623 N N . TRP A 1 587 ? 14.530 8.635 -4.684 1.00 95.19 587 TRP A N 1
ATOM 4624 C CA . TRP A 1 587 ? 14.655 7.413 -3.889 1.00 95.19 587 TRP A CA 1
ATOM 4625 C C . TRP A 1 587 ? 13.316 6.671 -3.863 1.00 95.19 587 TRP A C 1
ATOM 4627 O O . TRP A 1 587 ? 12.333 7.124 -4.458 1.00 95.19 587 TRP A O 1
ATOM 4637 N N . MET A 1 588 ? 13.274 5.523 -3.190 1.00 94.62 588 MET A N 1
ATOM 4638 C CA . MET A 1 588 ? 12.051 4.741 -3.043 1.00 94.62 588 MET A CA 1
ATOM 4639 C C . MET A 1 588 ? 11.684 4.494 -1.591 1.00 94.62 588 MET A C 1
ATOM 4641 O O . MET A 1 588 ? 12.546 4.227 -0.754 1.00 94.62 588 MET A O 1
ATOM 4645 N N . GLU A 1 589 ? 10.384 4.529 -1.341 1.00 95.56 589 GLU A N 1
ATOM 4646 C CA . GLU A 1 589 ? 9.731 4.181 -0.081 1.00 95.56 589 GLU A CA 1
ATOM 4647 C C . GLU A 1 589 ? 8.684 3.092 -0.328 1.00 95.56 589 GLU A C 1
ATOM 4649 O O . GLU A 1 589 ? 8.297 2.834 -1.474 1.00 95.56 589 GLU A O 1
ATOM 4654 N N . LEU A 1 590 ? 8.219 2.449 0.743 1.00 95.81 590 LEU A N 1
ATOM 4655 C CA . LEU A 1 590 ? 7.170 1.436 0.657 1.00 95.81 590 LEU A CA 1
ATOM 4656 C C . LEU A 1 590 ? 5.806 2.030 1.000 1.00 95.81 590 LEU A C 1
ATOM 4658 O O . LEU A 1 590 ? 5.686 2.966 1.781 1.00 95.81 590 LEU A O 1
ATOM 4662 N N . ALA A 1 591 ? 4.757 1.426 0.467 1.00 94.56 591 ALA A N 1
ATOM 4663 C CA . ALA A 1 591 ? 3.393 1.590 0.935 1.00 94.56 591 ALA A CA 1
ATOM 4664 C C . ALA A 1 591 ? 2.695 0.228 0.944 1.00 94.56 591 ALA A C 1
ATOM 4666 O O . ALA A 1 591 ? 3.090 -0.667 0.197 1.00 94.56 591 ALA A O 1
ATOM 4667 N N . THR A 1 592 ? 1.670 0.051 1.767 1.00 93.62 592 THR A N 1
ATOM 4668 C CA . THR A 1 592 ? 0.884 -1.187 1.796 1.00 93.62 592 THR A CA 1
ATOM 4669 C C . THR A 1 592 ? -0.608 -0.927 1.718 1.00 93.62 592 THR A C 1
ATOM 4671 O O . THR A 1 592 ? -1.088 0.116 2.150 1.00 93.62 592 THR A O 1
ATOM 4674 N N . SER A 1 593 ? -1.329 -1.880 1.132 1.00 85.38 593 SER A N 1
ATOM 4675 C CA . SER A 1 593 ? -2.790 -1.896 1.042 1.00 85.38 593 SER A CA 1
ATOM 4676 C C . SER A 1 593 ? -3.291 -3.339 1.018 1.00 85.38 593 SER A C 1
ATOM 4678 O O . SER A 1 593 ? -2.587 -4.236 0.550 1.00 85.38 593 SER A O 1
ATOM 4680 N N . ARG A 1 594 ? -4.519 -3.580 1.483 1.00 82.06 594 ARG A N 1
ATOM 4681 C CA . ARG A 1 594 ? -5.219 -4.873 1.333 1.00 82.06 594 ARG A CA 1
ATOM 4682 C C . ARG A 1 594 ? -6.361 -4.824 0.327 1.00 82.06 594 ARG A C 1
ATOM 4684 O O . ARG A 1 594 ? -6.815 -5.863 -0.153 1.00 82.06 594 ARG A O 1
ATOM 4691 N N . ASP A 1 595 ? -6.811 -3.627 -0.023 1.00 77.06 595 ASP A N 1
ATOM 4692 C CA . ASP A 1 595 ? -7.994 -3.438 -0.851 1.00 77.06 595 ASP A CA 1
ATOM 4693 C C . ASP A 1 595 ? -7.725 -2.799 -2.216 1.00 77.06 595 ASP A C 1
ATOM 4695 O O . ASP A 1 595 ? -8.646 -2.815 -3.035 1.00 77.06 595 ASP A O 1
ATOM 4699 N N . LEU A 1 596 ? -6.475 -2.376 -2.471 1.00 82.12 596 LEU A N 1
ATOM 4700 C CA . LEU A 1 596 ? -5.964 -1.646 -3.641 1.00 82.12 596 LEU A CA 1
ATOM 4701 C C . LEU A 1 596 ? -6.158 -0.122 -3.586 1.00 82.12 596 LEU A C 1
ATOM 4703 O O . LEU A 1 596 ? -5.467 0.600 -4.306 1.00 82.12 596 LEU A O 1
ATOM 4707 N N . TYR A 1 597 ? -7.058 0.375 -2.748 1.00 76.56 597 TYR A N 1
ATOM 4708 C CA . TYR A 1 597 ? -7.533 1.756 -2.795 1.00 76.56 597 TYR A CA 1
ATOM 4709 C C . TYR A 1 597 ? -7.053 2.579 -1.599 1.00 76.56 597 TYR A C 1
ATOM 4711 O O . TYR A 1 597 ? -6.692 3.743 -1.777 1.00 76.56 597 TYR A O 1
ATOM 4719 N N . HIS A 1 598 ? -6.945 1.963 -0.422 1.00 69.62 598 HIS A N 1
ATOM 4720 C CA . HIS A 1 598 ? -6.478 2.607 0.802 1.00 69.62 598 HIS A CA 1
ATOM 4721 C C . HIS A 1 598 ? -5.050 2.172 1.110 1.00 69.62 598 HIS A C 1
ATOM 4723 O O . HIS A 1 598 ? -4.759 0.978 1.215 1.00 69.62 598 HIS A O 1
ATOM 4729 N N . TRP A 1 599 ? -4.143 3.147 1.209 1.00 82.69 599 TRP A N 1
ATOM 4730 C CA . TRP A 1 599 ? -2.705 2.906 1.293 1.00 82.69 599 TRP A CA 1
ATOM 4731 C C . TRP A 1 599 ? -2.076 3.555 2.520 1.00 82.69 599 TRP A C 1
ATOM 4733 O O . TRP A 1 599 ? -2.206 4.756 2.745 1.00 82.69 599 TRP A O 1
ATOM 4743 N N . THR A 1 600 ? -1.280 2.778 3.246 1.00 81.56 600 THR A N 1
ATOM 4744 C CA . THR A 1 600 ? -0.388 3.275 4.296 1.00 81.56 600 THR A CA 1
ATOM 4745 C C . THR A 1 600 ? 1.021 3.411 3.735 1.00 81.56 600 THR A C 1
ATOM 4747 O O . THR A 1 600 ? 1.626 2.410 3.353 1.00 81.56 600 THR A O 1
ATOM 4750 N N . ARG A 1 601 ? 1.571 4.631 3.685 1.00 88.88 601 ARG A N 1
ATOM 4751 C CA . ARG A 1 601 ? 2.967 4.864 3.277 1.00 88.88 601 ARG A CA 1
ATOM 4752 C C . ARG A 1 601 ? 3.922 4.732 4.464 1.00 88.88 601 ARG A C 1
ATOM 4754 O O . ARG A 1 601 ? 3.756 5.398 5.481 1.00 88.88 601 ARG A O 1
ATOM 4761 N N . HIS A 1 602 ? 4.977 3.952 4.268 1.00 88.94 602 HIS A N 1
ATOM 4762 C CA . HIS A 1 602 ? 6.083 3.739 5.196 1.00 88.94 602 HIS A CA 1
ATOM 4763 C C . HIS A 1 602 ? 7.254 4.643 4.791 1.00 88.94 602 HIS A C 1
ATOM 4765 O O . HIS A 1 602 ? 7.898 4.395 3.775 1.00 88.94 602 HIS A O 1
ATOM 4771 N N . ARG A 1 603 ? 7.528 5.689 5.581 1.00 87.56 603 ARG A N 1
ATOM 4772 C CA . ARG A 1 603 ? 8.501 6.760 5.256 1.00 87.56 603 ARG A CA 1
ATOM 4773 C C . ARG A 1 603 ? 9.974 6.353 5.340 1.00 87.56 603 ARG A C 1
ATOM 4775 O O . ARG A 1 603 ? 10.846 7.142 4.982 1.00 87.56 603 ARG A O 1
ATOM 4782 N N . ASP A 1 604 ? 10.265 5.151 5.827 1.00 89.50 604 ASP A N 1
ATOM 4783 C CA . ASP A 1 604 ? 11.624 4.620 5.787 1.00 89.50 604 ASP A CA 1
ATOM 4784 C C . ASP A 1 604 ? 12.083 4.495 4.333 1.00 89.50 604 ASP A C 1
ATOM 4786 O O . ASP A 1 604 ? 11.393 3.909 3.492 1.00 89.50 604 ASP A O 1
ATOM 4790 N N . VAL A 1 605 ? 13.282 4.998 4.041 1.00 92.88 605 VAL A N 1
ATOM 4791 C CA . VAL A 1 605 ? 13.875 4.835 2.715 1.00 92.88 605 VAL A CA 1
ATOM 4792 C C . VAL A 1 605 ? 14.146 3.351 2.476 1.00 92.88 605 VAL A C 1
ATOM 4794 O O . VAL A 1 605 ? 14.975 2.735 3.145 1.00 92.88 605 VAL A O 1
ATOM 4797 N N . PHE A 1 606 ? 13.455 2.786 1.492 1.00 94.69 606 PHE A N 1
ATOM 4798 C CA . PHE A 1 606 ? 13.598 1.392 1.089 1.00 94.69 606 PHE A CA 1
ATOM 4799 C C . PHE A 1 606 ? 14.780 1.194 0.143 1.00 94.69 606 PHE A C 1
ATOM 4801 O O . PHE A 1 606 ? 15.548 0.249 0.293 1.00 94.69 606 PHE A O 1
ATOM 4808 N N . PHE A 1 607 ? 14.969 2.086 -0.828 1.00 94.94 607 PHE A N 1
ATOM 4809 C CA . PHE A 1 607 ? 16.125 2.031 -1.721 1.00 94.94 607 PHE A CA 1
ATOM 4810 C C . PHE A 1 607 ? 16.544 3.437 -2.124 1.00 94.94 607 PHE A C 1
ATOM 4812 O O . PHE A 1 607 ? 15.801 4.160 -2.789 1.00 94.94 607 PHE A O 1
ATOM 4819 N N . ASP A 1 608 ? 17.742 3.819 -1.692 1.00 94.81 608 ASP A N 1
ATOM 4820 C CA . ASP A 1 608 ? 18.265 5.168 -1.889 1.00 94.81 608 ASP A CA 1
ATOM 4821 C C . ASP A 1 608 ? 19.193 5.268 -3.110 1.00 94.81 608 ASP A C 1
ATOM 4823 O O . ASP A 1 608 ? 19.625 4.271 -3.695 1.00 94.81 608 ASP A O 1
ATOM 4827 N N . ARG A 1 609 ? 19.559 6.488 -3.484 1.00 93.69 609 ARG A N 1
ATOM 4828 C CA . ARG A 1 609 ? 20.663 6.767 -4.408 1.00 93.69 609 ARG A CA 1
ATOM 4829 C C . ARG A 1 609 ? 22.004 6.301 -3.838 1.00 93.69 609 ARG A C 1
ATOM 4831 O O . ARG A 1 609 ? 22.178 6.132 -2.633 1.00 93.69 609 ARG A O 1
ATOM 4838 N N . ASN A 1 610 ? 22.976 6.083 -4.715 1.00 94.88 610 ASN A N 1
ATOM 4839 C CA . ASN A 1 610 ? 24.313 5.695 -4.283 1.00 94.88 610 ASN A CA 1
ATOM 4840 C C . ASN A 1 610 ? 25.049 6.912 -3.698 1.00 94.88 610 ASN A C 1
ATOM 4842 O O . ASN A 1 610 ? 25.257 7.888 -4.419 1.00 94.88 610 ASN A O 1
ATOM 4846 N N . PRO A 1 611 ? 25.479 6.884 -2.423 1.00 92.19 611 PRO A N 1
ATOM 4847 C CA . PRO A 1 611 ? 26.083 8.053 -1.787 1.00 92.19 611 PRO A CA 1
ATOM 4848 C C . PRO A 1 611 ? 27.514 8.331 -2.271 1.00 92.19 611 PRO A C 1
ATOM 4850 O O . PRO A 1 611 ? 28.083 9.368 -1.929 1.00 92.19 611 PRO A O 1
ATOM 4853 N N . LYS A 1 612 ? 28.131 7.414 -3.031 1.00 92.88 612 LYS A N 1
ATOM 4854 C CA . LYS A 1 612 ? 29.486 7.606 -3.557 1.00 92.88 612 LYS A CA 1
ATOM 4855 C C . LYS A 1 612 ? 29.511 8.753 -4.563 1.00 92.88 612 LYS A C 1
ATOM 4857 O O . LYS A 1 612 ? 28.689 8.826 -5.476 1.00 92.88 612 LYS A O 1
ATOM 4862 N N . GLU A 1 613 ? 30.511 9.617 -4.430 1.00 88.38 613 GLU A N 1
ATOM 4863 C CA . GLU A 1 613 ? 30.707 10.726 -5.354 1.00 88.38 613 GLU A CA 1
ATOM 4864 C C . GLU A 1 613 ? 30.861 10.214 -6.796 1.00 88.38 613 GLU A C 1
ATOM 4866 O O . GLU A 1 613 ? 31.611 9.275 -7.061 1.00 88.38 613 GLU A O 1
ATOM 4871 N N . ASN A 1 614 ? 30.139 10.841 -7.729 1.00 87.81 614 ASN A N 1
ATOM 4872 C CA . ASN A 1 614 ? 30.139 10.506 -9.159 1.00 87.81 614 ASN A CA 1
ATOM 4873 C C . ASN A 1 614 ? 29.684 9.069 -9.480 1.00 87.81 614 ASN A C 1
ATOM 4875 O O . ASN A 1 614 ? 29.973 8.560 -10.565 1.00 87.81 614 ASN A O 1
ATOM 4879 N N . ALA A 1 615 ? 28.945 8.423 -8.572 1.00 94.00 615 ALA A N 1
ATOM 4880 C CA . ALA A 1 615 ? 28.245 7.187 -8.886 1.00 94.00 615 ALA A CA 1
ATOM 4881 C C . ALA A 1 615 ? 27.257 7.393 -10.046 1.00 94.00 615 ALA A C 1
ATOM 4883 O O . ALA A 1 615 ? 26.564 8.409 -10.133 1.00 94.00 615 ALA A O 1
ATOM 4884 N N . TRP A 1 616 ? 27.172 6.397 -10.927 1.00 93.75 616 TRP A N 1
ATOM 4885 C CA . TRP A 1 616 ? 26.300 6.418 -12.105 1.00 93.75 616 TRP A CA 1
ATOM 4886 C C . TRP A 1 616 ? 24.802 6.393 -11.746 1.00 93.75 616 TRP A C 1
ATOM 4888 O O . TRP A 1 616 ? 23.975 6.773 -12.567 1.00 93.75 616 TRP A O 1
ATOM 4898 N N . ASP A 1 617 ? 24.465 5.994 -10.518 1.00 94.69 617 ASP A N 1
ATOM 4899 C CA . ASP A 1 617 ? 23.140 6.018 -9.888 1.00 94.69 617 ASP A CA 1
ATOM 4900 C C . ASP A 1 617 ? 23.104 6.933 -8.644 1.00 94.69 617 ASP A C 1
ATOM 4902 O O . ASP A 1 617 ? 22.366 6.697 -7.685 1.00 94.69 617 ASP A O 1
ATOM 4906 N N . GLY A 1 618 ? 23.954 7.966 -8.632 1.00 94.44 618 GLY A N 1
ATOM 4907 C CA . GLY A 1 618 ? 24.148 8.856 -7.486 1.00 94.44 618 GLY A CA 1
ATOM 4908 C C . GLY A 1 618 ? 23.069 9.923 -7.277 1.00 94.44 618 GLY A C 1
ATOM 4909 O O . GLY A 1 618 ? 23.067 10.563 -6.229 1.00 94.44 618 GLY A O 1
ATOM 4910 N N . ALA A 1 619 ? 22.154 10.132 -8.228 1.00 93.88 619 ALA A N 1
ATOM 4911 C CA . ALA A 1 619 ? 21.077 11.120 -8.106 1.00 93.88 619 ALA A CA 1
ATOM 4912 C C . ALA A 1 619 ? 19.680 10.485 -8.073 1.00 93.88 619 ALA A C 1
ATOM 4914 O O . ALA A 1 619 ? 18.841 10.908 -7.279 1.00 93.88 619 ALA A O 1
ATOM 4915 N N . ILE A 1 620 ? 19.422 9.484 -8.919 1.00 92.94 620 ILE A N 1
ATOM 4916 C CA . ILE A 1 620 ? 18.089 8.904 -9.129 1.00 92.94 620 ILE A CA 1
ATOM 4917 C C . ILE A 1 620 ? 18.172 7.381 -9.246 1.00 92.94 620 ILE A C 1
ATOM 4919 O O . ILE A 1 620 ? 19.053 6.867 -9.941 1.00 92.94 620 ILE A O 1
ATOM 4923 N N . VAL A 1 621 ? 17.195 6.690 -8.646 1.00 93.31 621 VAL A N 1
ATOM 4924 C CA . VAL A 1 621 ? 16.976 5.240 -8.764 1.00 93.31 621 VAL A CA 1
ATOM 4925 C C . VAL A 1 621 ? 15.500 4.906 -9.029 1.00 93.31 621 VAL A C 1
ATOM 4927 O O . VAL A 1 621 ? 14.708 4.781 -8.102 1.00 93.31 621 VAL A O 1
ATOM 4930 N N . TRP A 1 622 ? 15.098 4.737 -10.294 1.00 90.56 622 TRP A N 1
ATOM 4931 C CA . TRP A 1 622 ? 13.711 4.377 -10.649 1.00 90.56 622 TRP A CA 1
ATOM 4932 C C . TRP A 1 622 ? 13.577 2.899 -10.985 1.00 90.56 622 TRP A C 1
ATOM 4934 O O . TRP A 1 622 ? 13.924 2.488 -12.090 1.00 90.56 622 TRP A O 1
ATOM 4944 N N . GLN A 1 623 ? 13.069 2.094 -10.052 1.00 90.12 623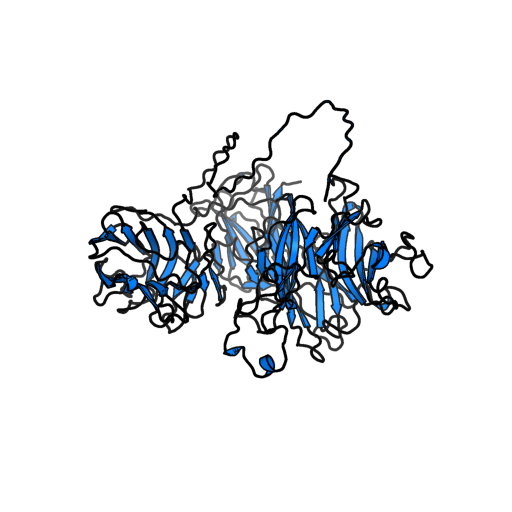 GLN A N 1
ATOM 4945 C CA . GLN A 1 623 ? 12.863 0.668 -10.310 1.00 90.12 623 GLN A CA 1
ATOM 4946 C C . GLN A 1 623 ? 11.745 0.415 -11.322 1.00 90.12 623 GLN A C 1
ATOM 4948 O O . GLN A 1 623 ? 10.711 1.075 -11.267 1.00 90.12 623 GLN A O 1
ATOM 4953 N N . ALA A 1 624 ? 11.920 -0.592 -12.169 1.00 90.44 624 ALA A N 1
ATOM 4954 C CA . ALA A 1 624 ? 10.812 -1.291 -12.806 1.00 90.44 624 ALA A CA 1
ATOM 4955 C C . ALA A 1 624 ? 10.128 -2.228 -11.796 1.00 90.44 624 ALA A C 1
ATOM 4957 O O . ALA A 1 624 ? 10.599 -2.417 -10.668 1.00 90.44 624 ALA A O 1
ATOM 4958 N N . ARG A 1 625 ? 9.020 -2.850 -12.196 1.00 91.44 625 ARG A N 1
ATOM 4959 C CA . ARG A 1 625 ? 8.364 -3.885 -11.401 1.00 91.44 625 ARG A CA 1
ATOM 4960 C C . ARG A 1 625 ? 9.356 -5.009 -11.055 1.00 91.44 625 ARG A C 1
ATOM 4962 O O . ARG A 1 625 ? 10.017 -5.531 -11.954 1.00 91.44 625 ARG A O 1
ATOM 4969 N N . PRO A 1 626 ? 9.469 -5.403 -9.771 1.00 93.88 626 PRO A N 1
ATOM 4970 C CA . PRO A 1 626 ? 10.403 -6.445 -9.378 1.00 93.88 626 PRO A CA 1
ATOM 4971 C C . PRO A 1 626 ? 9.974 -7.815 -9.902 1.00 93.88 626 PRO A C 1
ATOM 4973 O O . PRO A 1 626 ? 8.783 -8.102 -10.060 1.00 93.88 626 PRO A O 1
ATOM 4976 N N . VAL A 1 627 ? 10.964 -8.676 -10.123 1.00 94.25 627 VAL A N 1
ATOM 4977 C CA . VAL A 1 627 ? 10.780 -10.058 -10.581 1.00 94.25 627 VAL A CA 1
ATOM 4978 C C . VAL A 1 627 ? 11.284 -11.032 -9.521 1.00 94.25 627 VAL A C 1
ATOM 4980 O O . VAL A 1 627 ? 12.281 -10.774 -8.850 1.00 94.25 627 VAL A O 1
ATOM 4983 N N . LEU A 1 628 ? 10.584 -12.152 -9.350 1.00 94.88 628 LEU A N 1
ATOM 4984 C CA . LEU A 1 628 ? 11.012 -13.218 -8.446 1.00 94.88 628 LEU A CA 1
ATOM 4985 C C . LEU A 1 628 ? 11.932 -14.178 -9.187 1.00 94.88 628 LEU A C 1
ATOM 4987 O O . LEU A 1 628 ? 11.549 -14.696 -10.234 1.00 94.88 628 LEU A O 1
ATOM 4991 N N . VAL A 1 629 ? 13.102 -14.453 -8.622 1.00 96.06 629 VAL A N 1
ATOM 4992 C CA . VAL A 1 629 ? 14.085 -15.381 -9.188 1.00 96.06 629 VAL A CA 1
ATOM 4993 C C . VAL A 1 629 ? 14.502 -16.345 -8.082 1.00 96.06 629 VAL A C 1
ATOM 4995 O O . VAL A 1 629 ? 15.308 -16.013 -7.216 1.00 96.06 629 VAL A O 1
ATOM 4998 N N . GLY A 1 630 ? 13.902 -17.538 -8.072 1.00 94.38 630 GLY A N 1
ATOM 4999 C CA . GLY A 1 630 ? 14.113 -18.524 -7.010 1.00 94.38 630 GLY A CA 1
ATOM 5000 C C . GLY A 1 630 ? 13.719 -17.988 -5.628 1.00 94.38 630 GLY A C 1
ATOM 5001 O O . GLY A 1 630 ? 12.550 -17.688 -5.370 1.00 94.38 630 GLY A O 1
ATOM 5002 N N . GLU A 1 631 ? 14.699 -17.883 -4.732 1.00 96.00 631 GLU A N 1
ATOM 5003 C CA . GLU A 1 631 ? 14.532 -17.372 -3.365 1.00 96.00 631 GLU A CA 1
ATOM 5004 C C . GLU A 1 631 ? 14.852 -15.876 -3.226 1.00 96.00 631 GLU A C 1
ATOM 5006 O O . GLU A 1 631 ? 14.921 -15.363 -2.110 1.00 96.00 631 GLU A O 1
ATOM 5011 N N . GLU A 1 632 ? 15.011 -15.152 -4.336 1.00 97.00 632 GLU A N 1
ATOM 5012 C CA . GLU A 1 632 ? 15.303 -13.719 -4.354 1.00 97.00 632 GLU A CA 1
ATOM 5013 C C . GLU A 1 632 ? 14.205 -12.899 -5.049 1.00 97.00 632 GLU A C 1
ATOM 5015 O O . GLU A 1 632 ? 13.508 -13.369 -5.953 1.00 97.00 632 GLU A O 1
ATOM 5020 N N . THR A 1 633 ? 14.105 -11.628 -4.661 1.00 97.50 633 THR A N 1
ATOM 5021 C CA . THR A 1 633 ? 13.418 -10.577 -5.417 1.00 97.50 633 THR A CA 1
ATOM 5022 C C . THR A 1 633 ? 14.468 -9.689 -6.081 1.00 97.50 633 THR A C 1
ATOM 5024 O O . THR A 1 633 ? 15.367 -9.166 -5.418 1.00 97.50 633 THR A O 1
ATOM 5027 N N . TRP A 1 634 ? 14.369 -9.527 -7.398 1.00 97.62 634 TRP A N 1
ATOM 5028 C CA . TRP A 1 634 ? 15.284 -8.736 -8.217 1.00 97.62 634 TRP A CA 1
ATOM 5029 C C . TRP A 1 634 ? 14.607 -7.440 -8.673 1.00 97.62 634 TRP A C 1
ATOM 5031 O O . TRP A 1 634 ? 13.492 -7.453 -9.195 1.00 97.62 634 TRP A O 1
ATOM 5041 N N . PHE A 1 635 ? 15.311 -6.323 -8.505 1.00 96.06 635 PHE A N 1
ATOM 5042 C CA . PHE A 1 635 ? 14.874 -4.968 -8.830 1.00 96.06 635 PHE A CA 1
ATOM 5043 C C . PHE A 1 635 ? 15.784 -4.398 -9.909 1.00 96.06 635 PHE A C 1
ATOM 5045 O O . PHE A 1 635 ? 16.891 -3.936 -9.627 1.00 96.06 635 PHE A O 1
ATOM 5052 N N . TYR A 1 636 ? 15.326 -4.421 -11.154 1.00 96.00 636 TYR A N 1
ATOM 5053 C CA . TYR A 1 636 ? 15.977 -3.650 -12.205 1.00 96.00 636 TYR A CA 1
ATOM 5054 C C . TYR A 1 636 ? 15.573 -2.189 -12.069 1.00 96.00 636 TYR A C 1
ATOM 5056 O O . TYR A 1 636 ? 14.401 -1.898 -11.835 1.00 96.00 636 TYR A O 1
ATOM 5064 N N . TYR A 1 637 ? 16.519 -1.265 -12.209 1.00 94.56 637 TYR A N 1
ATOM 5065 C CA . TYR A 1 637 ? 16.242 0.156 -12.007 1.00 94.56 637 TYR A CA 1
ATOM 5066 C C . TYR A 1 637 ? 17.006 1.058 -12.968 1.00 94.56 637 TYR A C 1
ATOM 5068 O O . TYR A 1 637 ? 18.110 0.743 -13.399 1.00 94.56 637 TYR A O 1
ATOM 5076 N N . LEU A 1 638 ? 16.417 2.202 -13.298 1.00 91.94 638 LEU A N 1
ATOM 5077 C CA . LEU A 1 638 ? 17.082 3.277 -14.013 1.00 91.94 638 LEU A CA 1
ATOM 5078 C C . LEU A 1 638 ? 17.955 4.067 -13.033 1.00 91.94 638 LEU A C 1
ATOM 5080 O O . LEU A 1 638 ? 17.432 4.667 -12.093 1.00 91.94 638 LEU A O 1
ATOM 5084 N N . GLY A 1 639 ? 19.267 4.077 -13.261 1.00 93.00 639 GLY A N 1
ATOM 5085 C CA . GLY A 1 639 ? 20.229 4.878 -12.505 1.00 93.00 639 GLY A CA 1
ATOM 5086 C C . GLY A 1 639 ? 20.666 6.119 -13.277 1.00 93.00 639 GLY A C 1
ATOM 5087 O O . GLY A 1 639 ? 21.035 6.017 -14.453 1.00 93.00 639 GLY A O 1
ATOM 5088 N N . LEU A 1 640 ? 20.618 7.282 -12.617 1.00 91.31 640 LEU A N 1
ATOM 5089 C CA . LEU A 1 640 ? 21.146 8.545 -13.142 1.00 91.31 640 LEU A CA 1
ATOM 5090 C C . LEU A 1 640 ? 22.082 9.192 -12.118 1.00 91.31 640 LEU A C 1
ATOM 5092 O O . LEU A 1 640 ? 21.720 9.344 -10.951 1.00 91.31 640 LEU A O 1
ATOM 5096 N N . GLY A 1 641 ? 23.269 9.608 -12.568 1.00 90.75 641 GLY A N 1
ATOM 5097 C CA . GLY A 1 641 ? 24.278 10.263 -11.727 1.00 90.75 641 GLY A CA 1
ATOM 5098 C C . GLY A 1 641 ? 24.268 11.796 -11.788 1.00 90.75 641 GLY A C 1
ATOM 5099 O O . GLY A 1 641 ? 24.804 12.438 -10.887 1.00 90.75 641 GLY A O 1
ATOM 5100 N N . GLY A 1 642 ? 23.688 12.385 -12.844 1.00 86.81 642 GLY A N 1
ATOM 5101 C CA . GLY A 1 642 ? 23.632 13.842 -13.055 1.00 86.81 642 GLY A CA 1
ATOM 5102 C C . GLY A 1 642 ? 22.468 14.512 -12.322 1.00 86.81 642 GLY A C 1
ATOM 5103 O O . GLY A 1 642 ? 22.684 15.434 -11.541 1.00 86.81 642 GLY A O 1
ATOM 5104 N N . GLY A 1 643 ? 21.257 13.992 -12.533 1.00 88.12 643 GLY A N 1
ATOM 5105 C CA . GLY A 1 643 ? 20.015 14.444 -11.905 1.00 88.12 643 GLY A CA 1
ATOM 5106 C C . GLY A 1 643 ? 18.793 13.868 -12.623 1.00 88.12 643 GLY A C 1
ATOM 5107 O O . GLY A 1 643 ? 18.926 13.127 -13.596 1.00 88.12 643 GLY A O 1
ATOM 5108 N N . HIS A 1 644 ? 17.586 14.220 -12.188 1.00 85.19 644 HIS A N 1
ATOM 5109 C CA . HIS A 1 644 ? 16.336 13.852 -12.865 1.00 85.19 644 HIS A CA 1
ATOM 5110 C C . HIS A 1 644 ? 16.308 14.281 -14.348 1.00 85.19 644 HIS A C 1
ATOM 5112 O O . HIS A 1 644 ? 15.777 13.562 -15.206 1.00 85.19 644 HIS A O 1
ATOM 5118 N N . LYS A 1 645 ? 16.919 15.431 -14.667 1.00 79.44 645 LYS A N 1
ATOM 5119 C CA . LYS A 1 645 ? 16.890 16.057 -16.003 1.00 79.44 645 LYS A CA 1
ATOM 5120 C C . LYS A 1 645 ? 18.204 15.949 -16.785 1.00 79.44 645 LYS A C 1
ATOM 5122 O O . LYS A 1 645 ? 18.232 16.325 -17.956 1.00 79.44 645 LYS A O 1
ATOM 5127 N N . SER A 1 646 ? 19.267 15.407 -16.192 1.00 80.44 646 SER A N 1
ATOM 5128 C CA . SER A 1 646 ? 20.614 15.447 -16.769 1.00 80.44 646 SER A CA 1
ATOM 5129 C C . SER A 1 646 ? 21.432 14.178 -16.508 1.00 80.44 646 SER A C 1
ATOM 5131 O O . SER A 1 646 ? 21.136 13.366 -15.632 1.00 80.44 646 SER A O 1
ATOM 5133 N N . GLY A 1 647 ? 22.501 14.016 -17.289 1.00 81.31 647 GLY A N 1
ATOM 5134 C CA . GLY A 1 647 ? 23.435 12.899 -17.173 1.00 81.31 647 GLY A CA 1
ATOM 5135 C C . GLY A 1 647 ? 23.039 11.644 -17.955 1.00 81.31 647 GLY A C 1
ATOM 5136 O O . GLY A 1 647 ? 21.933 11.522 -18.489 1.00 81.31 647 GLY A O 1
ATOM 5137 N N . ALA A 1 648 ? 23.998 10.721 -18.024 1.00 85.12 648 ALA A N 1
ATOM 5138 C CA . ALA A 1 648 ? 23.829 9.410 -18.636 1.00 85.12 648 ALA A CA 1
ATOM 5139 C C . ALA A 1 648 ? 22.848 8.553 -17.829 1.00 85.12 648 ALA A C 1
ATOM 5141 O O . ALA A 1 648 ? 22.743 8.682 -16.605 1.00 85.12 648 ALA A O 1
ATOM 5142 N N . ARG A 1 649 ? 22.140 7.663 -18.528 1.00 87.75 649 ARG A N 1
ATOM 5143 C CA . ARG A 1 649 ? 21.132 6.784 -17.932 1.00 87.75 649 ARG A CA 1
ATOM 5144 C C . ARG A 1 649 ? 21.503 5.329 -18.147 1.00 87.75 649 ARG A C 1
ATOM 5146 O O . ARG A 1 649 ? 21.740 4.908 -19.278 1.00 87.75 649 ARG A O 1
ATOM 5153 N N . HIS A 1 650 ? 21.528 4.563 -17.067 1.00 91.12 650 HIS A N 1
ATOM 5154 C CA . HIS A 1 650 ? 21.946 3.165 -17.082 1.00 91.12 650 HIS A CA 1
ATOM 5155 C C . HIS A 1 650 ? 20.872 2.269 -16.469 1.00 91.12 650 HIS A C 1
ATOM 5157 O O . HIS A 1 650 ? 20.088 2.729 -15.640 1.00 91.12 650 HIS A O 1
ATOM 5163 N N . VAL A 1 651 ? 20.864 0.987 -16.835 1.00 94.19 651 VAL A N 1
ATOM 5164 C CA . VAL A 1 651 ? 20.045 -0.022 -16.155 1.00 94.19 651 VAL A CA 1
ATOM 5165 C C . VAL A 1 651 ? 20.904 -0.715 -15.105 1.00 94.19 651 VAL A C 1
ATOM 5167 O O . VAL A 1 651 ? 21.921 -1.333 -15.421 1.00 94.19 651 VAL A O 1
ATOM 5170 N N . GLY A 1 652 ? 20.494 -0.580 -13.853 1.00 96.00 652 GLY A N 1
ATOM 5171 C CA . GLY A 1 652 ? 21.022 -1.271 -12.690 1.00 96.00 652 GLY A CA 1
ATOM 5172 C C . GLY A 1 652 ? 20.217 -2.503 -12.318 1.00 96.00 652 GLY A C 1
ATOM 5173 O O . GLY A 1 652 ? 19.097 -2.699 -12.787 1.00 96.00 652 GLY A O 1
ATOM 5174 N N . LEU A 1 653 ? 20.783 -3.295 -11.413 1.00 97.62 653 LEU A N 1
ATOM 5175 C CA . LEU A 1 653 ? 20.094 -4.385 -10.739 1.00 97.62 653 LEU A CA 1
ATOM 5176 C C . LEU A 1 653 ? 20.419 -4.333 -9.243 1.00 97.62 653 LEU A C 1
ATOM 5178 O O . LEU A 1 653 ? 21.571 -4.137 -8.850 1.00 97.62 653 LEU A O 1
ATOM 5182 N N . ALA A 1 654 ? 19.396 -4.506 -8.415 1.00 97.38 654 ALA A N 1
ATOM 5183 C CA . ALA A 1 654 ? 19.510 -4.765 -6.989 1.00 97.38 654 ALA A CA 1
ATOM 5184 C C . ALA A 1 654 ? 18.765 -6.052 -6.625 1.00 97.38 654 ALA A C 1
ATOM 5186 O O . ALA A 1 654 ? 17.807 -6.432 -7.297 1.00 97.38 654 ALA A O 1
ATOM 5187 N N . ARG A 1 655 ? 19.216 -6.747 -5.581 1.00 97.19 655 ARG A N 1
ATOM 5188 C CA . ARG A 1 655 ? 18.661 -8.036 -5.148 1.00 97.19 655 ARG A CA 1
ATOM 5189 C C . ARG A 1 655 ? 18.375 -8.030 -3.659 1.00 97.19 655 ARG A C 1
ATOM 5191 O O . ARG A 1 655 ? 19.075 -7.375 -2.889 1.00 97.19 655 ARG A O 1
ATOM 5198 N N . MET A 1 656 ? 17.374 -8.788 -3.245 1.00 96.25 656 MET A N 1
ATOM 5199 C CA . MET A 1 656 ? 17.139 -9.094 -1.838 1.00 96.25 656 MET A CA 1
ATOM 5200 C C . MET A 1 656 ? 16.512 -10.478 -1.688 1.00 96.25 656 MET A C 1
ATOM 5202 O O . MET A 1 656 ? 16.002 -11.028 -2.665 1.00 96.25 656 MET A O 1
ATOM 5206 N N . ARG A 1 657 ? 16.493 -11.022 -0.463 1.00 96.62 657 ARG A N 1
ATOM 5207 C CA . ARG A 1 657 ? 15.726 -12.242 -0.158 1.00 96.62 657 ARG A CA 1
ATOM 5208 C C . ARG A 1 657 ? 14.269 -12.060 -0.596 1.00 96.62 657 ARG A C 1
ATOM 5210 O O . ARG A 1 657 ? 13.697 -10.988 -0.391 1.00 96.62 657 ARG A O 1
ATOM 5217 N N . LYS A 1 658 ? 13.651 -13.091 -1.164 1.00 97.31 658 LYS A N 1
ATOM 5218 C CA . LYS A 1 658 ? 12.236 -13.060 -1.546 1.00 97.31 658 LYS A CA 1
ATOM 5219 C C . LYS A 1 658 ? 11.406 -12.586 -0.356 1.00 97.31 658 LYS A C 1
ATOM 5221 O O . LYS A 1 658 ? 11.565 -13.095 0.752 1.00 97.31 658 LYS A O 1
ATOM 5226 N N . ASP A 1 659 ? 10.567 -11.582 -0.591 1.00 96.25 659 ASP A N 1
ATOM 5227 C CA . ASP A 1 659 ? 9.694 -10.959 0.414 1.00 96.25 659 ASP A CA 1
ATOM 5228 C C . ASP A 1 659 ? 10.392 -10.362 1.645 1.00 96.25 659 ASP A C 1
ATOM 5230 O O . ASP A 1 659 ? 9.776 -10.164 2.689 1.00 96.25 659 ASP A O 1
ATOM 5234 N N . GLY A 1 660 ? 11.675 -10.027 1.530 1.00 96.31 660 GLY A N 1
ATOM 5235 C CA . GLY A 1 660 ? 12.480 -9.501 2.630 1.00 96.31 660 GLY A CA 1
ATOM 5236 C C . GLY A 1 660 ? 12.296 -8.027 2.965 1.00 96.31 660 GLY A C 1
ATOM 5237 O O . GLY A 1 660 ? 13.199 -7.465 3.567 1.00 96.31 660 GLY A O 1
ATOM 5238 N N . TYR A 1 661 ? 11.212 -7.381 2.532 1.00 96.56 661 TYR A N 1
ATOM 5239 C CA . TYR A 1 661 ? 11.033 -5.924 2.609 1.00 96.56 661 TYR A CA 1
ATOM 5240 C C . TYR A 1 661 ? 11.202 -5.365 4.026 1.00 96.56 661 TYR A C 1
ATOM 5242 O O . TYR A 1 661 ? 11.900 -4.373 4.230 1.00 96.56 661 TYR A O 1
ATOM 5250 N N . VAL A 1 662 ? 10.560 -6.007 5.004 1.00 96.81 662 VAL A N 1
ATOM 5251 C CA . VAL A 1 662 ? 10.533 -5.583 6.406 1.00 96.81 662 VAL A CA 1
ATOM 5252 C C . VAL A 1 662 ? 10.537 -6.815 7.306 1.00 96.81 662 VAL A C 1
ATOM 5254 O O . VAL A 1 662 ? 9.860 -7.796 7.002 1.00 96.81 662 VAL A O 1
ATOM 5257 N N . SER A 1 663 ? 11.258 -6.755 8.426 1.00 97.75 663 SER A N 1
ATOM 5258 C CA . SER A 1 663 ? 11.212 -7.771 9.482 1.00 97.75 663 SER A CA 1
ATOM 5259 C C . SER A 1 663 ? 10.717 -7.219 10.819 1.00 97.75 663 SER A C 1
ATOM 5261 O O . SER A 1 663 ? 10.712 -6.009 11.075 1.00 97.75 663 SER A O 1
ATOM 5263 N N . ARG A 1 664 ? 10.289 -8.141 11.683 1.00 97.94 664 ARG A N 1
ATOM 5264 C CA . ARG A 1 664 ? 10.121 -7.950 13.124 1.00 97.94 664 ARG A CA 1
ATOM 5265 C C . ARG A 1 664 ? 11.268 -8.666 13.833 1.00 97.94 664 ARG A C 1
ATOM 5267 O O . ARG A 1 664 ? 11.438 -9.878 13.693 1.00 97.94 664 ARG A O 1
ATOM 5274 N N . ASP A 1 665 ? 12.057 -7.893 14.561 1.00 97.50 665 ASP A N 1
ATOM 5275 C CA . ASP A 1 665 ? 13.371 -8.287 15.047 1.00 97.50 665 ASP A CA 1
ATOM 5276 C C . ASP A 1 665 ? 13.385 -8.419 16.566 1.00 97.50 665 ASP A C 1
ATOM 5278 O O . ASP A 1 665 ? 13.125 -7.450 17.275 1.00 97.50 665 ASP A O 1
ATOM 5282 N N . ALA A 1 666 ? 13.769 -9.596 17.057 1.00 96.56 666 ALA A N 1
ATOM 5283 C CA . ALA A 1 666 ? 14.201 -9.786 18.437 1.00 96.56 666 ALA A CA 1
ATOM 5284 C C . ALA A 1 666 ? 15.732 -9.719 18.483 1.00 96.56 666 ALA A C 1
ATOM 5286 O O . ALA A 1 666 ? 16.417 -10.400 17.707 1.00 96.56 666 ALA A O 1
ATOM 5287 N N . ARG A 1 667 ? 16.277 -8.887 19.374 1.00 90.25 667 ARG A N 1
ATOM 5288 C CA . ARG A 1 667 ? 17.723 -8.697 19.559 1.00 90.25 667 ARG A CA 1
ATOM 5289 C C . ARG A 1 667 ? 18.070 -8.793 21.042 1.00 90.25 667 ARG A C 1
ATOM 5291 O O . ARG A 1 667 ? 17.415 -8.158 21.863 1.00 90.25 667 ARG A O 1
ATOM 5298 N N . GLY A 1 668 ? 19.139 -9.513 21.374 1.00 77.25 668 GLY A N 1
ATOM 5299 C CA . GLY A 1 668 ? 19.660 -9.576 22.737 1.00 77.25 668 GLY A CA 1
ATOM 5300 C C . GLY A 1 668 ? 19.015 -10.679 23.579 1.00 77.25 668 GLY A C 1
ATOM 5301 O O . GLY A 1 668 ? 18.625 -11.727 23.076 1.00 77.25 668 GLY A O 1
ATOM 5302 N N . THR A 1 669 ? 18.961 -10.482 24.898 1.00 71.62 669 THR A N 1
ATOM 5303 C CA . THR A 1 669 ? 18.563 -11.543 25.842 1.00 71.62 669 THR A CA 1
ATOM 5304 C C . THR A 1 669 ? 17.059 -11.652 26.082 1.00 71.62 669 THR A C 1
ATOM 5306 O O . THR A 1 669 ? 16.627 -12.657 26.645 1.00 71.62 669 THR A O 1
ATOM 5309 N N . GLU A 1 670 ? 16.276 -10.637 25.712 1.00 84.19 670 GLU A N 1
ATOM 5310 C CA . GLU A 1 670 ? 14.824 -10.621 25.920 1.00 84.19 670 GLU A CA 1
ATOM 5311 C C . GLU A 1 670 ? 14.085 -11.335 24.780 1.00 84.19 670 GLU A C 1
ATOM 5313 O O . GLU A 1 670 ? 14.452 -11.230 23.610 1.00 84.19 670 GLU A O 1
ATOM 5318 N N . GLU A 1 671 ? 13.043 -12.087 25.138 1.00 93.88 671 GLU A N 1
ATOM 5319 C CA . GLU A 1 671 ? 12.193 -12.807 24.188 1.00 93.88 671 GLU A CA 1
ATOM 5320 C C . GLU A 1 671 ? 11.200 -11.838 23.534 1.00 93.88 671 GLU A C 1
ATOM 5322 O O . GLU A 1 671 ? 10.383 -11.213 24.212 1.00 93.88 671 GLU A O 1
ATOM 5327 N N . GLY A 1 672 ? 11.257 -11.738 22.206 1.00 97.00 672 GLY A N 1
ATOM 5328 C CA . GLY A 1 672 ? 10.278 -11.005 21.412 1.00 97.00 672 GLY A CA 1
ATOM 5329 C C . GLY A 1 672 ? 8.991 -11.807 21.255 1.00 97.00 672 GLY A C 1
ATOM 5330 O O . GLY A 1 672 ? 9.043 -13.013 21.008 1.00 97.00 672 GLY A O 1
ATOM 5331 N N . ARG A 1 673 ? 7.832 -11.150 21.355 1.00 97.44 673 ARG A N 1
ATOM 5332 C CA . ARG A 1 673 ? 6.510 -11.776 21.202 1.00 97.44 673 ARG A CA 1
ATOM 5333 C C . ARG A 1 673 ? 5.684 -11.033 20.160 1.00 97.44 673 ARG A C 1
ATOM 5335 O O . ARG A 1 673 ? 5.606 -9.808 20.194 1.00 97.44 673 ARG A O 1
ATOM 5342 N N . LEU A 1 674 ? 5.040 -11.780 19.265 1.00 97.44 674 LEU A N 1
ATOM 5343 C CA . LEU A 1 674 ? 4.107 -11.260 18.261 1.00 97.44 674 LEU A CA 1
ATOM 5344 C C . LEU A 1 674 ? 2.874 -12.152 18.206 1.00 97.44 674 LEU A C 1
ATOM 5346 O O . LEU A 1 674 ? 2.993 -13.339 17.920 1.00 97.44 674 LEU A O 1
ATOM 5350 N N . ARG A 1 675 ? 1.693 -11.587 18.441 1.00 96.44 675 ARG A N 1
ATOM 5351 C CA . ARG A 1 675 ? 0.409 -12.277 18.304 1.00 96.44 675 ARG A CA 1
ATOM 5352 C C . ARG A 1 675 ? -0.355 -11.697 17.129 1.00 96.44 675 ARG A C 1
ATOM 5354 O O . ARG A 1 675 ? -0.476 -10.478 17.016 1.00 96.44 675 ARG A O 1
ATOM 5361 N N . THR A 1 676 ? -0.897 -12.562 16.282 1.00 95.25 676 THR A N 1
ATOM 5362 C CA . THR A 1 676 ? -1.707 -12.124 15.150 1.00 95.25 676 THR A CA 1
ATOM 5363 C C . THR A 1 676 ? -3.123 -11.727 15.560 1.00 95.25 676 THR A C 1
ATOM 5365 O O . THR A 1 676 ? -3.624 -12.134 16.612 1.00 95.25 676 THR A O 1
ATOM 5368 N N . VAL A 1 677 ? -3.809 -10.996 14.683 1.00 87.81 677 VAL A N 1
ATOM 5369 C CA . VAL A 1 677 ? -5.273 -10.876 14.718 1.00 87.81 677 VAL A CA 1
ATOM 5370 C C . VAL A 1 677 ? -5.945 -12.252 14.614 1.00 87.81 677 VAL A C 1
ATOM 5372 O O . VAL A 1 677 ? -5.313 -13.251 14.250 1.00 87.81 677 VAL A O 1
ATOM 5375 N N . ALA A 1 678 ? -7.232 -12.310 14.966 1.00 90.44 678 ALA A N 1
ATOM 5376 C CA . ALA A 1 678 ? -8.039 -13.504 14.736 1.00 90.44 678 ALA A CA 1
ATOM 5377 C C . ALA A 1 678 ? -8.133 -13.774 13.231 1.00 90.44 678 ALA A C 1
ATOM 5379 O O . ALA A 1 678 ? -8.394 -12.857 12.455 1.00 90.44 678 ALA A O 1
ATOM 5380 N N . MET A 1 679 ? -7.934 -15.024 12.828 1.00 92.62 679 MET A N 1
ATOM 5381 C CA . MET A 1 679 ? -7.885 -15.415 11.421 1.00 92.62 679 MET A CA 1
ATOM 5382 C C . MET A 1 679 ? -8.400 -16.835 11.192 1.00 92.62 679 MET A C 1
ATOM 5384 O O . MET A 1 679 ? -8.509 -17.628 12.130 1.00 92.62 679 MET A O 1
ATOM 5388 N N . ARG A 1 680 ? -8.730 -17.154 9.941 1.00 92.06 680 ARG A N 1
ATOM 5389 C CA . ARG A 1 680 ? -9.131 -18.487 9.474 1.00 92.06 680 ARG A CA 1
ATOM 5390 C C . ARG A 1 680 ? -8.213 -18.922 8.338 1.00 92.06 680 ARG A C 1
ATOM 5392 O O . ARG A 1 680 ? -7.863 -18.126 7.472 1.00 92.06 680 ARG A O 1
ATOM 5399 N N . LEU A 1 681 ? -7.821 -20.195 8.351 1.00 88.81 681 LEU A N 1
ATOM 5400 C CA . LEU A 1 681 ? -6.980 -20.776 7.303 1.00 88.81 681 LEU A CA 1
ATOM 5401 C C . LEU A 1 681 ? -7.839 -21.249 6.111 1.00 88.81 681 LEU A C 1
ATOM 5403 O O . LEU A 1 681 ? -8.885 -21.865 6.343 1.00 88.81 681 LEU A O 1
ATOM 5407 N N . PRO A 1 682 ? -7.383 -21.053 4.858 1.00 78.19 682 PRO A N 1
ATOM 5408 C CA . PRO A 1 682 ? -8.169 -21.304 3.642 1.00 78.19 682 PRO A CA 1
ATOM 5409 C C . PRO A 1 682 ? -8.314 -22.787 3.281 1.00 78.19 682 PRO A C 1
ATOM 5411 O O . PRO A 1 682 ? -9.088 -23.148 2.392 1.00 78.19 682 PRO A O 1
ATOM 5414 N N . PHE A 1 683 ? -7.522 -23.664 3.900 1.00 81.38 683 PHE A N 1
ATOM 5415 C CA . PHE A 1 683 ? -7.297 -25.027 3.429 1.00 81.38 683 PHE A CA 1
ATOM 5416 C C . PHE A 1 683 ? -7.546 -26.076 4.504 1.00 81.38 683 PHE A C 1
ATOM 5418 O O . PHE A 1 683 ? -7.334 -25.824 5.683 1.00 81.38 683 PHE A O 1
ATOM 5425 N N . GLY A 1 684 ? -7.987 -27.255 4.049 1.00 74.44 684 GLY A N 1
ATOM 5426 C CA . GLY A 1 684 ? -8.204 -28.468 4.839 1.00 74.44 684 GLY A CA 1
ATOM 5427 C C . GLY A 1 684 ? -6.962 -29.375 4.888 1.00 74.44 684 GLY A C 1
ATOM 5428 O O . GLY A 1 684 ? -5.891 -28.905 5.268 1.00 74.44 684 GLY A O 1
ATOM 5429 N N . PRO A 1 685 ? -7.072 -30.670 4.525 1.00 79.75 685 PRO A N 1
ATOM 5430 C CA . PRO A 1 685 ? -5.942 -31.604 4.507 1.00 79.75 685 PRO A CA 1
ATOM 5431 C C . PRO A 1 685 ? -4.723 -31.098 3.723 1.00 79.75 685 PRO A C 1
ATOM 5433 O O . PRO A 1 685 ? -4.869 -30.591 2.611 1.00 79.75 685 PRO A O 1
ATOM 5436 N N . GLY A 1 686 ? -3.532 -31.282 4.296 1.00 82.44 686 GLY A N 1
ATOM 5437 C CA . GLY A 1 686 ? -2.248 -30.906 3.703 1.00 82.44 686 GLY A CA 1
ATOM 5438 C C . GLY A 1 686 ? -1.877 -29.431 3.869 1.00 82.44 686 GLY A C 1
ATOM 5439 O O . GLY A 1 686 ? -1.077 -28.932 3.092 1.00 82.44 686 GLY A O 1
ATOM 5440 N N . THR A 1 687 ? -2.459 -28.697 4.822 1.00 89.81 687 THR A N 1
ATOM 5441 C CA . THR A 1 687 ? -2.108 -27.278 5.036 1.00 89.81 687 THR A CA 1
ATOM 5442 C C . THR A 1 687 ? -0.830 -27.151 5.856 1.00 89.81 687 THR A C 1
ATOM 5444 O O . THR A 1 687 ? -0.806 -27.602 6.996 1.00 89.81 687 THR A O 1
ATOM 5447 N N . HIS A 1 688 ? 0.203 -26.489 5.342 1.00 92.25 688 HIS A N 1
ATOM 5448 C CA . HIS A 1 688 ? 1.457 -26.248 6.060 1.00 92.25 688 HIS A CA 1
ATOM 5449 C C . HIS A 1 688 ? 1.658 -24.764 6.360 1.00 92.25 688 HIS A C 1
ATOM 5451 O O . HIS A 1 688 ? 1.171 -23.892 5.638 1.00 92.25 688 HIS A O 1
ATOM 5457 N N . LEU A 1 689 ? 2.408 -24.499 7.432 1.00 95.31 689 LEU A N 1
ATOM 5458 C CA . LEU A 1 689 ? 2.918 -23.175 7.763 1.00 95.31 689 LEU A CA 1
ATOM 5459 C C . LEU A 1 689 ? 4.434 -23.174 7.606 1.00 95.31 689 LEU A C 1
ATOM 5461 O O . LEU A 1 689 ? 5.124 -24.039 8.153 1.00 95.31 689 LEU A O 1
ATOM 5465 N N . THR A 1 690 ? 4.954 -22.185 6.890 1.00 97.19 690 THR A N 1
ATOM 5466 C CA . THR A 1 690 ? 6.399 -21.939 6.813 1.00 97.19 690 THR A CA 1
ATOM 5467 C C . THR A 1 690 ? 6.716 -20.490 7.158 1.00 97.19 690 THR A C 1
ATOM 5469 O O . THR A 1 690 ? 5.843 -19.629 7.097 1.00 97.19 690 THR A O 1
ATOM 5472 N N . LEU A 1 691 ? 7.948 -20.218 7.579 1.00 98.44 691 LEU A N 1
ATOM 5473 C CA . LEU A 1 691 ? 8.420 -18.895 7.966 1.00 98.44 691 LEU A CA 1
ATOM 5474 C C . LEU A 1 691 ? 9.446 -18.383 6.963 1.00 98.44 691 LEU A C 1
ATOM 5476 O O . LEU A 1 691 ? 10.384 -19.095 6.604 1.00 98.44 691 LEU A O 1
ATOM 5480 N N . ASN A 1 692 ? 9.319 -17.112 6.600 1.00 98.31 692 ASN A N 1
ATOM 5481 C CA . ASN A 1 692 ? 10.418 -16.357 6.023 1.00 98.31 692 ASN A CA 1
ATOM 5482 C C . ASN A 1 692 ? 11.169 -15.685 7.175 1.00 98.31 692 ASN A C 1
ATOM 5484 O O . ASN A 1 692 ? 10.666 -14.732 7.780 1.00 98.31 692 ASN A O 1
ATOM 5488 N N . ALA A 1 693 ? 12.339 -16.214 7.528 1.00 98.44 693 ALA A N 1
ATOM 5489 C CA . ALA A 1 693 ? 13.062 -15.785 8.717 1.00 98.44 693 ALA A CA 1
ATOM 5490 C C . ALA A 1 693 ? 14.582 -15.889 8.568 1.00 98.44 693 ALA A C 1
ATOM 5492 O O . ALA A 1 693 ? 15.109 -16.649 7.754 1.00 98.44 693 ALA A O 1
ATOM 5493 N N . GLN A 1 694 ? 15.274 -15.117 9.401 1.00 97.94 694 GLN A N 1
ATOM 5494 C CA . GLN A 1 694 ? 16.712 -15.206 9.615 1.00 97.94 694 GLN A CA 1
ATOM 5495 C C . GLN A 1 694 ? 16.985 -15.336 11.111 1.00 97.94 694 GLN A C 1
ATOM 5497 O O . GLN A 1 694 ? 16.666 -14.433 11.882 1.00 97.94 694 GLN A O 1
ATOM 5502 N N . VAL A 1 695 ? 17.578 -16.451 11.523 1.00 97.56 695 VAL A N 1
ATOM 5503 C CA . VAL A 1 695 ? 17.851 -16.771 12.926 1.00 97.56 695 VAL A CA 1
ATOM 5504 C C . VAL A 1 695 ? 19.360 -16.830 13.149 1.00 97.56 695 VAL A C 1
ATOM 5506 O O . VAL A 1 695 ? 20.067 -17.564 12.458 1.00 97.56 695 VAL A O 1
ATOM 5509 N N . GLN A 1 696 ? 19.860 -16.055 14.113 1.00 95.31 696 GLN A N 1
ATOM 5510 C CA . GLN A 1 696 ? 21.282 -16.025 14.464 1.00 95.31 696 GLN A CA 1
ATOM 5511 C C . GLN A 1 696 ? 21.722 -17.325 15.163 1.00 95.31 696 GLN A C 1
ATOM 5513 O O . GLN A 1 696 ? 20.881 -18.079 15.663 1.00 95.31 696 GLN A O 1
ATOM 5518 N N . PRO A 1 697 ? 23.037 -17.606 15.263 1.00 92.25 697 PRO A N 1
ATOM 5519 C CA . PRO A 1 697 ? 23.529 -18.732 16.052 1.00 92.25 697 PRO A CA 1
ATOM 5520 C C . PRO A 1 697 ? 23.005 -18.689 17.499 1.00 92.25 697 PRO A C 1
ATOM 5522 O O . PRO A 1 697 ? 23.178 -17.691 18.192 1.00 92.25 697 PRO A O 1
ATOM 5525 N N . ASN A 1 698 ? 22.399 -19.789 17.963 1.00 89.81 698 ASN A N 1
ATOM 5526 C CA . ASN A 1 698 ? 21.703 -19.940 19.260 1.00 89.81 698 ASN A CA 1
ATOM 5527 C C . ASN A 1 698 ? 20.353 -19.210 19.401 1.00 89.81 698 ASN A C 1
ATOM 5529 O O . ASN A 1 698 ? 19.709 -19.326 20.448 1.00 89.81 698 ASN A O 1
ATOM 5533 N N . GLY A 1 699 ? 19.912 -18.498 18.365 1.00 95.50 699 GLY A N 1
ATOM 5534 C CA . GLY A 1 699 ? 18.561 -17.960 18.272 1.00 95.50 699 GLY A CA 1
ATOM 5535 C C . GLY A 1 699 ? 17.534 -19.036 17.918 1.00 95.50 699 GLY A C 1
ATOM 5536 O O . GLY A 1 699 ? 17.876 -20.171 17.570 1.00 95.50 699 GLY A O 1
ATOM 5537 N N . TRP A 1 700 ? 16.258 -18.672 18.001 1.00 97.00 700 TRP A N 1
ATOM 5538 C CA . TRP A 1 700 ? 15.149 -19.522 17.577 1.00 97.00 700 TRP A CA 1
ATOM 5539 C C . TRP A 1 700 ? 13.868 -18.718 17.355 1.00 97.00 700 TRP A C 1
ATOM 5541 O O . TRP A 1 700 ? 13.684 -17.636 17.916 1.00 97.00 700 TRP A O 1
ATOM 5551 N N . ILE A 1 701 ? 12.952 -19.296 16.578 1.00 98.50 701 ILE A N 1
ATOM 5552 C CA . ILE A 1 701 ? 11.545 -18.888 16.533 1.00 98.50 701 ILE A CA 1
ATOM 5553 C C . ILE A 1 701 ? 10.678 -20.091 16.905 1.00 98.50 701 ILE A C 1
ATOM 5555 O O . ILE A 1 701 ? 10.884 -21.196 16.408 1.00 98.50 701 ILE A O 1
ATOM 5559 N N . LYS A 1 702 ? 9.706 -19.886 17.789 1.00 98.38 702 LYS A N 1
ATOM 5560 C CA . LYS A 1 702 ? 8.652 -20.855 18.109 1.00 98.38 702 LYS A CA 1
ATOM 5561 C C . LYS A 1 702 ? 7.296 -20.187 17.948 1.00 98.38 702 LYS A C 1
ATOM 5563 O O . LYS A 1 702 ? 7.204 -18.963 18.003 1.00 98.38 702 LYS A O 1
ATOM 5568 N N . ALA A 1 703 ? 6.243 -20.979 17.800 1.00 98.38 703 ALA A N 1
ATOM 5569 C CA . ALA A 1 703 ? 4.884 -20.470 17.776 1.00 98.38 703 ALA A CA 1
ATOM 5570 C C . ALA A 1 703 ? 3.929 -21.345 18.586 1.00 98.38 703 ALA A C 1
ATOM 5572 O O . ALA A 1 703 ? 4.134 -22.550 18.738 1.00 98.38 703 ALA A O 1
ATOM 5573 N N . GLN A 1 704 ? 2.853 -20.738 19.066 1.00 98.12 704 GLN A N 1
ATOM 5574 C CA . GLN A 1 704 ? 1.680 -21.452 19.547 1.00 98.12 704 GLN A CA 1
ATOM 5575 C C . GLN A 1 704 ? 0.422 -20.977 18.826 1.00 98.12 704 GLN A C 1
ATOM 5577 O O . GLN A 1 704 ? 0.372 -19.849 18.334 1.00 98.12 704 GLN A O 1
ATOM 5582 N N . VAL A 1 705 ? -0.584 -21.846 18.765 1.00 98.12 705 VAL A N 1
ATOM 5583 C CA . VAL A 1 705 ? -1.885 -21.537 18.165 1.00 98.12 705 VAL A CA 1
ATOM 5584 C C . VAL A 1 705 ? -2.912 -21.365 19.274 1.00 98.12 705 VAL A C 1
ATOM 5586 O O . VAL A 1 705 ? -3.076 -22.250 20.116 1.00 98.12 705 VAL A O 1
ATOM 5589 N N . LEU A 1 706 ? -3.611 -20.237 19.251 1.00 96.81 706 LEU A N 1
ATOM 5590 C CA . LEU A 1 706 ? -4.691 -19.914 20.175 1.00 96.81 706 LEU A CA 1
ATOM 5591 C C . LEU A 1 706 ? -6.041 -20.019 19.466 1.00 96.81 706 LEU A C 1
ATOM 5593 O O . LEU A 1 706 ? -6.122 -19.768 18.264 1.00 96.81 706 LEU A O 1
ATOM 5597 N N . ASP A 1 707 ? -7.093 -20.367 20.199 1.00 93.31 707 ASP A N 1
ATOM 5598 C CA . ASP A 1 707 ? -8.473 -20.279 19.728 1.00 93.31 707 ASP A CA 1
ATOM 5599 C C . ASP A 1 707 ? -9.050 -18.856 19.875 1.00 93.31 707 ASP A C 1
ATOM 5601 O O . ASP A 1 707 ? -8.365 -17.908 20.269 1.00 93.31 707 ASP A O 1
ATOM 5605 N N . ALA A 1 708 ? -10.335 -18.691 19.551 1.00 85.56 708 ALA A N 1
ATOM 5606 C CA . ALA A 1 708 ? -11.022 -17.405 19.652 1.00 85.56 708 ALA A CA 1
ATOM 5607 C C . ALA A 1 708 ? -11.044 -16.820 21.082 1.00 85.56 708 ALA A C 1
ATOM 5609 O O . ALA A 1 708 ? -11.110 -15.597 21.218 1.00 85.56 708 ALA A O 1
ATOM 5610 N N . GLY A 1 709 ? -10.966 -17.668 22.116 1.00 84.94 709 GLY A N 1
ATOM 5611 C CA . GLY A 1 709 ? -10.942 -17.304 23.536 1.00 84.94 709 GLY A CA 1
ATOM 5612 C C . GLY A 1 709 ? -9.534 -17.210 24.136 1.00 84.94 709 GLY A C 1
ATOM 5613 O O . GLY A 1 709 ? -9.398 -17.253 25.360 1.00 84.94 709 GLY A O 1
ATOM 5614 N N . ASP A 1 710 ? -8.505 -17.114 23.287 1.00 88.62 710 ASP A N 1
ATOM 5615 C CA . ASP A 1 710 ? -7.086 -17.037 23.652 1.00 88.62 710 ASP A CA 1
ATOM 5616 C C . ASP A 1 710 ? -6.566 -18.249 24.441 1.00 88.62 710 ASP A C 1
ATOM 5618 O O . ASP A 1 710 ? -5.547 -18.165 25.134 1.00 88.62 710 ASP A O 1
ATOM 5622 N N . GLN A 1 711 ? -7.232 -19.400 24.314 1.00 95.75 711 GLN A N 1
ATOM 5623 C CA . GLN A 1 711 ? -6.745 -20.659 24.868 1.00 95.75 711 GLN A CA 1
ATOM 5624 C C . GLN A 1 711 ? -5.867 -21.382 23.853 1.00 95.75 711 GLN A C 1
ATOM 5626 O O . GLN A 1 711 ? -6.171 -21.434 22.662 1.00 95.75 711 GLN A O 1
ATOM 5631 N N . VAL A 1 712 ? -4.766 -21.964 24.328 1.00 97.56 712 VAL A N 1
ATOM 5632 C CA . VAL A 1 712 ? -3.866 -22.756 23.482 1.00 97.56 712 VAL A CA 1
ATOM 5633 C C . VAL A 1 712 ? -4.604 -23.992 22.973 1.00 97.56 712 VAL A C 1
ATOM 5635 O O . VAL A 1 712 ? -5.115 -24.787 23.763 1.00 97.56 712 VAL A O 1
ATOM 5638 N N . ILE A 1 713 ? -4.614 -24.187 21.655 1.00 96.12 713 ILE A N 1
ATOM 5639 C CA . ILE A 1 713 ? -5.206 -25.378 21.046 1.00 96.12 713 ILE A CA 1
ATOM 5640 C C . ILE A 1 713 ? -4.316 -26.587 21.347 1.00 96.12 713 ILE A C 1
ATOM 5642 O O . ILE A 1 713 ? -3.099 -26.558 21.142 1.00 96.12 713 ILE A O 1
ATOM 5646 N N . GLU A 1 714 ? -4.930 -27.673 21.820 1.00 94.75 714 GLU A N 1
ATOM 5647 C CA . GLU A 1 714 ? -4.229 -28.904 22.186 1.00 94.75 714 GLU A CA 1
ATOM 5648 C C . GLU A 1 714 ? -3.318 -29.409 21.050 1.00 94.75 714 GLU A C 1
ATOM 5650 O O . GLU A 1 714 ? -3.732 -29.551 19.897 1.00 94.75 714 GLU A O 1
ATOM 5655 N N . GLY A 1 715 ? -2.052 -29.679 21.384 1.00 94.19 715 GLY A N 1
ATOM 5656 C CA . GLY A 1 715 ? -1.028 -30.114 20.429 1.00 94.19 715 GLY A CA 1
ATOM 5657 C C . GLY A 1 715 ? -0.321 -28.989 19.665 1.00 94.19 715 GLY A C 1
ATOM 5658 O O . GLY A 1 715 ? 0.667 -29.272 18.995 1.00 94.19 715 GLY A O 1
ATOM 5659 N N . TYR A 1 716 ? -0.759 -27.734 19.807 1.00 97.00 716 TYR A N 1
ATOM 5660 C CA . TYR A 1 716 ? -0.170 -26.555 19.157 1.00 97.00 716 TYR A CA 1
ATOM 5661 C C . TYR A 1 716 ? 0.406 -25.541 20.164 1.00 97.00 716 TYR A C 1
ATOM 5663 O O . TYR A 1 716 ? 0.457 -24.341 19.900 1.00 97.00 716 TYR A O 1
ATOM 5671 N N . GLY A 1 717 ? 0.821 -26.009 21.344 1.00 97.56 717 GLY A N 1
ATOM 5672 C CA . GLY A 1 717 ? 1.439 -25.175 22.379 1.00 97.56 717 GLY A CA 1
ATOM 5673 C C . GLY A 1 717 ? 2.925 -24.903 22.146 1.00 97.56 717 GLY A C 1
ATOM 5674 O O . GLY A 1 717 ? 3.595 -25.619 21.401 1.00 97.56 717 GLY A O 1
ATOM 5675 N N . ILE A 1 718 ? 3.464 -23.894 22.835 1.00 97.44 718 ILE A N 1
ATOM 5676 C CA . ILE A 1 718 ? 4.844 -23.434 22.618 1.00 97.44 718 ILE A CA 1
ATOM 5677 C C . ILE A 1 718 ? 5.910 -24.497 22.922 1.00 97.44 718 ILE A C 1
ATOM 5679 O O . ILE A 1 718 ? 6.916 -24.587 22.220 1.00 97.44 718 ILE A O 1
ATOM 5683 N N . GLU A 1 719 ? 5.673 -25.342 23.926 1.00 96.44 719 GLU A N 1
ATOM 5684 C CA . GLU A 1 719 ? 6.583 -26.435 24.295 1.00 96.44 719 GLU A CA 1
ATOM 5685 C C . GLU A 1 719 ? 6.569 -27.578 23.275 1.00 96.44 719 GLU A C 1
ATOM 5687 O O . GLU A 1 719 ? 7.568 -28.273 23.110 1.00 96.44 719 GLU A O 1
ATOM 5692 N N . ALA A 1 720 ? 5.457 -27.751 22.554 1.00 96.94 720 ALA A N 1
ATOM 5693 C CA . ALA A 1 720 ? 5.357 -28.719 21.467 1.00 96.94 720 ALA A CA 1
ATOM 5694 C C . ALA A 1 720 ? 5.986 -28.194 20.166 1.00 96.94 720 ALA A C 1
ATOM 5696 O O . ALA A 1 720 ? 6.324 -28.991 19.291 1.00 96.94 720 ALA A O 1
ATOM 5697 N N . CYS A 1 721 ? 6.145 -26.874 20.015 1.00 98.19 721 CYS A N 1
ATOM 5698 C CA . CYS A 1 721 ? 6.727 -26.274 18.820 1.00 98.19 721 CYS A CA 1
ATOM 5699 C C . CYS A 1 721 ? 8.211 -26.624 18.707 1.00 98.19 721 CYS A C 1
ATOM 5701 O O . CYS A 1 721 ? 9.021 -26.291 19.581 1.00 98.19 721 CYS A O 1
ATOM 5703 N N . ARG A 1 722 ? 8.593 -27.231 17.580 1.00 97.25 722 ARG A N 1
ATOM 5704 C CA . ARG A 1 722 ? 10.006 -27.420 17.248 1.00 97.25 722 ARG A CA 1
ATOM 5705 C C . ARG A 1 722 ? 10.622 -26.042 16.961 1.00 97.25 722 ARG A C 1
ATOM 5707 O O . ARG A 1 722 ? 10.034 -25.293 16.181 1.00 97.25 722 ARG A O 1
ATOM 5714 N N . PRO A 1 723 ? 11.758 -25.672 17.583 1.00 97.44 723 PRO A N 1
ATOM 5715 C CA . PRO A 1 723 ? 12.400 -24.389 17.313 1.00 97.44 723 PRO A CA 1
ATOM 5716 C C . PRO A 1 723 ? 12.815 -24.284 15.842 1.00 97.44 723 PRO A C 1
ATOM 5718 O O . PRO A 1 723 ? 13.524 -25.154 15.336 1.00 97.44 723 PRO A O 1
ATOM 5721 N N . VAL A 1 724 ? 12.407 -23.206 15.178 1.00 98.06 724 VAL A N 1
ATOM 5722 C CA . VAL A 1 724 ? 12.867 -22.848 13.834 1.00 98.06 724 VAL A CA 1
ATOM 5723 C C . VAL A 1 724 ? 14.211 -22.132 13.948 1.00 98.06 724 VAL A C 1
ATOM 5725 O O . VAL A 1 724 ? 14.362 -21.211 14.755 1.00 98.06 724 VAL A O 1
ATOM 5728 N N . SER A 1 725 ? 15.187 -22.559 13.149 1.00 96.44 725 SER A N 1
ATOM 5729 C CA . SER A 1 725 ? 16.546 -22.011 13.095 1.00 96.44 725 SER A CA 1
ATOM 5730 C C . SER A 1 725 ? 17.053 -21.922 11.651 1.00 96.44 725 SER A C 1
ATOM 5732 O O . SER A 1 725 ? 16.472 -22.521 10.746 1.00 96.44 725 SER A O 1
ATOM 5734 N N . GLY A 1 726 ? 18.138 -21.171 11.437 1.00 96.12 726 GLY A N 1
ATOM 5735 C CA . GLY A 1 726 ? 18.732 -20.938 10.117 1.00 96.12 726 GLY A CA 1
ATOM 5736 C C . GLY A 1 726 ? 18.221 -19.677 9.413 1.00 96.12 726 GLY A C 1
ATOM 5737 O O . GLY A 1 726 ? 17.508 -18.859 9.992 1.00 96.12 726 GLY A O 1
ATOM 5738 N N . ASP A 1 727 ? 18.626 -19.516 8.155 1.00 97.19 727 ASP A N 1
ATOM 5739 C CA . ASP A 1 727 ? 18.219 -18.422 7.272 1.00 97.19 727 ASP A CA 1
ATOM 5740 C C . ASP A 1 727 ? 17.540 -19.014 6.036 1.00 97.19 727 ASP A C 1
ATOM 5742 O O . ASP A 1 727 ? 18.155 -19.795 5.310 1.00 97.19 727 ASP A O 1
ATOM 5746 N N . GLY A 1 728 ? 16.262 -18.698 5.830 1.00 97.62 728 GLY A N 1
ATOM 5747 C CA . GLY A 1 728 ? 15.498 -19.241 4.712 1.00 97.62 728 GLY A CA 1
ATOM 5748 C C . GLY A 1 728 ? 14.170 -18.532 4.481 1.00 97.62 728 GLY A C 1
ATOM 5749 O O . GLY A 1 728 ? 13.597 -17.912 5.380 1.00 97.62 728 GLY A O 1
ATOM 5750 N N . VAL A 1 729 ? 13.670 -18.629 3.250 1.00 97.38 729 VAL A N 1
ATOM 5751 C CA . VAL A 1 729 ? 12.408 -17.995 2.828 1.00 97.38 729 VAL A CA 1
ATOM 5752 C C . VAL A 1 729 ? 11.182 -18.893 3.021 1.00 97.38 729 VAL A C 1
ATOM 5754 O O . VAL A 1 729 ? 10.064 -18.429 2.825 1.00 97.38 729 VAL A O 1
ATOM 5757 N N . SER A 1 730 ? 11.384 -20.161 3.392 1.00 96.69 730 SER A N 1
ATOM 5758 C CA . SER A 1 730 ? 10.325 -21.142 3.659 1.00 96.69 730 SER A CA 1
ATOM 5759 C C . SER A 1 730 ? 10.802 -22.197 4.672 1.00 96.69 730 SER A C 1
ATOM 5761 O O . SER A 1 730 ? 11.064 -23.353 4.348 1.00 96.69 730 SER A O 1
ATOM 5763 N N . LEU A 1 731 ? 10.987 -21.780 5.926 1.00 97.44 731 LEU A N 1
ATOM 5764 C CA . LEU A 1 731 ? 11.394 -22.659 7.027 1.00 97.44 731 LEU A CA 1
ATOM 5765 C C . LEU A 1 731 ? 10.161 -23.317 7.674 1.00 97.44 731 LEU A C 1
ATOM 5767 O O . LEU A 1 731 ? 9.234 -22.602 8.049 1.00 97.44 731 LEU A O 1
ATOM 5771 N N . PRO A 1 732 ? 10.108 -24.647 7.849 1.00 96.44 732 PRO A N 1
ATOM 5772 C CA . PRO A 1 732 ? 8.905 -25.328 8.326 1.00 96.44 732 PRO A CA 1
ATOM 5773 C C . PRO A 1 732 ? 8.583 -24.999 9.790 1.00 96.44 732 PRO A C 1
ATOM 5775 O O . PRO A 1 732 ? 9.437 -25.134 10.667 1.00 96.44 732 PRO A O 1
ATOM 5778 N N . LEU A 1 733 ? 7.324 -24.648 10.068 1.00 97.19 733 LEU A N 1
ATOM 5779 C CA . LEU A 1 733 ? 6.800 -24.462 11.421 1.00 97.19 733 LEU A CA 1
ATOM 5780 C C . LEU A 1 733 ? 5.974 -25.691 11.826 1.00 97.19 733 LEU A C 1
ATOM 5782 O O . LEU A 1 733 ? 4.922 -25.958 11.249 1.00 97.19 733 LEU A O 1
ATOM 5786 N N . THR A 1 734 ? 6.459 -26.456 12.808 1.00 96.81 734 THR A N 1
ATOM 5787 C CA . THR A 1 734 ? 5.880 -27.762 13.177 1.00 96.81 734 THR A CA 1
ATOM 5788 C C . THR A 1 734 ? 5.819 -27.971 14.689 1.00 96.81 734 THR A C 1
ATOM 5790 O O . THR A 1 734 ? 6.616 -27.406 15.443 1.00 96.81 734 THR A O 1
ATOM 5793 N N . TRP A 1 735 ? 4.895 -28.829 15.134 1.00 97.25 735 TRP A N 1
ATOM 5794 C CA . TRP A 1 735 ? 4.691 -29.157 16.549 1.00 97.25 735 TRP A CA 1
ATOM 5795 C C . TRP A 1 735 ? 4.799 -30.662 16.768 1.00 97.25 735 TRP A C 1
ATOM 5797 O O . TRP A 1 735 ? 3.964 -31.402 16.266 1.00 97.25 735 TRP A O 1
ATOM 5807 N N . ASN A 1 736 ? 5.800 -31.128 17.521 1.00 92.88 736 ASN A N 1
ATOM 5808 C CA . ASN A 1 736 ? 6.054 -32.550 17.785 1.00 92.88 736 ASN A CA 1
ATOM 5809 C C . ASN A 1 736 ? 5.872 -33.440 16.538 1.00 92.88 736 ASN A C 1
ATOM 5811 O O . ASN A 1 736 ? 6.686 -33.372 15.622 1.00 92.88 736 ASN A O 1
ATOM 5815 N N . ASP A 1 737 ? 4.857 -34.295 16.503 1.00 87.06 737 ASP A N 1
ATOM 5816 C CA . ASP A 1 737 ? 4.507 -35.218 15.420 1.00 87.06 737 ASP A CA 1
ATOM 5817 C C . ASP A 1 737 ? 3.636 -34.585 14.316 1.00 87.06 737 ASP A C 1
ATOM 5819 O O . ASP A 1 737 ? 3.486 -35.163 13.240 1.00 87.06 737 ASP A O 1
ATOM 5823 N N . ARG A 1 738 ? 3.128 -33.365 14.520 1.00 90.38 738 ARG A N 1
ATOM 5824 C CA . ARG A 1 738 ? 2.286 -32.621 13.575 1.00 90.38 738 ARG A CA 1
ATOM 5825 C C . ARG A 1 738 ? 3.137 -31.846 12.572 1.00 90.38 738 ARG A C 1
ATOM 5827 O O . ARG A 1 738 ? 3.750 -30.828 12.900 1.00 90.38 738 ARG A O 1
ATOM 5834 N N . GLN A 1 739 ? 3.154 -32.343 11.338 1.00 87.06 739 GLN A N 1
ATOM 5835 C CA . GLN A 1 739 ? 3.836 -31.715 10.198 1.00 87.06 739 GLN A CA 1
ATOM 5836 C C . GLN A 1 739 ? 2.953 -30.702 9.450 1.00 87.06 739 GLN A C 1
ATOM 5838 O O . GLN A 1 739 ? 3.450 -29.957 8.608 1.00 87.06 739 GLN A O 1
ATOM 5843 N N . ASP A 1 740 ? 1.654 -30.675 9.752 1.00 89.69 740 ASP A N 1
ATOM 5844 C CA . ASP A 1 740 ? 0.661 -29.829 9.099 1.00 89.69 740 ASP A CA 1
ATOM 5845 C C . ASP A 1 740 ? -0.360 -29.268 10.114 1.00 89.69 740 ASP A C 1
ATOM 5847 O O . ASP A 1 740 ? -0.459 -29.697 11.272 1.00 89.69 740 ASP A O 1
ATOM 5851 N N . VAL A 1 741 ? -1.112 -28.265 9.673 1.00 91.81 741 VAL A N 1
ATOM 5852 C CA . VAL A 1 741 ? -2.153 -27.562 10.432 1.00 91.81 741 VAL A CA 1
ATOM 5853 C C . VAL A 1 741 ? -3.554 -27.846 9.892 1.00 91.81 741 VAL A C 1
ATOM 5855 O O . VAL A 1 741 ? -4.489 -27.095 10.155 1.00 91.81 741 VAL A O 1
ATOM 5858 N N . SER A 1 742 ? -3.747 -28.959 9.181 1.00 91.19 742 SER A N 1
ATOM 5859 C CA . SER A 1 742 ? -5.031 -29.306 8.551 1.00 91.19 742 SER A CA 1
ATOM 5860 C C . SER A 1 742 ? -6.190 -29.352 9.546 1.00 91.19 742 SER A C 1
ATOM 5862 O O . SER A 1 742 ? -7.322 -29.013 9.215 1.00 91.19 742 SER A O 1
ATOM 5864 N N . SER A 1 743 ? -5.917 -29.745 10.795 1.00 90.38 743 SER A N 1
ATOM 5865 C CA . SER A 1 743 ? -6.926 -29.808 11.862 1.00 90.38 743 SER A CA 1
ATOM 5866 C C . SER A 1 743 ? -7.424 -28.435 12.349 1.00 90.38 743 SER A C 1
ATOM 5868 O O . SER A 1 743 ? -8.370 -28.367 13.144 1.00 90.38 743 SER A O 1
ATOM 5870 N N . LEU A 1 744 ? -6.786 -27.351 11.894 1.00 92.12 744 LEU A N 1
ATOM 5871 C CA . LEU A 1 744 ? -7.119 -25.958 12.199 1.00 92.12 744 LEU A CA 1
ATOM 5872 C C . LEU A 1 744 ? -7.930 -25.277 11.086 1.00 92.12 744 LEU A C 1
ATOM 5874 O O . LEU A 1 744 ? -8.422 -24.169 11.284 1.00 92.12 744 LEU A O 1
ATOM 5878 N N . ALA A 1 745 ? -8.107 -25.944 9.944 1.00 88.44 745 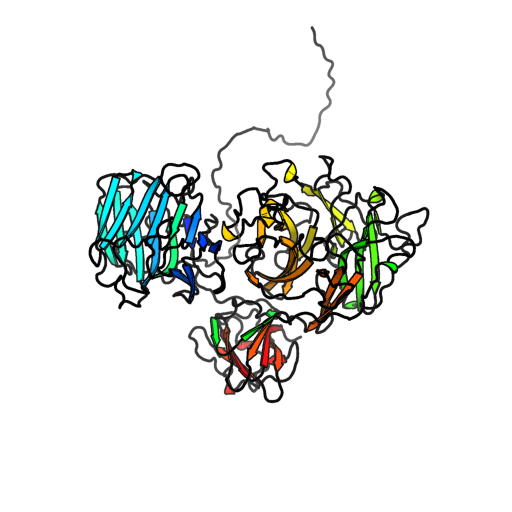ALA A N 1
ATOM 5879 C CA . ALA A 1 745 ? -8.899 -25.471 8.816 1.00 88.44 745 ALA A CA 1
ATOM 5880 C C . ALA A 1 745 ? -10.290 -24.973 9.234 1.00 88.44 745 ALA A C 1
ATOM 5882 O O . ALA A 1 745 ? -11.015 -25.674 9.946 1.00 88.44 745 ALA A O 1
ATOM 5883 N N . GLY A 1 746 ? -10.667 -23.770 8.792 1.00 83.44 746 GLY A N 1
ATOM 5884 C CA . GLY A 1 746 ? -11.969 -23.161 9.088 1.00 83.44 746 GLY A CA 1
ATOM 5885 C C . GLY A 1 746 ? -12.202 -22.761 10.552 1.00 83.44 746 GLY A C 1
ATOM 5886 O O . GLY A 1 746 ? -13.216 -22.131 10.848 1.00 83.44 746 GLY A O 1
ATOM 5887 N N . LYS A 1 747 ? -11.284 -23.078 11.475 1.00 90.56 747 LYS A N 1
ATOM 5888 C CA . LYS A 1 747 ? -11.347 -22.591 12.857 1.00 90.56 747 LYS A CA 1
ATOM 5889 C C . LYS A 1 747 ? -10.818 -21.166 12.922 1.00 90.56 747 LYS A C 1
ATOM 5891 O O . LYS A 1 747 ? -9.843 -20.822 12.259 1.00 90.56 747 LYS A O 1
ATOM 5896 N N . THR A 1 748 ? -11.434 -20.359 13.776 1.00 93.00 748 THR A N 1
ATOM 5897 C CA . THR A 1 748 ? -10.870 -19.074 14.186 1.00 93.00 748 THR A CA 1
ATOM 5898 C C . THR A 1 748 ? -9.690 -19.318 15.112 1.00 93.00 748 THR A C 1
ATOM 5900 O O . THR A 1 748 ? -9.860 -19.890 16.190 1.00 93.00 748 THR A O 1
ATOM 5903 N N . ILE A 1 749 ? -8.512 -18.876 14.687 1.00 95.38 749 ILE A N 1
ATOM 5904 C CA . ILE A 1 749 ? -7.261 -19.032 15.421 1.00 95.38 749 ILE A CA 1
ATOM 5905 C C . ILE A 1 749 ? -6.498 -17.708 15.523 1.00 95.38 749 ILE A C 1
ATOM 5907 O O . ILE A 1 749 ? -6.760 -16.768 14.774 1.00 95.38 749 ILE A O 1
ATOM 5911 N N . ARG A 1 750 ? -5.504 -17.661 16.411 1.00 96.81 750 ARG A N 1
ATOM 5912 C CA . ARG A 1 750 ? -4.406 -16.681 16.399 1.00 96.81 750 ARG A CA 1
ATOM 5913 C C . ARG A 1 750 ? -3.076 -17.426 16.431 1.00 96.81 750 ARG A C 1
ATOM 5915 O O . ARG A 1 750 ? -2.966 -18.451 17.104 1.00 96.81 750 ARG A O 1
ATOM 5922 N N . LEU A 1 751 ? -2.065 -16.915 15.735 1.00 97.88 751 LEU A N 1
ATOM 5923 C CA . LEU A 1 751 ? -0.687 -17.382 15.878 1.00 97.88 751 LEU A CA 1
ATOM 5924 C C . LEU A 1 751 ? 0.042 -16.449 16.836 1.00 97.88 751 LEU A C 1
ATOM 5926 O O . LEU A 1 751 ? 0.001 -15.232 16.680 1.00 97.88 751 LEU A O 1
ATOM 5930 N N . GLU A 1 752 ? 0.718 -17.017 17.825 1.00 98.50 752 GLU A N 1
ATOM 5931 C CA . GLU A 1 752 ? 1.608 -16.275 18.708 1.00 98.50 752 GLU A CA 1
ATOM 5932 C C . GLU A 1 752 ? 3.035 -16.785 18.532 1.00 98.50 752 GLU A C 1
ATOM 5934 O O . GLU A 1 752 ? 3.354 -17.908 18.922 1.00 98.50 752 GLU A O 1
ATOM 5939 N N . PHE A 1 753 ? 3.884 -15.949 17.945 1.00 98.69 753 PHE A N 1
ATOM 5940 C CA . PHE A 1 753 ? 5.301 -16.197 17.744 1.00 98.69 753 PHE A CA 1
ATOM 5941 C C . PHE A 1 753 ? 6.111 -15.698 18.937 1.00 98.69 753 PHE A C 1
ATOM 5943 O O . PHE A 1 753 ? 5.857 -14.619 19.477 1.00 98.69 753 PHE A O 1
ATOM 5950 N N . ARG A 1 754 ? 7.134 -16.472 19.296 1.00 98.31 754 ARG A N 1
ATOM 5951 C CA . ARG A 1 754 ? 8.187 -16.107 20.241 1.00 98.31 754 ARG A CA 1
ATOM 5952 C C . ARG A 1 754 ? 9.532 -16.216 19.551 1.00 98.31 754 ARG A C 1
ATOM 5954 O O . ARG A 1 754 ? 9.800 -17.208 18.871 1.00 98.31 754 ARG A O 1
ATOM 5961 N N . LEU A 1 755 ? 10.342 -15.180 19.699 1.00 98.00 755 LEU A N 1
ATOM 5962 C CA . LEU A 1 755 ? 11.570 -14.985 18.949 1.00 98.00 755 LEU A CA 1
ATOM 5963 C C . LEU A 1 755 ? 12.721 -14.691 19.907 1.00 98.00 755 LEU A C 1
ATOM 5965 O O . LEU A 1 755 ? 12.582 -13.902 20.840 1.00 98.00 755 LEU A O 1
ATOM 5969 N N . ARG A 1 756 ? 13.889 -15.261 19.615 1.00 96.81 756 ARG A N 1
ATOM 5970 C CA . ARG A 1 756 ? 15.157 -14.910 20.255 1.00 96.81 756 ARG A CA 1
ATOM 5971 C C . ARG A 1 756 ? 16.251 -14.821 19.204 1.00 96.81 756 ARG A C 1
ATOM 5973 O O . ARG A 1 756 ? 16.428 -15.773 18.448 1.00 96.81 756 ARG A O 1
ATOM 5980 N N . ASP A 1 757 ? 16.970 -13.697 19.183 1.00 96.31 757 ASP A N 1
ATOM 5981 C CA . ASP A 1 757 ? 18.037 -13.397 18.216 1.00 96.31 757 ASP A CA 1
ATOM 5982 C C . ASP A 1 757 ? 17.649 -13.781 16.774 1.00 96.31 757 ASP A C 1
ATOM 5984 O O . ASP A 1 757 ? 18.341 -14.525 16.075 1.00 96.31 757 ASP A O 1
ATOM 5988 N N . ALA A 1 758 ? 16.481 -13.300 16.347 1.00 97.75 758 ALA A N 1
ATOM 5989 C CA . ALA A 1 758 ? 15.853 -13.680 15.091 1.00 97.75 758 ALA A CA 1
ATOM 5990 C C . ALA A 1 758 ? 15.117 -12.502 14.446 1.00 97.75 758 ALA A C 1
ATOM 5992 O O . ALA A 1 758 ? 14.681 -11.570 15.123 1.00 97.75 758 ALA A O 1
ATOM 5993 N N . SER A 1 759 ? 14.976 -12.572 13.129 1.00 98.19 759 SER A N 1
ATOM 5994 C CA . SER A 1 759 ? 14.221 -11.641 12.294 1.00 98.19 759 SER A CA 1
ATOM 5995 C C . SER A 1 759 ? 13.125 -12.424 11.574 1.00 98.19 759 SER A C 1
ATOM 5997 O O . SER A 1 759 ? 13.435 -13.353 10.824 1.00 98.19 759 SER A O 1
ATOM 5999 N N . LEU A 1 760 ? 11.859 -12.068 11.789 1.00 98.62 760 LEU A N 1
ATOM 6000 C CA . LEU A 1 760 ? 10.706 -12.669 11.110 1.00 98.62 760 LEU A CA 1
ATOM 6001 C C . LEU A 1 760 ? 10.153 -11.695 10.067 1.00 98.62 760 LEU A C 1
ATOM 6003 O O . LEU A 1 760 ? 9.705 -10.607 10.419 1.00 98.62 760 LEU A O 1
ATOM 6007 N N . TYR A 1 761 ? 10.176 -12.086 8.794 1.00 98.31 761 TYR A N 1
ATOM 6008 C CA . TYR A 1 761 ? 9.679 -11.274 7.673 1.00 98.31 761 TYR A CA 1
ATOM 6009 C C . TYR A 1 761 ? 8.199 -11.557 7.369 1.00 98.31 761 TYR A C 1
ATOM 6011 O O . TYR A 1 761 ? 7.453 -10.682 6.929 1.00 98.31 761 TYR A O 1
ATOM 6019 N N . GLY A 1 762 ? 7.757 -12.785 7.632 1.00 97.69 762 GLY A N 1
ATOM 6020 C CA . GLY A 1 762 ? 6.383 -13.223 7.420 1.00 97.69 762 GLY A CA 1
ATOM 6021 C C . GLY A 1 762 ? 6.235 -14.730 7.577 1.00 97.69 762 GLY A C 1
ATOM 6022 O O . GLY A 1 762 ? 7.209 -15.443 7.839 1.00 97.69 762 GLY A O 1
ATOM 6023 N N . PHE A 1 763 ? 5.012 -15.209 7.397 1.00 97.25 763 PHE A N 1
ATOM 6024 C CA . PHE A 1 763 ? 4.691 -16.633 7.353 1.00 97.25 763 PHE A CA 1
ATOM 6025 C C . PHE A 1 763 ? 3.888 -16.945 6.094 1.00 97.25 763 PHE A C 1
ATOM 6027 O O . PHE A 1 763 ? 3.197 -16.081 5.567 1.00 97.25 763 PHE A O 1
ATOM 6034 N N . GLU A 1 764 ? 3.978 -18.168 5.599 1.00 95.19 764 GLU A N 1
ATOM 6035 C CA . GLU A 1 764 ? 3.267 -18.621 4.408 1.00 95.19 764 GLU A CA 1
ATOM 6036 C C . GLU A 1 764 ? 2.306 -19.751 4.764 1.00 95.19 764 GLU A C 1
ATOM 6038 O O . GLU A 1 764 ? 2.668 -20.670 5.504 1.00 95.19 764 GLU A O 1
ATOM 6043 N N . VAL A 1 765 ? 1.093 -19.669 4.212 1.00 93.00 765 VAL A N 1
ATOM 6044 C CA . VAL A 1 765 ? 0.079 -20.721 4.275 1.00 93.00 765 VAL A CA 1
ATOM 6045 C C . VAL A 1 765 ? 0.009 -21.396 2.911 1.00 93.00 765 VAL A C 1
ATOM 6047 O O . VAL A 1 765 ? -0.421 -20.795 1.925 1.00 93.00 765 VAL A O 1
ATOM 6050 N N . SER A 1 766 ? 0.409 -22.659 2.834 1.00 89.00 766 SER A N 1
ATOM 6051 C CA . SER A 1 766 ? 0.441 -23.402 1.573 1.00 89.00 766 SER A CA 1
ATOM 6052 C C . SER A 1 766 ? -0.182 -24.785 1.717 1.00 89.00 766 SER A C 1
ATOM 6054 O O . SER A 1 766 ? -0.313 -25.324 2.818 1.00 89.00 766 SER A O 1
ATOM 6056 N N . ARG A 1 767 ? -0.610 -25.366 0.592 1.00 81.19 767 ARG A N 1
ATOM 6057 C CA . ARG A 1 767 ? -0.901 -26.800 0.531 1.00 81.19 767 ARG A CA 1
ATOM 6058 C C . ARG A 1 767 ? 0.392 -27.547 0.237 1.00 81.19 767 ARG A C 1
ATOM 6060 O O . ARG A 1 767 ? 1.172 -27.104 -0.601 1.00 81.19 767 ARG A O 1
ATOM 6067 N N . GLY A 1 768 ? 0.591 -28.667 0.917 1.00 62.84 768 GLY A N 1
ATOM 6068 C CA . GLY A 1 768 ? 1.657 -29.609 0.623 1.00 62.84 768 GLY A CA 1
ATOM 6069 C C . GLY A 1 768 ? 1.511 -30.053 -0.823 1.00 62.84 768 GLY A C 1
ATOM 6070 O O . GLY A 1 768 ? 0.409 -30.402 -1.252 1.00 62.84 768 GLY A O 1
ATOM 6071 N N . SER A 1 769 ? 2.608 -29.933 -1.565 1.00 44.78 769 SER A N 1
ATOM 6072 C CA . SER A 1 769 ? 2.729 -30.381 -2.953 1.00 44.78 769 SER A CA 1
ATOM 6073 C C . SER A 1 769 ? 2.496 -31.876 -3.091 1.00 44.78 769 SER A C 1
ATOM 6075 O O . SER A 1 769 ? 3.071 -32.606 -2.245 1.00 44.78 769 SER A O 1
#

Sequence (769 aa):
MTQVASRRKLVPPGGVPVTIAIWLASASVALAQDERGLTSSAPAAGPVTVALWLFDEPLDTPSRALLEDWTINGYDLTLHAGARLVPGRFGNALEILGGSGRTALRRYIDPTPLNLGDSDWTWEFWLRMKAAARSGDVLFEMRGGPWDRGPSFGLAIGDTPGELLFTCEPSGIRQTLATRPGVWAAGDQAWHHVALAYASSDRRLMHWVDGELRANVVLPTSLKPLPATGENSLSVGADVSGWHPLPAWFDEMRVSTALVYEGTFKPPSSFGPPKEPLDLGPGPHLLIDDSLIAESSHLSRTTHAAQRLADPVIREREIRPGWTQQCGGFSVRYDPPSGMFRIWMCVKNLGFEEPDYYASTYWESSDGLHWRAPELGVLEFDGRRNHNIIMTGRTHNLRFHSDGLIDDGLDAPDPAKRYRIGYFPLDWRQDHTRGFNVAFSPDGIHWTPFEGNPVMRHWDVMDGHPGAGLSVADVNDLFYDEQRRVYVQTYKTYALPNEYPLSPQHLTDRWREVNDVVRGYRRLIGLCTSEDFIHWTHHQRIVVPDDADAPELQFYSFTIVKRGDLYVGHVRCLDDQAGKGGDGVGWMELATSRDLYHWTRHRDVFFDRNPKENAWDGAIVWQARPVLVGEETWFYYLGLGGGHKSGARHVGLARMRKDGYVSRDARGTEEGRLRTVAMRLPFGPGTHLTLNAQVQPNGWIKAQVLDAGDQVIEGYGIEACRPVSGDGVSLPLTWNDRQDVSSLAGKTIRLEFRLRDASLYGFEVSRGS

Secondary structure (DSSP, 8-state):
------------------------------PPPP-------PPP--TTEEEEE---S-TTPPTTPEEPB-STT--PEEE-TTEEEEE-SSSEEEEE-SSSS--EEEE--SSSTTS--SS-EEEEEEEEESSPPPTT-EEEEEE-SGGG-S-EEEEEE-SSTTEEEEEEGGGTEEEEEE--TTTTSTT--SEEEEEEEEETTTTEEEEEETTEEEEEEE-SS---PPP--S--EEEESS-TTS-SB--EEEEEEEEESS-S-SS--PPPS-SS---PPEEPPSEEEE-SSSTTEEEEES-EEEE---EE-SS-SB-GGGS-TTS-PEEEEEEEEEETTTTEEEEEEEEE--SS-TTSSEEEEEEEESSSSS-B-----SS-BTTB--S-EEEEHHHH--B--S--EEE--TT-SSGGGSEEEEEB-S-TTSTTT-EEEEEEESSSSS-EE-TT--SEE---TTTT-TTGGG---S-EEEEEETTTTEEEEEEEEEPPTTSSPPPGGG--HHHHHH-STTSS--EEEEEEEESSSSS-PPPEEEE---TTS-TTEEEEEEEEEEETTEEEEEEEEEETT-SGGG--EEEEEEEEESSSS--EEEEEEEEPPP-STT-TTSSEEEE---EEETTEEEEEEEEESS-SSSS-EEEEEEEEETT-SEEEEE-SSSPEEEEEPSEE-S-STTEEEEEEEEEEEEEEEEEEEEETTSPBPTT-STTTBPPB-SEEEEEE--BTTB---GGGTTSEEEEEEEEEEEEEEEEEEEE--

Mean predicted aligned error: 13.96 Å